Protein 9B9K (pdb70)

Structure (mmCIF, N/CA/C/O backbone):
data_9B9K
#
_entry.id   9B9K
#
_cell.length_a   1.00
_cell.length_b   1.00
_cell.length_c   1.00
_cell.angle_alpha   90.00
_cell.angle_beta   90.00
_cell.angle_gamma   90.00
#
_symmetry.space_group_name_H-M   'P 1'
#
loop_
_entity.id
_entity.type
_entity.pdbx_description
1 polymer 'Integrin alpha-5 light chain'
2 polymer 'Integrin beta-1'
3 polymer 'MINT1526A Fab Heavy Chain'
4 polymer 'MINT1526A Fab Light Chain'
5 branched beta-D-mannopyranose-(1-4)-2-acetamido-2-deoxy-beta-D-glucopyranose-(1-4)-2-acetamido-2-deoxy-beta-D-glucopyranose
6 branched alpha-D-mannopyranose-(1-3)-[alpha-D-mannopyranose-(1-6)]alpha-D-mannopyranose-(1-6)-[alpha-D-mannopyranose-(1-3)]beta-D-mannopyranose-(1-4)-2-acetamido-2-deoxy-beta-D-glucopyranose-(1-4)-2-acetamido-2-deoxy-beta-D-glucopyranose
7 branched alpha-D-mannopyranose-(1-3)-beta-D-mannopyranose-(1-4)-2-acetamido-2-deoxy-beta-D-glucopyranose-(1-4)-2-acetamido-2-deoxy-beta-D-glucopyranose
8 branched 2-acetamido-2-deoxy-beta-D-glucopyranose-(1-4)-2-acetamido-2-deoxy-beta-D-glucopyranose
9 non-polymer 'CALCIUM ION'
10 non-polymer 2-acetamido-2-deoxy-beta-D-glucopyranose
#
loop_
_atom_site.group_PDB
_atom_site.id
_atom_site.type_symbol
_atom_site.label_atom_id
_atom_site.label_alt_id
_atom_site.label_comp_id
_atom_site.label_asym_id
_atom_site.label_entity_id
_atom_site.label_seq_id
_atom_site.pdbx_PDB_ins_code
_atom_site.Cartn_x
_atom_site.Cartn_y
_atom_site.Cartn_z
_atom_site.occupancy
_atom_site.B_iso_or_equiv
_atom_site.auth_seq_id
_atom_site.auth_comp_id
_atom_site.auth_asym_id
_atom_site.auth_atom_id
_atom_site.pdbx_PDB_model_num
ATOM 1 N N . PHE A 1 42 ? 194.411 218.369 230.448 1.00 111.54 1 PHE A N 1
ATOM 2 C CA . PHE A 1 42 ? 195.149 219.615 230.151 1.00 110.93 1 PHE A CA 1
ATOM 3 C C . PHE A 1 42 ? 194.494 220.428 229.026 1.00 111.02 1 PHE A C 1
ATOM 4 O O . PHE A 1 42 ? 193.365 220.871 229.213 1.00 111.40 1 PHE A O 1
ATOM 21 N N . ASN A 1 43 ? 195.167 220.715 227.901 1.00 104.19 2 ASN A N 1
ATOM 22 C CA . ASN A 1 43 ? 194.843 221.932 227.143 1.00 102.99 2 ASN A CA 1
ATOM 23 C C . ASN A 1 43 ? 193.688 221.874 226.139 1.00 103.09 2 ASN A C 1
ATOM 24 O O . ASN A 1 43 ? 193.138 222.918 225.818 1.00 103.19 2 ASN A O 1
ATOM 35 N N . LEU A 1 44 ? 193.315 220.720 225.595 1.00 96.41 3 LEU A N 1
ATOM 36 C CA . LEU A 1 44 ? 192.186 220.640 224.669 1.00 95.43 3 LEU A CA 1
ATOM 37 C C . LEU A 1 44 ? 190.866 220.649 225.443 1.00 96.55 3 LEU A C 1
ATOM 38 O O . LEU A 1 44 ? 190.705 219.896 226.400 1.00 97.91 3 LEU A O 1
ATOM 54 N N . ASP A 1 45 ? 189.905 221.463 225.019 1.00 102.61 4 ASP A N 1
ATOM 55 C CA . ASP A 1 45 ? 188.582 221.555 225.633 1.00 104.06 4 ASP A CA 1
ATOM 56 C C . ASP A 1 45 ? 187.745 220.290 225.391 1.00 105.11 4 ASP A C 1
ATOM 57 O O . ASP A 1 45 ? 187.039 220.190 224.391 1.00 104.32 4 ASP A O 1
ATOM 66 N N . ALA A 1 46 ? 187.851 219.305 226.286 1.00 109.49 5 ALA A N 1
ATOM 67 C CA . ALA A 1 46 ? 187.254 217.978 226.129 1.00 109.25 5 ALA A CA 1
ATOM 68 C C . ALA A 1 46 ? 185.853 217.804 226.736 1.00 110.63 5 ALA A C 1
ATOM 69 O O . ALA A 1 46 ? 185.214 216.790 226.484 1.00 110.10 5 ALA A O 1
ATOM 76 N N . GLU A 1 47 ? 185.345 218.750 227.528 1.00 132.23 6 GLU A N 1
ATOM 77 C CA . GLU A 1 47 ? 184.017 218.631 228.157 1.00 133.87 6 GLU A CA 1
ATOM 78 C C . GLU A 1 47 ? 182.857 219.062 227.248 1.00 133.21 6 GLU A C 1
ATOM 79 O O . GLU A 1 47 ? 181.715 218.679 227.497 1.00 134.61 6 GLU A O 1
ATOM 91 N N . ALA A 1 48 ? 183.129 219.833 226.192 1.00 111.95 7 ALA A N 1
ATOM 92 C CA . ALA A 1 48 ? 182.126 220.283 225.224 1.00 110.88 7 ALA A CA 1
ATOM 93 C C . ALA A 1 48 ? 182.707 220.556 223.814 1.00 109.49 7 ALA A C 1
ATOM 94 O O . ALA A 1 48 ? 182.556 221.669 223.300 1.00 109.45 7 ALA A O 1
ATOM 101 N N . PRO A 1 49 ? 183.377 219.584 223.163 1.00 93.94 8 PRO A N 1
ATOM 102 C CA . PRO A 1 49 ? 183.855 219.733 221.791 1.00 92.54 8 PRO A CA 1
ATOM 103 C C . PRO A 1 49 ? 182.695 219.883 220.794 1.00 92.59 8 PRO A C 1
ATOM 104 O O . PRO A 1 49 ? 181.568 219.474 221.070 1.00 92.82 8 PRO A O 1
ATOM 115 N N . ALA A 1 50 ? 182.951 220.451 219.618 1.00 90.50 9 ALA A N 1
ATOM 116 C CA . ALA A 1 50 ? 181.942 220.594 218.573 1.00 89.49 9 ALA A CA 1
ATOM 117 C C . ALA A 1 50 ? 181.871 219.323 217.731 1.00 89.47 9 ALA A C 1
ATOM 118 O O . ALA A 1 50 ? 182.893 218.869 217.228 1.00 89.30 9 ALA A O 1
ATOM 125 N N . VAL A 1 51 ? 180.688 218.735 217.574 1.00 94.12 10 VAL A N 1
ATOM 126 C CA . VAL A 1 51 ? 180.493 217.464 216.862 1.00 94.33 10 VAL A CA 1
ATOM 127 C C . VAL A 1 51 ? 179.769 217.704 215.541 1.00 95.92 10 VAL A C 1
ATOM 128 O O . VAL A 1 51 ? 178.676 218.267 215.505 1.00 96.84 10 VAL A O 1
ATOM 141 N N . LEU A 1 52 ? 180.382 217.256 214.453 1.00 97.26 11 LEU A N 1
ATOM 142 C CA . LEU A 1 52 ? 179.858 217.268 213.092 1.00 98.55 11 LEU A CA 1
ATOM 143 C C . LEU A 1 52 ? 179.278 215.885 212.798 1.00 98.26 11 LEU A C 1
ATOM 144 O O . LEU A 1 52 ? 179.890 214.888 213.171 1.00 98.77 11 LEU A O 1
ATOM 160 N N . SER A 1 53 ? 178.145 215.787 212.116 1.00 99.81 12 SER A N 1
ATOM 161 C CA . SER A 1 53 ? 177.555 214.502 211.732 1.00 99.54 12 SER A CA 1
ATOM 162 C C . SER A 1 53 ? 177.100 214.496 210.277 1.00 99.54 12 SER A C 1
ATOM 163 O O . SER A 1 53 ? 176.524 215.463 209.773 1.00 99.82 12 SER A O 1
ATOM 171 N N . GLY A 1 54 ? 177.383 213.394 209.589 1.00 98.91 13 GLY A N 1
ATOM 172 C CA . GLY A 1 54 ? 177.035 213.179 208.188 1.00 98.26 13 GLY A CA 1
ATOM 173 C C . GLY A 1 54 ? 175.939 212.131 208.032 1.00 98.65 13 GLY A C 1
ATOM 174 O O . GLY A 1 54 ? 175.389 211.660 209.031 1.00 99.76 13 GLY A O 1
ATOM 178 N N . PRO A 1 55 ? 175.605 211.737 206.794 1.00 93.04 14 PRO A N 1
ATOM 179 C CA . PRO A 1 55 ? 174.543 210.772 206.544 1.00 93.17 14 PRO A CA 1
ATOM 180 C C . PRO A 1 55 ? 174.837 209.403 207.170 1.00 94.14 14 PRO A C 1
ATOM 181 O O . PRO A 1 55 ? 175.999 208.985 207.194 1.00 94.47 14 PRO A O 1
ATOM 192 N N . PRO A 1 56 ? 173.823 208.668 207.644 1.00 95.36 15 PRO A N 1
ATOM 193 C CA . PRO A 1 56 ? 174.013 207.371 208.282 1.00 94.97 15 PRO A CA 1
ATOM 194 C C . PRO A 1 56 ? 174.507 206.320 207.280 1.00 95.00 15 PRO A C 1
ATOM 195 O O . PRO A 1 56 ? 173.950 206.172 206.195 1.00 94.94 15 PRO A O 1
ATOM 206 N N . GLY A 1 57 ? 175.554 205.575 207.629 1.00 96.07 16 GLY A N 1
ATOM 207 C CA . GLY A 1 57 ? 176.147 204.542 206.772 1.00 96.08 16 GLY A CA 1
ATOM 208 C C . GLY A 1 57 ? 177.024 205.068 205.628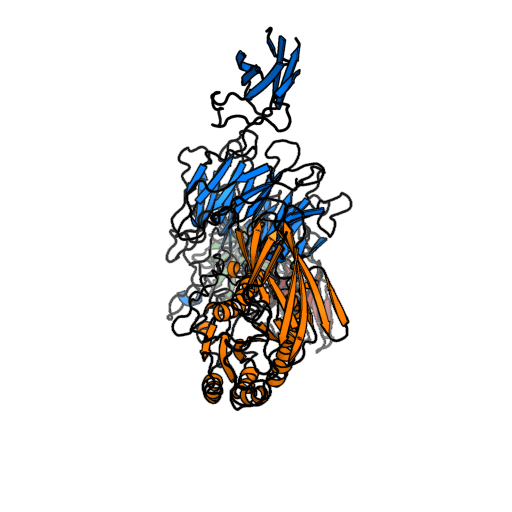 1.00 96.08 16 GLY A C 1
ATOM 209 O O . GLY A 1 57 ? 177.323 204.324 204.699 1.00 96.09 16 GLY A O 1
ATOM 213 N N . SER A 1 58 ? 177.429 206.339 205.664 1.00 92.30 17 SER A N 1
ATOM 214 C CA . SER A 1 58 ? 178.263 206.985 204.648 1.00 91.39 17 SER A CA 1
ATOM 215 C C . SER A 1 58 ? 179.766 206.882 204.898 1.00 91.25 17 SER A C 1
ATOM 216 O O . SER A 1 58 ? 180.541 207.188 203.997 1.00 91.74 17 SER A O 1
ATOM 224 N N . PHE A 1 59 ? 180.195 206.485 206.092 1.00 89.60 18 PHE A N 1
ATOM 225 C CA . PHE A 1 59 ? 181.566 206.591 206.577 1.00 89.64 18 PHE A CA 1
ATOM 226 C C . PHE A 1 59 ? 182.053 208.043 206.664 1.00 89.99 18 PHE A C 1
ATOM 227 O O . PHE A 1 59 ? 183.232 208.317 206.482 1.00 90.08 18 PHE A O 1
ATOM 244 N N . PHE A 1 60 ? 181.176 209.002 206.967 1.00 90.90 19 PHE A N 1
ATOM 245 C CA . PHE A 1 60 ? 181.577 210.384 207.237 1.00 89.76 19 PHE A CA 1
ATOM 246 C C . PHE A 1 60 ? 182.582 210.439 208.384 1.00 89.75 19 PHE A C 1
ATOM 247 O O . PHE A 1 60 ? 182.365 209.834 209.423 1.00 91.17 19 PHE A O 1
ATOM 264 N N . GLY A 1 61 ? 183.688 211.152 208.208 1.00 85.15 20 GLY A N 1
ATOM 265 C CA . GLY A 1 61 ? 184.785 211.200 209.170 1.00 85.54 20 GLY A CA 1
ATOM 266 C C . GLY A 1 61 ? 185.917 210.226 208.869 1.00 86.10 20 GLY A C 1
ATOM 267 O O . GLY A 1 61 ? 186.795 210.063 209.703 1.00 87.31 20 GLY A O 1
ATOM 271 N N . PHE A 1 62 ? 185.922 209.569 207.706 1.00 85.48 21 PHE A N 1
ATOM 272 C CA . PHE A 1 62 ? 186.996 208.650 207.320 1.00 85.58 21 PHE A CA 1
ATOM 273 C C . PHE A 1 62 ? 188.324 209.378 207.099 1.00 86.54 21 PHE A C 1
ATOM 274 O O . PHE A 1 62 ? 189.376 208.868 207.460 1.00 86.91 21 PHE A O 1
ATOM 291 N N . SER A 1 63 ? 188.272 210.591 206.544 1.00 92.68 22 SER A N 1
ATOM 292 C CA . SER A 1 63 ? 189.401 211.509 206.394 1.00 93.06 22 SER A CA 1
ATOM 293 C C . SER A 1 63 ? 188.949 212.933 206.698 1.00 93.61 22 SER A C 1
ATOM 294 O O . SER A 1 63 ? 187.829 213.291 206.359 1.00 94.66 22 SER A O 1
ATOM 302 N N . VAL A 1 64 ? 189.772 213.732 207.369 1.00 87.24 23 VAL A N 1
ATOM 303 C CA . VAL A 1 64 ? 189.428 215.063 207.895 1.00 86.57 23 VAL A CA 1
ATOM 304 C C . VAL A 1 64 ? 190.540 216.072 207.608 1.00 87.58 23 VAL A C 1
ATOM 305 O O . VAL A 1 64 ? 191.715 215.717 207.607 1.00 88.19 23 VAL A O 1
ATOM 318 N N . GLU A 1 65 ? 190.182 217.331 207.591 1.00 95.26 24 GLU A N 1
ATOM 319 C CA . GLU A 1 65 ? 191.161 218.389 207.340 1.00 95.68 24 GLU A CA 1
ATOM 320 C C . GLU A 1 65 ? 190.710 219.778 207.696 1.00 95.26 24 GLU A C 1
ATOM 321 O O . GLU A 1 65 ? 189.560 219.958 207.909 1.00 95.72 24 GLU A O 1
ATOM 333 N N . PHE A 1 66 ? 191.657 220.667 207.846 1.00 85.41 25 PHE A N 1
ATOM 334 C CA . PHE A 1 66 ? 191.412 222.102 207.980 1.00 84.17 25 PHE A CA 1
ATOM 335 C C . PHE A 1 66 ? 191.486 222.765 206.609 1.00 83.95 25 PHE A C 1
ATOM 336 O O . PHE A 1 66 ? 192.376 222.457 205.828 1.00 85.35 25 PHE A O 1
ATOM 353 N N . TYR A 1 67 ? 190.618 223.727 206.325 1.00 87.75 26 TYR A N 1
ATOM 354 C CA . TYR A 1 67 ? 190.644 224.494 205.086 1.00 89.13 26 TYR A CA 1
ATOM 355 C C . TYR A 1 67 ? 190.643 225.995 205.353 1.00 92.35 26 TYR A C 1
ATOM 356 O O . TYR A 1 67 ? 189.941 226.459 206.243 1.00 93.06 26 TYR A O 1
ATOM 374 N N . ARG A 1 68 ? 191.458 226.745 204.603 1.00 109.75 27 ARG A N 1
ATOM 375 C CA . ARG A 1 68 ? 191.718 228.183 204.782 1.00 111.20 27 ARG A CA 1
ATOM 376 C C . ARG A 1 68 ? 192.035 228.593 206.235 1.00 113.89 27 ARG A C 1
ATOM 377 O O . ARG A 1 68 ? 191.491 229.593 206.691 1.00 115.57 27 ARG A O 1
ATOM 398 N N . PRO A 1 69 ? 192.871 227.862 207.003 1.00 129.92 28 PRO A N 1
ATOM 399 C CA . PRO A 1 69 ? 193.191 228.245 208.378 1.00 130.68 28 PRO A CA 1
ATOM 400 C C . PRO A 1 69 ? 193.804 229.661 208.407 1.00 132.66 28 PRO A C 1
ATOM 401 O O . PRO A 1 69 ? 194.832 229.927 207.782 1.00 132.31 28 PRO A O 1
ATOM 412 N N . GLY A 1 70 ? 193.134 230.592 209.083 1.00 161.83 29 GLY A N 1
ATOM 413 C CA . GLY A 1 70 ? 193.402 232.026 208.983 1.00 163.84 29 GLY A CA 1
ATOM 414 C C . GLY A 1 70 ? 192.320 232.876 209.657 1.00 164.61 29 GLY A C 1
ATOM 415 O O . GLY A 1 70 ? 191.494 232.366 210.418 1.00 165.45 29 GLY A O 1
ATOM 419 N N . THR A 1 71 ? 192.326 234.180 209.384 1.00 162.32 30 THR A N 1
ATOM 420 C CA . THR A 1 71 ? 191.395 235.155 209.991 1.00 163.18 30 THR A CA 1
ATOM 421 C C . THR A 1 71 ? 189.970 235.080 209.416 1.00 163.61 30 THR A C 1
ATOM 422 O O . THR A 1 71 ? 189.008 235.450 210.092 1.00 163.17 30 THR A O 1
ATOM 433 N N . ASP A 1 72 ? 189.799 234.575 208.193 1.00 174.32 31 ASP A N 1
ATOM 434 C CA . ASP A 1 72 ? 188.506 234.436 207.510 1.00 174.71 31 ASP A CA 1
ATOM 435 C C . ASP A 1 72 ? 188.454 233.210 206.583 1.00 174.08 31 ASP A C 1
ATOM 436 O O . ASP A 1 72 ? 189.479 232.678 206.161 1.00 174.58 31 ASP A O 1
ATOM 445 N N . GLY A 1 73 ? 187.242 232.729 206.285 1.00 152.73 32 GLY A N 1
ATOM 446 C CA . GLY A 1 73 ? 186.985 231.569 205.414 1.00 151.32 32 GLY A CA 1
ATOM 447 C C . GLY A 1 73 ? 187.282 230.190 206.027 1.00 148.91 32 GLY A C 1
ATOM 448 O O . GLY A 1 73 ? 186.995 229.161 205.406 1.00 148.91 32 GLY A O 1
ATOM 452 N N . VAL A 1 74 ? 187.832 230.147 207.243 1.00 110.85 33 VAL A N 1
ATOM 453 C CA . VAL A 1 74 ? 188.292 228.920 207.903 1.00 107.61 33 VAL A CA 1
ATOM 454 C C . VAL A 1 74 ? 187.169 227.902 208.108 1.00 106.86 33 VAL A C 1
ATOM 455 O O . VAL A 1 74 ? 186.072 228.233 208.548 1.00 107.77 33 VAL A O 1
ATOM 468 N N . SER A 1 75 ? 187.428 226.652 207.737 1.00 102.56 34 SER A N 1
ATOM 469 C CA . SER A 1 75 ? 186.431 225.588 207.587 1.00 102.18 34 SER A CA 1
ATOM 470 C C . SER A 1 75 ? 187.040 224.224 207.882 1.00 100.65 34 SER A C 1
ATOM 471 O O . SER A 1 75 ? 188.252 224.066 207.851 1.00 101.25 34 SER A O 1
ATOM 479 N N . VAL A 1 76 ? 186.210 223.215 208.121 1.00 91.38 35 VAL A N 1
ATOM 480 C CA . VAL A 1 76 ? 186.625 221.809 208.216 1.00 90.42 35 VAL A CA 1
ATOM 481 C C . VAL A 1 76 ? 186.155 221.078 206.958 1.00 91.19 35 VAL A C 1
ATOM 482 O O . VAL A 1 76 ? 185.033 221.290 206.513 1.00 92.75 35 VAL A O 1
ATOM 495 N N . LEU A 1 77 ? 186.990 220.236 206.358 1.00 87.77 36 LEU A N 1
ATOM 496 C CA . LEU A 1 77 ? 186.603 219.333 205.271 1.00 86.55 36 LEU A CA 1
ATOM 497 C C . LEU A 1 77 ? 186.504 217.909 205.809 1.00 87.34 36 LEU A C 1
ATOM 498 O O . LEU A 1 77 ? 187.414 217.464 206.500 1.00 88.03 36 LEU A O 1
ATOM 514 N N . VAL A 1 78 ? 185.439 217.179 205.487 1.00 85.78 37 VAL A N 1
ATOM 515 C CA . VAL A 1 78 ? 185.245 215.796 205.940 1.00 84.54 37 VAL A CA 1
ATOM 516 C C . VAL A 1 78 ? 184.908 214.873 204.781 1.00 84.97 37 VAL A C 1
ATOM 517 O O . VAL A 1 78 ? 183.982 215.134 204.025 1.00 85.92 37 VAL A O 1
ATOM 530 N N . GLY A 1 79 ? 185.619 213.764 204.647 1.00 85.40 38 GLY A N 1
ATOM 531 C CA . GLY A 1 79 ? 185.370 212.750 203.636 1.00 84.81 38 GLY A CA 1
ATOM 532 C C . GLY A 1 79 ? 184.349 211.717 204.080 1.00 84.59 38 GLY A C 1
ATOM 533 O O . GLY A 1 79 ? 184.315 211.335 205.248 1.00 85.84 38 GLY A O 1
ATOM 537 N N . ALA A 1 80 ? 183.541 211.237 203.143 1.00 82.26 39 ALA A N 1
ATOM 538 C CA . ALA A 1 80 ? 182.518 210.234 203.357 1.00 82.49 39 ALA A CA 1
ATOM 539 C C . ALA A 1 80 ? 182.551 209.198 202.223 1.00 82.87 39 ALA A C 1
ATOM 540 O O . ALA A 1 80 ? 181.767 209.303 201.284 1.00 84.42 39 ALA A O 1
ATOM 547 N N . PRO A 1 81 ? 183.455 208.202 202.268 1.00 81.14 40 PRO A N 1
ATOM 548 C CA . PRO A 1 81 ? 183.747 207.300 201.165 1.00 81.85 40 PRO A CA 1
ATOM 549 C C . PRO A 1 81 ? 182.561 206.541 200.590 1.00 83.06 40 PRO A C 1
ATOM 550 O O . PRO A 1 81 ? 182.586 206.185 199.417 1.00 83.87 40 PRO A O 1
ATOM 561 N N . LYS A 1 82 ? 181.533 206.275 201.398 1.00 91.43 41 LYS A N 1
ATOM 562 C CA . LYS A 1 82 ? 180.384 205.459 201.016 1.00 92.38 41 LYS A CA 1
ATOM 563 C C . LYS A 1 82 ? 179.114 206.285 200.817 1.00 93.75 41 LYS A C 1
ATOM 564 O O . LYS A 1 82 ? 178.058 205.716 200.590 1.00 94.66 41 LYS A O 1
ATOM 583 N N . ALA A 1 83 ? 179.179 207.614 200.892 1.00 94.41 42 ALA A N 1
ATOM 584 C CA . ALA A 1 83 ? 178.024 208.478 200.675 1.00 94.03 42 ALA A CA 1
ATOM 585 C C . ALA A 1 83 ? 177.450 208.342 199.262 1.00 94.61 42 ALA A C 1
ATOM 586 O O . ALA A 1 83 ? 178.190 208.136 198.301 1.00 94.74 42 ALA A O 1
ATOM 593 N N . ASN A 1 84 ? 176.193 208.727 199.162 1.00 96.67 43 ASN A N 1
ATOM 594 C CA . ASN A 1 84 ? 175.463 208.735 197.897 1.00 97.41 43 ASN A CA 1
ATOM 595 C C . ASN A 1 84 ? 175.746 210.117 197.320 1.00 97.89 43 ASN A C 1
ATOM 596 O O . ASN A 1 84 ? 176.134 210.964 198.073 1.00 98.39 43 ASN A O 1
ATOM 606 N N . THR A 1 85 ? 175.540 210.347 196.038 1.00 105.43 44 THR A N 1
ATOM 607 C CA . THR A 1 85 ? 175.964 211.530 195.294 1.00 106.62 44 THR A CA 1
ATOM 608 C C . THR A 1 85 ? 174.972 211.788 194.157 1.00 107.98 44 THR A C 1
ATOM 609 O O . THR A 1 85 ? 174.335 210.855 193.665 1.00 108.10 44 THR A O 1
ATOM 620 N N . SER A 1 86 ? 174.813 213.038 193.721 1.00 112.57 45 SER A N 1
ATOM 621 C CA . SER A 1 86 ? 173.859 213.423 192.666 1.00 112.93 45 SER A CA 1
ATOM 622 C C . SER A 1 86 ? 174.428 213.232 191.246 1.00 112.89 45 SER A C 1
ATOM 623 O O . SER A 1 86 ? 174.363 214.118 190.395 1.00 113.45 45 SER A O 1
ATOM 631 N N . GLN A 1 87 ? 175.055 212.079 190.995 1.00 111.46 46 GLN A N 1
ATOM 632 C CA . GLN A 1 87 ? 175.720 211.738 189.733 1.00 111.36 46 GLN A CA 1
ATOM 633 C C . GLN A 1 87 ? 174.934 210.655 188.981 1.00 110.89 46 GLN A C 1
ATOM 634 O O . GLN A 1 87 ? 174.670 209.609 189.574 1.00 110.83 46 GLN A O 1
ATOM 648 N N . PRO A 1 88 ? 174.579 210.844 187.696 1.00 103.09 47 PRO A N 1
ATOM 649 C CA . PRO A 1 88 ? 173.755 209.896 186.949 1.00 102.57 47 PRO A CA 1
ATOM 650 C C . PRO A 1 88 ? 174.300 208.463 186.934 1.00 102.44 47 PRO A C 1
ATOM 651 O O . PRO A 1 88 ? 175.361 208.187 186.375 1.00 102.36 47 PRO A O 1
ATOM 662 N N . GLY A 1 89 ? 173.559 207.535 187.536 1.00 103.15 48 GLY A N 1
ATOM 663 C CA . GLY A 1 89 ? 173.873 206.104 187.529 1.00 103.35 48 GLY A CA 1
ATOM 664 C C . GLY A 1 89 ? 175.024 205.656 188.438 1.00 103.19 48 GLY A C 1
ATOM 665 O O . GLY A 1 89 ? 175.497 204.533 188.283 1.00 103.27 48 GLY A O 1
ATOM 669 N N . VAL A 1 90 ? 175.487 206.485 189.380 1.00 97.86 49 VAL A N 1
ATOM 670 C CA . VAL A 1 90 ? 176.598 206.165 190.296 1.00 97.08 49 VAL A CA 1
ATOM 671 C C . VAL A 1 90 ? 176.050 205.826 191.684 1.00 97.50 49 VAL A C 1
ATOM 672 O O . VAL A 1 90 ? 175.376 206.649 192.299 1.00 98.32 49 VAL A O 1
ATOM 685 N N . LEU A 1 91 ? 176.354 204.634 192.205 1.00 101.29 50 LEU A N 1
ATOM 686 C CA . LEU A 1 91 ? 175.901 204.161 193.520 1.00 101.89 50 LEU A CA 1
ATOM 687 C C . LEU A 1 91 ? 177.039 204.205 194.539 1.00 101.90 50 LEU A C 1
ATOM 688 O O . LEU A 1 91 ? 178.117 203.688 194.267 1.00 103.24 50 LEU A O 1
ATOM 704 N N . GLN A 1 92 ? 176.821 204.830 195.696 1.00 95.56 51 GLN A N 1
ATOM 705 C CA . GLN A 1 92 ? 177.828 205.021 196.750 1.00 95.81 51 GLN A CA 1
ATOM 706 C C . GLN A 1 92 ? 179.194 205.489 196.216 1.00 95.30 51 GLN A C 1
ATOM 707 O O . GLN A 1 92 ? 180.244 204.945 196.543 1.00 95.16 51 GLN A O 1
ATOM 721 N N . GLY A 1 93 ? 179.185 206.502 195.350 1.00 89.65 52 GLY A N 1
ATOM 722 C CA . GLY A 1 93 ? 180.399 207.052 194.750 1.00 89.25 52 GLY A CA 1
ATOM 723 C C . GLY A 1 93 ? 181.332 207.753 195.735 1.00 89.17 52 GLY A C 1
ATOM 724 O O . GLY A 1 93 ? 182.501 207.928 195.414 1.00 89.73 52 GLY A O 1
ATOM 728 N N . GLY A 1 94 ? 180.860 208.131 196.920 1.00 89.07 53 GLY A N 1
ATOM 729 C CA . GLY A 1 94 ? 181.614 208.904 197.906 1.00 88.49 53 GLY A CA 1
ATOM 730 C C . GLY A 1 94 ? 181.336 210.403 197.827 1.00 88.84 53 GLY A C 1
ATOM 731 O O . GLY A 1 94 ? 180.706 210.876 196.888 1.00 90.59 53 GLY A O 1
ATOM 735 N N . ALA A 1 95 ? 181.779 211.166 198.822 1.00 87.96 54 ALA A N 1
ATOM 736 C CA . ALA A 1 95 ? 181.598 212.615 198.895 1.00 89.26 54 ALA A CA 1
ATOM 737 C C . ALA A 1 95 ? 182.645 213.282 199.791 1.00 89.17 54 ALA A C 1
ATOM 738 O O . ALA A 1 95 ? 183.284 212.632 200.611 1.00 90.02 54 ALA A O 1
ATOM 745 N N . VAL A 1 96 ? 182.784 214.599 199.676 1.00 87.71 55 VAL A N 1
ATOM 746 C CA . VAL A 1 96 ? 183.548 215.453 200.595 1.00 87.69 55 VAL A CA 1
ATOM 747 C C . VAL A 1 96 ? 182.642 216.596 201.039 1.00 88.89 55 VAL A C 1
ATOM 748 O O . VAL A 1 96 ? 181.960 217.191 200.210 1.00 90.19 55 VAL A O 1
ATOM 761 N N . TYR A 1 97 ? 182.619 216.905 202.329 1.00 93.84 56 TYR A N 1
ATOM 762 C CA . TYR A 1 97 ? 181.748 217.902 202.942 1.00 94.94 56 TYR A CA 1
ATOM 763 C C . TYR A 1 97 ? 182.545 219.099 203.433 1.00 95.53 56 TYR A C 1
ATOM 764 O O . TYR A 1 97 ? 183.471 218.922 204.210 1.00 95.64 56 TYR A O 1
ATOM 782 N N . LEU A 1 98 ? 182.146 220.309 203.055 1.00 99.88 57 LEU A N 1
ATOM 783 C CA . LEU A 1 98 ? 182.643 221.547 203.643 1.00 99.88 57 LEU A CA 1
ATOM 784 C C . LEU A 1 98 ? 181.764 221.922 204.835 1.00 101.81 57 LEU A C 1
ATOM 785 O O . LEU A 1 98 ? 180.551 222.063 204.687 1.00 103.59 57 LEU A O 1
ATOM 801 N N . CYS A 1 99 ? 182.370 222.096 206.003 1.00 111.76 58 CYS A N 1
ATOM 802 C CA . CYS A 1 99 ? 181.705 222.418 207.259 1.00 112.78 58 CYS A CA 1
ATOM 803 C C . CYS A 1 99 ? 182.264 223.749 207.803 1.00 112.81 58 CYS A C 1
ATOM 804 O O . CYS A 1 99 ? 183.286 223.731 208.490 1.00 112.78 58 CYS A O 1
ATOM 811 N N . PRO A 1 100 ? 181.693 224.921 207.462 1.00 116.15 59 PRO A N 1
ATOM 812 C CA . PRO A 1 100 ? 182.262 226.219 207.824 1.00 115.59 59 PRO A CA 1
ATOM 813 C C . PRO A 1 100 ? 182.368 226.434 209.333 1.00 116.49 59 PRO A C 1
ATOM 814 O O . PRO A 1 100 ? 181.415 226.158 210.060 1.00 117.65 59 PRO A O 1
ATOM 825 N N . TRP A 1 101 ? 183.497 226.946 209.826 1.00 123.63 60 TRP A N 1
ATOM 826 C CA . TRP A 1 101 ? 183.654 227.241 211.251 1.00 125.39 60 TRP A CA 1
ATOM 827 C C . TRP A 1 101 ? 183.025 228.588 211.643 1.00 127.13 60 TRP A C 1
ATOM 828 O O . TRP A 1 101 ? 182.857 229.481 210.812 1.00 126.19 60 TRP A O 1
ATOM 849 N N . GLY A 1 102 ? 182.671 228.743 212.919 1.00 168.19 61 GLY A N 1
ATOM 850 C CA . GLY A 1 102 ? 182.056 229.953 213.479 1.00 170.49 61 GLY A CA 1
ATOM 851 C C . GLY A 1 102 ? 180.528 230.012 213.371 1.00 173.32 61 GLY A C 1
ATOM 852 O O . GLY A 1 102 ? 179.899 230.838 214.034 1.00 172.97 61 GLY A O 1
ATOM 856 N N . ALA A 1 103 ? 179.910 229.115 212.600 1.00 223.38 62 ALA A N 1
ATOM 857 C CA . ALA A 1 103 ? 178.467 228.896 212.605 1.00 225.64 62 ALA A CA 1
ATOM 858 C C . ALA A 1 103 ? 178.092 227.955 213.764 1.00 226.92 62 ALA A C 1
ATOM 859 O O . ALA A 1 103 ? 178.541 226.810 213.797 1.00 226.67 62 ALA A O 1
ATOM 866 N N . SER A 1 104 ? 177.276 228.408 214.719 1.00 257.29 63 SER A N 1
ATOM 867 C CA . SER A 1 104 ? 177.037 227.674 215.976 1.00 258.27 63 SER A CA 1
ATOM 868 C C . SER A 1 104 ? 176.374 226.294 215.820 1.00 258.64 63 SER A C 1
ATOM 869 O O . SER A 1 104 ? 176.758 225.385 216.558 1.00 258.24 63 SER A O 1
ATOM 877 N N . PRO A 1 105 ? 175.456 226.055 214.860 1.00 269.36 64 PRO A N 1
ATOM 878 C CA . PRO A 1 105 ? 174.962 224.705 214.558 1.00 269.07 64 PRO A CA 1
ATOM 879 C C . PRO A 1 105 ? 175.955 223.817 213.778 1.00 268.98 64 PRO A C 1
ATOM 880 O O . PRO A 1 105 ? 175.671 222.638 213.571 1.00 268.30 64 PRO A O 1
ATOM 891 N N . THR A 1 106 ? 177.081 224.366 213.303 1.00 260.65 65 THR A N 1
ATOM 892 C CA . THR A 1 106 ? 178.143 223.679 212.534 1.00 260.27 65 THR A CA 1
ATOM 893 C C . THR A 1 106 ? 177.606 222.773 211.416 1.00 258.66 65 THR A C 1
ATOM 894 O O . THR A 1 106 ? 177.847 221.568 211.406 1.00 258.61 65 THR A O 1
ATOM 905 N N . GLN A 1 107 ? 176.841 223.345 210.485 1.00 215.58 66 GLN A N 1
ATOM 906 C CA . GLN A 1 107 ? 176.265 222.629 209.338 1.00 213.62 66 GLN A CA 1
ATOM 907 C C . GLN A 1 107 ? 177.334 222.257 208.297 1.00 211.04 66 GLN A C 1
ATOM 908 O O . GLN A 1 107 ? 178.371 222.913 208.204 1.00 210.60 66 GLN A O 1
ATOM 922 N N . CYS A 1 108 ? 177.071 221.225 207.495 1.00 141.86 67 CYS A N 1
ATOM 923 C CA . CYS A 1 108 ? 177.975 220.703 206.467 1.00 137.75 67 CYS A CA 1
ATOM 924 C C . CYS A 1 108 ? 177.259 220.556 205.119 1.00 134.46 67 CYS A C 1
ATOM 925 O O . CYS A 1 108 ? 176.153 220.023 205.065 1.00 134.43 67 CYS A O 1
ATOM 932 N N . THR A 1 109 ? 177.899 220.952 204.018 1.00 113.67 68 THR A N 1
ATOM 933 C CA . THR A 1 109 ? 177.359 220.800 202.650 1.00 112.75 68 THR A CA 1
ATOM 934 C C . THR A 1 109 ? 178.356 220.079 201.742 1.00 111.60 68 THR A C 1
ATOM 935 O O . THR A 1 109 ? 179.548 220.371 201.816 1.00 111.36 68 THR A O 1
ATOM 946 N N . PRO A 1 110 ? 177.922 219.143 200.884 1.00 102.71 69 PRO A N 1
ATOM 947 C CA . PRO A 1 110 ? 178.816 218.401 200.005 1.00 101.83 69 PRO A CA 1
ATOM 948 C C . PRO A 1 110 ? 179.378 219.281 198.887 1.00 101.87 69 PRO A C 1
ATOM 949 O O . PRO A 1 110 ? 178.681 220.150 198.365 1.00 102.21 69 PRO A O 1
ATOM 960 N N . ILE A 1 111 ? 180.619 219.028 198.477 1.00 98.68 70 ILE A N 1
ATOM 961 C CA . ILE A 1 111 ? 181.279 219.706 197.355 1.00 98.20 70 ILE A CA 1
ATOM 962 C C . ILE A 1 111 ? 181.206 218.794 196.127 1.00 99.18 70 ILE A C 1
ATOM 963 O O . ILE A 1 111 ? 181.644 217.644 196.174 1.00 99.19 70 ILE A O 1
ATOM 979 N N . GLU A 1 112 ? 180.711 219.304 195.001 1.00 112.24 71 GLU A N 1
ATOM 980 C CA . GLU A 1 112 ? 180.814 218.620 193.709 1.00 113.11 71 GLU A CA 1
ATOM 981 C C . GLU A 1 112 ? 182.183 218.864 193.057 1.00 112.57 71 GLU A C 1
ATOM 982 O O . GLU A 1 112 ? 182.355 219.778 192.250 1.00 112.92 71 GLU A O 1
ATOM 994 N N . PHE A 1 113 ? 183.166 218.023 193.386 1.00 99.70 72 PHE A N 1
ATOM 995 C CA . PHE A 1 113 ? 184.388 217.896 192.594 1.00 98.56 72 PHE A CA 1
ATOM 996 C C . PHE A 1 113 ? 184.060 217.304 191.220 1.00 99.69 72 PHE A C 1
ATOM 997 O O . PHE A 1 113 ? 184.453 217.847 190.194 1.00 99.66 72 PHE A O 1
ATOM 1014 N N . ASP A 1 114 ? 183.274 216.227 191.196 1.00 112.92 73 ASP A N 1
ATOM 1015 C CA . ASP A 1 114 ? 182.701 215.648 189.983 1.00 113.21 73 ASP A CA 1
ATOM 1016 C C . ASP A 1 114 ? 181.170 215.639 190.058 1.00 114.04 73 ASP A C 1
ATOM 1017 O O . ASP A 1 114 ? 180.574 215.482 191.123 1.00 114.25 73 ASP A O 1
ATOM 1026 N N . SER A 1 115 ? 180.542 215.810 188.905 1.00 116.64 74 SER A N 1
ATOM 1027 C CA . SER A 1 115 ? 179.099 215.950 188.702 1.00 116.98 74 SER A CA 1
ATOM 1028 C C . SER A 1 115 ? 178.582 215.112 187.524 1.00 116.47 74 SER A C 1
ATOM 1029 O O . SER A 1 115 ? 177.371 215.002 187.336 1.00 117.10 74 SER A O 1
ATOM 1037 N N . LYS A 1 116 ? 179.479 214.494 186.747 1.00 110.20 75 LYS A N 1
ATOM 1038 C CA . LYS A 1 116 ? 179.164 213.574 185.647 1.00 109.65 75 LYS A CA 1
ATOM 1039 C C . LYS A 1 116 ? 178.982 212.134 186.138 1.00 109.59 75 LYS A C 1
ATOM 1040 O O . LYS A 1 116 ? 179.425 211.776 187.228 1.00 109.38 75 LYS A O 1
ATOM 1059 N N . GLY A 1 117 ? 178.362 211.293 185.317 1.00 108.00 76 GLY A N 1
ATOM 1060 C CA . GLY A 1 117 ? 178.342 209.837 185.494 1.00 107.23 76 GLY A CA 1
ATOM 1061 C C . GLY A 1 117 ? 179.651 209.168 185.058 1.00 107.66 76 GLY A C 1
ATOM 1062 O O . GLY A 1 117 ? 180.677 209.827 184.878 1.00 108.03 76 GLY A O 1
ATOM 1066 N N . SER A 1 118 ? 179.643 207.848 184.888 1.00 104.51 77 SER A N 1
ATOM 1067 C CA . SER A 1 118 ? 180.766 207.093 184.304 1.00 104.37 77 SER A CA 1
ATOM 1068 C C . SER A 1 118 ? 180.838 207.274 182.780 1.00 105.35 77 SER A C 1
ATOM 1069 O O . SER A 1 118 ? 179.822 207.125 182.103 1.00 105.77 77 SER A O 1
ATOM 1077 N N . ARG A 1 119 ? 182.018 207.558 182.213 1.00 110.25 78 ARG A N 1
ATOM 1078 C CA . ARG A 1 119 ? 182.215 207.739 180.757 1.00 111.20 78 ARG A CA 1
ATOM 1079 C C . ARG A 1 119 ? 182.001 206.444 179.960 1.00 113.17 78 ARG A C 1
ATOM 1080 O O . ARG A 1 119 ? 182.111 205.346 180.502 1.00 113.37 78 ARG A O 1
ATOM 1101 N N . LEU A 1 120 ? 181.716 206.565 178.663 1.00 139.38 79 LEU A N 1
ATOM 1102 C CA . LEU A 1 120 ? 181.346 205.463 177.757 1.00 141.60 79 LEU A CA 1
ATOM 1103 C C . LEU A 1 120 ? 182.416 205.177 176.690 1.00 144.00 79 LEU A C 1
ATOM 1104 O O . LEU A 1 120 ? 183.120 206.077 176.241 1.00 144.20 79 LEU A O 1
ATOM 1120 N N . LEU A 1 121 ? 182.524 203.920 176.263 1.00 183.55 80 LEU A N 1
ATOM 1121 C CA . LEU A 1 121 ? 183.502 203.482 175.269 1.00 186.59 80 LEU A CA 1
ATOM 1122 C C . LEU A 1 121 ? 183.116 204.011 173.884 1.00 189.91 80 LEU A C 1
ATOM 1123 O O . LEU A 1 121 ? 182.039 203.671 173.396 1.00 191.38 80 LEU A O 1
ATOM 1139 N N . GLU A 1 122 ? 183.980 204.778 173.216 1.00 224.07 81 GLU A N 1
ATOM 1140 C CA . GLU A 1 122 ? 183.670 205.413 171.922 1.00 225.46 81 GLU A CA 1
ATOM 1141 C C . GLU A 1 122 ? 183.223 204.394 170.863 1.00 227.06 81 GLU A C 1
ATOM 1142 O O . GLU A 1 122 ? 182.226 204.593 170.171 1.00 228.11 81 GLU A O 1
ATOM 1154 N N . SER A 1 123 ? 183.893 203.243 170.798 1.00 240.73 82 SER A N 1
ATOM 1155 C CA . SER A 1 123 ? 183.505 202.130 169.928 1.00 241.54 82 SER A CA 1
ATOM 1156 C C . SER A 1 123 ? 182.080 201.633 170.208 1.00 242.23 82 SER A C 1
ATOM 1157 O O . SER A 1 123 ? 181.318 201.384 169.280 1.00 243.52 82 SER A O 1
ATOM 1165 N N . SER A 1 124 ? 181.663 201.563 171.476 1.00 253.63 83 SER A N 1
ATOM 1166 C CA . SER A 1 124 ? 180.344 201.052 171.865 1.00 254.34 83 SER A CA 1
ATOM 1167 C C . SER A 1 124 ? 179.206 201.994 171.460 1.00 255.88 83 SER A C 1
ATOM 1168 O O . SER A 1 124 ? 178.249 201.573 170.817 1.00 257.44 83 SER A O 1
ATOM 1176 N N . LEU A 1 125 ? 179.342 203.298 171.733 1.00 263.08 84 LEU A N 1
ATOM 1177 C CA . LEU A 1 125 ? 178.374 204.317 171.312 1.00 263.80 84 LEU A CA 1
ATOM 1178 C C . LEU A 1 125 ? 178.368 204.534 169.784 1.00 265.06 84 LEU A C 1
ATOM 1179 O O . LEU A 1 125 ? 177.435 205.125 169.245 1.00 264.93 84 LEU A O 1
ATOM 1195 N N . SER A 1 126 ? 179.381 204.015 169.083 1.00 290.29 85 SER A N 1
ATOM 1196 C CA . SER A 1 126 ? 179.467 203.943 167.617 1.00 291.27 85 SER A CA 1
ATOM 1197 C C . SER A 1 126 ? 178.949 202.613 167.025 1.00 292.22 85 SER A C 1
ATOM 1198 O O . SER A 1 126 ? 179.036 202.419 165.812 1.00 292.27 85 SER A O 1
ATOM 1206 N N . SER A 1 127 ? 178.444 201.677 167.840 1.00 323.22 86 SER A N 1
ATOM 1207 C CA . SER A 1 127 ? 178.174 200.281 167.446 1.00 324.40 86 SER A CA 1
ATOM 1208 C C . SER A 1 127 ? 176.717 199.847 167.660 1.00 324.94 86 SER A C 1
ATOM 1209 O O . SER A 1 127 ? 176.051 200.254 168.612 1.00 324.41 86 SER A O 1
ATOM 1217 N N . SER A 1 128 ? 176.229 198.960 166.788 1.00 342.57 87 SER A N 1
ATOM 1218 C CA . SER A 1 128 ? 174.905 198.327 166.886 1.00 342.74 87 SER A CA 1
ATOM 1219 C C . SER A 1 128 ? 174.752 197.416 168.119 1.00 342.41 87 SER A C 1
ATOM 1220 O O . SER A 1 128 ? 173.640 197.179 168.594 1.00 342.18 87 SER A O 1
ATOM 1228 N N . GLU A 1 129 ? 175.865 196.951 168.700 1.00 329.79 88 GLU A N 1
ATOM 1229 C CA . GLU A 1 129 ? 175.885 196.194 169.963 1.00 329.52 88 GLU A CA 1
ATOM 1230 C C . GLU A 1 129 ? 175.421 197.028 171.176 1.00 328.78 88 GLU A C 1
ATOM 1231 O O . GLU A 1 129 ? 174.997 196.466 172.186 1.00 329.12 88 GLU A O 1
ATOM 1243 N N . GLY A 1 130 ? 175.453 198.361 171.080 1.00 284.68 89 GLY A N 1
ATOM 1244 C CA . GLY A 1 130 ? 175.048 199.289 172.139 1.00 282.84 89 GLY A CA 1
ATOM 1245 C C . GLY A 1 130 ? 176.188 199.738 173.058 1.00 280.77 89 GLY A C 1
ATOM 1246 O O . GLY A 1 130 ? 177.291 199.199 173.034 1.00 281.44 89 GLY A O 1
ATOM 1250 N N . GLU A 1 131 ? 175.913 200.763 173.860 1.00 210.64 90 GLU A N 1
ATOM 1251 C CA . GLU A 1 131 ? 176.868 201.448 174.743 1.00 208.46 90 GLU A CA 1
ATOM 1252 C C . GLU A 1 131 ? 177.379 200.569 175.899 1.00 206.66 90 GLU A C 1
ATOM 1253 O O . GLU A 1 131 ? 176.618 199.794 176.478 1.00 206.18 90 GLU A O 1
ATOM 1265 N N . GLU A 1 132 ? 178.623 200.778 176.341 1.00 169.96 91 GLU A N 1
ATOM 1266 C CA . GLU A 1 132 ? 179.136 200.247 177.611 1.00 167.39 91 GLU A CA 1
ATOM 1267 C C . GLU A 1 132 ? 180.088 201.238 178.314 1.00 165.71 91 GLU A C 1
ATOM 1268 O O . GLU A 1 132 ? 180.781 202.000 177.634 1.00 166.65 91 GLU A O 1
ATOM 1280 N N . PRO A 1 133 ? 180.166 201.249 179.660 1.00 129.36 92 PRO A N 1
ATOM 1281 C CA . PRO A 1 133 ? 181.076 202.122 180.388 1.00 127.89 92 PRO A CA 1
ATOM 1282 C C . PRO A 1 133 ? 182.548 201.795 180.147 1.00 125.57 92 PRO A C 1
ATOM 1283 O O . PRO A 1 133 ? 182.950 200.637 180.121 1.00 125.73 92 PRO A O 1
ATOM 1294 N N . VAL A 1 134 ? 183.371 202.834 180.061 1.00 107.98 93 VAL A N 1
ATOM 1295 C CA . VAL A 1 134 ? 184.821 202.754 180.266 1.00 105.86 93 VAL A CA 1
ATOM 1296 C C . VAL A 1 134 ? 185.163 202.819 181.751 1.00 106.00 93 VAL A C 1
ATOM 1297 O O . VAL A 1 134 ? 186.176 202.293 182.171 1.00 106.08 93 VAL A O 1
ATOM 1310 N N . GLU A 1 135 ? 184.318 203.421 182.579 1.00 108.08 94 GLU A N 1
ATOM 1311 C CA . GLU A 1 135 ? 184.620 203.708 183.979 1.00 106.96 94 GLU A CA 1
ATOM 1312 C C . GLU A 1 135 ? 183.672 203.009 184.937 1.00 106.84 94 GLU A C 1
ATOM 1313 O O . GLU A 1 135 ? 182.510 202.782 184.611 1.00 108.11 94 GLU A O 1
ATOM 1325 N N . TYR A 1 136 ? 184.150 202.741 186.150 1.00 94.28 95 TYR A N 1
ATOM 1326 C CA . TYR A 1 136 ? 183.358 202.198 187.242 1.00 94.00 95 TYR A CA 1
ATOM 1327 C C . TYR A 1 136 ? 183.471 203.123 188.463 1.00 93.28 95 TYR A C 1
ATOM 1328 O O . TYR A 1 136 ? 184.191 202.841 189.419 1.00 92.55 95 TYR A O 1
ATOM 1346 N N . LYS A 1 137 ? 182.767 204.265 188.413 1.00 94.37 96 LYS A N 1
ATOM 1347 C CA . LYS A 1 137 ? 182.669 205.234 189.517 1.00 94.03 96 LYS A CA 1
ATOM 1348 C C . LYS A 1 137 ? 181.782 204.765 190.675 1.00 94.60 96 LYS A C 1
ATOM 1349 O O . LYS A 1 137 ? 181.947 205.244 191.789 1.00 95.26 96 LYS A O 1
ATOM 1368 N N . SER A 1 138 ? 180.853 203.836 190.470 1.00 89.19 97 SER A N 1
ATOM 1369 C CA . SER A 1 138 ? 180.100 203.222 191.569 1.00 88.40 97 SER A CA 1
ATOM 1370 C C . SER A 1 138 ? 181.039 202.546 192.554 1.00 87.86 97 SER A C 1
ATOM 1371 O O . SER A 1 138 ? 181.907 201.783 192.152 1.00 87.92 97 SER A O 1
ATOM 1379 N N . LEU A 1 139 ? 180.869 202.811 193.844 1.00 86.82 98 LEU A N 1
ATOM 1380 C CA . LEU A 1 139 ? 181.663 202.230 194.933 1.00 86.46 98 LEU A CA 1
ATOM 1381 C C . LEU A 1 139 ? 183.170 202.547 194.855 1.00 85.88 98 LEU A C 1
ATOM 1382 O O . LEU A 1 139 ? 183.992 201.780 195.339 1.00 86.02 98 LEU A O 1
ATOM 1398 N N . GLN A 1 140 ? 183.551 203.687 194.270 1.00 86.29 99 GLN A N 1
ATOM 1399 C CA . GLN A 1 140 ? 184.946 204.114 194.095 1.00 86.13 99 GLN A CA 1
ATOM 1400 C C . GLN A 1 140 ? 185.655 204.628 195.356 1.00 86.33 99 GLN A C 1
ATOM 1401 O O . GLN A 1 140 ? 186.861 204.840 195.315 1.00 87.68 99 GLN A O 1
ATOM 1415 N N . TRP A 1 141 ? 184.953 204.883 196.461 1.00 84.23 100 TRP A N 1
ATOM 1416 C CA . TRP A 1 141 ? 185.507 205.475 197.688 1.00 83.93 100 TRP A CA 1
ATOM 1417 C C . TRP A 1 141 ? 186.063 206.900 197.543 1.00 85.45 100 TRP A C 1
ATOM 1418 O O . TRP A 1 141 ? 187.099 207.223 198.107 1.00 85.67 100 TRP A O 1
ATOM 1439 N N . PHE A 1 142 ? 185.388 207.798 196.821 1.00 89.16 101 PHE A N 1
ATOM 1440 C CA . PHE A 1 142 ? 185.812 209.203 196.739 1.00 88.38 101 PHE A CA 1
ATOM 1441 C C . PHE A 1 142 ? 185.711 209.883 198.107 1.00 88.22 101 PHE A C 1
ATOM 1442 O O . PHE A 1 142 ? 184.710 209.744 198.797 1.00 88.59 101 PHE A O 1
ATOM 1459 N N . GLY A 1 143 ? 186.732 210.624 198.518 1.00 85.68 102 GLY A N 1
ATOM 1460 C CA . GLY A 1 143 ? 186.788 211.229 199.845 1.00 85.42 102 GLY A CA 1
ATOM 1461 C C . GLY A 1 143 ? 187.422 210.334 200.907 1.00 85.40 102 GLY A C 1
ATOM 1462 O O . GLY A 1 143 ? 187.505 210.728 202.062 1.00 85.80 102 GLY A O 1
ATOM 1466 N N . ALA A 1 144 ? 187.924 209.150 200.554 1.00 82.16 103 ALA A N 1
ATOM 1467 C CA . ALA A 1 144 ? 188.730 208.329 201.458 1.00 81.34 103 ALA A CA 1
ATOM 1468 C C . ALA A 1 144 ? 190.089 208.951 201.787 1.00 82.11 103 ALA A C 1
ATOM 1469 O O . ALA A 1 144 ? 190.662 208.625 202.822 1.00 83.14 103 ALA A O 1
ATOM 1476 N N . THR A 1 145 ? 190.563 209.888 200.965 1.00 86.78 104 THR A N 1
ATOM 1477 C CA . THR A 1 145 ? 191.673 210.792 201.288 1.00 87.13 104 THR A CA 1
ATOM 1478 C C . THR A 1 145 ? 191.255 212.220 200.971 1.00 86.52 104 THR A C 1
ATOM 1479 O O . THR A 1 145 ? 190.808 212.479 199.858 1.00 88.02 104 THR A O 1
ATOM 1490 N N . VAL A 1 146 ? 191.417 213.147 201.912 1.00 82.01 105 VAL A N 1
ATOM 1491 C CA . VAL A 1 146 ? 191.230 214.589 201.707 1.00 81.81 105 VAL A CA 1
ATOM 1492 C C . VAL A 1 146 ? 192.457 215.320 202.230 1.00 84.10 105 VAL A C 1
ATOM 1493 O O . VAL A 1 146 ? 192.931 215.039 203.329 1.00 86.19 105 VAL A O 1
ATOM 1506 N N . ARG A 1 147 ? 192.987 216.261 201.455 1.00 89.97 106 ARG A N 1
ATOM 1507 C CA . ARG A 1 147 ? 194.129 217.109 201.805 1.00 90.49 106 ARG A CA 1
ATOM 1508 C C . ARG A 1 147 ? 193.859 218.515 201.322 1.00 90.66 106 ARG A C 1
ATOM 1509 O O . ARG A 1 147 ? 193.209 218.680 200.302 1.00 91.02 106 ARG A O 1
ATOM 1530 N N . ALA A 1 148 ? 194.388 219.525 201.989 1.00 86.06 107 ALA A N 1
ATOM 1531 C CA . ALA A 1 148 ? 194.313 220.895 201.513 1.00 85.57 107 ALA A CA 1
ATOM 1532 C C . ALA A 1 148 ? 195.600 221.661 201.785 1.00 86.42 107 ALA A C 1
ATOM 1533 O O . ALA A 1 148 ? 196.322 221.378 202.739 1.00 86.92 107 ALA A O 1
ATOM 1540 N N . HIS A 1 149 ? 195.889 222.645 200.945 1.00 89.71 108 HIS A N 1
ATOM 1541 C CA . HIS A 1 149 ? 197.051 223.516 201.080 1.00 89.53 108 HIS A CA 1
ATOM 1542 C C . HIS A 1 149 ? 196.734 224.867 200.472 1.00 89.94 108 HIS A C 1
ATOM 1543 O O . HIS A 1 149 ? 196.509 224.957 199.271 1.00 90.59 108 HIS A O 1
ATOM 1557 N N . GLY A 1 150 ? 196.662 225.920 201.281 1.00 92.85 109 GLY A N 1
ATOM 1558 C CA . GLY A 1 150 ? 196.140 227.204 200.832 1.00 93.60 109 GLY A CA 1
ATOM 1559 C C . GLY A 1 150 ? 194.693 227.078 200.369 1.00 93.59 109 GLY A C 1
ATOM 1560 O O . GLY A 1 150 ? 193.873 226.458 201.037 1.00 94.81 109 GLY A O 1
ATOM 1564 N N . SER A 1 151 ? 194.370 227.658 199.219 1.00 90.08 110 SER A N 1
ATOM 1565 C CA . SER A 1 151 ? 193.052 227.573 198.587 1.00 90.53 110 SER A CA 1
ATOM 1566 C C . SER A 1 151 ? 192.823 226.300 197.755 1.00 90.15 110 SER A C 1
ATOM 1567 O O . SER A 1 151 ? 191.697 226.098 197.289 1.00 90.83 110 SER A O 1
ATOM 1575 N N . SER A 1 152 ? 193.820 225.424 197.598 1.00 85.13 111 SER A N 1
ATOM 1576 C CA . SER A 1 152 ? 193.730 224.161 196.854 1.00 84.49 111 SER A CA 1
ATOM 1577 C C . SER A 1 152 ? 193.341 222.979 197.731 1.00 84.53 111 SER A C 1
ATOM 1578 O O . SER A 1 152 ? 193.797 222.883 198.864 1.00 85.48 111 SER A O 1
ATOM 1586 N N . ILE A 1 153 ? 192.547 222.044 197.204 1.00 82.82 112 ILE A N 1
ATOM 1587 C CA . ILE A 1 153 ? 192.105 220.810 197.882 1.00 82.11 112 ILE A CA 1
ATOM 1588 C C . ILE A 1 153 ? 192.343 219.616 196.968 1.00 82.09 112 ILE A C 1
ATOM 1589 O O . ILE A 1 153 ? 191.944 219.659 195.814 1.00 82.87 112 ILE A O 1
ATOM 1605 N N . LEU A 1 154 ? 192.915 218.533 197.474 1.00 78.46 113 LEU A N 1
ATOM 1606 C CA . LEU A 1 154 ? 193.084 217.259 196.778 1.00 78.19 113 LEU A CA 1
ATOM 1607 C C . LEU A 1 154 ? 192.209 216.198 197.446 1.00 79.16 113 LEU A C 1
ATOM 1608 O O . LEU A 1 154 ? 192.389 215.908 198.626 1.00 80.95 113 LEU A O 1
ATOM 1624 N N . ALA A 1 155 ? 191.287 215.600 196.702 1.00 82.98 114 ALA A N 1
ATOM 1625 C CA . ALA A 1 155 ? 190.410 214.546 197.191 1.00 83.38 114 ALA A CA 1
ATOM 1626 C C . ALA A 1 155 ? 190.496 213.322 196.281 1.00 84.96 114 ALA A C 1
ATOM 1627 O O . ALA A 1 155 ? 190.422 213.463 195.064 1.00 86.87 114 ALA A O 1
ATOM 1634 N N . CYS A 1 156 ? 190.666 212.130 196.847 1.00 90.60 115 CYS A N 1
ATOM 1635 C CA . CYS A 1 156 ? 191.014 210.925 196.094 1.00 91.32 115 CYS A CA 1
ATOM 1636 C C . CYS A 1 156 ? 190.031 209.774 196.304 1.00 91.70 115 CYS A C 1
ATOM 1637 O O . CYS A 1 156 ? 189.402 209.670 197.352 1.00 92.27 115 CYS A O 1
ATOM 1644 N N . ALA A 1 157 ? 189.917 208.919 195.286 1.00 83.45 116 ALA A N 1
ATOM 1645 C CA . ALA A 1 157 ? 189.033 207.765 195.188 1.00 80.96 116 ALA A CA 1
ATOM 1646 C C . ALA A 1 157 ? 189.822 206.477 194.934 1.00 81.82 116 ALA A C 1
ATOM 1647 O O . ALA A 1 157 ? 189.878 206.013 193.802 1.00 83.77 116 ALA A O 1
ATOM 1654 N N . PRO A 1 158 ? 190.482 205.883 195.938 1.00 81.43 117 PRO A N 1
ATOM 1655 C CA . PRO A 1 158 ? 191.426 204.788 195.737 1.00 81.95 117 PRO A CA 1
ATOM 1656 C C . PRO A 1 158 ? 190.828 203.454 195.286 1.00 82.59 117 PRO A C 1
ATOM 1657 O O . PRO A 1 158 ? 191.582 202.524 195.024 1.00 83.78 117 PRO A O 1
ATOM 1668 N N . LEU A 1 159 ? 189.505 203.314 195.212 1.00 83.55 118 LEU A N 1
ATOM 1669 C CA . LEU A 1 159 ? 188.822 202.119 194.713 1.00 83.49 118 LEU A CA 1
ATOM 1670 C C . LEU A 1 159 ? 188.155 202.364 193.350 1.00 83.73 118 LEU A C 1
ATOM 1671 O O . LEU A 1 159 ? 187.429 201.508 192.856 1.00 84.72 118 LEU A O 1
ATOM 1687 N N . TYR A 1 160 ? 188.399 203.507 192.706 1.00 89.37 119 TYR A N 1
ATOM 1688 C CA . TYR A 1 160 ? 188.067 203.725 191.298 1.00 90.04 119 TYR A CA 1
ATOM 1689 C C . TYR A 1 160 ? 188.708 202.636 190.437 1.00 90.72 119 TYR A C 1
ATOM 1690 O O . TYR A 1 160 ? 189.781 202.140 190.755 1.00 90.81 119 TYR A O 1
ATOM 1708 N N . SER A 1 161 ? 188.059 202.239 189.348 1.00 93.53 120 SER A N 1
ATOM 1709 C CA . SER A 1 161 ? 188.608 201.298 188.377 1.00 93.52 120 SER A CA 1
ATOM 1710 C C . SER A 1 161 ? 188.008 201.536 187.004 1.00 93.87 120 SER A C 1
ATOM 1711 O O . SER A 1 161 ? 186.978 202.192 186.869 1.00 94.67 120 SER A O 1
ATOM 1719 N N . TRP A 1 162 ? 188.652 201.030 185.962 1.00 94.70 121 TRP A N 1
ATOM 1720 C CA . TRP A 1 162 ? 188.211 201.269 184.594 1.00 95.47 121 TRP A CA 1
ATOM 1721 C C . TRP A 1 162 ? 188.408 200.044 183.699 1.00 96.00 121 TRP A C 1
ATOM 1722 O O . TRP A 1 162 ? 189.292 199.222 183.937 1.00 96.51 121 TRP A O 1
ATOM 1743 N N . ARG A 1 163 ? 187.571 199.922 182.669 1.00 99.80 122 ARG A N 1
ATOM 1744 C CA . ARG A 1 163 ? 187.861 199.110 181.493 1.00 99.48 122 ARG A CA 1
ATOM 1745 C C . ARG A 1 163 ? 188.879 199.879 180.672 1.00 99.90 122 ARG A C 1
ATOM 1746 O O . ARG A 1 163 ? 188.597 200.967 180.184 1.00 101.35 122 ARG A O 1
ATOM 1767 N N . THR A 1 164 ? 190.044 199.296 180.457 1.00 95.78 123 THR A N 1
ATOM 1768 C CA . THR A 1 164 ? 191.008 199.816 179.496 1.00 95.97 123 THR A CA 1
ATOM 1769 C C . THR A 1 164 ? 190.352 199.898 178.122 1.00 98.16 123 THR A C 1
ATOM 1770 O O . THR A 1 164 ? 189.645 198.980 177.732 1.00 100.22 123 THR A O 1
ATOM 1781 N N . GLU A 1 165 ? 190.565 200.953 177.341 1.00 108.41 124 GLU A N 1
ATOM 1782 C CA . GLU A 1 165 ? 189.857 201.126 176.056 1.00 109.88 124 GLU A CA 1
ATOM 1783 C C . GLU A 1 165 ? 190.218 200.088 174.974 1.00 110.94 124 GLU A C 1
ATOM 1784 O O . GLU A 1 165 ? 189.514 199.979 173.971 1.00 111.51 124 GLU A O 1
ATOM 1796 N N . LYS A 1 166 ? 191.276 199.293 175.174 1.00 115.46 125 LYS A N 1
ATOM 1797 C CA . LYS A 1 166 ? 191.681 198.210 174.269 1.00 115.94 125 LYS A CA 1
ATOM 1798 C C . LYS A 1 166 ? 190.920 196.900 174.489 1.00 116.05 125 LYS A C 1
ATOM 1799 O O . LYS A 1 166 ? 190.374 196.356 173.535 1.00 116.42 125 LYS A O 1
ATOM 1818 N N . GLU A 1 167 ? 190.875 196.371 175.710 1.00 118.14 126 GLU A N 1
ATOM 1819 C CA . GLU A 1 167 ? 190.330 195.035 176.005 1.00 118.08 126 GLU A CA 1
ATOM 1820 C C . GLU A 1 167 ? 189.630 194.984 177.374 1.00 117.21 126 GLU A C 1
ATOM 1821 O O . GLU A 1 167 ? 190.026 195.727 178.271 1.00 117.34 126 GLU A O 1
ATOM 1833 N N . PRO A 1 168 ? 188.627 194.109 177.586 1.00 103.23 127 PRO A N 1
ATOM 1834 C CA . PRO A 1 168 ? 187.898 194.038 178.844 1.00 102.14 127 PRO A CA 1
ATOM 1835 C C . PRO A 1 168 ? 188.807 193.723 180.033 1.00 101.88 127 PRO A C 1
ATOM 1836 O O . PRO A 1 168 ? 189.377 192.638 180.138 1.00 102.46 127 PRO A O 1
ATOM 1847 N N . LEU A 1 169 ? 188.902 194.677 180.954 1.00 94.86 128 LEU A N 1
ATOM 1848 C CA . LEU A 1 169 ? 189.713 194.672 182.170 1.00 94.12 128 LEU A CA 1
ATOM 1849 C C . LEU A 1 169 ? 188.922 195.390 183.271 1.00 94.40 128 LEU A C 1
ATOM 1850 O O . LEU A 1 169 ? 187.968 196.098 182.975 1.00 95.11 128 LEU A O 1
ATOM 1866 N N . SER A 1 170 ? 189.294 195.230 184.538 1.00 92.28 129 SER A N 1
ATOM 1867 C CA . SER A 1 170 ? 188.664 195.931 185.665 1.00 92.22 129 SER A CA 1
ATOM 1868 C C . SER A 1 170 ? 189.738 196.483 186.598 1.00 91.91 129 SER A C 1
ATOM 1869 O O . SER A 1 170 ? 189.848 196.062 187.741 1.00 91.93 129 SER A O 1
ATOM 1877 N N . ASP A 1 171 ? 190.588 197.363 186.081 1.00 92.00 130 ASP A N 1
ATOM 1878 C CA . ASP A 1 171 ? 191.851 197.789 186.684 1.00 91.32 130 ASP A CA 1
ATOM 1879 C C . ASP A 1 171 ? 191.651 198.882 187.745 1.00 91.89 130 ASP A C 1
ATOM 1880 O O . ASP A 1 171 ? 191.298 199.997 187.356 1.00 92.79 130 ASP A O 1
ATOM 1889 N N . PRO A 1 172 ? 191.860 198.644 189.059 1.00 88.88 131 PRO A N 1
ATOM 1890 C CA . PRO A 1 172 ? 191.786 199.668 190.091 1.00 88.45 131 PRO A CA 1
ATOM 1891 C C . PRO A 1 172 ? 193.012 200.581 190.126 1.00 88.47 131 PRO A C 1
ATOM 1892 O O . PRO A 1 172 ? 193.789 200.627 191.077 1.00 89.82 131 PRO A O 1
ATOM 1903 N N . VAL A 1 173 ? 193.184 201.349 189.057 1.00 82.70 132 VAL A N 1
ATOM 1904 C CA . VAL A 1 173 ? 194.016 202.551 189.021 1.00 81.67 132 VAL A CA 1
ATOM 1905 C C . VAL A 1 173 ? 193.460 203.563 190.031 1.00 82.98 132 VAL A C 1
ATOM 1906 O O . VAL A 1 173 ? 192.313 203.486 190.446 1.00 83.41 132 VAL A O 1
ATOM 1919 N N . GLY A 1 174 ? 194.235 204.542 190.468 1.00 88.56 133 GLY A N 1
ATOM 1920 C CA . GLY A 1 174 ? 193.654 205.590 191.316 1.00 87.95 133 GLY A CA 1
ATOM 1921 C C . GLY A 1 174 ? 192.948 206.664 190.504 1.00 88.10 133 GLY A C 1
ATOM 1922 O O . GLY A 1 174 ? 193.204 206.808 189.311 1.00 89.43 133 GLY A O 1
ATOM 1926 N N . THR A 1 175 ? 192.166 207.506 191.166 1.00 86.82 134 THR A N 1
ATOM 1927 C CA . THR A 1 175 ? 191.917 208.864 190.672 1.00 87.70 134 THR A CA 1
ATOM 1928 C C . THR A 1 175 ? 191.854 209.855 191.831 1.00 88.12 134 THR A C 1
ATOM 1929 O O . THR A 1 175 ? 191.460 209.491 192.936 1.00 89.58 134 THR A O 1
ATOM 1940 N N . CYS A 1 176 ? 192.256 211.101 191.607 1.00 94.00 135 CYS A N 1
ATOM 1941 C CA . CYS A 1 176 ? 192.039 212.236 192.491 1.00 93.46 135 CYS A CA 1
ATOM 1942 C C . CYS A 1 176 ? 191.452 213.388 191.688 1.00 95.05 135 CYS A C 1
ATOM 1943 O O . CYS A 1 176 ? 191.736 213.526 190.508 1.00 97.51 135 CYS A O 1
ATOM 1950 N N . TYR A 1 177 ? 190.689 214.260 192.330 1.00 90.43 136 TYR A N 1
ATOM 1951 C CA . TYR A 1 177 ? 190.318 215.555 191.779 1.00 89.94 136 TYR A CA 1
ATOM 1952 C C . TYR A 1 177 ? 191.009 216.640 192.590 1.00 90.03 136 TYR A C 1
ATOM 1953 O O . TYR A 1 177 ? 190.876 216.679 193.808 1.00 91.35 136 TYR A O 1
ATOM 1971 N N . LEU A 1 178 ? 191.751 217.517 191.920 1.00 87.35 137 LEU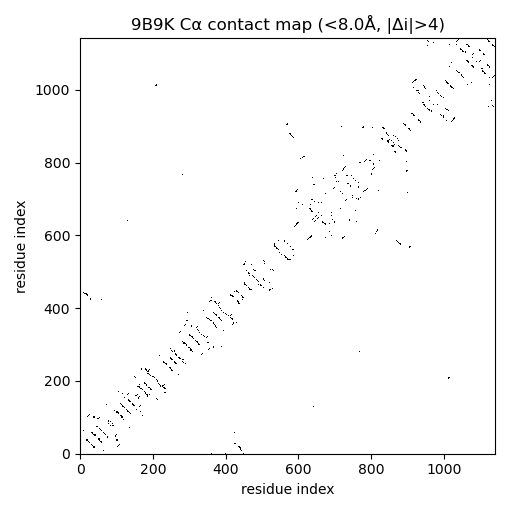 A N 1
ATOM 1972 C CA . LEU A 1 178 ? 192.435 218.654 192.523 1.00 86.98 137 LEU A CA 1
ATOM 1973 C C . LEU A 1 178 ? 191.621 219.912 192.240 1.00 88.77 137 LEU A C 1
ATOM 1974 O O . LEU A 1 178 ? 191.436 220.266 191.083 1.00 90.41 137 LEU A O 1
ATOM 1990 N N . SER A 1 179 ? 191.131 220.593 193.271 1.00 92.16 138 SER A N 1
ATOM 1991 C CA . SER A 1 179 ? 190.534 221.924 193.150 1.00 93.16 138 SER A CA 1
ATOM 1992 C C . SER A 1 179 ? 191.598 222.981 193.349 1.00 94.13 138 SER A C 1
ATOM 1993 O O . SER A 1 179 ? 192.380 222.870 194.285 1.00 94.66 138 SER A O 1
ATOM 2001 N N . THR A 1 180 ? 191.576 224.041 192.555 1.00 104.55 139 THR A N 1
ATOM 2002 C CA . THR A 1 180 ? 192.539 225.147 192.620 1.00 104.97 139 THR A CA 1
ATOM 2003 C C . THR A 1 180 ? 191.797 226.483 192.682 1.00 106.06 139 THR A C 1
ATOM 2004 O O . THR A 1 180 ? 190.699 226.612 192.139 1.00 106.72 139 THR A O 1
ATOM 2015 N N . ASP A 1 181 ? 192.362 227.477 193.367 1.00 112.06 140 ASP A N 1
ATOM 2016 C CA . ASP A 1 181 ? 191.766 228.804 193.563 1.00 113.13 140 ASP A CA 1
ATOM 2017 C C . ASP A 1 181 ? 190.317 228.740 194.079 1.00 113.45 140 ASP A C 1
ATOM 2018 O O . ASP A 1 181 ? 189.405 229.294 193.469 1.00 114.47 140 ASP A O 1
ATOM 2027 N N . ASN A 1 182 ? 190.046 228.080 195.199 1.00 108.88 141 ASN A N 1
ATOM 2028 C CA . ASN A 1 182 ? 188.685 228.025 195.784 1.00 109.07 141 ASN A CA 1
ATOM 2029 C C . ASN A 1 182 ? 187.625 227.589 194.798 1.00 109.45 141 ASN A C 1
ATOM 2030 O O . ASN A 1 182 ? 186.698 228.316 194.499 1.00 110.46 141 ASN A O 1
ATOM 2040 N N . PHE A 1 183 ? 187.762 226.389 194.303 1.00 103.69 142 PHE A N 1
ATOM 2041 C CA . PHE A 1 183 ? 186.793 225.798 193.375 1.00 103.86 142 PHE A CA 1
ATOM 2042 C C . PHE A 1 183 ? 186.639 226.537 192.033 1.00 104.99 142 PHE A C 1
ATOM 2043 O O . PHE A 1 183 ? 185.697 226.267 191.292 1.00 104.33 142 PHE A O 1
ATOM 2060 N N . THR A 1 184 ? 187.563 227.435 191.669 1.00 117.10 143 THR A N 1
ATOM 2061 C CA . THR A 1 184 ? 187.563 228.083 190.344 1.00 118.01 143 THR A CA 1
ATOM 2062 C C . THR A 1 184 ? 187.809 227.073 189.222 1.00 118.27 143 THR A C 1
ATOM 2063 O O . THR A 1 184 ? 187.144 227.130 188.191 1.00 118.81 143 THR A O 1
ATOM 2074 N N . ARG A 1 185 ? 188.584 226.040 189.541 1.00 113.44 144 ARG A N 1
ATOM 2075 C CA . ARG A 1 185 ? 188.890 225.001 188.587 1.00 113.05 144 ARG A CA 1
ATOM 2076 C C . ARG A 1 185 ? 189.083 223.698 189.301 1.00 111.99 144 ARG A C 1
ATOM 2077 O O . ARG A 1 185 ? 189.721 223.674 190.312 1.00 111.46 144 ARG A O 1
ATOM 2098 N N . ILE A 1 186 ? 188.563 222.620 188.774 1.00 102.32 145 ILE A N 1
ATOM 2099 C CA . ILE A 1 186 ? 188.727 221.261 189.305 1.00 101.24 145 ILE A CA 1
ATOM 2100 C C . ILE A 1 186 ? 189.306 220.359 188.206 1.00 101.18 145 ILE A C 1
ATOM 2101 O O . ILE A 1 186 ? 188.760 220.298 187.106 1.00 102.11 145 ILE A O 1
ATOM 2117 N N . LEU A 1 187 ? 190.412 219.669 188.491 1.00 97.42 146 LEU A N 1
ATOM 2118 C CA . LEU A 1 187 ? 191.212 218.880 187.545 1.00 97.00 146 LEU A CA 1
ATOM 2119 C C . LEU A 1 187 ? 191.270 217.404 187.960 1.00 97.65 146 LEU A C 1
ATOM 2120 O O . LEU A 1 187 ? 191.751 217.106 189.047 1.00 98.35 146 LEU A O 1
ATOM 2136 N N . GLU A 1 188 ? 190.867 216.451 187.118 1.00 101.57 147 GLU A N 1
ATOM 2137 C CA . GLU A 1 188 ? 191.140 215.033 187.393 1.00 101.48 147 GLU A CA 1
ATOM 2138 C C . GLU A 1 188 ? 192.634 214.727 187.233 1.00 102.63 147 GLU A C 1
ATOM 2139 O O . GLU A 1 188 ? 193.195 214.903 186.153 1.00 103.27 147 GLU A O 1
ATOM 2151 N N . TYR A 1 189 ? 193.269 214.218 188.282 1.00 115.88 148 TYR A N 1
ATOM 2152 C CA . TYR A 1 189 ? 194.637 213.721 188.279 1.00 116.12 148 TYR A CA 1
ATOM 2153 C C . TYR A 1 189 ? 194.617 212.215 188.557 1.00 115.08 148 TYR A C 1
ATOM 2154 O O . TYR A 1 189 ? 194.241 211.785 189.641 1.00 115.78 148 TYR A O 1
ATOM 2172 N N . ALA A 1 190 ? 195.014 211.397 187.585 1.00 84.99 149 ALA A N 1
ATOM 2173 C CA . ALA A 1 190 ? 194.962 209.939 187.663 1.00 82.05 149 ALA A CA 1
ATOM 2174 C C . ALA A 1 190 ? 196.277 209.333 187.158 1.00 81.39 149 ALA A C 1
ATOM 2175 O O . ALA A 1 190 ? 196.303 208.687 186.116 1.00 82.50 149 ALA A O 1
ATOM 2182 N N . PRO A 1 191 ? 197.400 209.538 187.863 1.00 80.42 150 PRO A N 1
ATOM 2183 C CA . PRO A 1 191 ? 198.736 209.311 187.322 1.00 79.50 150 PRO A CA 1
ATOM 2184 C C . PRO A 1 191 ? 199.092 207.852 187.007 1.00 80.86 150 PRO A C 1
ATOM 2185 O O . PRO A 1 191 ? 199.944 207.608 186.159 1.00 81.25 150 PRO A O 1
ATOM 2196 N N . CYS A 1 192 ? 198.451 206.873 187.655 1.00 91.97 151 CYS A N 1
ATOM 2197 C CA . CYS A 1 192 ? 198.620 205.454 187.341 1.00 92.67 151 CYS A CA 1
ATOM 2198 C C . CYS A 1 192 ? 197.708 204.963 186.188 1.00 92.49 151 CYS A C 1
ATOM 2199 O O . CYS A 1 192 ? 197.894 203.848 185.710 1.00 93.56 151 CYS A O 1
ATOM 2206 N N . ARG A 1 193 ? 196.728 205.744 185.707 1.00 82.64 152 ARG A N 1
ATOM 2207 C CA . ARG A 1 193 ? 195.889 205.409 184.534 1.00 81.01 152 ARG A CA 1
ATOM 2208 C C . ARG A 1 193 ? 196.708 205.612 183.258 1.00 81.82 152 ARG A C 1
ATOM 2209 O O . ARG A 1 193 ? 196.968 206.738 182.851 1.00 83.31 152 ARG A O 1
ATOM 2230 N N . SER A 1 194 ? 197.190 204.517 182.677 1.00 82.08 153 SER A N 1
ATOM 2231 C CA . SER A 1 194 ? 198.279 204.494 181.690 1.00 82.93 153 SER A CA 1
ATOM 2232 C C . SER A 1 194 ? 198.139 203.334 180.696 1.00 83.89 153 SER A C 1
ATOM 2233 O O . SER A 1 194 ? 197.284 202.468 180.853 1.00 84.33 153 SER A O 1
ATOM 2241 N N . ASP A 1 195 ? 198.978 203.306 179.659 1.00 92.45 154 ASP A N 1
ATOM 2242 C CA . ASP A 1 195 ? 199.049 202.197 178.698 1.00 92.74 154 ASP A CA 1
ATOM 2243 C C . ASP A 1 195 ? 199.696 200.924 179.274 1.00 94.18 154 ASP A C 1
ATOM 2244 O O . ASP A 1 195 ? 199.699 199.886 178.619 1.00 94.98 154 ASP A O 1
ATOM 2253 N N . PHE A 1 196 ? 200.212 200.970 180.506 1.00 95.19 155 PHE A N 1
ATOM 2254 C CA . PHE A 1 196 ? 200.777 199.840 181.250 1.00 95.37 155 PHE A CA 1
ATOM 2255 C C . PHE A 1 196 ? 199.694 199.157 182.096 1.00 96.33 155 PHE A C 1
ATOM 2256 O O . PHE A 1 196 ? 199.720 199.199 183.322 1.00 96.30 155 PHE A O 1
ATOM 2273 N N . SER A 1 197 ? 198.684 198.593 181.440 1.00 98.50 156 SER A N 1
ATOM 2274 C CA . SER A 1 197 ? 197.366 198.295 182.006 1.00 97.82 156 SER A CA 1
ATOM 2275 C C . SER A 1 197 ? 197.125 196.807 182.272 1.00 97.96 156 SER A C 1
ATOM 2276 O O . SER A 1 197 ? 196.504 196.125 181.458 1.00 98.65 156 SER A O 1
ATOM 2284 N N . TRP A 1 198 ? 197.630 196.312 183.404 1.00 96.67 157 TRP A N 1
ATOM 2285 C CA . TRP A 1 198 ? 197.148 195.149 184.174 1.00 96.86 157 TRP A CA 1
ATOM 2286 C C . TRP A 1 198 ? 197.911 195.116 185.511 1.00 96.51 157 TRP A C 1
ATOM 2287 O O . TRP A 1 198 ? 198.713 196.013 185.764 1.00 97.25 157 TRP A O 1
ATOM 2308 N N . ALA A 1 199 ? 197.719 194.121 186.380 1.00 94.40 158 ALA A N 1
ATOM 2309 C CA . ALA A 1 199 ? 198.410 194.001 187.672 1.00 94.24 158 ALA A CA 1
ATOM 2310 C C . ALA A 1 199 ? 199.938 193.988 187.574 1.00 95.90 158 ALA A C 1
ATOM 2311 O O . ALA A 1 199 ? 200.600 194.458 188.492 1.00 97.00 158 ALA A O 1
ATOM 2318 N N . ALA A 1 200 ? 200.496 193.486 186.469 1.00 95.36 159 ALA A N 1
ATOM 2319 C CA . ALA A 1 200 ? 201.931 193.458 186.194 1.00 95.47 159 ALA A CA 1
ATOM 2320 C C . ALA A 1 200 ? 202.538 194.834 185.892 1.00 95.51 159 ALA A C 1
ATOM 2321 O O . ALA A 1 200 ? 203.733 195.027 186.083 1.00 96.18 159 ALA A O 1
ATOM 2328 N N . GLY A 1 201 ? 201.727 195.782 185.424 1.00 98.43 160 GLY A N 1
ATOM 2329 C CA . GLY A 1 201 ? 202.067 197.190 185.230 1.00 98.75 160 GLY A CA 1
ATOM 2330 C C . GLY A 1 201 ? 201.451 198.048 186.328 1.00 98.95 160 GLY A C 1
ATOM 2331 O O . GLY A 1 201 ? 201.521 197.725 187.505 1.00 100.87 160 GLY A O 1
ATOM 2335 N N . GLN A 1 202 ? 200.812 199.148 185.967 1.00 94.67 161 GLN A N 1
ATOM 2336 C CA . GLN A 1 202 ? 200.181 200.076 186.909 1.00 95.00 161 GLN A CA 1
ATOM 2337 C C . GLN A 1 202 ? 198.677 199.842 187.094 1.00 94.78 161 GLN A C 1
ATOM 2338 O O . GLN A 1 202 ? 198.002 200.653 187.712 1.00 95.90 161 GLN A O 1
ATOM 2352 N N . GLY A 1 203 ? 198.106 198.760 186.576 1.00 90.75 162 GLY A N 1
ATOM 2353 C CA . GLY A 1 203 ? 196.653 198.596 186.496 1.00 90.66 162 GLY A CA 1
ATOM 2354 C C . GLY A 1 203 ? 195.960 198.466 187.840 1.00 89.92 162 GLY A C 1
ATOM 2355 O O . GLY A 1 203 ? 194.789 198.770 187.947 1.00 90.30 162 GLY A O 1
ATOM 2359 N N . TYR A 1 204 ? 196.664 198.053 188.886 1.00 89.16 163 TYR A N 1
ATOM 2360 C CA . TYR A 1 204 ? 196.105 197.881 190.229 1.00 88.91 163 TYR A CA 1
ATOM 2361 C C . TYR A 1 204 ? 196.630 198.939 191.202 1.00 90.37 163 TYR A C 1
ATOM 2362 O O . TYR A 1 204 ? 196.600 198.747 192.405 1.00 91.38 163 TYR A O 1
ATOM 2380 N N . CYS A 1 205 ? 197.148 200.062 190.702 1.00 96.09 164 CYS A N 1
ATOM 2381 C CA . CYS A 1 205 ? 197.956 200.994 191.485 1.00 96.19 164 CYS A CA 1
ATOM 2382 C C . CYS A 1 205 ? 197.275 201.551 192.739 1.00 95.98 164 CYS A C 1
ATOM 2383 O O . CYS A 1 205 ? 197.945 201.718 193.753 1.00 96.02 164 CYS A O 1
ATOM 2390 N N . GLN A 1 206 ? 195.977 201.854 192.678 1.00 91.68 165 GLN A N 1
ATOM 2391 C CA . GLN A 1 206 ? 195.217 202.534 193.735 1.00 90.85 165 GLN A CA 1
ATOM 2392 C C . GLN A 1 206 ? 195.880 203.825 194.219 1.00 91.64 165 GLN A C 1
ATOM 2393 O O . GLN A 1 206 ? 196.049 204.051 195.408 1.00 92.36 165 GLN A O 1
ATOM 2407 N N . GLY A 1 207 ? 196.293 204.686 193.291 1.00 95.98 166 GLY A N 1
ATOM 2408 C CA . GLY A 1 207 ? 196.885 205.991 193.597 1.00 96.17 166 GLY A CA 1
ATOM 2409 C C . GLY A 1 207 ? 195.939 206.902 194.375 1.00 96.27 166 GLY A C 1
ATOM 2410 O O . GLY A 1 207 ? 194.738 206.937 194.127 1.00 96.39 166 GLY A O 1
ATOM 2414 N N . GLY A 1 208 ? 196.461 207.621 195.358 1.00 90.30 167 GLY A N 1
ATOM 2415 C CA . GLY A 1 208 ? 195.626 208.398 196.273 1.00 90.76 167 GLY A CA 1
ATOM 2416 C C . GLY A 1 208 ? 195.014 207.571 197.400 1.00 91.11 167 GLY A C 1
ATOM 2417 O O . GLY A 1 208 ? 194.212 208.094 198.171 1.00 91.67 167 GLY A O 1
ATOM 2421 N N . PHE A 1 209 ? 195.431 206.311 197.557 1.00 86.45 168 PHE A N 1
ATOM 2422 C CA . PHE A 1 209 ? 195.246 205.550 198.792 1.00 85.29 168 PHE A CA 1
ATOM 2423 C C . PHE A 1 209 ? 195.912 206.262 199.976 1.00 85.69 168 PHE A C 1
ATOM 2424 O O . PHE A 1 209 ? 195.397 206.255 201.089 1.00 86.21 168 PHE A O 1
ATOM 2441 N N . SER A 1 210 ? 197.004 206.978 199.707 1.00 89.45 169 SER A N 1
ATOM 2442 C CA . SER A 1 210 ? 197.567 207.984 200.594 1.00 90.28 169 SER A CA 1
ATOM 2443 C C . SER A 1 210 ? 198.004 209.211 199.801 1.00 90.85 169 SER A C 1
ATOM 2444 O O . SER A 1 210 ? 198.271 209.099 198.606 1.00 91.83 169 SER A O 1
ATOM 2452 N N . ALA A 1 211 ? 198.062 210.382 200.432 1.00 89.76 170 ALA A N 1
ATOM 2453 C CA . ALA A 1 211 ? 198.453 211.627 199.790 1.00 89.10 170 ALA A CA 1
ATOM 2454 C C . ALA A 1 211 ? 198.959 212.697 200.769 1.00 90.52 170 ALA A C 1
ATOM 2455 O O . ALA A 1 211 ? 198.615 212.692 201.948 1.00 91.35 170 ALA A O 1
ATOM 2462 N N . GLU A 1 212 ? 199.699 213.672 200.252 1.00 97.21 171 GLU A N 1
ATOM 2463 C CA . GLU A 1 212 ? 200.172 214.877 200.941 1.00 97.51 171 GLU A CA 1
ATOM 2464 C C . GLU A 1 212 ? 200.287 216.078 199.990 1.00 97.02 171 GLU A C 1
ATOM 2465 O O . GLU A 1 212 ? 200.345 215.915 198.773 1.00 97.96 171 GLU A O 1
ATOM 2477 N N . PHE A 1 213 ? 200.404 217.280 200.556 1.00 87.74 172 PHE A N 1
ATOM 2478 C CA . PHE A 1 213 ? 200.959 218.466 199.899 1.00 87.92 172 PHE A CA 1
ATOM 2479 C C . PHE A 1 213 ? 202.255 218.879 200.616 1.00 89.26 172 PHE A C 1
ATOM 2480 O O . PHE A 1 213 ? 202.248 219.013 201.838 1.00 89.81 172 PHE A O 1
ATOM 2497 N N . THR A 1 214 ? 203.361 219.127 199.912 1.00 99.47 173 THR A N 1
ATOM 2498 C CA . THR A 1 214 ? 204.551 219.745 200.544 1.00 100.44 173 THR A CA 1
ATOM 2499 C C . THR A 1 214 ? 204.325 221.223 200.880 1.00 101.00 173 THR A C 1
ATOM 2500 O O . THR A 1 214 ? 203.360 221.816 200.413 1.00 100.84 173 THR A O 1
ATOM 2511 N N . LYS A 1 215 ? 205.231 221.873 201.626 1.00 107.84 174 LYS A N 1
ATOM 2512 C CA . LYS A 1 215 ? 205.148 223.307 201.972 1.00 108.21 174 LYS A CA 1
ATOM 2513 C C . LYS A 1 215 ? 205.022 224.274 200.785 1.00 108.31 174 LYS A C 1
ATOM 2514 O O . LYS A 1 215 ? 204.490 225.367 200.953 1.00 109.00 174 LYS A O 1
ATOM 2533 N N . THR A 1 216 ? 205.482 223.895 199.591 1.00 98.91 175 THR A N 1
ATOM 2534 C CA . THR A 1 216 ? 205.329 224.677 198.349 1.00 97.53 175 THR A CA 1
ATOM 2535 C C . THR A 1 216 ? 204.036 224.368 197.597 1.00 97.80 175 THR A C 1
ATOM 2536 O O . THR A 1 216 ? 203.670 225.097 196.680 1.00 98.43 175 THR A O 1
ATOM 2547 N N . GLY A 1 217 ? 203.326 223.303 197.971 1.00 97.54 176 GLY A N 1
ATOM 2548 C CA . GLY A 1 217 ? 202.081 222.863 197.348 1.00 97.05 176 GLY A CA 1
ATOM 2549 C C . GLY A 1 217 ? 202.216 221.721 196.340 1.00 96.24 176 GLY A C 1
ATOM 2550 O O . GLY A 1 217 ? 201.250 221.456 195.632 1.00 96.59 176 GLY A O 1
ATOM 2554 N N . ARG A 1 218 ? 203.353 221.017 196.246 1.00 89.89 177 ARG A N 1
ATOM 2555 C CA . ARG A 1 218 ? 203.499 219.821 195.393 1.00 89.03 177 ARG A CA 1
ATOM 2556 C C . ARG A 1 218 ? 202.589 218.701 195.885 1.00 89.35 177 ARG A C 1
ATOM 2557 O O . ARG A 1 218 ? 202.681 218.334 197.047 1.00 89.91 177 ARG A O 1
ATOM 2578 N N . VAL A 1 219 ? 201.777 218.119 195.009 1.00 85.65 178 VAL A N 1
ATOM 2579 C CA . VAL A 1 219 ? 200.979 216.913 195.276 1.00 84.28 178 VAL A CA 1
ATOM 2580 C C . VAL A 1 219 ? 201.891 215.690 195.351 1.00 84.83 178 VAL A C 1
ATOM 2581 O O . VAL A 1 219 ? 202.664 215.449 194.428 1.00 86.22 178 VAL A O 1
ATOM 2594 N N . VAL A 1 220 ? 201.778 214.888 196.406 1.00 85.93 179 VAL A N 1
ATOM 2595 C CA . VAL A 1 220 ? 202.481 213.605 196.572 1.00 85.16 179 VAL A CA 1
ATOM 2596 C C . VAL A 1 220 ? 201.449 212.511 196.786 1.00 86.07 179 VAL A C 1
ATOM 2597 O O . VAL A 1 220 ? 200.645 212.646 197.697 1.00 87.95 179 VAL A O 1
ATOM 2610 N N . LEU A 1 221 ? 201.460 211.423 196.016 1.00 80.45 180 LEU A N 1
ATOM 2611 C CA . LEU A 1 221 ? 200.535 210.298 196.174 1.00 80.22 180 LEU A CA 1
ATOM 2612 C C . LEU A 1 221 ? 201.273 208.999 196.484 1.00 81.24 180 LEU A C 1
ATOM 2613 O O . LEU A 1 221 ? 202.369 208.771 195.993 1.00 82.58 180 LEU A O 1
ATOM 2629 N N . GLY A 1 222 ? 200.639 208.112 197.236 1.00 88.15 181 GLY A N 1
ATOM 2630 C CA . GLY A 1 222 ? 200.993 206.700 197.298 1.00 87.87 181 GLY A CA 1
ATOM 2631 C C . GLY A 1 222 ? 200.001 205.841 196.522 1.00 89.10 181 GLY A C 1
ATOM 2632 O O . GLY A 1 222 ? 198.798 206.095 196.551 1.00 89.94 181 GLY A O 1
ATOM 2636 N N . GLY A 1 223 ? 200.487 204.819 195.833 1.00 95.46 182 GLY A N 1
ATOM 2637 C CA . GLY A 1 223 ? 199.673 203.771 195.228 1.00 95.99 182 GLY A CA 1
ATOM 2638 C C . GLY A 1 223 ? 200.257 202.404 195.562 1.00 96.03 182 GLY A C 1
ATOM 2639 O O . GLY A 1 223 ? 201.285 202.054 194.991 1.00 97.01 182 GLY A O 1
ATOM 2643 N N . PRO A 1 224 ? 199.680 201.619 196.486 1.00 91.39 183 PRO A N 1
ATOM 2644 C CA . PRO A 1 224 ? 200.311 200.398 196.977 1.00 91.87 183 PRO A CA 1
ATOM 2645 C C . PRO A 1 224 ? 200.321 199.219 195.996 1.00 93.68 183 PRO A C 1
ATOM 2646 O O . PRO A 1 224 ? 200.992 198.233 196.271 1.00 96.05 183 PRO A O 1
ATOM 2657 N N . GLY A 1 225 ? 199.621 199.277 194.861 1.00 97.59 184 GLY A N 1
ATOM 2658 C CA . GLY A 1 225 ? 199.391 198.111 194.008 1.00 98.82 184 GLY A CA 1
ATOM 2659 C C . GLY A 1 225 ? 200.186 197.997 192.705 1.00 99.26 184 GLY A C 1
ATOM 2660 O O . GLY A 1 225 ? 200.037 197.007 192.000 1.00 100.00 184 GLY A O 1
ATOM 2664 N N . SER A 1 226 ? 201.027 198.965 192.343 1.00 104.04 185 SER A N 1
ATOM 2665 C CA . SER A 1 226 ? 201.797 198.914 191.091 1.00 104.20 185 SER A CA 1
ATOM 2666 C C . SER A 1 226 ? 202.763 197.748 191.051 1.00 105.88 185 SER A C 1
ATOM 2667 O O . SER A 1 226 ? 203.351 197.410 192.075 1.00 107.44 185 SER A O 1
ATOM 2675 N N . TYR A 1 227 ? 202.982 197.204 189.858 1.00 109.03 186 TYR A N 1
ATOM 2676 C CA . TYR A 1 227 ? 203.984 196.193 189.560 1.00 109.01 186 TYR A CA 1
ATOM 2677 C C . TYR A 1 227 ? 203.842 194.978 190.480 1.00 109.86 186 TYR A C 1
ATOM 2678 O O . TYR A 1 227 ? 204.715 194.718 191.288 1.00 110.62 186 TYR A O 1
ATOM 2696 N N . PHE A 1 228 ? 202.708 194.277 190.449 1.00 114.35 187 PHE A N 1
ATOM 2697 C CA . PHE A 1 228 ? 202.384 193.199 191.389 1.00 115.40 187 PHE A CA 1
ATOM 2698 C C . PHE A 1 228 ? 202.580 193.623 192.854 1.00 115.57 187 PHE A C 1
ATOM 2699 O O . PHE A 1 228 ? 203.322 193.023 193.626 1.00 115.68 187 PHE A O 1
ATOM 2716 N N . TRP A 1 229 ? 201.898 194.690 193.259 1.00 122.77 188 TRP A N 1
ATOM 2717 C CA . TRP A 1 229 ? 201.883 195.165 194.641 1.00 122.32 188 TRP A CA 1
ATOM 2718 C C . TRP A 1 229 ? 203.252 195.501 195.247 1.00 120.35 188 TRP A C 1
ATOM 2719 O O . TRP A 1 229 ? 203.383 195.561 196.465 1.00 120.63 188 TRP A O 1
ATOM 2740 N N . GLN A 1 230 ? 204.265 195.813 194.437 1.00 104.43 189 GLN A N 1
ATOM 2741 C CA . GLN A 1 230 ? 205.459 196.506 194.916 1.00 103.62 189 GLN A CA 1
ATOM 2742 C C . GLN A 1 230 ? 205.090 197.874 195.485 1.00 103.30 189 GLN A C 1
ATOM 2743 O O . GLN A 1 230 ? 205.554 198.239 196.561 1.00 103.69 189 GLN A O 1
ATOM 2757 N N . GLY A 1 231 ? 204.193 198.589 194.811 1.00 98.24 190 GLY A N 1
ATOM 2758 C CA . GLY A 1 231 ? 203.745 199.927 195.189 1.00 97.16 190 GLY A CA 1
ATOM 2759 C C . GLY A 1 231 ? 204.616 201.047 194.622 1.00 96.67 190 GLY A C 1
ATOM 2760 O O . GLY A 1 231 ? 205.664 200.796 194.037 1.00 97.88 190 GLY A O 1
ATOM 2764 N N . GLN A 1 232 ? 204.163 202.294 194.735 1.00 92.86 191 GLN A N 1
ATOM 2765 C CA . GLN A 1 232 ? 204.789 203.440 194.074 1.00 92.01 191 GLN A CA 1
ATOM 2766 C C . GLN A 1 232 ? 204.540 204.757 194.819 1.00 91.51 191 GLN A C 1
ATOM 2767 O O . GLN A 1 232 ? 203.453 204.957 195.352 1.00 93.17 191 GLN A O 1
ATOM 2781 N N . ILE A 1 233 ? 205.507 205.680 194.788 1.00 79.69 192 ILE A N 1
ATOM 2782 C CA . ILE A 1 233 ? 205.343 207.098 195.151 1.00 78.17 192 ILE A CA 1
ATOM 2783 C C . ILE A 1 233 ? 205.405 207.930 193.873 1.00 79.00 192 ILE A C 1
ATOM 2784 O O . ILE A 1 233 ? 206.113 207.569 192.936 1.00 81.32 192 ILE A O 1
ATOM 2800 N N . LEU A 1 234 ? 204.620 208.998 193.806 1.00 80.74 193 LEU A N 1
ATOM 2801 C CA . LEU A 1 234 ? 204.138 209.537 192.543 1.00 81.34 193 LEU A CA 1
ATOM 2802 C C . LEU A 1 234 ? 203.725 211.008 192.717 1.00 82.27 193 LEU A C 1
ATOM 2803 O O . LEU A 1 234 ? 202.708 211.275 193.347 1.00 83.90 193 LEU A O 1
ATOM 2819 N N . SER A 1 235 ? 204.518 211.964 192.226 1.00 85.98 194 SER A N 1
ATOM 2820 C CA . SER A 1 235 ? 204.461 213.370 192.671 1.00 86.67 194 SER A CA 1
ATOM 2821 C C . SER A 1 235 ? 204.517 214.395 191.538 1.00 87.24 194 SER A C 1
ATOM 2822 O O . SER A 1 235 ? 205.388 214.308 190.676 1.00 88.72 194 SER A O 1
ATOM 2830 N N . ALA A 1 236 ? 203.686 215.438 191.575 1.00 84.16 195 ALA A N 1
ATOM 2831 C CA . ALA A 1 236 ? 203.649 216.510 190.575 1.00 84.70 195 ALA A CA 1
ATOM 2832 C C . ALA A 1 236 ? 203.238 217.858 191.182 1.00 84.56 195 ALA A C 1
ATOM 2833 O O . ALA A 1 236 ? 202.548 217.910 192.193 1.00 85.18 195 ALA A O 1
ATOM 2840 N N . THR A 1 237 ? 203.669 218.975 190.611 1.00 89.96 196 THR A N 1
ATOM 2841 C CA . THR A 1 237 ? 203.266 220.305 191.084 1.00 90.81 196 THR A CA 1
ATOM 2842 C C . THR A 1 237 ? 201.900 220.681 190.521 1.00 91.30 196 THR A C 1
ATOM 2843 O O . THR A 1 237 ? 201.509 220.209 189.459 1.00 92.45 196 THR A O 1
ATOM 2854 N N . GLN A 1 238 ? 201.139 221.541 191.191 1.00 89.15 197 GLN A N 1
ATOM 2855 C CA . GLN A 1 238 ? 199.806 221.921 190.715 1.00 88.81 197 GLN A CA 1
ATOM 2856 C C . GLN A 1 238 ? 199.868 222.640 189.363 1.00 90.76 197 GLN A C 1
ATOM 2857 O O . GLN A 1 238 ? 198.949 222.519 188.562 1.00 91.52 197 GLN A O 1
ATOM 2871 N N . GLU A 1 239 ? 200.977 223.318 189.064 1.00 104.77 198 GLU A N 1
ATOM 2872 C CA . GLU A 1 239 ? 201.276 223.898 187.753 1.00 105.72 198 GLU A CA 1
ATOM 2873 C C . GLU A 1 239 ? 201.474 222.831 186.668 1.00 105.69 198 GLU A C 1
ATOM 2874 O O . GLU A 1 239 ? 200.915 222.971 185.588 1.00 106.99 198 GLU A O 1
ATOM 2886 N N . GLN A 1 240 ? 202.180 221.730 186.938 1.00 95.30 199 GLN A N 1
ATOM 2887 C CA . GLN A 1 240 ? 202.274 220.607 186.003 1.00 94.73 199 GLN A CA 1
ATOM 2888 C C . GLN A 1 240 ? 200.931 219.912 185.806 1.00 95.05 199 GLN A C 1
ATOM 2889 O O . GLN A 1 240 ? 200.574 219.582 184.680 1.00 96.58 199 GLN A O 1
ATOM 2903 N N . ILE A 1 241 ? 200.165 219.697 186.871 1.00 89.95 200 ILE A N 1
ATOM 2904 C CA . ILE A 1 241 ? 198.853 219.055 186.780 1.00 89.01 200 ILE A CA 1
ATOM 2905 C C . ILE A 1 241 ? 197.914 219.920 185.933 1.00 90.64 200 ILE A C 1
ATOM 2906 O O . ILE A 1 241 ? 197.253 219.389 185.048 1.00 91.49 200 ILE A O 1
ATOM 2922 N N . ALA A 1 242 ? 197.924 221.242 186.102 1.00 98.74 201 ALA A N 1
ATOM 2923 C CA . ALA A 1 242 ? 197.187 222.173 185.254 1.00 99.60 201 ALA A CA 1
ATOM 2924 C C . ALA A 1 242 ? 197.680 222.218 183.795 1.00 101.15 201 ALA A C 1
ATOM 2925 O O . ALA A 1 242 ? 196.869 222.114 182.882 1.00 101.50 201 ALA A O 1
ATOM 2932 N N . GLU A 1 243 ? 198.988 222.315 183.535 1.00 113.33 202 GLU A N 1
ATOM 2933 C CA . GLU A 1 243 ? 199.556 222.269 182.174 1.00 114.48 202 GLU A CA 1
ATOM 2934 C C . GLU A 1 243 ? 199.253 220.955 181.438 1.00 114.35 202 GLU A C 1
ATOM 2935 O O . GLU A 1 243 ? 199.161 220.940 180.213 1.00 115.72 202 GLU A O 1
ATOM 2947 N N . SER A 1 244 ? 199.070 219.846 182.155 1.00 104.83 203 SER A N 1
ATOM 2948 C CA . SER A 1 244 ? 198.737 218.550 181.569 1.00 104.79 203 SER A CA 1
ATOM 2949 C C . SER A 1 244 ? 197.312 218.421 181.027 1.00 104.15 203 SER A C 1
ATOM 2950 O O . SER A 1 244 ? 197.021 217.425 180.374 1.00 103.99 203 SER A O 1
ATOM 2958 N N . TYR A 1 245 ? 196.402 219.345 181.325 1.00 99.60 204 TYR A N 1
ATOM 2959 C CA . TYR A 1 245 ? 194.966 219.133 181.158 1.00 98.99 204 TYR A CA 1
ATOM 2960 C C . TYR A 1 245 ? 194.557 218.920 179.695 1.00 98.94 204 TYR A C 1
ATOM 2961 O O . TYR A 1 245 ? 194.612 219.839 178.885 1.00 99.24 204 TYR A O 1
ATOM 2979 N N . TYR A 1 246 ? 194.111 217.707 179.367 1.00 92.83 205 TYR A N 1
ATOM 2980 C CA . TYR A 1 246 ? 193.659 217.276 178.041 1.00 91.74 205 TYR A CA 1
ATOM 2981 C C . TYR A 1 246 ? 192.465 216.341 178.250 1.00 92.45 205 TYR A C 1
ATOM 2982 O O . TYR A 1 246 ? 192.629 215.126 178.224 1.00 92.88 205 TYR A O 1
ATOM 3000 N N . PRO A 1 247 ? 191.266 216.861 178.559 1.00 98.01 206 PRO A N 1
ATOM 3001 C CA . PRO A 1 247 ? 190.173 216.065 179.117 1.00 98.27 206 PRO A CA 1
ATOM 3002 C C . PRO A 1 247 ? 189.623 214.986 178.177 1.00 98.06 206 PRO A C 1
ATOM 3003 O O . PRO A 1 247 ? 189.055 214.002 178.639 1.00 98.46 206 PRO A O 1
ATOM 3014 N N . GLU A 1 248 ? 189.804 215.117 176.866 1.00 100.76 207 GLU A N 1
ATOM 3015 C CA . GLU A 1 248 ? 189.428 214.102 175.884 1.00 101.21 207 GLU A CA 1
ATOM 3016 C C . GLU A 1 248 ? 190.270 212.821 175.937 1.00 101.60 207 GLU A C 1
ATOM 3017 O O . GLU A 1 248 ? 189.861 211.808 175.372 1.00 102.12 207 GLU A O 1
ATOM 3029 N N . TYR A 1 249 ? 191.417 212.828 176.616 1.00 90.66 208 TYR A N 1
ATOM 3030 C CA . TYR A 1 249 ? 192.289 211.668 176.763 1.00 88.78 208 TYR A CA 1
ATOM 3031 C C . TYR A 1 249 ? 192.289 211.152 178.201 1.00 89.25 208 TYR A C 1
ATOM 3032 O O . TYR A 1 249 ? 192.660 211.864 179.131 1.00 90.02 208 TYR A O 1
ATOM 3050 N N . LEU A 1 250 ? 191.918 209.881 178.381 1.00 88.43 209 LEU A N 1
ATOM 3051 C CA . LEU A 1 250 ? 191.969 209.200 179.677 1.00 87.45 209 LEU A CA 1
ATOM 3052 C C . LEU A 1 250 ? 193.371 208.706 180.041 1.00 87.11 209 LEU A C 1
ATOM 3053 O O . LEU A 1 250 ? 193.690 208.626 181.222 1.00 87.72 209 LEU A O 1
ATOM 3069 N N . ILE A 1 251 ? 194.223 208.433 179.058 1.00 81.42 210 ILE A N 1
ATOM 3070 C CA . ILE A 1 251 ? 195.659 208.206 179.243 1.00 80.61 210 ILE A CA 1
ATOM 3071 C C . ILE A 1 251 ? 196.388 209.455 178.760 1.00 82.58 210 ILE A C 1
ATOM 3072 O O . ILE A 1 251 ? 196.268 209.845 177.605 1.00 83.90 210 ILE A O 1
ATOM 3088 N N . ASN A 1 252 ? 197.117 210.106 179.657 1.00 88.91 211 ASN A N 1
ATOM 3089 C CA . ASN A 1 252 ? 197.573 211.481 179.511 1.00 89.27 211 ASN A CA 1
ATOM 3090 C C . ASN A 1 252 ? 198.928 211.674 180.219 1.00 90.29 211 ASN A C 1
ATOM 3091 O O . ASN A 1 252 ? 199.228 210.951 181.164 1.00 91.17 211 ASN A O 1
ATOM 3102 N N . LEU A 1 253 ? 199.756 212.625 179.784 1.00 86.80 212 LEU A N 1
ATOM 3103 C CA . LEU A 1 253 ? 201.101 212.860 180.317 1.00 85.48 212 LEU A CA 1
ATOM 3104 C C . LEU A 1 253 ? 201.166 214.123 181.188 1.00 86.01 212 LEU A C 1
ATOM 3105 O O . LEU A 1 253 ? 200.913 215.221 180.706 1.00 87.48 212 LEU A O 1
ATOM 3121 N N . VAL A 1 254 ? 201.606 213.995 182.442 1.00 85.17 213 VAL A N 1
ATOM 3122 C CA . VAL A 1 254 ? 202.040 215.120 183.287 1.00 85.02 213 VAL A CA 1
ATOM 3123 C C . VAL A 1 254 ? 203.551 215.276 183.133 1.00 86.06 213 VAL A C 1
ATOM 3124 O O . VAL A 1 254 ? 204.325 214.682 183.873 1.00 87.05 213 VAL A O 1
ATOM 3137 N N . GLN A 1 255 ? 203.992 216.014 182.118 1.00 89.71 214 GLN A N 1
ATOM 3138 C CA . GLN A 1 255 ? 205.405 216.087 181.744 1.00 89.82 214 GLN A CA 1
ATOM 3139 C C . GLN A 1 255 ? 206.235 216.723 182.869 1.00 91.20 214 GLN A C 1
ATOM 3140 O O . GLN A 1 255 ? 205.940 217.829 183.310 1.00 91.54 214 GLN A O 1
ATOM 3154 N N . GLY A 1 256 ? 207.258 216.022 183.358 1.00 94.35 215 GLY A N 1
ATOM 3155 C CA . GLY A 1 256 ? 208.063 216.423 184.516 1.00 94.21 215 GLY A CA 1
ATOM 3156 C C . GLY A 1 256 ? 207.675 215.773 185.853 1.00 94.32 215 GLY A C 1
ATOM 3157 O O . GLY A 1 256 ? 208.375 215.977 186.840 1.00 95.15 215 GLY A O 1
ATOM 3161 N N . GLN A 1 257 ? 206.607 214.970 185.915 1.00 89.72 216 GLN A N 1
ATOM 3162 C CA . GLN A 1 257 ? 206.210 214.195 187.096 1.00 88.92 216 GLN A CA 1
ATOM 3163 C C . GLN A 1 257 ? 207.325 213.263 187.584 1.00 89.56 216 GLN A C 1
ATOM 3164 O O . GLN A 1 257 ? 207.987 212.606 186.782 1.00 90.67 216 GLN A O 1
ATOM 3178 N N . LEU A 1 258 ? 207.504 213.162 188.901 1.00 85.89 217 LEU A N 1
ATOM 3179 C CA . LEU A 1 258 ? 208.425 212.225 189.547 1.00 85.82 217 LEU A CA 1
ATOM 3180 C C . LEU A 1 258 ? 207.673 210.949 189.915 1.00 86.35 217 LEU A C 1
ATOM 3181 O O . LEU A 1 258 ? 206.564 211.027 190.433 1.00 86.60 217 LEU A O 1
ATOM 3197 N N . GLN A 1 259 ? 208.284 209.783 189.727 1.00 91.85 218 GLN A N 1
ATOM 3198 C CA . GLN A 1 259 ? 207.774 208.521 190.263 1.00 91.54 218 GLN A CA 1
ATOM 3199 C C . GLN A 1 259 ? 208.881 207.484 190.478 1.00 92.06 218 GLN A C 1
ATOM 3200 O O . GLN A 1 259 ? 209.870 207.465 189.751 1.00 93.47 218 GLN A O 1
ATOM 3214 N N . THR A 1 260 ? 208.725 206.608 191.471 1.00 84.40 219 THR A N 1
ATOM 3215 C CA . THR A 1 260 ? 209.693 205.539 191.779 1.00 84.68 219 THR A CA 1
ATOM 3216 C C . THR A 1 260 ? 209.618 204.403 190.750 1.00 86.16 219 THR A C 1
ATOM 3217 O O . THR A 1 260 ? 208.520 203.972 190.414 1.00 86.25 219 THR A O 1
ATOM 3228 N N . ARG A 1 261 ? 210.756 203.876 190.277 1.00 95.02 220 ARG A N 1
ATOM 3229 C CA . ARG A 1 261 ? 210.831 202.801 189.266 1.00 95.28 220 ARG A CA 1
ATOM 3230 C C . ARG A 1 261 ? 210.276 201.448 189.739 1.00 95.85 220 ARG A C 1
ATOM 3231 O O . ARG A 1 261 ? 210.252 201.175 190.936 1.00 95.75 220 ARG A O 1
ATOM 3252 N N . GLN A 1 262 ? 209.957 200.555 188.797 1.00 101.20 221 GLN A N 1
ATOM 3253 C CA . GLN A 1 262 ? 209.759 199.125 189.047 1.00 101.20 221 GLN A CA 1
ATOM 3254 C C . GLN A 1 262 ? 211.050 198.428 189.496 1.00 101.81 221 GLN A C 1
ATOM 3255 O O . GLN A 1 262 ? 212.110 198.654 188.916 1.00 103.71 221 GLN A O 1
ATOM 3269 N N . ALA A 1 263 ? 210.961 197.531 190.474 1.00 98.69 222 ALA A N 1
ATOM 3270 C CA . ALA A 1 263 ? 212.057 196.685 190.943 1.00 99.10 222 ALA A CA 1
ATOM 3271 C C . ALA A 1 263 ? 211.874 195.209 190.527 1.00 100.25 222 ALA A C 1
ATOM 3272 O O . ALA A 1 263 ? 210.877 194.842 189.905 1.00 100.53 222 ALA A O 1
ATOM 3279 N N . SER A 1 264 ? 212.843 194.349 190.844 1.00 109.97 223 SER A N 1
ATOM 3280 C CA . SER A 1 264 ? 212.773 192.902 190.573 1.00 110.41 223 SER A CA 1
ATOM 3281 C C . SER A 1 264 ? 211.617 192.210 191.315 1.00 110.57 223 SER A C 1
ATOM 3282 O O . SER A 1 264 ? 211.178 192.685 192.357 1.00 111.55 223 SER A O 1
ATOM 3290 N N . SER A 1 265 ? 211.129 191.065 190.834 1.00 105.96 224 SER A N 1
ATOM 3291 C CA . SER A 1 265 ? 209.949 190.376 191.385 1.00 106.16 224 SER A CA 1
ATOM 3292 C C . SER A 1 265 ? 210.080 189.949 192.853 1.00 105.87 224 SER A C 1
ATOM 3293 O O . SER A 1 265 ? 209.082 189.707 193.525 1.00 105.65 224 SER A O 1
ATOM 3301 N N . ILE A 1 266 ? 211.297 189.915 193.401 1.00 102.07 225 ILE A N 1
ATOM 3302 C CA . ILE A 1 266 ? 211.563 189.688 194.829 1.00 101.69 225 ILE A CA 1
ATOM 3303 C C . ILE A 1 266 ? 210.988 190.791 195.729 1.00 101.45 225 ILE A C 1
ATOM 3304 O O . ILE A 1 266 ? 210.840 190.578 196.928 1.00 101.60 225 ILE A O 1
ATOM 3320 N N . TYR A 1 267 ? 210.658 191.960 195.172 1.00 102.00 226 TYR A N 1
ATOM 3321 C CA . TYR A 1 267 ? 210.028 193.078 195.873 1.00 102.02 226 TYR A CA 1
ATOM 3322 C C . TYR A 1 267 ? 208.498 193.092 195.773 1.00 102.85 226 TYR A C 1
ATOM 3323 O O . TYR A 1 267 ? 207.871 193.961 196.374 1.00 103.39 226 TYR A O 1
ATOM 3341 N N . ASP A 1 268 ? 207.870 192.178 195.037 1.00 112.09 227 ASP A N 1
ATOM 3342 C CA . ASP A 1 268 ? 206.416 192.118 194.893 1.00 112.67 227 ASP A CA 1
ATOM 3343 C C . ASP A 1 268 ? 205.707 191.990 196.241 1.00 113.01 227 ASP A C 1
ATOM 3344 O O . ASP A 1 268 ? 206.271 191.503 197.216 1.00 113.48 227 ASP A O 1
ATOM 3353 N N . ASP A 1 269 ? 204.451 192.417 196.301 1.00 110.63 228 ASP A N 1
ATOM 3354 C CA . ASP A 1 269 ? 203.611 192.387 197.501 1.00 110.08 228 ASP A CA 1
ATOM 3355 C C . ASP A 1 269 ? 204.155 193.182 198.707 1.00 109.30 228 ASP A C 1
ATOM 3356 O O . ASP A 1 269 ? 203.855 192.856 199.849 1.00 109.42 228 ASP A O 1
ATOM 3365 N N . SER A 1 270 ? 204.951 194.229 198.482 1.00 102.53 229 SER A N 1
ATOM 3366 C CA . SER A 1 270 ? 205.516 195.104 199.517 1.00 101.24 229 SER A CA 1
ATOM 3367 C C . SER A 1 270 ? 204.594 196.222 200.010 1.00 101.64 229 SER A C 1
ATOM 3368 O O . SER A 1 270 ? 204.725 196.637 201.157 1.00 102.19 229 SER A O 1
ATOM 3376 N N . TYR A 1 271 ? 203.676 196.726 199.187 1.00 96.77 230 TYR A N 1
ATOM 3377 C CA . TYR A 1 271 ? 202.805 197.877 199.473 1.00 94.98 230 TYR A CA 1
ATOM 3378 C C . TYR A 1 271 ? 203.533 199.203 199.763 1.00 95.04 230 TYR A C 1
ATOM 3379 O O . TYR A 1 271 ? 203.158 199.916 200.686 1.00 95.61 230 TYR A O 1
ATOM 3397 N N . LEU A 1 272 ? 204.554 199.603 199.000 1.00 95.64 231 LEU A N 1
ATOM 3398 C CA . LEU A 1 272 ? 205.112 200.957 199.137 1.00 95.41 231 LEU A CA 1
ATOM 3399 C C . LEU A 1 272 ? 204.039 202.014 198.880 1.00 96.01 231 LEU A C 1
ATOM 3400 O O . LEU A 1 272 ? 203.304 201.931 197.908 1.00 97.54 231 LEU A O 1
ATOM 3416 N N . GLY A 1 273 ? 203.945 203.026 199.736 1.00 90.23 232 GLY A N 1
ATOM 3417 C CA . GLY A 1 273 ? 202.948 204.084 199.590 1.00 90.02 232 GLY A CA 1
ATOM 3418 C C . GLY A 1 273 ? 201.599 203.745 200.206 1.00 90.06 232 GLY A C 1
ATOM 3419 O O . GLY A 1 273 ? 200.623 204.426 199.926 1.00 91.42 232 GLY A O 1
ATOM 3423 N N . TYR A 1 274 ? 201.535 202.742 201.086 1.00 87.20 233 TYR A N 1
ATOM 3424 C CA . TYR A 1 274 ? 200.388 202.505 201.964 1.00 86.94 233 TYR A CA 1
ATOM 3425 C C . TYR A 1 274 ? 200.092 203.728 202.847 1.00 87.92 233 TYR A C 1
ATOM 3426 O O . TYR A 1 274 ? 198.942 204.025 203.143 1.00 88.73 233 TYR A O 1
ATOM 3444 N N . SER A 1 275 ? 201.131 204.481 203.214 1.00 87.51 234 SER A N 1
ATOM 3445 C CA . SER A 1 275 ? 201.067 205.776 203.894 1.00 86.60 234 SER A CA 1
ATOM 3446 C C . SER A 1 275 ? 202.183 206.696 203.396 1.00 87.09 234 SER A C 1
ATOM 3447 O O . SER A 1 275 ? 203.255 206.216 203.034 1.00 88.54 234 SER A O 1
ATOM 3455 N N . VAL A 1 276 ? 201.962 208.013 203.374 1.00 86.04 235 VAL A N 1
ATOM 3456 C CA . VAL A 1 276 ? 202.984 209.032 203.072 1.00 86.53 235 VAL A CA 1
ATOM 3457 C C . VAL A 1 276 ? 202.911 210.206 204.050 1.00 87.68 235 VAL A C 1
ATOM 3458 O O . VAL A 1 276 ? 201.839 210.568 204.527 1.00 88.37 235 VAL A O 1
ATOM 3471 N N . ALA A 1 277 ? 204.055 210.823 204.323 1.00 94.47 236 ALA A N 1
ATOM 3472 C CA . ALA A 1 277 ? 204.212 212.085 205.046 1.00 94.53 236 ALA A CA 1
ATOM 3473 C C . ALA A 1 277 ? 205.346 212.895 204.407 1.00 95.68 236 ALA A C 1
ATOM 3474 O O . ALA A 1 277 ? 206.056 212.390 203.543 1.00 96.83 236 ALA A O 1
ATOM 3481 N N . VAL A 1 278 ? 205.539 214.150 204.803 1.00 94.14 237 VAL A N 1
ATOM 3482 C CA . VAL A 1 278 ? 206.595 215.020 204.261 1.00 94.40 237 VAL A CA 1
ATOM 3483 C C . VAL A 1 278 ? 207.326 215.765 205.373 1.00 95.01 237 VAL A C 1
ATOM 3484 O O . VAL A 1 278 ? 206.723 216.185 206.354 1.00 94.72 237 VAL A O 1
ATOM 3497 N N . GLY A 1 279 ? 208.631 215.947 205.225 1.00 109.01 238 GLY A N 1
ATOM 3498 C CA . GLY A 1 279 ? 209.450 216.762 206.116 1.00 110.37 238 GLY A CA 1
ATOM 3499 C C . GLY A 1 279 ? 210.798 217.057 205.475 1.00 111.52 238 GLY A C 1
ATOM 3500 O O . GLY A 1 279 ? 211.146 216.441 204.477 1.00 111.83 238 GLY A O 1
ATOM 3504 N N . GLU A 1 280 ? 211.575 218.000 205.992 1.00 115.27 239 GLU A N 1
ATOM 3505 C CA . GLU A 1 280 ? 212.925 218.221 205.474 1.00 115.33 239 GLU A CA 1
ATOM 3506 C C . GLU A 1 280 ? 213.928 217.344 206.220 1.00 115.33 239 GLU A C 1
ATOM 3507 O O . GLU A 1 280 ? 214.188 217.562 207.399 1.00 115.55 239 GLU A O 1
ATOM 3519 N N . PHE A 1 281 ? 214.519 216.388 205.504 1.00 113.05 240 PHE A N 1
ATOM 3520 C CA . PHE A 1 281 ? 215.429 215.379 206.047 1.00 112.84 240 PHE A CA 1
ATOM 3521 C C . PHE A 1 281 ? 216.781 215.338 205.323 1.00 113.35 240 PHE A C 1
ATOM 3522 O O . PHE A 1 281 ? 217.755 214.823 205.860 1.00 113.33 240 PHE A O 1
ATOM 3539 N N . SER A 1 282 ? 216.883 215.869 204.108 1.00 117.11 241 SER A N 1
ATOM 3540 C CA . SER A 1 282 ? 218.110 215.858 203.312 1.00 117.29 241 SER A CA 1
ATOM 3541 C C . SER A 1 282 ? 219.095 216.960 203.711 1.00 118.53 241 SER A C 1
ATOM 3542 O O . SER A 1 282 ? 220.289 216.843 203.464 1.00 118.26 241 SER A O 1
ATOM 3550 N N . GLY A 1 283 ? 218.594 218.051 204.286 1.00 129.39 242 GLY A N 1
ATOM 3551 C CA . GLY A 1 283 ? 219.359 219.272 204.529 1.00 130.13 242 GLY A CA 1
ATOM 3552 C C . GLY A 1 283 ? 219.317 220.266 203.364 1.00 130.62 242 GLY A C 1
ATOM 3553 O O . GLY A 1 283 ? 220.123 221.189 203.337 1.00 131.12 242 GLY A O 1
ATOM 3557 N N . ASP A 1 284 ? 218.408 220.102 202.398 1.00 127.80 243 ASP A N 1
ATOM 3558 C CA . ASP A 1 284 ? 218.161 221.097 201.343 1.00 127.53 243 ASP A CA 1
ATOM 3559 C C . ASP A 1 284 ? 216.893 221.914 201.643 1.00 127.83 243 ASP A C 1
ATOM 3560 O O . ASP A 1 284 ? 216.334 221.839 202.734 1.00 127.99 243 ASP A O 1
ATOM 3569 N N . ASP A 1 285 ? 216.459 222.751 200.709 1.00 132.21 244 ASP A N 1
ATOM 3570 C CA . ASP A 1 285 ? 215.278 223.608 200.849 1.00 132.56 244 ASP A CA 1
ATOM 3571 C C . ASP A 1 285 ? 213.945 222.895 200.553 1.00 132.42 244 ASP A C 1
ATOM 3572 O O . ASP A 1 285 ? 212.889 223.465 200.810 1.00 132.64 244 ASP A O 1
ATOM 3581 N N . THR A 1 286 ? 213.954 221.680 199.999 1.00 118.01 245 THR A N 1
ATOM 3582 C CA . THR A 1 286 ? 212.780 221.003 199.429 1.00 116.30 245 THR A CA 1
ATOM 3583 C C . THR A 1 286 ? 212.394 219.768 200.222 1.00 115.97 245 THR A C 1
ATOM 3584 O O . THR A 1 286 ? 213.143 218.802 200.239 1.00 116.16 245 THR A O 1
ATOM 3595 N N . GLU A 1 287 ? 211.191 219.721 200.786 1.00 118.17 246 GLU A N 1
ATOM 3596 C CA . GLU A 1 287 ? 210.761 218.586 201.604 1.00 118.02 246 GLU A CA 1
ATOM 3597 C C . GLU A 1 287 ? 210.861 217.231 200.900 1.00 117.94 246 GLU A C 1
ATOM 3598 O O . GLU A 1 287 ? 210.631 217.094 199.703 1.00 118.00 246 GLU A O 1
ATOM 3610 N N . ASP A 1 288 ? 211.190 216.233 201.706 1.00 112.43 247 ASP A N 1
ATOM 3611 C CA . ASP A 1 288 ? 211.495 214.856 201.369 1.00 111.68 247 ASP A CA 1
ATOM 3612 C C . ASP A 1 288 ? 210.336 213.944 201.794 1.00 110.73 247 ASP A C 1
ATOM 3613 O O . ASP A 1 288 ? 209.743 214.127 202.855 1.00 110.97 247 ASP A O 1
ATOM 3622 N N . PHE A 1 289 ? 209.964 212.997 200.945 1.00 98.28 248 PHE A N 1
ATOM 3623 C CA . PHE A 1 289 ? 208.780 212.163 201.116 1.00 96.50 248 PHE A CA 1
ATOM 3624 C C . PHE A 1 289 ? 209.082 210.980 202.037 1.00 96.79 248 PHE A C 1
ATOM 3625 O O . PHE A 1 289 ? 209.866 210.106 201.685 1.00 97.98 248 PHE A O 1
ATOM 3642 N N . VAL A 1 290 ? 208.459 210.909 203.207 1.00 95.36 249 VAL A N 1
ATOM 3643 C CA . VAL A 1 290 ? 208.437 209.688 204.021 1.00 95.02 249 VAL A CA 1
ATOM 3644 C C . VAL A 1 290 ? 207.364 208.765 203.456 1.00 95.65 249 VAL A C 1
ATOM 3645 O O . VAL A 1 290 ? 206.263 209.235 203.182 1.00 96.06 249 VAL A O 1
ATOM 3658 N N . ALA A 1 291 ? 207.617 207.468 203.327 1.00 98.79 250 ALA A N 1
ATOM 3659 C CA . ALA A 1 291 ? 206.606 206.514 202.884 1.00 98.11 250 ALA A CA 1
ATOM 3660 C C . ALA A 1 291 ? 206.666 205.197 203.651 1.00 98.24 250 ALA A C 1
ATOM 3661 O O . ALA A 1 291 ? 207.741 204.735 204.021 1.00 99.20 250 ALA A O 1
ATOM 3668 N N . GLY A 1 292 ? 205.511 204.585 203.879 1.00 101.66 251 GLY A N 1
ATOM 3669 C CA . GLY A 1 292 ? 205.379 203.311 204.567 1.00 101.77 251 GLY A CA 1
ATOM 3670 C C . GLY A 1 292 ? 205.355 202.134 203.613 1.00 101.91 251 GLY A C 1
ATOM 3671 O O . GLY A 1 292 ? 204.624 202.148 202.627 1.00 102.53 251 GLY A O 1
ATOM 3675 N N . VAL A 1 293 ? 206.119 201.097 203.939 1.00 96.90 252 VAL A N 1
ATOM 3676 C CA . VAL A 1 293 ? 206.117 199.795 203.277 1.00 96.66 252 VAL A CA 1
ATOM 3677 C C . VAL A 1 293 ? 205.772 198.708 204.299 1.00 96.49 252 VAL A C 1
ATOM 3678 O O . VAL A 1 293 ? 206.656 198.031 204.816 1.00 97.70 252 VAL A O 1
ATOM 3691 N N . PRO A 1 294 ? 204.498 198.501 204.640 1.00 91.01 253 PRO A N 1
ATOM 3692 C CA . PRO A 1 294 ? 204.146 197.664 205.775 1.00 91.47 253 PRO A CA 1
ATOM 3693 C C . PRO A 1 294 ? 204.337 196.156 205.590 1.00 92.16 253 PRO A C 1
ATOM 3694 O O . PRO A 1 294 ? 204.388 195.426 206.577 1.00 93.58 253 PRO A O 1
ATOM 3705 N N . LYS A 1 295 ? 204.462 195.679 204.349 1.00 94.84 254 LYS A N 1
ATOM 3706 C CA . LYS A 1 295 ? 204.697 194.267 204.019 1.00 95.34 254 LYS A CA 1
ATOM 3707 C C . LYS A 1 295 ? 206.082 193.980 203.444 1.00 97.19 254 LYS A C 1
ATOM 3708 O O . LYS A 1 295 ? 206.417 192.824 203.212 1.00 97.93 254 LYS A O 1
ATOM 3727 N N . GLY A 1 296 ? 206.884 195.011 203.204 1.00 107.18 255 GLY A N 1
ATOM 3728 C CA . GLY A 1 296 ? 208.224 194.871 202.649 1.00 108.11 255 GLY A CA 1
ATOM 3729 C C . GLY A 1 296 ? 209.139 194.111 203.583 1.00 109.86 255 GLY A C 1
ATOM 3730 O O . GLY A 1 296 ? 208.788 193.887 204.736 1.00 110.04 255 GLY A O 1
ATOM 3734 N N . ASN A 1 297 ? 210.331 193.746 203.173 1.00 128.33 256 ASN A N 1
ATOM 3735 C CA . ASN A 1 297 ? 211.285 193.074 204.073 1.00 129.77 256 ASN A CA 1
ATOM 3736 C C . ASN A 1 297 ? 210.751 191.785 204.678 1.00 129.77 256 ASN A C 1
ATOM 3737 O O . ASN A 1 297 ? 210.719 191.637 205.875 1.00 129.90 256 ASN A O 1
ATOM 3747 N N . LEU A 1 298 ? 210.381 190.829 203.842 1.00 124.34 257 LEU A N 1
ATOM 3748 C CA . LEU A 1 298 ? 209.922 189.521 204.335 1.00 123.43 257 LEU A CA 1
ATOM 3749 C C . LEU A 1 298 ? 208.745 189.625 205.330 1.00 123.40 257 LEU A C 1
ATOM 3750 O O . LEU A 1 298 ? 208.633 188.857 206.276 1.00 123.96 257 LEU A O 1
ATOM 3766 N N . THR A 1 299 ? 207.859 190.607 205.136 1.00 117.70 258 THR A N 1
ATOM 3767 C CA . THR A 1 299 ? 206.730 190.996 206.014 1.00 116.76 258 THR A CA 1
ATOM 3768 C C . THR A 1 299 ? 207.093 191.565 207.384 1.00 116.79 258 THR A C 1
ATOM 3769 O O . THR A 1 299 ? 206.202 191.760 208.199 1.00 117.02 258 THR A O 1
ATOM 3780 N N . TYR A 1 300 ? 208.353 191.917 207.658 1.00 117.55 259 TYR A N 1
ATOM 3781 C CA . TYR A 1 300 ? 208.685 192.740 208.831 1.00 117.27 259 TYR A CA 1
ATOM 3782 C C . TYR A 1 300 ? 208.247 194.196 208.667 1.00 116.54 259 TYR A C 1
ATOM 3783 O O . TYR A 1 300 ? 207.900 194.849 209.646 1.00 116.26 259 TYR A O 1
ATOM 3801 N N . GLY A 1 301 ? 208.218 194.698 207.437 1.00 107.17 260 GLY A N 1
ATOM 3802 C CA . GLY A 1 301 ? 207.851 196.071 207.119 1.00 105.58 260 GLY A CA 1
ATOM 3803 C C . GLY A 1 301 ? 209.027 197.026 207.244 1.00 104.95 260 GLY A C 1
ATOM 3804 O O . GLY A 1 301 ? 209.981 196.776 207.975 1.00 106.37 260 GLY A O 1
ATOM 3808 N N . TYR A 1 302 ? 208.987 198.128 206.507 1.00 98.80 261 TYR A N 1
ATOM 3809 C CA . TYR A 1 302 ? 209.988 199.183 206.591 1.00 99.45 261 TYR A CA 1
ATOM 3810 C C . TYR A 1 302 ? 209.395 200.543 206.210 1.00 99.00 261 TYR A C 1
ATOM 3811 O O . TYR A 1 302 ? 208.302 200.632 205.662 1.00 98.63 261 TYR A O 1
ATOM 3829 N N . VAL A 1 303 ? 210.095 201.620 206.536 1.00 99.89 262 VAL A N 1
ATOM 3830 C CA . VAL A 1 303 ? 209.770 203.000 206.164 1.00 99.78 262 VAL A CA 1
ATOM 3831 C C . VAL A 1 303 ? 210.960 203.570 205.418 1.00 100.74 262 VAL A C 1
ATOM 3832 O O . VAL A 1 303 ? 212.105 203.314 205.783 1.00 101.63 262 VAL A O 1
ATOM 3845 N N . THR A 1 304 ? 210.702 204.332 204.366 1.00 104.78 263 THR A N 1
ATOM 3846 C CA . THR A 1 304 ? 211.722 204.888 203.479 1.00 105.40 263 THR A CA 1
ATOM 3847 C C . THR A 1 304 ? 211.566 206.395 203.386 1.00 105.35 263 THR A C 1
ATOM 3848 O O . THR A 1 304 ? 210.447 206.892 203.315 1.00 105.24 263 THR A O 1
ATOM 3859 N N . ILE A 1 305 ? 212.664 207.139 203.400 1.00 105.87 264 ILE A N 1
ATOM 3860 C CA . ILE A 1 305 ? 212.648 208.579 203.150 1.00 105.42 264 ILE A CA 1
ATOM 3861 C C . ILE A 1 305 ? 213.245 208.787 201.775 1.00 106.66 264 ILE A C 1
ATOM 3862 O O . ILE A 1 305 ? 214.404 208.461 201.534 1.00 107.81 264 ILE A O 1
ATOM 3878 N N . LEU A 1 306 ? 212.451 209.336 200.872 1.00 109.84 265 LEU A N 1
ATOM 3879 C CA . LEU A 1 306 ? 212.809 209.635 199.501 1.00 110.69 265 LEU A CA 1
ATOM 3880 C C . LEU A 1 306 ? 213.116 211.119 199.416 1.00 111.54 265 LEU A C 1
ATOM 3881 O O . LEU A 1 306 ? 212.386 211.958 199.922 1.00 111.88 265 LEU A O 1
ATOM 3897 N N . ASN A 1 307 ? 214.121 211.487 198.688 1.00 119.65 266 ASN A N 1
ATOM 3898 C CA . ASN A 1 307 ? 214.462 212.857 198.610 1.00 119.77 2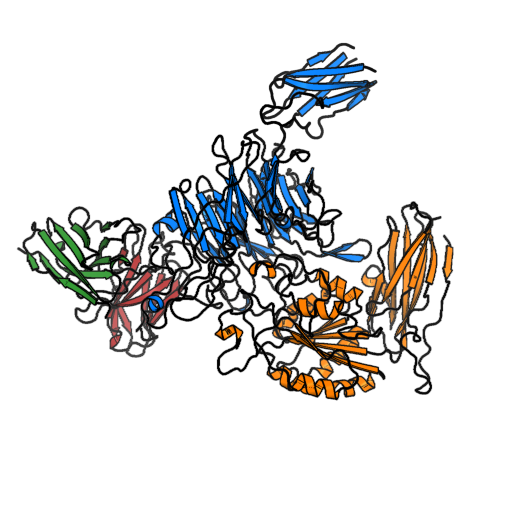66 ASN A CA 1
ATOM 3899 C C . ASN A 1 307 ? 213.559 213.628 197.711 1.00 120.15 266 ASN A C 1
ATOM 3900 O O . ASN A 1 307 ? 213.073 213.101 196.741 1.00 120.61 266 ASN A O 1
ATOM 3910 N N . GLY A 1 308 ? 213.282 214.859 198.048 1.00 115.58 267 GLY A N 1
ATOM 3911 C CA . GLY A 1 308 ? 212.620 215.763 197.102 1.00 114.83 267 GLY A CA 1
ATOM 3912 C C . GLY A 1 308 ? 213.564 216.123 195.943 1.00 115.60 267 GLY A C 1
ATOM 3913 O O . GLY A 1 308 ? 214.740 215.774 195.977 1.00 115.37 267 GLY A O 1
ATOM 3917 N N . SER A 1 309 ? 213.110 216.858 194.927 1.00 122.82 268 SER A N 1
ATOM 3918 C CA . SER A 1 309 ? 213.894 217.218 193.723 1.00 122.88 268 SER A CA 1
ATOM 3919 C C . SER A 1 309 ? 214.266 216.032 192.807 1.00 123.16 268 SER A C 1
ATOM 3920 O O . SER A 1 309 ? 213.861 216.009 191.648 1.00 123.27 268 SER A O 1
ATOM 3928 N N . ASP A 1 310 ? 214.974 215.020 193.306 1.00 128.30 269 ASP A N 1
ATOM 3929 C CA . ASP A 1 310 ? 214.930 213.659 192.754 1.00 128.62 269 ASP A CA 1
ATOM 3930 C C . ASP A 1 310 ? 213.752 212.887 193.378 1.00 128.26 269 ASP A C 1
ATOM 3931 O O . ASP A 1 310 ? 212.881 213.479 194.001 1.00 129.30 269 ASP A O 1
ATOM 3940 N N . ILE A 1 311 ? 213.731 211.558 193.276 1.00 111.69 270 ILE A N 1
ATOM 3941 C CA . ILE A 1 311 ? 212.896 210.682 194.119 1.00 110.46 270 ILE A CA 1
ATOM 3942 C C . ILE A 1 311 ? 213.691 209.468 194.658 1.00 111.46 270 ILE A C 1
ATOM 3943 O O . ILE A 1 311 ? 213.151 208.407 194.949 1.00 110.80 270 ILE A O 1
ATOM 3959 N N . ARG A 1 312 ? 215.016 209.631 194.786 1.00 127.00 271 ARG A N 1
ATOM 3960 C CA . ARG A 1 312 ? 215.977 208.606 195.241 1.00 127.27 271 ARG A CA 1
ATOM 3961 C C . ARG A 1 312 ? 215.962 208.433 196.758 1.00 126.86 271 ARG A C 1
ATOM 3962 O O . ARG A 1 312 ? 215.690 209.380 197.485 1.00 126.61 271 ARG A O 1
ATOM 3983 N N . SER A 1 313 ? 216.242 207.237 197.263 1.00 121.06 272 SER A N 1
ATOM 3984 C CA . SER A 1 313 ? 216.140 206.910 198.692 1.00 120.80 272 SER A CA 1
ATOM 3985 C C . SER A 1 313 ? 217.326 207.439 199.512 1.00 120.56 272 SER A C 1
ATOM 3986 O O . SER A 1 313 ? 218.471 207.274 199.112 1.00 120.67 272 SER A O 1
ATOM 3994 N N . LEU A 1 314 ? 217.058 208.063 200.662 1.00 112.36 273 LEU A N 1
ATOM 3995 C CA . LEU A 1 314 ? 218.047 208.654 201.574 1.00 111.83 273 LEU A CA 1
ATOM 3996 C C . LEU A 1 314 ? 218.287 207.816 202.838 1.00 112.38 273 LEU A C 1
ATOM 3997 O O . LEU A 1 314 ? 219.430 207.575 203.209 1.00 112.51 273 LEU A O 1
ATOM 4013 N N . TYR A 1 315 ? 217.242 207.311 203.485 1.00 118.99 274 TYR A N 1
ATOM 4014 C CA . TYR A 1 315 ? 217.378 206.482 204.712 1.00 119.33 274 TYR A CA 1
ATOM 4015 C C . TYR A 1 315 ? 216.348 205.376 204.713 1.00 118.92 274 TYR A C 1
ATOM 4016 O O . TYR A 1 315 ? 215.384 205.496 203.981 1.00 118.78 274 TYR A O 1
ATOM 4034 N N . ASN A 1 316 ? 216.555 204.301 205.471 1.00 109.90 275 ASN A N 1
ATOM 4035 C CA . ASN A 1 316 ? 215.551 203.216 205.631 1.00 109.25 275 ASN A CA 1
ATOM 4036 C C . ASN A 1 316 ? 215.487 202.800 207.097 1.00 109.39 275 ASN A C 1
ATOM 4037 O O . ASN A 1 316 ? 216.568 202.698 207.693 1.00 109.86 275 ASN A O 1
ATOM 4047 N N . PHE A 1 317 ? 214.300 202.576 207.661 1.00 110.56 276 PHE A N 1
ATOM 4048 C CA . PHE A 1 317 ? 214.113 202.067 209.046 1.00 110.57 276 PHE A CA 1
ATOM 4049 C C . PHE A 1 317 ? 213.316 200.784 208.901 1.00 110.71 276 PHE A C 1
ATOM 4050 O O . PHE A 1 317 ? 212.704 200.704 207.898 1.00 109.88 276 PHE A O 1
ATOM 4067 N N . SER A 1 318 ? 213.440 199.776 209.751 1.00 113.35 277 SER A N 1
ATOM 4068 C CA . SER A 1 318 ? 212.780 198.471 209.587 1.00 113.29 277 SER A CA 1
ATOM 4069 C C . SER A 1 318 ? 212.081 197.972 210.851 1.00 113.68 277 SER A C 1
ATOM 4070 O O . SER A 1 318 ? 212.480 198.282 211.973 1.00 113.70 277 SER A O 1
ATOM 4078 N N . GLY A 1 319 ? 210.996 197.220 210.661 1.00 124.08 278 GLY A N 1
ATOM 4079 C CA . GLY A 1 319 ? 210.092 196.816 211.731 1.00 124.79 278 GLY A CA 1
ATOM 4080 C C . GLY A 1 319 ? 210.690 195.802 212.696 1.00 126.64 278 GLY A C 1
ATOM 4081 O O . GLY A 1 319 ? 211.523 194.972 212.338 1.00 127.11 278 GLY A O 1
ATOM 4085 N N . GLU A 1 320 ? 210.238 195.861 213.943 1.00 125.95 279 GLU A N 1
ATOM 4086 C CA . GLU A 1 320 ? 210.739 195.056 215.062 1.00 126.11 279 GLU A CA 1
ATOM 4087 C C . GLU A 1 320 ? 210.288 193.588 215.020 1.00 125.84 279 GLU A C 1
ATOM 4088 O O . GLU A 1 320 ? 210.976 192.719 215.546 1.00 126.54 279 GLU A O 1
ATOM 4100 N N . GLN A 1 321 ? 209.128 193.306 214.424 1.00 118.17 280 GLN A N 1
ATOM 4101 C CA . GLN A 1 321 ? 208.428 192.027 214.528 1.00 117.43 280 GLN A CA 1
ATOM 4102 C C . GLN A 1 321 ? 207.668 191.712 213.242 1.00 117.25 280 GLN A C 1
ATOM 4103 O O . GLN A 1 321 ? 207.046 192.596 212.657 1.00 117.87 280 GLN A O 1
ATOM 4117 N N . MET A 1 322 ? 207.648 190.448 212.829 1.00 116.48 281 MET A N 1
ATOM 4118 C CA . MET A 1 322 ? 207.008 190.042 211.582 1.00 116.41 281 MET A CA 1
ATOM 4119 C C . MET A 1 322 ? 205.492 190.241 211.630 1.00 116.03 281 MET A C 1
ATOM 4120 O O . MET A 1 322 ? 204.849 189.881 212.608 1.00 116.46 281 MET A O 1
ATOM 4134 N N . ALA A 1 323 ? 204.919 190.804 210.570 1.00 107.72 282 ALA A N 1
ATOM 4135 C CA . ALA A 1 323 ? 203.501 191.109 210.404 1.00 106.51 282 ALA A CA 1
ATOM 4136 C C . ALA A 1 323 ? 202.900 192.061 211.450 1.00 106.06 282 ALA A C 1
ATOM 4137 O O . ALA A 1 323 ? 201.697 192.316 211.421 1.00 106.10 282 ALA A O 1
ATOM 4144 N N . SER A 1 324 ? 203.713 192.667 212.320 1.00 101.51 283 SER A N 1
ATOM 4145 C CA . SER A 1 324 ? 203.370 193.963 212.908 1.00 100.43 283 SER A CA 1
ATOM 4146 C C . SER A 1 324 ? 203.387 194.983 211.772 1.00 99.77 283 SER A C 1
ATOM 4147 O O . SER A 1 324 ? 204.299 194.973 210.946 1.00 100.06 283 SER A O 1
ATOM 4155 N N . TYR A 1 325 ? 202.361 195.819 211.646 1.00 94.78 284 TYR A N 1
ATOM 4156 C CA . TYR A 1 325 ? 202.120 196.571 210.413 1.00 93.79 284 TYR A CA 1
ATOM 4157 C C . TYR A 1 325 ? 202.943 197.867 210.343 1.00 93.77 284 TYR A C 1
ATOM 4158 O O . TYR A 1 325 ? 202.392 198.954 210.218 1.00 94.56 284 TYR A O 1
ATOM 4176 N N . PHE A 1 326 ? 204.261 197.794 210.516 1.00 91.26 285 PHE A N 1
ATOM 4177 C CA . PHE A 1 326 ? 205.164 198.944 210.618 1.00 90.70 285 PHE A CA 1
ATOM 4178 C C . PHE A 1 326 ? 205.128 199.809 209.354 1.00 91.43 285 PHE A C 1
ATOM 4179 O O . PHE A 1 326 ? 205.526 199.359 208.291 1.00 92.37 285 PHE A O 1
ATOM 4196 N N . GLY A 1 327 ? 204.638 201.044 209.453 1.00 88.52 286 GLY A N 1
ATOM 4197 C CA . GLY A 1 327 ? 204.339 201.888 208.295 1.00 88.16 286 GLY A CA 1
ATOM 4198 C C . GLY A 1 327 ? 202.854 201.961 207.932 1.00 88.83 286 GLY A C 1
ATOM 4199 O O . GLY A 1 327 ? 202.517 202.527 206.898 1.00 90.37 286 GLY A O 1
ATOM 4203 N N . TYR A 1 328 ? 201.946 201.460 208.778 1.00 88.10 287 TYR A N 1
ATOM 4204 C CA . TYR A 1 328 ? 200.506 201.753 208.688 1.00 87.81 287 TYR A CA 1
ATOM 4205 C C . TYR A 1 328 ? 200.242 203.264 208.727 1.00 88.90 287 TYR A C 1
ATOM 4206 O O . TYR A 1 328 ? 199.432 203.784 207.964 1.00 89.77 287 TYR A O 1
ATOM 4224 N N . ALA A 1 329 ? 200.973 203.968 209.592 1.00 85.37 288 ALA A N 1
ATOM 4225 C CA . ALA A 1 329 ? 200.997 205.413 209.715 1.00 84.47 288 ALA A CA 1
ATOM 4226 C C . ALA A 1 329 ? 202.441 205.898 209.809 1.00 84.38 288 ALA A C 1
ATOM 4227 O O . ALA A 1 329 ? 203.282 205.233 210.404 1.00 85.80 288 ALA A O 1
ATOM 4234 N N . VAL A 1 330 ? 202.722 207.073 209.262 1.00 84.25 289 VAL A N 1
ATOM 4235 C CA . VAL A 1 330 ? 203.995 207.797 209.396 1.00 85.18 289 VAL A CA 1
ATOM 4236 C C . VAL A 1 330 ? 203.707 209.282 209.629 1.00 86.79 289 VAL A C 1
ATOM 4237 O O . VAL A 1 330 ? 202.702 209.801 209.147 1.00 87.18 289 VAL A O 1
ATOM 4250 N N . ALA A 1 331 ? 204.575 209.972 210.362 1.00 92.93 290 ALA A N 1
ATOM 4251 C CA . ALA A 1 331 ? 204.506 211.412 210.594 1.00 92.73 290 ALA A CA 1
ATOM 4252 C C . ALA A 1 331 ? 205.912 211.998 210.749 1.00 93.58 290 ALA A C 1
ATOM 4253 O O . ALA A 1 331 ? 206.850 211.281 211.081 1.00 94.92 290 ALA A O 1
ATOM 4260 N N . ALA A 1 332 ? 206.064 213.300 210.533 1.00 99.49 291 ALA A N 1
ATOM 4261 C CA . ALA A 1 332 ? 207.326 214.010 210.700 1.00 100.43 291 ALA A CA 1
ATOM 4262 C C . ALA A 1 332 ? 207.082 215.395 211.295 1.00 101.76 291 ALA A C 1
ATOM 4263 O O . ALA A 1 332 ? 206.376 216.206 210.700 1.00 101.84 291 ALA A O 1
ATOM 4270 N N . THR A 1 333 ? 207.650 215.683 212.466 1.00 109.00 292 THR A N 1
ATOM 4271 C CA . THR A 1 333 ? 207.592 217.014 213.092 1.00 109.06 292 THR A CA 1
ATOM 4272 C C . THR A 1 333 ? 208.731 217.175 214.094 1.00 110.57 292 THR A C 1
ATOM 4273 O O . THR A 1 333 ? 209.268 216.187 214.572 1.00 111.42 292 THR A O 1
ATOM 4284 N N . ASP A 1 334 ? 209.143 218.390 214.428 1.00 123.41 293 ASP A N 1
ATOM 4285 C CA . ASP A 1 334 ? 210.233 218.599 215.382 1.00 124.20 293 ASP A CA 1
ATOM 4286 C C . ASP A 1 334 ? 209.736 218.512 216.836 1.00 124.15 293 ASP A C 1
ATOM 4287 O O . ASP A 1 334 ? 209.305 219.515 217.403 1.00 123.97 293 ASP A O 1
ATOM 4296 N N . VAL A 1 335 ? 209.762 217.333 217.454 1.00 122.68 294 VAL A N 1
ATOM 4297 C CA . VAL A 1 335 ? 209.178 217.111 218.793 1.00 122.99 294 VAL A CA 1
ATOM 4298 C C . VAL A 1 335 ? 210.073 217.554 219.951 1.00 123.78 294 VAL A C 1
ATOM 4299 O O . VAL A 1 335 ? 209.578 217.747 221.057 1.00 123.84 294 VAL A O 1
ATOM 4312 N N . ASN A 1 336 ? 211.377 217.728 219.733 1.00 128.96 295 ASN A N 1
ATOM 4313 C CA . ASN A 1 336 ? 212.314 218.184 220.768 1.00 128.58 295 ASN A CA 1
ATOM 4314 C C . ASN A 1 336 ? 212.760 219.645 220.607 1.00 128.19 295 ASN A C 1
ATOM 4315 O O . ASN A 1 336 ? 213.448 220.170 221.473 1.00 128.78 295 ASN A O 1
ATOM 4326 N N . GLY A 1 337 ? 212.368 220.326 219.534 1.00 123.91 296 GLY A N 1
ATOM 4327 C CA . GLY A 1 337 ? 212.693 221.734 219.331 1.00 124.39 296 GLY A CA 1
ATOM 4328 C C . GLY A 1 337 ? 214.136 221.969 218.882 1.00 125.22 296 GLY A C 1
ATOM 4329 O O . GLY A 1 337 ? 214.623 223.090 218.999 1.00 125.43 296 GLY A O 1
ATOM 4333 N N . ASP A 1 338 ? 214.850 220.947 218.392 1.00 130.71 297 ASP A N 1
ATOM 4334 C CA . ASP A 1 338 ? 216.233 221.109 217.916 1.00 130.88 297 ASP A CA 1
ATOM 4335 C C . ASP A 1 338 ? 216.324 221.854 216.570 1.00 131.13 297 ASP A C 1
ATOM 4336 O O . ASP A 1 338 ? 217.421 222.191 216.132 1.00 131.53 297 ASP A O 1
ATOM 4345 N N . GLY A 1 339 ? 215.190 222.132 215.921 1.00 125.05 298 GLY A N 1
ATOM 4346 C CA . GLY A 1 339 ? 215.062 222.772 214.614 1.00 124.45 298 GLY A CA 1
ATOM 4347 C C . GLY A 1 339 ? 214.897 221.785 213.454 1.00 124.29 298 GLY A C 1
ATOM 4348 O O . GLY A 1 339 ? 214.676 222.210 212.322 1.00 124.47 298 GLY A O 1
ATOM 4352 N N . LEU A 1 340 ? 214.986 220.478 213.708 1.00 122.68 299 LEU A N 1
ATOM 4353 C CA . LEU A 1 340 ? 215.000 219.409 212.717 1.00 122.38 299 LEU A CA 1
ATOM 4354 C C . LEU A 1 340 ? 213.807 218.474 212.911 1.00 122.33 299 LEU A C 1
ATOM 4355 O O . LEU A 1 340 ? 213.465 218.104 214.033 1.00 122.42 299 LEU A O 1
ATOM 4371 N N . ASP A 1 341 ? 213.174 218.074 211.810 1.00 119.62 300 ASP A N 1
ATOM 4372 C CA . ASP A 1 341 ? 212.027 217.169 211.835 1.00 118.87 300 ASP A CA 1
ATOM 4373 C C . ASP A 1 341 ? 212.432 215.793 212.352 1.00 118.39 300 ASP A C 1
ATOM 4374 O O . ASP A 1 341 ? 213.345 215.163 211.840 1.00 119.11 300 ASP A O 1
ATOM 4383 N N . ASP A 1 342 ? 211.719 215.292 213.345 1.00 112.80 301 ASP A N 1
ATOM 4384 C CA . ASP A 1 342 ? 211.897 213.966 213.905 1.00 111.98 301 ASP A CA 1
ATOM 4385 C C . ASP A 1 342 ? 210.836 213.031 213.311 1.00 110.73 301 ASP A C 1
ATOM 4386 O O . ASP A 1 342 ? 209.683 213.423 213.134 1.00 111.50 301 ASP A O 1
ATOM 4395 N N . LEU A 1 343 ? 211.216 211.808 212.956 1.00 98.88 302 LEU A N 1
ATOM 4396 C CA . LEU A 1 343 ? 210.312 210.830 212.351 1.00 98.00 302 LEU A CA 1
ATOM 4397 C C . LEU A 1 343 ? 209.503 210.102 213.432 1.00 97.72 302 LEU A C 1
ATOM 4398 O O . LEU A 1 343 ? 210.046 209.744 214.475 1.00 98.86 302 LEU A O 1
ATOM 4414 N N . LEU A 1 344 ? 208.236 209.798 213.146 1.00 91.48 303 LEU A N 1
ATOM 4415 C CA . LEU A 1 344 ? 207.394 208.895 213.925 1.00 90.51 303 LEU A CA 1
ATOM 4416 C C . LEU A 1 344 ? 206.742 207.847 213.013 1.00 90.15 303 LEU A C 1
ATOM 4417 O O . LEU A 1 344 ? 206.260 208.184 211.934 1.00 90.46 303 LEU A O 1
ATOM 4433 N N . VAL A 1 345 ? 206.678 206.592 213.451 1.00 87.46 304 VAL A N 1
ATOM 4434 C CA . VAL A 1 345 ? 206.111 205.472 212.681 1.00 86.37 304 VAL A CA 1
ATOM 4435 C C . VAL A 1 345 ? 205.174 204.638 213.541 1.00 87.32 304 VAL A C 1
ATOM 4436 O O . VAL A 1 345 ? 205.519 204.298 214.664 1.00 89.49 304 VAL A O 1
ATOM 4449 N N . GLY A 1 346 ? 204.010 204.263 213.024 1.00 88.60 305 GLY A N 1
ATOM 4450 C CA . GLY A 1 346 ? 203.035 203.418 213.707 1.00 89.28 305 GLY A CA 1
ATOM 4451 C C . GLY A 1 346 ? 203.050 201.970 213.237 1.00 89.46 305 GLY A C 1
ATOM 4452 O O . GLY A 1 346 ? 203.104 201.698 212.039 1.00 89.95 305 GLY A O 1
ATOM 4456 N N . ALA A 1 347 ? 202.953 201.042 214.185 1.00 89.53 306 ALA A N 1
ATOM 4457 C CA . ALA A 1 347 ? 202.811 199.609 213.975 1.00 88.78 306 ALA A CA 1
ATOM 4458 C C . ALA A 1 347 ? 201.617 199.061 214.784 1.00 89.55 306 ALA A C 1
ATOM 4459 O O . ALA A 1 347 ? 201.817 198.457 215.836 1.00 91.33 306 ALA A O 1
ATOM 4466 N N . PRO A 1 348 ? 200.362 199.260 214.346 1.00 86.92 307 PRO A N 1
ATOM 4467 C CA . PRO A 1 348 ? 199.183 199.036 215.176 1.00 87.84 307 PRO A CA 1
ATOM 4468 C C . PRO A 1 348 ? 198.967 197.600 215.640 1.00 88.44 307 PRO A C 1
ATOM 4469 O O . PRO A 1 348 ? 198.403 197.381 216.704 1.00 89.35 307 PRO A O 1
ATOM 4480 N N . LEU A 1 349 ? 199.412 196.618 214.862 1.00 90.82 308 LEU A N 1
ATOM 4481 C CA . LEU A 1 349 ? 199.229 195.201 215.173 1.00 91.17 308 LEU A CA 1
ATOM 4482 C C . LEU A 1 349 ? 200.325 194.623 216.070 1.00 92.47 308 LEU A C 1
ATOM 4483 O O . LEU A 1 349 ? 200.355 193.412 216.261 1.00 93.41 308 LEU A O 1
ATOM 4499 N N . LEU A 1 350 ? 201.279 195.424 216.550 1.00 102.55 309 LEU A N 1
ATOM 4500 C CA . LEU A 1 350 ? 202.420 194.873 217.272 1.00 103.68 309 LEU A CA 1
ATOM 4501 C C . LEU A 1 350 ? 201.973 194.003 218.482 1.00 105.19 309 LEU A C 1
ATOM 4502 O O . LEU A 1 350 ? 201.074 194.393 219.214 1.00 105.88 309 LEU A O 1
ATOM 4518 N N . MET A 1 351 ? 202.577 192.834 218.718 1.00 117.23 310 MET A N 1
ATOM 4519 C CA . MET A 1 351 ? 202.397 192.041 219.948 1.00 118.32 310 MET A CA 1
ATOM 4520 C C . MET A 1 351 ? 203.471 192.289 220.999 1.00 120.01 310 MET A C 1
ATOM 4521 O O . MET A 1 351 ? 204.657 192.313 220.671 1.00 119.93 310 MET A O 1
ATOM 4535 N N . ASP A 1 352 ? 203.083 192.277 222.270 1.00 146.27 311 ASP A N 1
ATOM 4536 C CA . ASP A 1 352 ? 203.987 191.907 223.362 1.00 148.04 311 ASP A CA 1
ATOM 4537 C C . ASP A 1 352 ? 203.339 190.835 224.251 1.00 148.86 311 ASP A C 1
ATOM 4538 O O . ASP A 1 352 ? 202.226 190.389 223.978 1.00 148.40 311 ASP A O 1
ATOM 4547 N N . ARG A 1 353 ? 204.030 190.386 225.299 1.00 158.97 312 ARG A N 1
ATOM 4548 C CA . ARG A 1 353 ? 203.410 189.601 226.369 1.00 159.61 312 ARG A CA 1
ATOM 4549 C C . ARG A 1 353 ? 203.489 190.292 227.717 1.00 160.18 312 ARG A C 1
ATOM 4550 O O . ARG A 1 353 ? 204.458 190.965 228.058 1.00 160.07 312 ARG A O 1
ATOM 4571 N N . THR A 1 354 ? 202.419 190.085 228.470 1.00 166.37 313 THR A N 1
ATOM 4572 C CA . THR A 1 354 ? 202.185 190.572 229.830 1.00 167.01 313 THR A CA 1
ATOM 4573 C C . THR A 1 354 ? 203.245 190.063 230.821 1.00 167.77 313 THR A C 1
ATOM 4574 O O . THR A 1 354 ? 203.883 189.043 230.556 1.00 167.91 313 THR A O 1
ATOM 4585 N N . PRO A 1 355 ? 203.419 190.696 231.996 1.00 171.90 314 PRO A N 1
ATOM 4586 C CA . PRO A 1 355 ? 204.325 190.198 233.039 1.00 171.90 314 PRO A CA 1
ATOM 4587 C C . PRO A 1 355 ? 203.946 188.804 233.562 1.00 172.14 314 PRO A C 1
ATOM 4588 O O . PRO A 1 355 ? 204.800 188.031 233.987 1.00 171.92 314 PRO A O 1
ATOM 4599 N N . ASP A 1 356 ? 202.657 188.472 233.494 1.00 176.67 315 ASP A N 1
ATOM 4600 C CA . ASP A 1 356 ? 202.090 187.136 233.679 1.00 176.78 315 ASP A CA 1
ATOM 4601 C C . ASP A 1 356 ? 202.675 186.125 232.667 1.00 176.86 315 ASP A C 1
ATOM 4602 O O . ASP A 1 356 ? 203.248 185.108 233.055 1.00 176.97 315 ASP A O 1
ATOM 4611 N N . GLY A 1 357 ? 202.605 186.437 231.370 1.00 178.93 316 GLY A N 1
ATOM 4612 C CA . GLY A 1 357 ? 203.185 185.634 230.288 1.00 179.01 316 GLY A CA 1
ATOM 4613 C C . GLY A 1 357 ? 202.270 185.427 229.081 1.00 178.38 316 GLY A C 1
ATOM 4614 O O . GLY A 1 357 ? 202.711 184.894 228.064 1.00 178.94 316 GLY A O 1
ATOM 4618 N N . ARG A 1 358 ? 201.013 185.873 229.152 1.00 159.28 317 ARG A N 1
ATOM 4619 C CA . ARG A 1 358 ? 200.048 185.840 228.043 1.00 158.11 317 ARG A CA 1
ATOM 4620 C C . ARG A 1 358 ? 200.429 186.867 226.965 1.00 157.58 317 ARG A C 1
ATOM 4621 O O . ARG A 1 358 ? 200.729 188.002 227.355 1.00 157.81 317 ARG A O 1
ATOM 4642 N N . PRO A 1 359 ? 200.415 186.537 225.662 1.00 145.05 318 PRO A N 1
ATOM 4643 C CA . PRO A 1 359 ? 200.594 187.504 224.577 1.00 144.15 318 PRO A CA 1
ATOM 4644 C C . PRO A 1 359 ? 199.351 188.379 224.367 1.00 143.49 318 PRO A C 1
ATOM 4645 O O . PRO A 1 359 ? 198.246 187.991 224.737 1.00 143.64 318 PRO A O 1
ATOM 4656 N N . GLN A 1 360 ? 199.517 189.552 223.758 1.00 132.83 319 GLN A N 1
ATOM 4657 C CA . GLN A 1 360 ? 198.443 190.501 223.461 1.00 131.46 319 GLN A CA 1
ATOM 4658 C C . GLN A 1 360 ? 198.783 191.383 222.250 1.00 130.40 319 GLN A C 1
ATOM 4659 O O . GLN A 1 360 ? 199.918 191.820 222.103 1.00 130.95 319 GLN A O 1
ATOM 4673 N N . GLU A 1 361 ? 197.808 191.698 221.395 1.00 118.00 320 GLU A N 1
ATOM 4674 C CA . GLU A 1 361 ? 197.965 192.723 220.358 1.00 116.98 320 GLU A CA 1
ATOM 4675 C C . GLU A 1 361 ? 197.879 194.108 220.992 1.00 117.25 320 GLU A C 1
ATOM 4676 O O . GLU A 1 361 ? 196.797 194.524 221.388 1.00 118.12 320 GLU A O 1
ATOM 4688 N N . VAL A 1 362 ? 198.986 194.834 221.077 1.00 108.92 321 VAL A N 1
ATOM 4689 C CA . VAL A 1 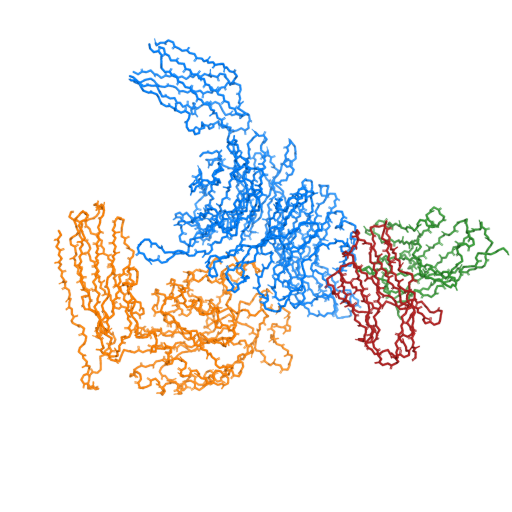362 ? 199.079 196.187 221.638 1.00 107.68 321 VAL A CA 1
ATOM 4690 C C . VAL A 1 362 ? 200.054 197.001 220.796 1.00 107.25 321 VAL A C 1
ATOM 4691 O O . VAL A 1 362 ? 201.267 196.891 220.933 1.00 107.25 321 VAL A O 1
ATOM 4704 N N . GLY A 1 363 ? 199.530 197.799 219.871 1.00 103.91 322 GLY A N 1
ATOM 4705 C CA . GLY A 1 363 ? 200.357 198.503 218.892 1.00 102.75 322 GLY A CA 1
ATOM 4706 C C . GLY A 1 363 ? 201.443 199.399 219.485 1.00 103.65 322 GLY A C 1
ATOM 4707 O O . GLY A 1 363 ? 201.413 199.769 220.657 1.00 104.73 322 GLY A O 1
ATOM 4711 N N . ARG A 1 364 ? 202.414 199.776 218.661 1.00 102.92 323 ARG A N 1
ATOM 4712 C CA . ARG A 1 364 ? 203.590 200.547 219.078 1.00 102.59 323 ARG A CA 1
ATOM 4713 C C . ARG A 1 364 ? 203.879 201.693 218.127 1.00 102.02 323 ARG A C 1
ATOM 4714 O O . ARG A 1 364 ? 203.708 201.550 216.922 1.00 103.25 323 ARG A O 1
ATOM 4735 N N . VAL A 1 365 ? 204.333 202.821 218.660 1.00 93.50 324 VAL A N 1
ATOM 4736 C CA . VAL A 1 365 ? 204.824 203.970 217.894 1.00 92.99 324 VAL A CA 1
ATOM 4737 C C . VAL A 1 365 ? 206.307 204.165 218.164 1.00 94.28 324 VAL A C 1
ATOM 4738 O O . VAL A 1 365 ? 206.729 204.214 219.314 1.00 95.67 324 VAL A O 1
ATOM 4751 N N . TYR A 1 366 ? 207.097 204.262 217.103 1.00 100.63 325 TYR A N 1
ATOM 4752 C CA . TYR A 1 366 ? 208.547 204.408 217.135 1.00 101.52 325 TYR A CA 1
ATOM 4753 C C . TYR A 1 366 ? 208.943 205.834 216.781 1.00 102.27 325 TYR A C 1
ATOM 4754 O O . TYR A 1 366 ? 208.481 206.356 215.771 1.00 102.32 325 TYR A O 1
ATOM 4772 N N . VAL A 1 367 ? 209.793 206.459 217.592 1.00 104.00 326 VAL A N 1
ATOM 4773 C CA . VAL A 1 367 ? 210.235 207.844 217.409 1.00 103.62 326 VAL A CA 1
ATOM 4774 C C . VAL A 1 367 ? 211.725 207.864 217.113 1.00 104.56 326 VAL A C 1
ATOM 4775 O O . VAL A 1 367 ? 212.494 207.215 217.816 1.00 105.82 326 VAL A O 1
ATOM 4788 N N . TYR A 1 368 ? 212.146 208.620 216.104 1.00 108.99 327 TYR A N 1
ATOM 4789 C CA . TYR A 1 368 ? 213.540 208.742 215.686 1.00 109.44 327 TYR A CA 1
ATOM 4790 C C . TYR A 1 368 ? 213.902 210.224 215.575 1.00 110.50 327 TYR A C 1
ATOM 4791 O O . TYR A 1 368 ? 213.552 210.885 214.598 1.00 111.53 327 TYR A O 1
ATOM 4809 N N . LEU A 1 369 ? 214.584 210.780 216.577 1.00 111.89 328 LEU A N 1
ATOM 4810 C CA . LEU A 1 369 ? 215.032 212.170 216.504 1.00 112.19 328 LEU A CA 1
ATOM 4811 C C . LEU A 1 369 ? 216.039 212.357 215.364 1.00 113.16 328 LEU A C 1
ATOM 4812 O O . LEU A 1 369 ? 216.897 211.503 215.161 1.00 114.31 328 LEU A O 1
ATOM 4828 N N . GLN A 1 370 ? 215.974 213.475 214.642 1.00 123.93 329 GLN A N 1
ATOM 4829 C CA . GLN A 1 370 ? 217.021 213.838 213.689 1.00 126.00 329 GLN A CA 1
ATOM 4830 C C . GLN A 1 370 ? 218.098 214.654 214.404 1.00 127.33 329 GLN A C 1
ATOM 4831 O O . GLN A 1 370 ? 217.807 215.666 215.029 1.00 126.58 329 GLN A O 1
ATOM 4845 N N . HIS A 1 371 ? 219.354 214.242 214.280 1.00 147.28 330 HIS A N 1
ATOM 4846 C CA . HIS A 1 371 ? 220.532 214.992 214.715 1.00 148.23 330 HIS A CA 1
ATOM 4847 C C . HIS A 1 371 ? 221.148 215.746 213.522 1.00 149.17 330 HIS A C 1
ATOM 4848 O O . HIS A 1 371 ? 220.895 215.375 212.377 1.00 149.12 330 HIS A O 1
ATOM 4862 N N . PRO A 1 372 ? 221.993 216.771 213.721 1.00 158.92 331 PRO A N 1
ATOM 4863 C CA . PRO A 1 372 ? 222.644 217.471 212.607 1.00 159.45 331 PRO A CA 1
ATOM 4864 C C . PRO A 1 372 ? 223.547 216.569 211.743 1.00 159.84 331 PRO A C 1
ATOM 4865 O O . PRO A 1 372 ? 223.786 216.869 210.574 1.00 159.72 331 PRO A O 1
ATOM 4876 N N . ALA A 1 373 ? 224.018 215.444 212.287 1.00 167.25 332 ALA A N 1
ATOM 4877 C CA . ALA A 1 373 ? 224.768 214.418 211.566 1.00 167.68 332 ALA A CA 1
ATOM 4878 C C . ALA A 1 373 ? 223.905 213.448 210.725 1.00 168.11 332 ALA A C 1
ATOM 4879 O O . ALA A 1 373 ? 224.447 212.752 209.866 1.00 168.27 332 ALA A O 1
ATOM 4886 N N . GLY A 1 374 ? 222.589 213.359 210.961 1.00 170.81 333 GLY A N 1
ATOM 4887 C CA . GLY A 1 374 ? 221.689 212.390 210.321 1.00 170.41 333 GLY A CA 1
ATOM 4888 C C . GLY A 1 374 ? 220.587 211.862 211.244 1.00 169.77 333 GLY A C 1
ATOM 4889 O O . GLY A 1 374 ? 220.400 212.346 212.357 1.00 169.27 333 GLY A O 1
ATOM 4893 N N . ILE A 1 375 ? 219.845 210.851 210.794 1.00 156.32 334 ILE A N 1
ATOM 4894 C CA . ILE A 1 375 ? 218.802 210.158 211.571 1.00 156.44 334 ILE A CA 1
ATOM 4895 C C . ILE A 1 375 ? 219.339 208.788 212.000 1.00 156.49 334 ILE A C 1
ATOM 4896 O O . ILE A 1 375 ? 219.902 208.060 211.183 1.00 156.05 334 ILE A O 1
ATOM 4912 N N . GLU A 1 376 ? 219.197 208.418 213.271 1.00 161.69 335 GLU A N 1
ATOM 4913 C CA . GLU A 1 376 ? 219.680 207.119 213.759 1.00 161.30 335 GLU A CA 1
ATOM 4914 C C . GLU A 1 376 ? 218.822 205.961 213.214 1.00 160.50 335 GLU A C 1
ATOM 4915 O O . GLU A 1 376 ? 217.599 206.088 213.158 1.00 160.41 335 GLU A O 1
ATOM 4927 N N . PRO A 1 377 ? 219.405 204.807 212.843 1.00 144.27 336 PRO A N 1
ATOM 4928 C CA . PRO A 1 377 ? 218.669 203.690 212.240 1.00 143.38 336 PRO A CA 1
ATOM 4929 C C . PRO A 1 377 ? 217.784 202.914 213.230 1.00 142.71 336 PRO A C 1
ATOM 4930 O O . PRO A 1 377 ? 217.124 201.952 212.846 1.00 142.58 336 PRO A O 1
ATOM 4941 N N . THR A 1 378 ? 217.788 203.299 214.507 1.00 132.76 337 THR A N 1
ATOM 4942 C CA . THR A 1 378 ? 217.132 202.617 215.627 1.00 131.38 337 THR A CA 1
ATOM 4943 C C . THR A 1 378 ? 216.351 203.631 216.484 1.00 130.35 337 THR A C 1
ATOM 4944 O O . THR A 1 378 ? 216.776 204.787 216.564 1.00 130.83 337 THR A O 1
ATOM 4955 N N . PRO A 1 379 ? 215.204 203.282 217.095 1.00 114.64 338 PRO A N 1
ATOM 4956 C CA . PRO A 1 379 ? 214.351 204.253 217.772 1.00 113.45 338 PRO A CA 1
ATOM 4957 C C . PRO A 1 379 ? 215.054 204.922 218.953 1.00 113.51 338 PRO A C 1
ATOM 4958 O O . PRO A 1 379 ? 215.701 204.258 219.761 1.00 113.60 338 PRO A O 1
ATOM 4969 N N . THR A 1 380 ? 214.880 206.231 219.106 1.00 116.34 339 THR A N 1
ATOM 4970 C CA . THR A 1 380 ? 215.311 206.965 220.306 1.00 116.84 339 THR A CA 1
ATOM 4971 C C . THR A 1 380 ? 214.299 206.822 221.450 1.00 117.32 339 THR A C 1
ATOM 4972 O O . THR A 1 380 ? 214.671 206.930 222.616 1.00 117.53 339 THR A O 1
ATOM 4983 N N . LEU A 1 381 ? 213.031 206.544 221.131 1.00 117.77 340 LEU A N 1
ATOM 4984 C CA . LEU A 1 381 ? 211.932 206.263 222.059 1.00 117.54 340 LEU A CA 1
ATOM 4985 C C . LEU A 1 381 ? 210.919 205.322 221.387 1.00 116.52 340 LEU A C 1
ATOM 4986 O O . LEU A 1 381 ? 210.738 205.377 220.172 1.00 116.54 340 LEU A O 1
ATOM 5002 N N . THR A 1 382 ? 210.205 204.505 222.161 1.00 105.07 341 THR A N 1
ATOM 5003 C CA . THR A 1 382 ? 209.022 203.764 221.694 1.00 104.33 341 THR A CA 1
ATOM 5004 C C . THR A 1 382 ? 207.872 203.871 222.688 1.00 104.28 341 THR A C 1
ATOM 5005 O O . THR A 1 382 ? 208.068 203.689 223.885 1.00 104.55 341 THR A O 1
ATOM 5016 N N . LEU A 1 383 ? 206.661 204.109 222.197 1.00 104.70 342 LEU A N 1
ATOM 5017 C CA . LEU A 1 383 ? 205.425 204.205 222.980 1.00 104.55 342 LEU A CA 1
ATOM 5018 C C . LEU A 1 383 ? 204.559 202.975 222.684 1.00 105.33 342 LEU A C 1
ATOM 5019 O O . LEU A 1 383 ? 204.379 202.665 221.514 1.00 105.46 342 LEU A O 1
ATOM 5035 N N . THR A 1 384 ? 204.025 202.259 223.674 1.00 106.52 343 THR A N 1
ATOM 5036 C CA . THR A 1 384 ? 203.188 201.059 223.444 1.00 106.38 343 THR A CA 1
ATOM 5037 C C . THR A 1 384 ? 201.797 201.245 224.032 1.00 106.37 343 THR A C 1
ATOM 5038 O O . THR A 1 384 ? 201.646 201.863 225.083 1.00 107.08 343 THR A O 1
ATOM 5049 N N . GLY A 1 385 ? 200.774 200.719 223.367 1.00 107.79 344 GLY A N 1
ATOM 5050 C CA . GLY A 1 385 ? 199.402 200.732 223.873 1.00 108.26 344 GLY A CA 1
ATOM 5051 C C . GLY A 1 385 ? 199.180 199.780 225.049 1.00 109.29 344 GLY A C 1
ATOM 5052 O O . GLY A 1 385 ? 200.014 198.925 225.331 1.00 110.10 344 GLY A O 1
ATOM 5056 N N . HIS A 1 386 ? 198.033 199.901 225.719 1.00 114.73 345 HIS A N 1
ATOM 5057 C CA . HIS A 1 386 ? 197.668 199.075 226.884 1.00 115.47 345 HIS A CA 1
ATOM 5058 C C . HIS A 1 386 ? 196.388 198.245 226.716 1.00 115.76 345 HIS A C 1
ATOM 5059 O O . HIS A 1 386 ? 196.101 197.403 227.563 1.00 115.97 345 HIS A O 1
ATOM 5073 N N . ASP A 1 387 ? 195.626 198.432 225.638 1.00 118.09 346 ASP A N 1
ATOM 5074 C CA . ASP A 1 387 ? 194.381 197.707 225.374 1.00 118.32 346 ASP A CA 1
ATOM 5075 C C . ASP A 1 387 ? 194.594 196.635 224.303 1.00 118.28 346 ASP A C 1
ATOM 5076 O O . ASP A 1 387 ? 195.014 196.945 223.190 1.00 118.42 346 ASP A O 1
ATOM 5085 N N . GLU A 1 388 ? 194.267 195.378 224.602 1.00 120.44 347 GLU A N 1
ATOM 5086 C CA . GLU A 1 388 ? 194.371 194.279 223.644 1.00 120.39 347 GLU A CA 1
ATOM 5087 C C . GLU A 1 388 ? 193.452 194.508 222.440 1.00 119.97 347 GLU A C 1
ATOM 5088 O O . GLU A 1 388 ? 192.293 194.880 222.604 1.00 120.57 347 GLU A O 1
ATOM 5100 N N . PHE A 1 389 ? 193.970 194.304 221.229 1.00 111.86 348 PHE A N 1
ATOM 5101 C CA . PHE A 1 389 ? 193.338 194.665 219.956 1.00 110.86 348 PHE A CA 1
ATOM 5102 C C . PHE A 1 389 ? 193.025 196.158 219.804 1.00 110.34 348 PHE A C 1
ATOM 5103 O O . PHE A 1 389 ? 192.280 196.528 218.905 1.00 110.05 348 PHE A O 1
ATOM 5120 N N . GLY A 1 390 ? 193.590 197.038 220.636 1.00 102.74 349 GLY A N 1
ATOM 5121 C CA . GLY A 1 390 ? 193.281 198.470 220.623 1.00 101.60 349 GLY A CA 1
ATOM 5122 C C . GLY A 1 390 ? 193.789 199.217 219.395 1.00 100.64 349 GLY A C 1
ATOM 5123 O O . GLY A 1 390 ? 193.174 200.191 218.971 1.00 99.97 349 GLY A O 1
ATOM 5127 N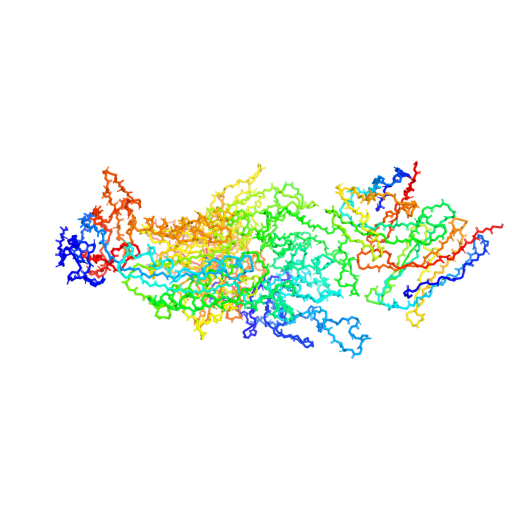 N . ARG A 1 391 ? 194.884 198.739 218.801 1.00 95.83 350 ARG A N 1
ATOM 5128 C CA . ARG A 1 391 ? 195.573 199.299 217.623 1.00 94.31 350 ARG A CA 1
ATOM 5129 C C . ARG A 1 391 ? 196.112 200.709 217.813 1.00 93.91 350 ARG A C 1
ATOM 5130 O O . ARG A 1 391 ? 195.939 201.588 216.984 1.00 94.09 350 ARG A O 1
ATOM 5151 N N . PHE A 1 392 ? 196.827 200.913 218.911 1.00 92.89 351 PHE A N 1
ATOM 5152 C CA . PHE A 1 392 ? 197.620 202.114 219.146 1.00 92.20 351 PHE A CA 1
ATOM 5153 C C . PHE A 1 392 ? 198.616 202.344 218.001 1.00 92.72 351 PHE A C 1
ATOM 5154 O O . PHE A 1 392 ? 199.420 201.476 217.689 1.00 93.69 351 PHE A O 1
ATOM 5171 N N . GLY A 1 393 ? 198.576 203.508 217.360 1.00 89.49 352 GLY A N 1
ATOM 5172 C CA . GLY A 1 393 ? 199.463 203.840 216.247 1.00 89.28 352 GLY A CA 1
ATOM 5173 C C . GLY A 1 393 ? 198.838 203.684 214.862 1.00 88.67 352 GLY A C 1
ATOM 5174 O O . GLY A 1 393 ? 199.516 203.934 213.875 1.00 89.15 352 GLY A O 1
ATOM 5178 N N . SER A 1 394 ? 197.550 203.342 214.751 1.00 91.40 353 SER A N 1
ATOM 5179 C CA . SER A 1 394 ? 196.791 203.468 213.496 1.00 91.94 353 SER A CA 1
ATOM 5180 C C . SER A 1 394 ? 196.721 204.908 212.981 1.00 92.39 353 SER A C 1
ATOM 5181 O O . SER A 1 394 ? 196.554 205.117 211.783 1.00 93.40 353 SER A O 1
ATOM 5189 N N . SER A 1 395 ? 196.852 205.899 213.865 1.00 90.75 354 SER A N 1
ATOM 5190 C CA . SER A 1 395 ? 196.799 207.324 213.541 1.00 90.63 354 SER A CA 1
ATOM 5191 C C . SER A 1 395 ? 197.891 208.079 214.264 1.00 90.43 354 SER A C 1
ATOM 5192 O O . SER A 1 395 ? 198.094 207.865 215.455 1.00 91.14 354 SER A O 1
ATOM 5200 N N . LEU A 1 396 ? 198.538 209.003 213.571 1.00 87.25 355 LEU A N 1
ATOM 5201 C CA . LEU A 1 396 ? 199.528 209.938 214.092 1.00 87.02 355 LEU A CA 1
ATOM 5202 C C . LEU A 1 396 ? 199.203 211.324 213.540 1.00 87.76 355 LEU A C 1
ATOM 5203 O O . LEU A 1 396 ? 198.908 211.452 212.354 1.00 88.66 355 LEU A O 1
ATOM 5219 N N . THR A 1 397 ? 199.306 212.369 214.350 1.00 89.41 356 THR A N 1
ATOM 5220 C CA . THR A 1 397 ? 199.347 213.743 213.843 1.00 90.10 356 THR A CA 1
ATOM 5221 C C . THR A 1 397 ? 200.259 214.614 214.697 1.00 90.08 356 THR A C 1
ATOM 5222 O O . THR A 1 397 ? 200.234 214.497 215.921 1.00 90.44 356 THR A O 1
ATOM 5233 N N . PRO A 1 398 ? 201.009 215.555 214.109 1.00 89.19 357 PRO A N 1
ATOM 5234 C CA . PRO A 1 398 ? 201.526 216.700 214.836 1.00 88.91 357 PRO A CA 1
ATOM 5235 C C . PRO A 1 398 ? 200.373 217.508 215.426 1.00 89.27 357 PRO A C 1
ATOM 5236 O O . PRO A 1 398 ? 199.307 217.579 214.819 1.00 89.90 357 PRO A O 1
ATOM 5247 N N . LEU A 1 399 ? 200.573 218.140 216.578 1.00 94.30 358 LEU A N 1
ATOM 5248 C CA . LEU A 1 399 ? 199.625 219.112 217.142 1.00 94.83 358 LEU A CA 1
ATOM 5249 C C . LEU A 1 399 ? 200.118 220.558 217.033 1.00 95.24 358 LEU A C 1
ATOM 5250 O O . LEU A 1 399 ? 199.480 221.463 217.563 1.00 96.02 358 LEU A O 1
ATOM 5266 N N . GLY A 1 400 ? 201.258 220.803 216.387 1.00 105.08 359 GLY A N 1
ATOM 5267 C CA . GLY A 1 400 ? 202.007 222.025 216.646 1.00 106.36 359 GLY A CA 1
ATOM 5268 C C . GLY A 1 400 ? 202.375 222.082 218.122 1.00 108.16 359 GLY A C 1
ATOM 5269 O O . GLY A 1 400 ? 202.410 221.063 218.807 1.00 108.95 359 GLY A O 1
ATOM 5273 N N . ASP A 1 401 ? 202.654 223.260 218.653 1.00 121.14 360 ASP A N 1
ATOM 5274 C CA . ASP A 1 401 ? 202.872 223.419 220.085 1.00 121.78 360 ASP A CA 1
ATOM 5275 C C . ASP A 1 401 ? 201.549 223.722 220.800 1.00 121.21 360 ASP A C 1
ATOM 5276 O O . ASP A 1 401 ? 201.118 224.868 220.896 1.00 121.74 360 ASP A O 1
ATOM 5285 N N . LEU A 1 402 ? 200.858 222.681 221.254 1.00 106.23 361 LEU A N 1
ATOM 5286 C CA . LEU A 1 402 ? 199.476 222.752 221.721 1.00 105.99 361 LEU A CA 1
ATOM 5287 C C . LEU A 1 402 ? 199.333 223.638 222.956 1.00 107.21 361 LEU A C 1
ATOM 5288 O O . LEU A 1 402 ? 198.342 224.342 223.114 1.00 106.87 361 LEU A O 1
ATOM 5304 N N . ASP A 1 403 ? 200.292 223.556 223.866 1.00 116.17 362 ASP A N 1
ATOM 5305 C CA . ASP A 1 403 ? 200.307 224.240 225.155 1.00 116.32 362 ASP A CA 1
ATOM 5306 C C . ASP A 1 403 ? 201.307 225.398 225.166 1.00 116.71 362 ASP A C 1
ATOM 5307 O O . ASP A 1 403 ? 201.612 225.955 226.217 1.00 117.00 362 ASP A O 1
ATOM 5316 N N . GLN A 1 404 ? 201.807 225.780 223.990 1.00 114.38 363 GLN A N 1
ATOM 5317 C CA . GLN A 1 404 ? 202.782 226.845 223.782 1.00 114.67 363 GLN A CA 1
ATOM 5318 C C . GLN A 1 404 ? 204.017 226.713 224.706 1.00 115.28 363 GLN A C 1
ATOM 5319 O O . GLN A 1 404 ? 204.549 227.715 225.188 1.00 115.53 363 GLN A O 1
ATOM 5333 N N . ASP A 1 405 ? 204.455 225.480 225.000 1.00 120.27 364 ASP A N 1
ATOM 5334 C CA . ASP A 1 405 ? 205.529 225.174 225.960 1.00 120.39 364 ASP A CA 1
ATOM 5335 C C . ASP A 1 405 ? 206.932 225.368 225.359 1.00 120.51 364 ASP A C 1
ATOM 5336 O O . ASP A 1 405 ? 207.920 225.358 226.089 1.00 121.09 364 ASP A O 1
ATOM 5345 N N . GLY A 1 406 ? 207.015 225.549 224.042 1.00 114.58 365 GLY A N 1
ATOM 5346 C CA . GLY A 1 406 ? 208.222 225.657 223.226 1.00 114.18 365 GLY A CA 1
ATOM 5347 C C . GLY A 1 406 ? 208.454 224.456 222.297 1.00 114.04 365 GLY A C 1
ATOM 5348 O O . GLY A 1 406 ? 209.362 224.501 221.471 1.00 114.22 365 GLY A O 1
ATOM 5352 N N . TYR A 1 407 ? 207.658 223.388 222.404 1.00 114.80 366 TYR A N 1
ATOM 5353 C CA . TYR A 1 407 ? 207.899 222.087 221.783 1.00 114.99 366 TYR A CA 1
ATOM 5354 C C . TYR A 1 407 ? 206.634 221.505 221.156 1.00 115.28 366 TYR A C 1
ATOM 5355 O O . TYR A 1 407 ? 205.556 221.526 221.748 1.00 115.51 366 TYR A O 1
ATOM 5373 N N . ASN A 1 408 ? 206.752 220.940 219.958 1.00 113.54 367 ASN A N 1
ATOM 5374 C CA . ASN A 1 408 ? 205.600 220.379 219.272 1.00 112.95 367 ASN A CA 1
ATOM 5375 C C . ASN A 1 408 ? 205.118 219.114 219.980 1.00 112.68 367 ASN A C 1
ATOM 5376 O O . ASN A 1 408 ? 205.894 218.200 220.225 1.00 113.59 367 ASN A O 1
ATOM 5387 N N . ASP A 1 409 ? 203.836 219.048 220.289 1.00 109.29 368 ASP A N 1
ATOM 5388 C CA . ASP A 1 409 ? 203.194 217.863 220.848 1.00 108.62 368 ASP A CA 1
ATOM 5389 C C . ASP A 1 409 ? 202.668 216.960 219.717 1.00 108.40 368 ASP A C 1
ATOM 5390 O O . ASP A 1 409 ? 202.600 217.372 218.558 1.00 109.19 368 ASP A O 1
ATOM 5399 N N . VAL A 1 410 ? 202.287 215.722 220.024 1.00 98.03 369 VAL A N 1
ATOM 5400 C CA . VAL A 1 410 ? 201.782 214.745 219.039 1.00 96.77 369 VAL A CA 1
ATOM 5401 C C . VAL A 1 410 ? 200.522 214.074 219.569 1.00 97.15 369 VAL A C 1
ATOM 5402 O O . VAL A 1 410 ? 200.476 213.724 220.740 1.00 98.46 369 VAL A O 1
ATOM 5415 N N . ALA A 1 411 ? 199.512 213.852 218.731 1.00 94.11 370 ALA A N 1
ATOM 5416 C CA . ALA A 1 411 ? 198.366 213.011 219.063 1.00 93.45 370 ALA A CA 1
ATOM 5417 C C . ALA A 1 411 ? 198.462 211.657 218.362 1.00 93.23 370 ALA A C 1
ATOM 5418 O O . ALA A 1 411 ? 198.797 211.583 217.182 1.00 94.39 370 ALA A O 1
ATOM 5425 N N . ILE A 1 412 ? 198.162 210.582 219.085 1.00 91.11 371 ILE A N 1
ATOM 5426 C CA . ILE A 1 412 ? 198.247 209.198 218.619 1.00 91.16 371 ILE A CA 1
ATOM 5427 C C . ILE A 1 412 ? 196.896 208.523 218.852 1.00 91.28 371 ILE A C 1
ATOM 5428 O O . ILE A 1 412 ? 196.324 208.645 219.926 1.00 92.05 371 ILE A O 1
ATOM 5444 N N . GLY A 1 413 ? 196.365 207.819 217.860 1.00 87.77 372 GLY A N 1
ATOM 5445 C CA . GLY A 1 413 ? 195.049 207.185 217.932 1.00 87.22 372 GLY A CA 1
ATOM 5446 C C . GLY A 1 413 ? 195.107 205.687 218.187 1.00 87.26 372 GLY A C 1
ATOM 5447 O O . GLY A 1 413 ? 196.006 205.006 217.703 1.00 87.99 372 GLY A O 1
ATOM 5451 N N . ALA A 1 414 ? 194.104 205.176 218.892 1.00 84.19 373 ALA A N 1
ATOM 5452 C CA . ALA A 1 414 ? 193.841 203.760 219.113 1.00 84.02 373 ALA A CA 1
ATOM 5453 C C . ALA A 1 414 ? 192.366 203.477 218.793 1.00 83.66 373 ALA A C 1
ATOM 5454 O O . ALA A 1 414 ? 191.529 203.616 219.683 1.00 84.07 373 ALA A O 1
ATOM 5461 N N . PRO A 1 415 ? 191.997 203.129 217.547 1.00 84.67 374 PRO A N 1
ATOM 5462 C CA . PRO A 1 415 ? 190.608 203.114 217.095 1.00 85.34 374 PRO A CA 1
ATOM 5463 C C . PRO A 1 415 ? 189.679 202.141 217.818 1.00 86.62 374 PRO A C 1
ATOM 5464 O O . PRO A 1 415 ? 188.466 202.291 217.728 1.00 87.35 374 PRO A O 1
ATOM 5475 N N . PHE A 1 416 ? 190.226 201.158 218.534 1.00 88.22 375 PHE A N 1
ATOM 5476 C CA . PHE A 1 416 ? 189.480 200.161 219.301 1.00 88.37 375 PHE A CA 1
ATOM 5477 C C . PHE A 1 416 ? 189.852 200.165 220.789 1.00 89.33 375 PHE A C 1
ATOM 5478 O O . PHE A 1 416 ? 189.512 199.231 221.502 1.00 90.69 375 PHE A O 1
ATOM 5495 N N . GLY A 1 417 ? 190.572 201.177 221.275 1.00 96.03 376 GLY A N 1
ATOM 5496 C CA . GLY A 1 417 ? 190.923 201.319 222.688 1.00 97.14 376 GLY A CA 1
ATOM 5497 C C . GLY A 1 417 ? 189.757 201.743 223.581 1.00 98.24 376 GLY A C 1
ATOM 5498 O O . GLY A 1 417 ? 188.650 202.008 223.111 1.00 98.37 376 GLY A O 1
ATOM 5502 N N . GLY A 1 418 ? 190.020 201.859 224.877 1.00 115.09 377 GLY A N 1
ATOM 5503 C CA . GLY A 1 418 ? 189.055 202.247 225.907 1.00 116.24 377 GLY A CA 1
ATOM 5504 C C . GLY A 1 418 ? 188.258 201.079 226.491 1.00 117.26 377 GLY A C 1
ATOM 5505 O O . GLY A 1 418 ? 188.227 199.977 225.946 1.00 117.29 377 GLY A O 1
ATOM 5509 N N . GLU A 1 419 ? 187.579 201.326 227.611 1.00 124.55 378 GLU A N 1
ATOM 5510 C CA . GLU A 1 419 ? 186.900 200.298 228.425 1.00 124.97 378 GLU A CA 1
ATOM 5511 C C . GLU A 1 419 ? 185.708 199.618 227.731 1.00 124.00 378 GLU A C 1
ATOM 5512 O O . GLU A 1 419 ? 185.269 198.552 228.162 1.00 124.96 378 GLU A O 1
ATOM 5524 N N . THR A 1 420 ? 185.194 200.202 226.646 1.00 107.38 379 THR A N 1
ATOM 5525 C CA . THR A 1 420 ? 184.111 199.635 225.823 1.00 107.32 379 THR A CA 1
ATOM 5526 C C . THR A 1 420 ? 184.420 199.640 224.316 1.00 106.69 379 THR A C 1
ATOM 5527 O O . THR A 1 420 ? 183.510 199.572 223.493 1.00 106.31 379 THR A O 1
ATOM 5538 N N . GLN A 1 421 ? 185.706 199.720 223.949 1.00 105.06 380 GLN A N 1
ATOM 5539 C CA . GLN A 1 421 ? 186.241 199.570 222.585 1.00 104.24 380 GLN A CA 1
ATOM 5540 C C . GLN A 1 421 ? 185.574 200.452 221.517 1.00 104.00 380 GLN A C 1
ATOM 5541 O O . GLN A 1 421 ? 185.345 200.026 220.387 1.00 104.60 380 GLN A O 1
ATOM 5555 N N . GLN A 1 422 ? 185.269 201.704 221.862 1.00 98.83 381 GLN A N 1
ATOM 5556 C CA . GLN A 1 422 ? 184.872 202.729 220.890 1.00 98.29 381 GLN A CA 1
ATOM 5557 C C . GLN A 1 422 ? 186.065 203.429 220.233 1.00 97.53 381 GLN A C 1
ATOM 5558 O O . GLN A 1 422 ? 185.943 203.870 219.098 1.00 97.97 381 GLN A O 1
ATOM 5572 N N . GLY A 1 423 ? 187.193 203.552 220.927 1.00 91.16 382 GLY A N 1
ATOM 5573 C CA . GLY A 1 423 ? 188.389 204.235 220.451 1.00 90.06 382 GLY A CA 1
ATOM 5574 C C . GLY A 1 423 ? 188.846 205.361 221.370 1.00 89.77 382 GLY A C 1
ATOM 5575 O O . GLY A 1 423 ? 188.087 205.850 222.198 1.00 91.19 382 GLY A O 1
ATOM 5579 N N . VAL A 1 424 ? 190.111 205.756 221.237 1.00 85.66 383 VAL A N 1
ATOM 5580 C CA . VAL A 1 424 ? 190.810 206.717 222.105 1.00 85.87 383 VAL A CA 1
ATOM 5581 C C . VAL A 1 424 ? 191.792 207.555 221.277 1.00 87.47 383 VAL A C 1
ATOM 5582 O O . VAL A 1 424 ? 192.294 207.086 220.254 1.00 88.80 383 VAL A O 1
ATOM 5595 N N . VAL A 1 425 ? 192.115 208.768 221.730 1.00 88.04 384 VAL A N 1
ATOM 5596 C CA . VAL A 1 425 ? 193.243 209.577 221.235 1.00 87.32 384 VAL A CA 1
ATOM 5597 C C . VAL A 1 425 ? 194.099 210.035 222.414 1.00 87.31 384 VAL A C 1
ATOM 5598 O O . VAL A 1 425 ? 193.572 210.518 223.407 1.00 88.30 384 VAL A O 1
ATOM 5611 N N . PHE A 1 426 ? 195.413 209.889 222.327 1.00 91.12 385 PHE A N 1
ATOM 5612 C CA . PHE A 1 426 ? 196.374 210.220 223.377 1.00 92.92 385 PHE A CA 1
ATOM 5613 C C . PHE A 1 426 ? 197.249 211.396 222.951 1.00 93.49 385 PHE A C 1
ATOM 5614 O O . PHE A 1 426 ? 197.892 211.316 221.910 1.00 93.82 385 PHE A O 1
ATOM 5631 N N . VAL A 1 427 ? 197.333 212.462 223.743 1.00 90.78 386 VAL A N 1
ATOM 5632 C CA . VAL A 1 427 ? 198.242 213.586 223.488 1.00 89.68 386 VAL A CA 1
ATOM 5633 C C . VAL A 1 427 ? 199.548 213.365 224.239 1.00 91.38 386 VAL A C 1
ATOM 5634 O O . VAL A 1 427 ? 199.547 213.277 225.461 1.00 92.57 386 VAL A O 1
ATOM 5647 N N . PHE A 1 428 ? 200.668 213.315 223.529 1.00 98.73 387 PHE A N 1
ATOM 5648 C CA . PHE A 1 428 ? 202.014 213.178 224.085 1.00 99.26 387 PHE A CA 1
ATOM 5649 C C . PHE A 1 428 ? 202.775 214.508 223.969 1.00 99.93 387 PHE A C 1
ATOM 5650 O O . PHE A 1 428 ? 202.817 215.090 222.883 1.00 100.98 387 PHE A O 1
ATOM 5667 N N . PRO A 1 429 ? 203.361 215.029 225.057 1.00 99.01 388 PRO A N 1
ATOM 5668 C CA . PRO A 1 429 ? 203.957 216.357 225.075 1.00 98.98 388 PRO A CA 1
ATOM 5669 C C . PRO A 1 429 ? 205.343 216.380 224.429 1.00 100.88 388 PRO A C 1
ATOM 5670 O O . PRO A 1 429 ? 206.110 215.437 224.600 1.00 101.49 388 PRO A O 1
ATOM 5681 N N . GLY A 1 430 ? 205.711 217.465 223.752 1.00 118.89 389 GLY A N 1
ATOM 5682 C CA . GLY A 1 430 ? 207.090 217.699 223.322 1.00 119.74 389 GLY A CA 1
ATOM 5683 C C . GLY A 1 430 ? 208.003 218.084 224.491 1.00 120.55 389 GLY A C 1
ATOM 5684 O O . GLY A 1 430 ? 207.534 218.459 225.567 1.00 120.82 389 GLY A O 1
ATOM 5688 N N . GLY A 1 431 ? 209.318 218.023 224.293 1.00 120.99 390 GLY A N 1
ATOM 5689 C CA . GLY A 1 431 ? 210.306 218.436 225.297 1.00 120.91 390 GLY A CA 1
ATOM 5690 C C . GLY A 1 431 ? 211.749 218.139 224.875 1.00 121.09 390 GLY A C 1
ATOM 5691 O O . GLY A 1 431 ? 211.948 217.420 223.901 1.00 121.94 390 GLY A O 1
ATOM 5695 N N . PRO A 1 432 ? 212.779 218.650 225.572 1.00 114.26 391 PRO A N 1
ATOM 5696 C CA . PRO A 1 432 ? 214.174 218.568 225.119 1.00 113.79 391 PRO A CA 1
ATOM 5697 C C . PRO A 1 432 ? 214.726 217.156 224.849 1.00 114.04 391 PRO A C 1
ATOM 5698 O O . PRO A 1 432 ? 215.618 216.993 224.022 1.00 113.93 391 PRO A O 1
ATOM 5709 N N . GLY A 1 433 ? 214.191 216.126 225.509 1.00 116.20 392 GLY A N 1
ATOM 5710 C CA . GLY A 1 433 ? 214.531 214.714 225.287 1.00 116.46 392 GLY A CA 1
ATOM 5711 C C . GLY A 1 433 ? 213.720 214.007 224.190 1.00 117.32 392 GLY A C 1
ATOM 5712 O O . GLY A 1 433 ? 213.890 212.805 223.992 1.00 117.10 392 GLY A O 1
ATOM 5716 N N . GLY A 1 434 ? 212.822 214.711 223.495 1.00 123.91 393 GLY A N 1
ATOM 5717 C CA . GLY A 1 434 ? 211.783 214.141 222.631 1.00 123.86 393 GLY A CA 1
ATOM 5718 C C . GLY A 1 434 ? 210.421 214.113 223.324 1.00 124.03 393 GLY A C 1
ATOM 5719 O O . GLY A 1 434 ? 210.210 214.816 224.311 1.00 123.65 393 GLY A O 1
ATOM 5723 N N . LEU A 1 435 ? 209.481 213.310 222.818 1.00 123.39 394 LEU A N 1
ATOM 5724 C CA . LEU A 1 435 ? 208.169 213.176 223.457 1.00 122.74 394 LEU A CA 1
ATOM 5725 C C . LEU A 1 435 ? 208.285 212.666 224.900 1.00 123.32 394 LEU A C 1
ATOM 5726 O O . LEU A 1 435 ? 209.158 211.858 225.215 1.00 123.45 394 LEU A O 1
ATOM 5742 N N . GLY A 1 436 ? 207.373 213.086 225.773 1.00 128.18 395 GLY A N 1
ATOM 5743 C CA . GLY A 1 436 ? 207.168 212.414 227.055 1.00 128.00 395 GLY A CA 1
ATOM 5744 C C . GLY A 1 436 ? 206.644 210.993 226.849 1.00 127.69 395 GLY A C 1
ATOM 5745 O O . GLY A 1 436 ? 205.878 210.749 225.925 1.00 128.07 395 GLY A O 1
ATOM 5749 N N . SER A 1 437 ? 207.037 210.040 227.692 1.00 116.34 396 SER A N 1
ATOM 5750 C CA . SER A 1 437 ? 206.628 208.631 227.563 1.00 116.08 396 SER A CA 1
ATOM 5751 C C . SER A 1 437 ? 205.199 208.332 228.050 1.00 115.65 396 SER A C 1
ATOM 5752 O O . SER A 1 437 ? 204.702 207.222 227.855 1.00 115.41 396 SER A O 1
ATOM 5760 N N . LYS A 1 438 ? 204.523 209.307 228.673 1.00 112.68 397 LYS A N 1
ATOM 5761 C CA . LYS A 1 438 ? 203.152 209.215 229.202 1.00 111.87 397 LYS A CA 1
ATOM 5762 C C . LYS A 1 438 ? 202.326 210.429 228.757 1.00 111.18 397 LYS A C 1
ATOM 5763 O O . LYS A 1 438 ? 202.860 211.537 228.736 1.00 110.94 397 LYS A O 1
ATOM 5782 N N . PRO A 1 439 ? 201.049 210.260 228.379 1.00 103.73 398 PRO A N 1
ATOM 5783 C CA . PRO A 1 439 ? 200.270 211.313 227.747 1.00 103.37 398 PRO A CA 1
ATOM 5784 C C . PRO A 1 439 ? 199.882 212.423 228.724 1.00 103.88 398 PRO A C 1
ATOM 5785 O O . PRO A 1 439 ? 199.591 212.160 229.888 1.00 104.25 398 PRO A O 1
ATOM 5796 N N . SER A 1 440 ? 199.820 213.669 228.248 1.00 104.57 399 SER A N 1
ATOM 5797 C CA . SER A 1 440 ? 199.298 214.812 229.011 1.00 105.05 399 SER A CA 1
ATOM 5798 C C . SER A 1 440 ? 197.768 214.927 228.947 1.00 105.05 399 SER A C 1
ATOM 5799 O O . SER A 1 440 ? 197.167 215.574 229.801 1.00 105.72 399 SER A O 1
ATOM 5807 N N . GLN A 1 441 ? 197.110 214.280 227.983 1.00 99.82 400 GLN A N 1
ATOM 5808 C CA . GLN A 1 441 ? 195.652 214.210 227.887 1.00 99.13 400 GLN A CA 1
ATOM 5809 C C . GLN A 1 441 ? 195.193 212.938 227.175 1.00 98.76 400 GLN A C 1
ATOM 5810 O O . GLN A 1 441 ? 195.866 212.465 226.266 1.00 98.90 400 GLN A O 1
ATOM 5824 N N . VAL A 1 442 ? 194.027 212.410 227.543 1.00 93.32 401 VAL A N 1
ATOM 5825 C CA . VAL A 1 442 ? 193.365 211.289 226.869 1.00 92.66 401 VAL A CA 1
ATOM 5826 C C . VAL A 1 442 ? 191.951 211.706 226.465 1.00 92.82 401 VAL A C 1
ATOM 5827 O O . VAL A 1 442 ? 191.150 212.096 227.312 1.00 93.52 401 VAL A O 1
ATOM 5840 N N . LEU A 1 443 ? 191.647 211.642 225.174 1.00 89.01 402 LEU A N 1
ATOM 5841 C CA . LEU A 1 443 ? 190.376 212.051 224.578 1.00 89.42 402 LEU A CA 1
ATOM 5842 C C . LEU A 1 443 ? 189.558 210.803 224.230 1.00 90.31 402 LEU A C 1
ATOM 5843 O O . LEU A 1 443 ? 190.096 209.842 223.684 1.00 89.98 402 LEU A O 1
ATOM 5859 N N . GLN A 1 444 ? 188.268 210.796 224.548 1.00 90.40 403 GLN A N 1
ATOM 5860 C CA . GLN A 1 444 ? 187.377 209.648 224.388 1.00 89.39 403 GLN A CA 1
ATOM 5861 C C . GLN A 1 444 ? 185.966 210.112 224.020 1.00 89.96 403 GLN A C 1
ATOM 5862 O O . GLN A 1 444 ? 185.610 211.245 224.348 1.00 90.74 403 GLN A O 1
ATOM 5876 N N . PRO A 1 445 ? 185.136 209.269 223.379 1.00 86.42 404 PRO A N 1
ATOM 5877 C CA . PRO A 1 445 ? 183.778 209.636 223.014 1.00 85.91 404 PRO A CA 1
ATOM 5878 C C . PRO A 1 445 ? 182.917 210.002 224.226 1.00 86.78 404 PRO A C 1
ATOM 5879 O O . PRO A 1 445 ? 182.933 209.306 225.241 1.00 86.71 404 PRO A O 1
ATOM 5890 N N . LEU A 1 446 ? 182.122 211.067 224.116 1.00 92.34 405 LEU A N 1
ATOM 5891 C CA . LEU A 1 446 ? 181.110 211.412 225.121 1.00 92.53 405 LEU A CA 1
ATOM 5892 C C . LEU A 1 446 ? 179.801 210.626 224.926 1.00 92.69 405 LEU A C 1
ATOM 5893 O O . LEU A 1 446 ? 179.032 210.486 225.873 1.00 92.53 405 LEU A O 1
ATOM 5909 N N . TRP A 1 447 ? 179.541 210.098 223.726 1.00 96.05 406 TRP A N 1
ATOM 5910 C CA . TRP A 1 447 ? 178.368 209.279 223.398 1.00 96.44 406 TRP A CA 1
ATOM 5911 C C . TRP A 1 447 ? 178.568 207.798 223.767 1.00 97.48 406 TRP A C 1
ATOM 5912 O O . TRP A 1 447 ? 179.691 207.293 223.827 1.00 96.76 406 TRP A O 1
ATOM 5933 N N . ALA A 1 448 ? 177.469 207.082 224.008 1.00 109.06 407 ALA A N 1
ATOM 5934 C CA . ALA A 1 448 ? 177.466 205.679 224.426 1.00 109.35 407 ALA A CA 1
ATOM 5935 C C . ALA A 1 448 ? 177.812 204.693 223.294 1.00 109.20 407 ALA A C 1
ATOM 5936 O O . ALA A 1 448 ? 177.611 204.984 222.115 1.00 109.91 407 ALA A O 1
ATOM 5943 N N . ALA A 1 449 ? 178.286 203.500 223.658 1.00 107.62 408 ALA A N 1
ATOM 5944 C CA . ALA A 1 449 ? 178.580 202.412 222.726 1.00 108.41 408 ALA A CA 1
ATOM 5945 C C . ALA A 1 449 ? 177.320 201.863 222.027 1.00 109.09 408 ALA A C 1
ATOM 5946 O O . ALA A 1 449 ? 176.192 202.161 222.419 1.00 108.98 408 ALA A O 1
ATOM 5953 N N . SER A 1 450 ? 177.506 201.054 220.981 1.00 120.14 409 SER A N 1
ATOM 5954 C CA . SER A 1 450 ? 176.430 200.589 220.092 1.00 121.16 409 SER A CA 1
ATOM 5955 C C . SER A 1 450 ? 176.709 199.192 219.499 1.00 122.26 409 SER A C 1
ATOM 5956 O O . SER A 1 450 ? 177.605 198.478 219.949 1.00 122.20 409 SER A O 1
ATOM 5964 N N . HIS A 1 451 ? 175.934 198.772 218.499 1.00 133.83 410 HIS A N 1
ATOM 5965 C CA . HIS A 1 451 ? 175.983 197.449 217.853 1.00 134.42 410 HIS A CA 1
ATOM 5966 C C . HIS A 1 451 ? 177.198 197.206 216.938 1.00 134.23 410 HIS A C 1
ATOM 5967 O O . HIS A 1 451 ? 177.493 196.061 216.596 1.00 134.71 410 HIS A O 1
ATOM 5981 N N . THR A 1 452 ? 177.915 198.258 216.545 1.00 125.11 411 THR A N 1
ATOM 5982 C CA . THR A 1 452 ? 179.086 198.229 215.650 1.00 124.21 411 THR A CA 1
ATOM 5983 C C . THR A 1 452 ? 180.136 199.245 216.117 1.00 123.03 411 THR A C 1
ATOM 5984 O O . THR A 1 452 ? 179.773 200.198 216.808 1.00 123.23 411 THR A O 1
ATOM 5995 N N . PRO A 1 453 ? 181.433 199.073 215.790 1.00 107.96 412 PRO A N 1
ATOM 5996 C CA . PRO A 1 453 ? 182.498 199.938 216.301 1.00 107.06 412 PRO A CA 1
ATOM 5997 C C . PRO A 1 453 ? 182.341 201.398 215.872 1.00 106.82 412 PRO A C 1
ATOM 5998 O O . PRO A 1 453 ? 181.785 201.665 214.813 1.00 106.74 412 PRO A O 1
ATOM 6009 N N . ASP A 1 454 ? 182.881 202.348 216.639 1.00 105.72 413 ASP A N 1
ATOM 6010 C CA . ASP A 1 454 ? 182.873 203.770 216.267 1.00 104.55 413 ASP A CA 1
ATOM 6011 C C . ASP A 1 454 ? 184.096 204.158 215.426 1.00 103.52 413 ASP A C 1
ATOM 6012 O O . ASP A 1 454 ? 184.044 205.097 214.636 1.00 103.83 413 ASP A O 1
ATOM 6021 N N . PHE A 1 455 ? 185.208 203.438 215.591 1.00 94.46 414 PHE A N 1
ATOM 6022 C CA . PHE A 1 455 ? 186.516 203.780 215.042 1.00 93.53 414 PHE A CA 1
ATOM 6023 C C . PHE A 1 455 ? 186.947 205.205 215.414 1.00 93.43 414 PHE A C 1
ATOM 6024 O O . PHE A 1 455 ? 187.550 205.896 214.597 1.00 93.64 414 PHE A O 1
ATOM 6041 N N . PHE A 1 456 ? 186.636 205.684 216.621 1.00 92.05 415 PHE A N 1
ATOM 6042 C CA . PHE A 1 456 ? 187.029 207.016 217.072 1.00 90.89 415 PHE A CA 1
ATOM 6043 C C . PHE A 1 456 ? 188.549 207.118 217.166 1.00 90.39 415 PHE A C 1
ATOM 6044 O O . PHE A 1 456 ? 189.183 206.291 217.805 1.00 91.49 415 PHE A O 1
ATOM 6061 N N . GLY A 1 457 ? 189.160 208.109 216.526 1.00 88.82 416 GLY A N 1
ATOM 6062 C CA . GLY A 1 457 ? 190.619 208.228 216.483 1.00 89.33 416 GLY A CA 1
ATOM 6063 C C . GLY A 1 457 ? 191.270 207.490 215.320 1.00 89.39 416 GLY A C 1
ATOM 6064 O O . GLY A 1 457 ? 192.491 207.416 215.261 1.00 89.51 416 GLY A O 1
ATOM 6068 N N . SER A 1 458 ? 190.490 206.951 214.383 1.00 92.03 417 SER A N 1
ATOM 6069 C CA . SER A 1 458 ? 190.960 206.370 213.114 1.00 91.96 417 SER A CA 1
ATOM 6070 C C . SER A 1 458 ? 191.462 207.401 212.100 1.00 92.40 417 SER A C 1
ATOM 6071 O O . SER A 1 458 ? 192.229 207.052 211.207 1.00 92.35 417 SER A O 1
ATOM 6079 N N . ALA A 1 459 ? 191.061 208.663 212.244 1.00 94.69 418 ALA A N 1
ATOM 6080 C CA . ALA A 1 459 ? 191.563 209.794 211.487 1.00 93.56 418 ALA A CA 1
ATOM 6081 C C . ALA A 1 459 ? 191.793 210.964 212.430 1.00 93.72 418 ALA A C 1
ATOM 6082 O O . ALA A 1 459 ? 190.967 211.217 213.298 1.00 94.95 418 ALA A O 1
ATOM 6089 N N . LEU A 1 460 ? 192.903 211.673 212.275 1.00 86.80 419 LEU A N 1
ATOM 6090 C CA . LEU A 1 460 ? 193.283 212.830 213.077 1.00 85.74 419 LEU A CA 1
ATOM 6091 C C . LEU A 1 460 ? 193.825 213.916 212.153 1.00 87.22 419 LEU A C 1
ATOM 6092 O O . LEU A 1 460 ? 194.563 213.602 211.220 1.00 89.19 419 LEU A O 1
ATOM 6108 N N . ARG A 1 461 ? 193.549 215.185 212.455 1.00 90.98 420 ARG A N 1
ATOM 6109 C CA . ARG A 1 461 ? 194.276 216.331 211.891 1.00 91.31 420 ARG A CA 1
ATOM 6110 C C . ARG A 1 461 ? 194.471 217.400 212.956 1.00 91.62 420 ARG A C 1
ATOM 6111 O O . ARG A 1 461 ? 193.510 217.768 213.609 1.00 92.66 420 ARG A O 1
ATOM 6132 N N . GLY A 1 462 ? 195.673 217.924 213.135 1.00 88.55 421 GLY A N 1
ATOM 6133 C CA . GLY A 1 462 ? 195.971 218.933 214.156 1.00 88.80 421 GLY A CA 1
ATOM 6134 C C . GLY A 1 462 ? 197.063 219.911 213.741 1.00 89.00 421 GLY A C 1
ATOM 6135 O O . GLY A 1 462 ? 197.668 219.774 212.682 1.00 89.71 421 GLY A O 1
ATOM 6139 N N . GLY A 1 463 ? 197.312 220.919 214.572 1.00 92.34 422 GLY A N 1
ATOM 6140 C CA . GLY A 1 463 ? 198.397 221.884 214.370 1.00 93.53 422 GLY A CA 1
ATOM 6141 C C . GLY A 1 463 ? 198.049 223.126 213.559 1.00 94.34 422 GLY A C 1
ATOM 6142 O O . GLY A 1 463 ? 198.919 223.967 213.362 1.00 94.63 422 GLY A O 1
ATOM 6146 N N . ARG A 1 464 ? 196.795 223.276 213.120 1.00 98.97 423 ARG A N 1
ATOM 6147 C CA . ARG A 1 464 ? 196.205 224.551 212.676 1.00 98.55 423 ARG A CA 1
ATOM 6148 C C . ARG A 1 464 ? 195.283 225.115 213.762 1.00 99.77 423 ARG A C 1
ATOM 6149 O O . ARG A 1 464 ? 195.051 224.471 214.777 1.00 100.45 423 ARG A O 1
ATOM 6170 N N . ASP A 1 465 ? 194.761 226.317 213.577 1.00 108.16 424 ASP A N 1
ATOM 6171 C CA . ASP A 1 465 ? 193.964 227.038 214.575 1.00 109.20 424 ASP A CA 1
ATOM 6172 C C . ASP A 1 465 ? 192.635 227.479 213.944 1.00 109.54 424 ASP A C 1
ATOM 6173 O O . ASP A 1 465 ? 192.633 228.266 213.004 1.00 111.48 424 ASP A O 1
ATOM 6182 N N . LEU A 1 466 ? 191.507 226.927 214.394 1.00 103.59 425 LEU A N 1
ATOM 6183 C CA . LEU A 1 466 ? 190.184 227.155 213.812 1.00 104.41 425 LEU A CA 1
ATOM 6184 C C . LEU A 1 466 ? 189.533 228.423 214.349 1.00 105.18 425 LEU A C 1
ATOM 6185 O O . LEU A 1 466 ? 189.042 229.238 213.579 1.00 106.27 425 LEU A O 1
ATOM 6201 N N . ASP A 1 467 ? 189.500 228.597 215.667 1.00 110.55 426 ASP A N 1
ATOM 6202 C CA . ASP A 1 467 ? 188.827 229.747 216.268 1.00 111.79 426 ASP A CA 1
ATOM 6203 C C . ASP A 1 467 ? 189.698 231.012 216.275 1.00 113.04 426 ASP A C 1
ATOM 6204 O O . ASP A 1 467 ? 189.186 232.111 216.471 1.00 113.29 426 ASP A O 1
ATOM 6213 N N . GLY A 1 468 ? 190.998 230.893 216.012 1.00 118.87 427 GLY A N 1
ATOM 6214 C CA . GLY A 1 468 ? 191.906 232.033 215.931 1.00 118.78 427 GLY A CA 1
ATOM 6215 C C . GLY A 1 468 ? 192.346 232.550 217.297 1.00 119.02 427 GLY A C 1
ATOM 6216 O O . GLY A 1 468 ? 192.813 233.682 217.397 1.00 120.17 427 GLY A O 1
ATOM 6220 N N . ASN A 1 469 ? 192.198 231.755 218.359 1.00 109.19 428 ASN A N 1
ATOM 6221 C CA . ASN A 1 469 ? 192.587 232.134 219.717 1.00 108.52 428 ASN A CA 1
ATOM 6222 C C . ASN A 1 469 ? 194.098 232.070 219.997 1.00 107.99 428 ASN A C 1
ATOM 6223 O O . ASN A 1 469 ? 194.513 232.322 221.123 1.00 108.54 428 ASN A O 1
ATOM 6234 N N . GLY A 1 470 ? 194.932 231.709 219.021 1.00 106.98 429 GLY A N 1
ATOM 6235 C CA . GLY A 1 470 ? 196.381 231.616 219.188 1.00 107.44 429 GLY A CA 1
ATOM 6236 C C . GLY A 1 470 ? 196.876 230.283 219.748 1.00 107.11 429 GLY A C 1
ATOM 6237 O O . GLY A 1 470 ? 198.063 230.154 220.031 1.00 107.53 429 GLY A O 1
ATOM 6241 N N . TYR A 1 471 ? 196.011 229.279 219.894 1.00 98.97 430 TYR A N 1
ATOM 6242 C CA . TYR A 1 471 ? 196.374 227.920 220.298 1.00 97.44 430 TYR A CA 1
ATOM 6243 C C . TYR A 1 471 ? 195.866 226.913 219.262 1.00 96.22 430 TYR A C 1
ATOM 6244 O O . TYR A 1 471 ? 194.728 227.059 218.797 1.00 96.75 430 TYR A O 1
ATOM 6262 N N . PRO A 1 472 ? 196.660 225.890 218.898 1.00 89.08 431 PRO A N 1
ATOM 6263 C CA . PRO A 1 472 ? 196.245 224.865 217.961 1.00 89.32 431 PRO A CA 1
ATOM 6264 C C . PRO A 1 472 ? 195.003 224.101 218.408 1.00 89.73 431 PRO A C 1
ATOM 6265 O O . PRO A 1 472 ? 194.766 223.911 219.598 1.00 90.85 431 PRO A O 1
ATOM 6276 N N . ASP A 1 473 ? 194.268 223.585 217.433 1.00 89.06 432 ASP A N 1
ATOM 6277 C CA . ASP A 1 473 ? 193.046 222.806 217.595 1.00 87.94 432 ASP A CA 1
ATOM 6278 C C . ASP A 1 473 ? 193.210 221.445 216.886 1.00 88.18 432 ASP A C 1
ATOM 6279 O O . ASP A 1 473 ? 194.163 221.244 216.135 1.00 89.73 432 ASP A O 1
ATOM 6288 N N . LEU A 1 474 ? 192.330 220.481 217.147 1.00 82.48 433 LEU A N 1
ATOM 6289 C CA . LEU A 1 474 ? 192.414 219.094 216.670 1.00 81.94 433 LEU A CA 1
ATOM 6290 C C . LEU A 1 474 ? 191.057 218.634 216.143 1.00 82.22 433 LEU A C 1
ATOM 6291 O O . LEU A 1 474 ? 190.050 218.847 216.800 1.00 83.30 433 LEU A O 1
ATOM 6307 N N . ILE A 1 475 ? 191.024 217.954 215.000 1.00 82.13 434 ILE A N 1
ATOM 6308 C CA . ILE A 1 475 ? 189.840 217.275 214.459 1.00 81.52 434 ILE A CA 1
ATOM 6309 C C . ILE A 1 475 ? 190.041 215.766 214.594 1.00 82.61 434 ILE A C 1
ATOM 6310 O O . ILE A 1 475 ? 191.062 215.245 214.150 1.00 84.42 434 ILE A O 1
ATOM 6326 N N . VAL A 1 476 ? 189.080 215.050 215.168 1.00 81.59 435 VAL A N 1
ATOM 6327 C CA . VAL A 1 476 ? 189.077 213.587 215.274 1.00 81.98 435 VAL A CA 1
ATOM 6328 C C . VAL A 1 476 ? 187.952 212.993 214.435 1.00 83.03 435 VAL A C 1
ATOM 6329 O O . VAL A 1 476 ? 186.798 213.361 214.602 1.00 83.24 435 VAL A O 1
ATOM 6342 N N . GLY A 1 477 ? 188.257 212.058 213.545 1.00 94.42 436 GLY A N 1
ATOM 6343 C CA . GLY A 1 477 ? 187.270 211.287 212.797 1.00 95.06 436 GLY A CA 1
ATOM 6344 C C . GLY A 1 477 ? 186.786 210.057 213.557 1.00 95.77 436 GLY A C 1
ATOM 6345 O O . GLY A 1 477 ? 187.503 209.492 214.381 1.00 96.68 436 GLY A O 1
ATOM 6349 N N . SER A 1 478 ? 185.554 209.635 213.287 1.00 89.13 437 SER A N 1
ATOM 6350 C CA . SER A 1 478 ? 184.881 208.557 214.009 1.00 88.74 437 SER A CA 1
ATOM 6351 C C . SER A 1 478 ? 183.864 207.835 213.124 1.00 89.80 437 SER A C 1
ATOM 6352 O O . SER A 1 478 ? 182.681 207.760 213.438 1.00 91.18 437 SER A O 1
ATOM 6360 N N . PHE A 1 479 ? 184.289 207.360 211.955 1.00 90.25 438 PHE A N 1
ATOM 6361 C CA . PHE A 1 479 ? 183.388 207.006 210.861 1.00 89.77 438 PHE A CA 1
ATOM 6362 C C . PHE A 1 479 ? 182.396 205.874 211.123 1.00 90.32 438 PHE A C 1
ATOM 6363 O O . PHE A 1 479 ? 181.384 205.803 210.438 1.00 90.80 438 PHE A O 1
ATOM 6380 N N . GLY A 1 480 ? 182.595 205.021 212.125 1.00 93.15 439 GLY A N 1
ATOM 6381 C CA . GLY A 1 480 ? 181.644 203.960 212.456 1.00 93.09 439 GLY A CA 1
ATOM 6382 C C . GLY A 1 480 ? 180.303 204.467 212.981 1.00 93.70 439 GLY A C 1
ATOM 6383 O O . GLY A 1 480 ? 179.301 203.764 212.913 1.00 93.42 439 GLY A O 1
ATOM 6387 N N . VAL A 1 481 ? 180.268 205.712 213.452 1.00 95.71 440 VAL A N 1
ATOM 6388 C CA . VAL A 1 481 ? 179.060 206.448 213.844 1.00 95.08 440 VAL A CA 1
ATOM 6389 C C . VAL A 1 481 ? 178.724 207.597 212.883 1.00 96.12 440 VAL A C 1
ATOM 6390 O O . VAL A 1 481 ? 177.763 208.318 213.116 1.00 96.15 440 VAL A O 1
ATOM 6403 N N . ASP A 1 482 ? 179.480 207.779 211.793 1.00 103.26 441 ASP A N 1
ATOM 6404 C CA . ASP A 1 482 ? 179.338 208.888 210.845 1.00 102.89 441 ASP A CA 1
ATOM 6405 C C . ASP A 1 482 ? 179.461 210.276 211.509 1.00 102.86 441 ASP A C 1
ATOM 6406 O O . ASP A 1 482 ? 178.640 211.164 211.277 1.00 103.35 441 ASP A O 1
ATOM 6415 N N . LYS A 1 483 ? 180.503 210.484 212.328 1.00 93.93 442 LYS A N 1
ATOM 6416 C CA . LYS A 1 483 ? 180.795 211.742 213.045 1.00 93.33 442 LYS A CA 1
ATOM 6417 C C . LYS A 1 483 ? 182.254 212.169 212.911 1.00 92.98 442 LYS A C 1
ATOM 6418 O O . LYS A 1 483 ? 183.139 211.343 212.712 1.00 93.11 442 LYS A O 1
ATOM 6437 N N . ALA A 1 484 ? 182.508 213.458 213.107 1.00 88.07 443 ALA A N 1
ATOM 6438 C CA . ALA A 1 484 ? 183.821 214.047 213.357 1.00 86.26 443 ALA A CA 1
ATOM 6439 C C . ALA A 1 484 ? 183.714 215.041 214.523 1.00 86.89 443 ALA A C 1
ATOM 6440 O O . ALA A 1 484 ? 182.661 215.629 214.728 1.00 88.10 443 ALA A O 1
ATOM 6447 N N . VAL A 1 485 ? 184.775 215.220 215.305 1.00 83.48 444 VAL A N 1
ATOM 6448 C CA . VAL A 1 485 ? 184.769 215.975 216.570 1.00 82.77 444 VAL A CA 1
ATOM 6449 C C . VAL A 1 485 ? 185.897 216.990 216.587 1.00 83.29 444 VAL A C 1
ATOM 6450 O O . VAL A 1 485 ? 187.024 216.641 216.264 1.00 84.60 444 VAL A O 1
ATOM 6463 N N . VAL A 1 486 ? 185.633 218.231 216.980 1.00 80.49 445 VAL A N 1
ATOM 6464 C CA . VAL A 1 486 ? 186.615 219.320 216.980 1.00 79.92 445 VAL A CA 1
ATOM 6465 C C . VAL A 1 486 ? 186.943 219.767 218.406 1.00 80.69 445 VAL A C 1
ATOM 6466 O O . VAL A 1 486 ? 186.089 220.281 219.125 1.00 81.75 445 VAL A O 1
ATOM 6479 N N . TYR A 1 487 ? 188.199 219.605 218.804 1.00 88.32 446 TYR A N 1
ATOM 6480 C CA . TYR A 1 487 ? 188.733 219.922 220.126 1.00 89.53 446 TYR A CA 1
ATOM 6481 C C . TYR A 1 487 ? 189.618 221.160 220.044 1.00 90.62 446 TYR A C 1
ATOM 6482 O O . TYR A 1 487 ? 190.478 221.242 219.177 1.00 91.51 446 TYR A O 1
ATOM 6500 N N . ARG A 1 488 ? 189.438 222.132 220.937 1.00 91.24 447 ARG A N 1
ATOM 6501 C CA . ARG A 1 488 ? 190.059 223.460 220.836 1.00 90.80 447 ARG A CA 1
ATOM 6502 C C . ARG A 1 488 ? 191.033 223.723 221.964 1.00 91.77 447 ARG A C 1
ATOM 6503 O O . ARG A 1 488 ? 190.707 223.447 223.109 1.00 93.09 447 ARG A O 1
ATOM 6524 N N . GLY A 1 489 ? 192.210 224.254 221.668 1.00 89.31 448 GLY A N 1
ATOM 6525 C CA . GLY A 1 489 ? 193.202 224.572 222.683 1.00 89.14 448 GLY A CA 1
ATOM 6526 C C . GLY A 1 489 ? 192.747 225.749 223.536 1.00 89.61 448 GLY A C 1
ATOM 6527 O O . GLY A 1 489 ? 192.408 226.797 222.996 1.00 90.36 448 GLY A O 1
ATOM 6531 N N . ARG A 1 490 ? 192.717 225.592 224.859 1.00 86.21 449 ARG A N 1
ATOM 6532 C CA . ARG A 1 490 ? 192.352 226.636 225.834 1.00 85.05 449 ARG A CA 1
ATOM 6533 C C . ARG A 1 490 ? 193.510 227.600 226.076 1.00 85.68 449 ARG A C 1
ATOM 6534 O O . ARG A 1 490 ? 194.655 227.188 225.929 1.00 87.46 449 ARG A O 1
ATOM 6555 N N . PRO A 1 491 ? 193.271 228.867 226.447 1.00 85.70 450 PRO A N 1
ATOM 6556 C CA . PRO A 1 491 ? 194.352 229.778 226.792 1.00 86.01 450 PRO A CA 1
ATOM 6557 C C . PRO A 1 491 ? 195.083 229.297 228.037 1.00 87.59 450 PRO A C 1
ATOM 6558 O O . PRO A 1 491 ? 194.435 228.808 228.950 1.00 88.33 450 PRO A O 1
ATOM 6569 N N . ILE A 1 492 ? 196.398 229.455 228.139 1.00 91.96 451 ILE A N 1
ATOM 6570 C CA . ILE A 1 492 ? 197.142 229.037 229.332 1.00 92.31 451 ILE A CA 1
ATOM 6571 C C . ILE A 1 492 ? 197.582 230.251 230.141 1.00 94.30 451 ILE A C 1
ATOM 6572 O O . ILE A 1 492 ? 198.175 231.187 229.612 1.00 95.95 451 ILE A O 1
ATOM 6588 N N . VAL A 1 493 ? 197.320 230.207 231.445 1.00 101.49 452 VAL A N 1
ATOM 6589 C CA . VAL A 1 493 ? 197.779 231.183 232.436 1.00 102.35 452 VAL A CA 1
ATOM 6590 C C . VAL A 1 493 ? 198.942 230.597 233.223 1.00 104.53 452 VAL A C 1
ATOM 6591 O O . VAL A 1 493 ? 198.872 229.478 233.722 1.00 104.90 452 VAL A O 1
ATOM 6604 N N . SER A 1 494 ? 200.003 231.377 233.368 1.00 125.06 453 SER A N 1
ATOM 6605 C CA . SER A 1 494 ? 201.109 231.122 234.286 1.00 126.78 453 SER A CA 1
ATOM 6606 C C . SER A 1 494 ? 200.934 232.019 235.511 1.00 127.59 453 SER A C 1
ATOM 6607 O O . SER A 1 494 ? 200.543 233.178 235.380 1.00 127.74 453 SER A O 1
ATOM 6615 N N . ALA A 1 495 ? 201.164 231.490 236.709 1.00 136.00 454 ALA A N 1
ATOM 6616 C CA . ALA A 1 495 ? 200.884 232.191 237.958 1.00 136.88 454 ALA A CA 1
ATOM 6617 C C . ALA A 1 495 ? 201.943 231.927 239.028 1.00 138.25 454 ALA A C 1
ATOM 6618 O O . ALA A 1 495 ? 202.674 230.939 238.978 1.00 138.22 454 ALA A O 1
ATOM 6625 N N . SER A 1 496 ? 202.004 232.825 240.005 1.00 152.19 455 SER A N 1
ATOM 6626 C CA . SER A 1 496 ? 202.842 232.737 241.198 1.00 152.55 455 SER A CA 1
ATOM 6627 C C . SER A 1 496 ? 202.186 233.488 242.357 1.00 153.14 455 SER A C 1
ATOM 6628 O O . SER A 1 496 ? 201.483 234.477 242.145 1.00 153.42 455 SER A O 1
ATOM 6636 N N . ALA A 1 497 ? 202.443 233.054 243.587 1.00 167.62 456 ALA A N 1
ATOM 6637 C CA . ALA A 1 497 ? 202.013 233.741 244.798 1.00 169.15 456 ALA A CA 1
ATOM 6638 C C . ALA A 1 497 ? 202.955 233.423 245.970 1.00 170.38 456 ALA A C 1
ATOM 6639 O O . ALA A 1 497 ? 203.691 232.433 245.931 1.00 169.62 456 ALA A O 1
ATOM 6646 N N . SER A 1 498 ? 202.938 234.250 247.017 1.00 202.74 457 SER A N 1
ATOM 6647 C CA . SER A 1 498 ? 203.709 234.005 248.238 1.00 203.77 457 SER A CA 1
ATOM 6648 C C . SER A 1 498 ? 203.050 234.579 249.497 1.00 204.49 457 SER A C 1
ATOM 6649 O O . SER A 1 498 ? 202.405 235.628 249.450 1.00 204.90 457 SER A O 1
ATOM 6653 N N . LEU A 1 499 ? 203.243 233.899 250.633 1.00 209.81 458 LEU A N 1
ATOM 6654 C CA . LEU A 1 499 ? 202.967 234.414 251.979 1.00 210.53 458 LEU A CA 1
ATOM 6655 C C . LEU A 1 499 ? 204.133 235.276 252.481 1.00 211.23 458 LEU A C 1
ATOM 6656 O O . LEU A 1 499 ? 205.302 234.921 252.328 1.00 210.64 458 LEU A O 1
ATOM 6672 N N . THR A 1 500 ? 203.806 236.391 253.126 1.00 231.08 459 THR A N 1
ATOM 6673 C CA . THR A 1 500 ? 204.734 237.419 253.621 1.00 231.70 459 THR A CA 1
ATOM 6674 C C . THR A 1 500 ? 204.208 238.008 254.933 1.00 232.69 459 THR A C 1
ATOM 6675 O O . THR A 1 500 ? 203.949 239.207 255.045 1.00 232.50 459 THR A O 1
ATOM 6686 N N . ILE A 1 501 ? 204.008 237.145 255.933 1.00 261.91 460 ILE A N 1
ATOM 6687 C CA . ILE A 1 501 ? 203.545 237.524 257.277 1.00 262.68 460 ILE A CA 1
ATOM 6688 C C . ILE A 1 501 ? 204.599 238.387 257.997 1.00 263.36 460 ILE A C 1
ATOM 6689 O O . ILE A 1 501 ? 205.802 238.220 257.787 1.00 263.47 460 ILE A O 1
ATOM 6705 N N . SER A 1 526 ? 200.775 239.365 255.424 1.00 237.45 485 SER A N 1
ATOM 6706 C CA . SER A 1 526 ? 200.319 239.709 254.079 1.00 236.14 485 SER A CA 1
ATOM 6707 C C . SER A 1 526 ? 200.558 238.566 253.082 1.00 234.75 485 SER A C 1
ATOM 6708 O O . SER A 1 526 ? 201.305 237.633 253.375 1.00 235.06 485 SER A O 1
ATOM 6716 N N . PHE A 1 527 ? 199.960 238.638 251.894 1.00 201.86 486 PHE A N 1
ATOM 6717 C CA . PHE A 1 527 ? 200.262 237.742 250.772 1.00 200.67 486 PHE A CA 1
ATOM 6718 C C . PHE A 1 527 ? 200.144 238.473 249.432 1.00 200.45 486 PHE A C 1
ATOM 6719 O O . PHE A 1 527 ? 199.328 239.386 249.300 1.00 200.95 486 PHE A O 1
ATOM 6736 N N . CYS A 1 528 ? 200.910 238.049 248.427 1.00 202.53 487 CYS A N 1
ATOM 6737 C CA . CYS A 1 528 ? 200.899 238.663 247.098 1.00 202.54 487 CYS A CA 1
ATOM 6738 C C . CYS A 1 528 ? 200.721 237.631 245.971 1.00 201.43 487 CYS A C 1
ATOM 6739 O O . CYS A 1 528 ? 201.094 236.470 246.127 1.00 201.09 487 CYS A O 1
ATOM 6746 N N . LEU A 1 529 ? 200.158 238.068 244.840 1.00 180.75 488 LEU A N 1
ATOM 6747 C CA . LEU A 1 529 ? 199.773 237.289 243.656 1.00 178.98 488 LEU A CA 1
ATOM 6748 C C . LEU A 1 529 ? 200.293 237.965 242.374 1.00 178.46 488 LEU A C 1
ATOM 6749 O O . LEU A 1 529 ? 200.210 239.181 242.220 1.00 179.92 488 LEU A O 1
ATOM 6765 N N . ASN A 1 530 ? 200.790 237.181 241.423 1.00 162.24 489 ASN A N 1
ATOM 6766 C CA . ASN A 1 530 ? 201.298 237.651 240.135 1.00 161.62 489 ASN A CA 1
ATOM 6767 C C . ASN A 1 530 ? 201.045 236.587 239.054 1.00 160.32 489 ASN A C 1
ATOM 6768 O O . ASN A 1 530 ? 201.529 235.461 239.177 1.00 160.22 489 ASN A O 1
ATOM 6779 N N . ALA A 1 531 ? 200.297 236.930 238.004 1.00 146.49 490 ALA A N 1
ATOM 6780 C CA . ALA A 1 531 ? 199.907 236.010 236.937 1.00 145.34 490 ALA A CA 1
ATOM 6781 C C . ALA A 1 531 ? 199.892 236.676 235.554 1.00 145.03 490 ALA A C 1
ATOM 6782 O O . ALA A 1 531 ? 199.568 237.854 235.429 1.00 146.51 490 ALA A O 1
ATOM 6789 N N . SER A 1 532 ? 200.215 235.908 234.512 1.00 133.45 491 SER A N 1
ATOM 6790 C CA . SER A 1 532 ? 200.234 236.349 233.111 1.00 133.40 491 SER A CA 1
ATOM 6791 C C . SER A 1 532 ? 200.129 235.163 232.145 1.00 132.53 491 SER A C 1
ATOM 6792 O O . SER A 1 532 ? 200.426 234.026 232.513 1.00 132.03 491 SER A O 1
ATOM 6800 N N . GLY A 1 533 ? 199.733 235.380 230.891 1.00 131.44 492 GLY A N 1
ATOM 6801 C CA . GLY A 1 533 ? 199.626 234.276 229.931 1.00 130.47 492 GLY A CA 1
ATOM 6802 C C . GLY A 1 533 ? 199.437 234.672 228.468 1.00 131.39 492 GLY A C 1
ATOM 6803 O O . GLY A 1 533 ? 198.835 235.700 228.149 1.00 132.46 492 GLY A O 1
ATOM 6807 N N . LYS A 1 534 ? 199.960 233.827 227.573 1.00 122.64 493 LYS A N 1
ATOM 6808 C CA . LYS A 1 534 ? 200.002 234.051 226.120 1.00 122.39 493 LYS A CA 1
ATOM 6809 C C . LYS A 1 534 ? 198.589 234.080 225.542 1.00 122.19 493 LYS A C 1
ATOM 6810 O O . LYS A 1 534 ? 197.843 233.118 225.711 1.00 122.20 493 LYS A O 1
ATOM 6829 N N . HIS A 1 535 ? 198.225 235.152 224.848 1.00 50.00 494 HIS A N 1
ATOM 6830 C CA . HIS A 1 535 ? 196.904 235.352 224.222 1.00 50.00 494 HIS A CA 1
ATOM 6831 C C . HIS A 1 535 ? 195.701 235.365 225.195 1.00 50.00 494 HIS A C 1
ATOM 6832 O O . HIS A 1 535 ? 194.549 235.304 224.765 1.00 50.00 494 HIS A O 1
ATOM 6846 N N . VAL A 1 536 ? 195.949 235.458 226.505 1.00 135.77 495 VAL A N 1
ATOM 6847 C CA . VAL A 1 536 ? 194.924 235.594 227.559 1.00 136.44 495 VAL A CA 1
ATOM 6848 C C . VAL A 1 536 ? 194.375 237.033 227.596 1.00 138.34 495 VAL A C 1
ATOM 6849 O O . VAL A 1 536 ? 195.049 237.972 227.170 1.00 138.51 495 VAL A O 1
ATOM 6862 N N . ALA A 1 537 ? 193.158 237.225 228.108 1.00 167.19 496 ALA A N 1
ATOM 6863 C CA . ALA A 1 537 ? 192.546 238.538 228.334 1.00 168.78 496 ALA A CA 1
ATOM 6864 C C . ALA A 1 537 ? 193.346 239.447 229.300 1.00 169.58 496 ALA A C 1
ATOM 6865 O O . ALA A 1 537 ? 194.311 239.027 229.938 1.00 169.40 496 ALA A O 1
ATOM 6872 N N . ASP A 1 538 ? 192.946 240.714 229.408 1.00 182.50 497 ASP A N 1
ATOM 6873 C CA . ASP A 1 538 ? 193.651 241.741 230.192 1.00 182.66 497 ASP A CA 1
ATOM 6874 C C . ASP A 1 538 ? 193.549 241.528 231.715 1.00 182.76 497 ASP A C 1
ATOM 6875 O O . ASP A 1 538 ? 194.536 241.677 232.431 1.00 182.69 497 ASP A O 1
ATOM 6884 N N . SER A 1 539 ? 192.374 241.139 232.217 1.00 178.90 498 SER A N 1
ATOM 6885 C CA . SER A 1 539 ? 192.138 240.784 233.626 1.00 178.58 498 SER A CA 1
ATOM 6886 C C . SER A 1 539 ? 191.832 239.293 233.765 1.00 177.92 498 SER A C 1
ATOM 6887 O O . SER A 1 539 ? 190.911 238.784 233.126 1.00 178.19 498 SER A O 1
ATOM 6895 N N . ILE A 1 540 ? 192.569 238.595 234.626 1.00 50.00 499 ILE A N 1
ATOM 6896 C CA . ILE A 1 540 ? 192.437 237.154 234.851 1.00 50.00 499 ILE A CA 1
ATOM 6897 C C . ILE A 1 540 ? 191.723 236.925 236.189 1.00 50.00 499 ILE A C 1
ATOM 6898 O O . ILE A 1 540 ? 192.131 237.481 237.209 1.00 50.00 499 ILE A O 1
ATOM 6914 N N . GLY A 1 541 ? 190.668 236.110 236.217 1.00 147.94 500 GLY A N 1
ATOM 6915 C CA . GLY A 1 541 ? 189.911 235.826 237.441 1.00 147.29 500 GLY A CA 1
ATOM 6916 C C . GLY A 1 541 ? 190.526 234.700 238.272 1.00 146.23 500 GLY A C 1
ATOM 6917 O O . GLY A 1 541 ? 190.527 233.549 237.845 1.00 146.75 500 GLY A O 1
ATOM 6921 N N . PHE A 1 542 ? 190.981 234.996 239.486 1.00 130.90 501 PHE A N 1
ATOM 6922 C CA . PHE A 1 542 ? 191.548 234.035 240.436 1.00 130.27 501 PHE A CA 1
ATOM 6923 C C . PHE A 1 542 ? 190.679 233.925 241.685 1.00 131.59 501 PHE A C 1
ATOM 6924 O O . PHE A 1 542 ? 190.019 234.877 242.086 1.00 132.98 501 PHE A O 1
ATOM 6941 N N . THR A 1 543 ? 190.702 232.775 242.346 1.00 138.52 502 THR A N 1
ATOM 6942 C CA . THR A 1 543 ? 190.089 232.568 243.657 1.00 139.43 502 THR A CA 1
ATOM 6943 C C . THR A 1 543 ? 191.091 231.928 244.615 1.00 139.52 502 THR A C 1
ATOM 6944 O O . THR A 1 543 ? 191.937 231.132 244.211 1.00 139.98 502 THR A O 1
ATOM 6955 N N . VAL A 1 544 ? 191.071 232.361 245.870 1.00 151.38 503 VAL A N 1
ATOM 6956 C CA . VAL A 1 544 ? 192.163 232.200 246.836 1.00 152.33 503 VAL A CA 1
ATOM 6957 C C . VAL A 1 544 ? 191.612 231.752 248.181 1.00 154.62 503 VAL A C 1
ATOM 6958 O O . VAL A 1 544 ? 190.578 232.246 248.620 1.00 155.38 503 VAL A O 1
ATOM 6971 N N . GLU A 1 545 ? 192.307 230.847 248.861 1.00 185.58 504 GLU A N 1
ATOM 6972 C CA . GLU A 1 545 ? 191.981 230.361 250.195 1.00 187.70 504 GLU A CA 1
ATOM 6973 C C . GLU A 1 545 ? 193.209 230.385 251.108 1.00 188.84 504 GLU A C 1
ATOM 6974 O O . GLU A 1 545 ? 194.297 229.951 250.729 1.00 188.50 504 GLU A O 1
ATOM 6986 N N . LEU A 1 546 ? 193.018 230.878 252.329 1.00 220.44 505 LEU A N 1
ATOM 6987 C CA . LEU A 1 546 ? 193.990 230.900 253.422 1.00 222.22 505 LEU A CA 1
ATOM 6988 C C . LEU A 1 546 ? 193.520 229.960 254.539 1.00 223.92 505 LEU A C 1
ATOM 6989 O O . LEU A 1 546 ? 192.346 229.982 254.921 1.00 224.01 505 LEU A O 1
ATOM 7005 N N . GLN A 1 547 ? 194.417 229.116 255.048 1.00 250.32 506 GLN A N 1
ATOM 7006 C CA . GLN A 1 547 ? 194.070 227.962 255.881 1.00 251.81 506 GLN A CA 1
ATOM 7007 C C . GLN A 1 547 ? 195.076 227.756 257.017 1.00 253.10 506 GLN A C 1
ATOM 7008 O O . GLN A 1 547 ? 196.289 227.812 256.801 1.00 252.46 506 GLN A O 1
ATOM 7022 N N . THR A 1 569 ? 189.917 230.420 258.762 1.00 267.41 528 THR A N 1
ATOM 7023 C CA . THR A 1 569 ? 190.090 230.466 257.309 1.00 265.85 528 THR A CA 1
ATOM 7024 C C . THR A 1 569 ? 189.531 231.748 256.677 1.00 265.00 528 THR A C 1
ATOM 7025 O O . THR A 1 569 ? 188.615 232.373 257.214 1.00 266.18 528 THR A O 1
ATOM 7036 N N . LEU A 1 570 ? 190.083 232.147 255.529 1.00 227.37 529 LEU A N 1
ATOM 7037 C CA . LEU A 1 570 ? 189.604 233.253 254.695 1.00 225.84 529 LEU A CA 1
ATOM 7038 C C . LEU A 1 570 ? 189.606 232.820 253.224 1.00 223.79 529 LEU A C 1
ATOM 7039 O O . LEU A 1 570 ? 190.559 232.194 252.765 1.00 223.65 529 LEU A O 1
ATOM 7055 N N . THR A 1 571 ? 188.568 233.177 252.469 1.00 186.11 530 THR A N 1
ATOM 7056 C CA . THR A 1 571 ? 188.463 232.908 251.025 1.00 184.33 530 THR A CA 1
ATOM 7057 C C . THR A 1 571 ? 188.105 234.174 250.257 1.00 183.06 530 THR A C 1
ATOM 7058 O O . THR A 1 571 ? 187.239 234.936 250.685 1.00 183.29 530 THR A O 1
ATOM 7069 N N . GLN A 1 572 ? 188.754 234.407 249.118 1.00 162.89 531 GLN A N 1
ATOM 7070 C CA . GLN A 1 572 ? 188.628 235.632 248.322 1.00 161.73 531 GLN A CA 1
ATOM 7071 C C . GLN A 1 572 ? 188.590 235.320 246.823 1.00 161.00 531 GLN A C 1
ATOM 7072 O O . GLN A 1 572 ? 189.102 234.298 246.378 1.00 160.75 531 GLN A O 1
ATOM 7086 N N . THR A 1 573 ? 188.045 236.231 246.026 1.00 154.88 532 THR A N 1
ATOM 7087 C CA . THR A 1 573 ? 188.084 236.180 244.561 1.00 154.47 532 THR A CA 1
ATOM 7088 C C . THR A 1 573 ? 188.587 237.518 244.026 1.00 154.64 532 THR A C 1
ATOM 7089 O O . THR A 1 573 ? 188.142 238.578 244.461 1.00 154.63 532 THR A O 1
ATOM 7100 N N . LEU A 1 574 ? 189.573 237.459 243.137 1.00 155.35 533 LEU A N 1
ATOM 7101 C CA . LEU A 1 574 ? 190.437 238.560 242.733 1.00 155.56 533 LEU A CA 1
ATOM 7102 C C . LEU A 1 574 ? 190.491 238.642 241.207 1.00 155.29 533 LEU A C 1
ATOM 7103 O O . LEU A 1 574 ? 190.512 237.611 240.537 1.00 155.31 533 LEU A O 1
ATOM 7119 N N . LEU A 1 575 ? 190.597 239.847 240.651 1.00 152.87 534 LEU A N 1
ATOM 7120 C CA . LEU A 1 575 ? 191.016 240.035 239.262 1.00 152.45 534 LEU A CA 1
ATOM 7121 C C . LEU A 1 575 ? 192.457 240.545 239.279 1.00 152.73 534 LEU A C 1
ATOM 7122 O O . LEU A 1 575 ? 192.724 241.624 239.806 1.00 153.08 534 LEU A O 1
ATOM 7138 N N . ILE A 1 576 ? 193.376 239.784 238.689 1.00 155.92 535 ILE A N 1
ATOM 7139 C CA . ILE A 1 576 ? 194.798 240.135 238.545 1.00 156.52 535 ILE A CA 1
ATOM 7140 C C . ILE A 1 576 ? 195.075 240.484 237.081 1.00 157.90 535 ILE A C 1
ATOM 7141 O O . ILE A 1 576 ? 194.689 239.746 236.177 1.00 158.03 535 ILE A O 1
ATOM 7157 N N . GLN A 1 577 ? 195.683 241.643 236.823 1.00 175.86 536 GLN A N 1
ATOM 7158 C CA . GLN A 1 577 ? 195.964 242.108 235.462 1.00 176.75 536 GLN A CA 1
ATOM 7159 C C . GLN A 1 577 ? 197.152 241.362 234.835 1.00 176.71 536 GLN A C 1
ATOM 7160 O O . GLN A 1 577 ? 198.222 241.259 235.429 1.00 176.32 536 GLN A O 1
ATOM 7174 N N . ASN A 1 578 ? 196.983 240.902 233.597 1.00 169.59 537 ASN A N 1
ATOM 7175 C CA . ASN A 1 578 ? 197.936 240.087 232.841 1.00 169.08 537 ASN A CA 1
ATOM 7176 C C . ASN A 1 578 ? 199.294 240.795 232.639 1.00 169.11 537 ASN A C 1
ATOM 7177 O O . ASN A 1 578 ? 200.344 240.159 232.636 1.00 168.15 537 ASN A O 1
ATOM 7188 N N . GLY A 1 579 ? 199.293 242.126 232.517 1.00 191.66 538 GLY A N 1
ATOM 7189 C CA . GLY A 1 579 ? 200.500 242.949 232.392 1.00 192.60 538 GLY A CA 1
ATOM 7190 C C . GLY A 1 579 ? 201.119 243.444 233.709 1.00 193.42 538 GLY A C 1
ATOM 7191 O O . GLY A 1 579 ? 202.130 244.148 233.662 1.00 193.62 538 GLY A O 1
ATOM 7195 N N . ALA A 1 580 ? 200.539 243.143 234.876 1.00 204.82 539 ALA A N 1
ATOM 7196 C CA . ALA A 1 580 ? 201.022 243.661 236.160 1.00 205.75 539 ALA A CA 1
ATOM 7197 C C . ALA A 1 580 ? 202.384 243.084 236.583 1.00 206.01 539 ALA A C 1
ATOM 7198 O O . ALA A 1 580 ? 202.763 241.979 236.192 1.00 205.47 539 ALA A O 1
ATOM 7205 N N . ARG A 1 581 ? 203.102 243.810 237.442 1.00 210.04 540 ARG A N 1
ATOM 7206 C CA . ARG A 1 581 ? 204.272 243.291 238.153 1.00 210.01 540 ARG A CA 1
ATOM 7207 C C . ARG A 1 581 ? 203.872 242.397 239.335 1.00 210.25 540 ARG A C 1
ATOM 7208 O O . ARG A 1 581 ? 204.389 241.290 239.481 1.00 210.13 540 ARG A O 1
ATOM 7212 N N . GLU A 1 582 ? 202.941 242.855 240.179 1.00 217.42 541 GLU A N 1
ATOM 7213 C CA . GLU A 1 582 ? 202.366 242.104 241.304 1.00 217.38 541 GLU A CA 1
ATOM 7214 C C . GLU A 1 582 ? 201.078 242.778 241.825 1.00 218.08 541 GLU A C 1
ATOM 7215 O O . GLU A 1 582 ? 200.881 243.977 241.635 1.00 218.43 541 GLU A O 1
ATOM 7227 N N . ASP A 1 583 ? 200.233 242.044 242.546 1.00 220.14 542 ASP A N 1
ATOM 7228 C CA . ASP A 1 583 ? 199.134 242.569 243.365 1.00 220.59 542 ASP A CA 1
ATOM 7229 C C . ASP A 1 583 ? 199.204 241.953 244.775 1.00 220.63 542 ASP A C 1
ATOM 7230 O O . ASP A 1 583 ? 199.616 240.803 244.915 1.00 220.26 542 ASP A O 1
ATOM 7239 N N . CYS A 1 584 ? 198.858 242.681 245.839 1.00 224.30 543 CYS A N 1
ATOM 7240 C CA . CYS A 1 584 ? 199.124 242.226 247.212 1.00 224.25 543 CYS A CA 1
ATOM 7241 C C . CYS A 1 584 ? 198.065 242.656 248.245 1.00 224.71 543 CYS A C 1
ATOM 7242 O O . CYS A 1 584 ? 197.401 243.679 248.074 1.00 224.83 543 CYS A O 1
ATOM 7249 N N . ARG A 1 585 ? 197.888 241.874 249.319 1.00 227.32 544 ARG A N 1
ATOM 7250 C CA . ARG A 1 585 ? 196.881 242.075 250.384 1.00 228.34 544 ARG A CA 1
ATOM 7251 C C . ARG A 1 585 ? 197.487 241.922 251.782 1.00 229.94 544 ARG A C 1
ATOM 7252 O O . ARG A 1 585 ? 198.274 241.011 252.026 1.00 229.31 544 ARG A O 1
ATOM 7273 N N . GLU A 1 586 ? 197.074 242.772 252.718 1.00 289.69 545 GLU A N 1
ATOM 7274 C CA . GLU A 1 586 ? 197.302 242.579 254.159 1.00 290.95 545 GLU A CA 1
ATOM 7275 C C . GLU A 1 586 ? 196.308 241.557 254.749 1.00 291.76 545 GLU A C 1
ATOM 7276 O O . GLU A 1 586 ? 195.212 241.367 254.215 1.00 291.66 545 GLU A O 1
ATOM 7288 N N . MET A 1 587 ? 196.664 240.896 255.855 1.00 304.91 546 MET A N 1
ATOM 7289 C CA . MET A 1 587 ? 195.839 239.836 256.457 1.00 305.58 546 MET A CA 1
ATOM 7290 C C . MET A 1 587 ? 194.517 240.373 257.018 1.00 305.84 546 MET A C 1
ATOM 7291 O O . MET A 1 587 ? 194.503 241.290 257.848 1.00 305.42 546 MET A O 1
ATOM 7305 N N . ILE A 1 606 ? 200.523 228.286 258.657 1.00 255.26 565 ILE A N 1
ATOM 7306 C CA . ILE A 1 606 ? 199.425 228.514 257.711 1.00 254.18 565 ILE A CA 1
ATOM 7307 C C . ILE A 1 606 ? 199.809 228.169 256.265 1.00 253.32 565 ILE A C 1
ATOM 7308 O O . ILE A 1 606 ? 200.988 228.112 255.912 1.00 253.47 565 ILE A O 1
ATOM 7324 N N . ALA A 1 607 ? 198.800 227.979 255.416 1.00 229.04 566 ALA A N 1
ATOM 7325 C CA . ALA A 1 607 ? 198.943 227.750 253.982 1.00 227.36 566 ALA A CA 1
ATOM 7326 C C . ALA A 1 607 ? 198.083 228.698 253.137 1.00 226.08 566 ALA A C 1
ATOM 7327 O O . ALA A 1 607 ? 196.970 229.067 253.517 1.00 226.83 566 ALA A O 1
ATOM 7334 N N . LEU A 1 608 ? 198.611 229.045 251.965 1.00 185.63 567 LEU A N 1
ATOM 7335 C CA . LEU A 1 608 ? 197.976 229.807 250.896 1.00 184.61 567 LEU A CA 1
ATOM 7336 C C . LEU A 1 608 ? 197.732 228.873 249.716 1.00 183.23 567 LEU A C 1
ATOM 7337 O O . LEU A 1 608 ? 198.663 228.226 249.244 1.00 183.67 567 LEU A O 1
ATOM 7353 N N . ASN A 1 609 ? 196.455 228.760 249.295 1.00 171.80 568 ASN A N 1
ATOM 7354 C CA . ASN A 1 609 ? 196.108 227.921 248.113 1.00 170.97 568 ASN A CA 1
ATOM 7355 C C . ASN A 1 609 ? 195.121 228.595 247.148 1.00 170.10 568 ASN A C 1
ATOM 7356 O O . ASN A 1 609 ? 194.065 229.017 247.565 1.00 170.42 568 ASN A O 1
ATOM 7366 N N . PHE A 1 610 ? 195.428 228.582 245.854 1.00 154.19 569 PHE A N 1
ATOM 7367 C CA . PHE A 1 610 ? 194.690 229.341 244.840 1.00 153.26 569 PHE A CA 1
ATOM 7368 C C . PHE A 1 610 ? 194.336 228.505 243.609 1.00 152.14 569 PHE A C 1
ATOM 7369 O O . PHE A 1 610 ? 194.911 227.451 243.348 1.00 152.45 569 PHE A O 1
ATOM 7386 N N . SER A 1 611 ? 193.374 228.987 242.833 1.00 140.56 570 SER A N 1
ATOM 7387 C CA . SER A 1 611 ? 192.978 228.417 241.548 1.00 139.44 570 SER A CA 1
ATOM 7388 C C . SER A 1 611 ? 192.391 229.508 240.656 1.00 139.08 570 SER A C 1
ATOM 7389 O O . SER A 1 611 ? 191.995 230.565 241.143 1.00 140.35 570 SER A O 1
ATOM 7397 N N . LEU A 1 612 ? 192.324 229.293 239.344 1.00 124.87 571 LEU A N 1
ATOM 7398 C CA . LEU A 1 612 ? 191.504 230.148 238.484 1.00 124.84 571 LEU A CA 1
ATOM 7399 C C . LEU A 1 612 ? 190.037 229.993 238.894 1.00 125.74 571 LEU A C 1
ATOM 7400 O O . LEU A 1 612 ? 189.580 228.880 239.137 1.00 125.91 571 LEU A O 1
ATOM 7416 N N . ASP A 1 613 ? 189.288 231.086 238.979 1.00 144.77 572 ASP A N 1
ATOM 7417 C CA . ASP A 1 613 ? 187.910 231.053 239.471 1.00 145.92 572 ASP A CA 1
ATOM 7418 C C . ASP A 1 613 ? 187.018 230.211 238.534 1.00 146.41 572 ASP A C 1
ATOM 7419 O O . ASP A 1 613 ? 186.819 230.605 237.383 1.00 146.52 572 ASP A O 1
ATOM 7428 N N . PRO A 1 614 ? 186.410 229.102 239.008 1.00 148.10 573 PRO A N 1
ATOM 7429 C CA . PRO A 1 614 ? 185.622 228.222 238.134 1.00 148.30 573 PRO A CA 1
ATOM 7430 C C . PRO A 1 614 ? 184.411 228.906 237.480 1.00 148.35 573 PRO A C 1
ATOM 7431 O O . PRO A 1 614 ? 184.010 228.448 236.425 1.00 147.86 573 PRO A O 1
ATOM 7442 N N . GLN A 1 615 ? 183.866 229.963 238.090 1.00 154.51 574 GLN A N 1
ATOM 7443 C CA . GLN A 1 615 ? 182.648 230.650 237.570 1.00 154.98 574 GLN A CA 1
ATOM 7444 C C . GLN A 1 615 ? 183.025 231.995 236.938 1.00 154.77 574 GLN A C 1
ATOM 7445 O O . GLN A 1 615 ? 182.094 232.767 236.634 1.00 155.40 574 GLN A O 1
ATOM 7459 N N . ALA A 1 616 ? 184.315 232.275 236.732 1.00 152.22 575 ALA A N 1
ATOM 7460 C CA . ALA A 1 616 ? 184.780 233.514 236.062 1.00 152.31 575 ALA A CA 1
ATOM 7461 C C . ALA A 1 616 ? 184.155 233.580 234.663 1.00 151.98 575 ALA A C 1
ATOM 7462 O O . ALA A 1 616 ? 183.758 232.556 234.186 1.00 151.11 575 ALA A O 1
ATOM 7469 N N . PRO A 1 617 ? 184.059 234.741 233.988 1.00 148.72 576 PRO A N 1
ATOM 7470 C CA . PRO A 1 617 ? 183.430 234.890 232.680 1.00 148.48 576 PRO A CA 1
ATOM 7471 C C . PRO A 1 617 ? 184.162 234.088 231.592 1.00 148.25 576 PRO A C 1
ATOM 7472 O O . PRO A 1 617 ? 185.388 233.988 231.579 1.00 148.45 576 PRO A O 1
ATOM 7483 N N . VAL A 1 618 ? 183.392 233.530 230.661 1.00 144.72 577 VAL A N 1
ATOM 7484 C CA . VAL A 1 618 ? 183.888 232.855 229.454 1.00 144.44 577 VAL A CA 1
ATOM 7485 C C . VAL A 1 618 ? 184.460 233.885 228.472 1.00 144.60 577 VAL A C 1
ATOM 7486 O O . VAL A 1 618 ? 183.860 234.937 228.252 1.00 144.93 577 VAL A O 1
ATOM 7499 N N . ASP A 1 619 ? 185.618 233.605 227.879 1.00 139.72 578 ASP A N 1
ATOM 7500 C CA . ASP A 1 619 ? 186.326 234.509 226.960 1.00 140.07 578 ASP A CA 1
ATOM 7501 C C . ASP A 1 619 ? 185.574 234.772 225.641 1.00 140.18 578 ASP A C 1
ATOM 7502 O O . ASP A 1 619 ? 184.598 234.101 225.310 1.00 139.88 578 ASP A O 1
ATOM 7511 N N . SER A 1 620 ? 186.068 235.721 224.836 1.00 145.92 579 SER A N 1
ATOM 7512 C CA . SER A 1 620 ? 185.483 236.114 223.539 1.00 146.21 579 SER A CA 1
ATOM 7513 C C . SER A 1 620 ? 185.234 234.936 222.584 1.00 145.87 579 SER A C 1
ATOM 7514 O O . SER A 1 620 ? 184.251 234.927 221.842 1.00 146.23 579 SER A O 1
ATOM 7522 N N . HIS A 1 621 ? 186.086 233.906 222.633 1.00 137.36 580 HIS A N 1
ATOM 7523 C CA . HIS A 1 621 ? 185.989 232.699 221.802 1.00 136.75 580 HIS A CA 1
ATOM 7524 C C . HIS A 1 621 ? 185.052 231.615 222.359 1.00 136.36 580 HIS A C 1
ATOM 7525 O O . HIS A 1 621 ? 184.752 230.662 221.646 1.00 136.30 580 HIS A O 1
ATOM 7539 N N . GLY A 1 622 ? 184.593 231.709 223.610 1.00 124.90 581 GLY A N 1
ATOM 7540 C CA . GLY A 1 622 ? 183.766 230.682 224.258 1.00 123.65 581 GLY A CA 1
ATOM 7541 C C . GLY A 1 622 ? 184.513 229.728 225.201 1.00 122.20 581 GLY A C 1
ATOM 7542 O O . GLY A 1 622 ? 183.929 228.757 225.672 1.00 122.62 581 GLY A O 1
ATOM 7546 N N . LEU A 1 623 ? 185.797 229.970 225.464 1.00 107.44 582 LEU A N 1
ATOM 7547 C CA . LEU A 1 623 ? 186.680 229.121 226.279 1.00 106.09 582 LEU A CA 1
ATOM 7548 C C . LEU A 1 623 ? 186.955 229.741 227.663 1.00 105.91 582 LEU A C 1
ATOM 7549 O O . LEU A 1 623 ? 186.667 230.913 227.891 1.00 106.06 582 LEU A O 1
ATOM 7565 N N . ARG A 1 624 ? 187.561 228.988 228.583 1.00 107.47 583 ARG A N 1
ATOM 7566 C CA . ARG A 1 624 ? 188.130 229.492 229.850 1.00 106.60 583 ARG A CA 1
ATOM 7567 C C . ARG A 1 624 ? 189.614 229.137 229.934 1.00 105.74 583 ARG A C 1
ATOM 7568 O O . ARG A 1 624 ? 189.988 228.117 229.361 1.00 106.18 583 ARG A O 1
ATOM 7589 N N . PRO A 1 625 ? 190.474 229.911 230.619 1.00 91.01 584 PRO A N 1
ATOM 7590 C CA . PRO A 1 625 ? 191.884 229.571 230.711 1.00 89.11 584 PRO A CA 1
ATOM 7591 C C . PRO A 1 625 ? 192.156 228.291 231.498 1.00 88.46 584 PRO A C 1
ATOM 7592 O O . PRO A 1 625 ? 191.450 227.970 232.448 1.00 89.69 584 PRO A O 1
ATOM 7603 N N . ALA A 1 626 ? 193.226 227.595 231.144 1.00 87.19 585 ALA A N 1
ATOM 7604 C CA . ALA A 1 626 ? 193.818 226.509 231.906 1.00 88.67 585 ALA A CA 1
ATOM 7605 C C . ALA A 1 626 ? 195.016 227.035 232.696 1.00 91.76 585 ALA A C 1
ATOM 7606 O O . ALA A 1 626 ? 195.828 227.785 232.159 1.00 92.27 585 ALA A O 1
ATOM 7613 N N . LEU A 1 627 ? 195.168 226.667 233.966 1.00 110.61 586 LEU A N 1
ATOM 7614 C CA . LEU A 1 627 ? 196.395 226.979 234.693 1.00 111.59 586 LEU A CA 1
ATOM 7615 C C . LEU A 1 627 ? 197.505 226.032 234.225 1.00 114.11 586 LEU A C 1
ATOM 7616 O O . LEU A 1 627 ? 197.294 224.821 234.157 1.00 114.19 586 LEU A O 1
ATOM 7632 N N . HIS A 1 628 ? 198.677 226.569 233.897 1.00 142.08 587 HIS A N 1
ATOM 7633 C CA . HIS A 1 628 ? 199.834 225.796 233.442 1.00 143.63 587 HIS A CA 1
ATOM 7634 C C . HIS A 1 628 ? 200.293 224.734 234.456 1.00 146.18 587 HIS A C 1
ATOM 7635 O O . HIS A 1 628 ? 199.992 224.817 235.648 1.00 146.83 587 HIS A O 1
ATOM 7649 N N . TYR A 1 629 ? 201.076 223.756 234.000 1.00 50.00 588 TYR A N 1
ATOM 7650 C CA . TYR A 1 629 ? 201.790 222.831 234.885 1.00 50.00 588 TYR A CA 1
ATOM 7651 C C . TYR A 1 629 ? 202.770 223.556 235.830 1.00 50.00 588 TYR A C 1
ATOM 7652 O O . TYR A 1 629 ? 203.064 224.747 235.672 1.00 50.00 588 TYR A O 1
ATOM 7670 N N . GLN A 1 630 ? 203.266 222.840 236.844 1.00 180.96 589 GLN A N 1
ATOM 7671 C CA . GLN A 1 630 ? 204.054 223.408 237.946 1.00 182.03 589 GLN A CA 1
ATOM 7672 C C . GLN A 1 630 ? 203.301 224.596 238.573 1.00 182.64 589 GLN A C 1
ATOM 7673 O O . GLN A 1 630 ? 202.187 224.415 239.060 1.00 183.01 589 GLN A O 1
ATOM 7687 N N . SER A 1 631 ? 203.853 225.813 238.536 1.00 186.19 590 SER A N 1
ATOM 7688 C CA . SER A 1 631 ? 203.182 227.070 238.931 1.00 186.58 590 SER A CA 1
ATOM 7689 C C . SER A 1 631 ? 202.725 227.172 240.403 1.00 186.95 590 SER A C 1
ATOM 7690 O O . SER A 1 631 ? 202.126 228.174 240.785 1.00 186.49 590 SER A O 1
ATOM 7698 N N . LYS A 1 632 ? 203.033 226.169 241.241 1.00 194.84 591 LYS A N 1
ATOM 7699 C CA . LYS A 1 632 ? 202.895 226.136 242.709 1.00 194.99 591 LYS A CA 1
ATOM 7700 C C . LYS A 1 632 ? 201.577 226.734 243.238 1.00 194.70 591 LYS A C 1
ATOM 7701 O O . LYS A 1 632 ? 201.561 227.775 243.889 1.00 194.36 591 LYS A O 1
ATOM 7720 N N . SER A 1 633 ? 200.462 226.042 242.989 1.00 188.40 592 SER A N 1
ATOM 7721 C CA . SER A 1 633 ? 199.113 226.456 243.425 1.00 187.91 592 SER A CA 1
ATOM 7722 C C . SER A 1 633 ? 198.901 226.481 244.947 1.00 188.43 592 SER A C 1
ATOM 7723 O O . SER A 1 633 ? 197.914 227.050 245.410 1.00 187.72 592 SER A O 1
ATOM 7731 N N . ARG A 1 634 ? 199.802 225.879 245.734 1.00 204.71 593 ARG A N 1
ATOM 7732 C CA . ARG A 1 634 ? 199.774 225.893 247.203 1.00 205.31 593 ARG A CA 1
ATOM 7733 C C . ARG A 1 634 ? 201.158 226.154 247.806 1.00 205.59 593 ARG A C 1
ATOM 7734 O O . ARG A 1 634 ? 202.144 225.563 247.376 1.00 205.79 593 ARG A O 1
ATOM 7755 N N . ILE A 1 635 ? 201.206 226.997 248.835 1.00 205.78 594 ILE A N 1
ATOM 7756 C CA . ILE A 1 635 ? 202.388 227.387 249.616 1.00 206.23 594 ILE A CA 1
ATOM 7757 C C . ILE A 1 635 ? 202.060 227.182 251.101 1.00 206.92 594 ILE A C 1
ATOM 7758 O O . ILE A 1 635 ? 200.973 227.552 251.530 1.00 206.92 594 ILE A O 1
ATOM 7774 N N . GLU A 1 636 ? 202.969 226.632 251.906 1.00 226.91 595 GLU A N 1
ATOM 7775 C CA . GLU A 1 636 ? 202.751 226.444 253.351 1.00 227.75 595 GLU A CA 1
ATOM 7776 C C . GLU A 1 636 ? 203.972 226.838 254.198 1.00 228.36 595 GLU A C 1
ATOM 7777 O O . GLU A 1 636 ? 205.096 226.427 253.910 1.00 227.77 595 GLU A O 1
ATOM 7789 N N . ASP A 1 637 ? 203.734 227.575 255.285 1.00 254.42 596 ASP A N 1
ATOM 7790 C CA . ASP A 1 637 ? 204.710 227.923 256.323 1.00 255.28 596 ASP A CA 1
ATOM 7791 C C . ASP A 1 637 ? 204.406 227.179 257.630 1.00 256.21 596 ASP A C 1
ATOM 7792 O O . ASP A 1 637 ? 203.359 227.383 258.255 1.00 256.35 596 ASP A O 1
ATOM 7801 N N . GLY B 2 85 ? 202.108 180.697 255.261 1.00 151.06 65 GLY B N 1
ATOM 7802 C CA . GLY B 2 85 ? 201.482 179.931 254.181 1.00 153.74 65 GLY B CA 1
ATOM 7803 C C . GLY B 2 85 ? 201.378 178.417 254.422 1.00 156.49 65 GLY B C 1
ATOM 7804 O O . GLY B 2 85 ? 202.180 177.829 255.142 1.00 157.26 65 GLY B O 1
ATOM 7808 N N . SER B 2 86 ? 200.390 177.784 253.784 1.00 169.09 66 SER B N 1
ATOM 7809 C CA . SER B 2 86 ? 200.152 176.328 253.770 1.00 170.71 66 SER B CA 1
ATOM 7810 C C . SER B 2 86 ? 199.572 175.883 252.417 1.00 169.88 66 SER B C 1
ATOM 7811 O O . SER B 2 86 ? 199.171 176.728 251.618 1.00 168.05 66 SER B O 1
ATOM 7819 N N . LYS B 2 87 ? 199.546 174.580 252.120 1.00 154.46 67 LYS B N 1
ATOM 7820 C CA . LYS B 2 87 ? 198.907 174.026 250.909 1.00 149.62 67 LYS B CA 1
ATOM 7821 C C . LYS B 2 87 ? 198.227 172.681 251.159 1.00 151.50 67 LYS B C 1
ATOM 7822 O O . LYS B 2 87 ? 198.608 171.948 252.071 1.00 153.03 67 LYS B O 1
ATOM 7841 N N . ASP B 2 88 ? 197.239 172.343 250.335 1.00 160.20 68 ASP B N 1
ATOM 7842 C CA . ASP B 2 88 ? 196.479 171.092 250.431 1.00 162.90 68 ASP B CA 1
ATOM 7843 C C . ASP B 2 88 ? 196.088 170.569 249.038 1.00 161.86 68 ASP B C 1
ATOM 7844 O O . ASP B 2 88 ? 195.365 171.228 248.286 1.00 158.91 68 ASP B O 1
ATOM 7853 N N . ILE B 2 89 ? 196.598 169.391 248.672 1.00 156.71 69 ILE B N 1
ATOM 7854 C CA . ILE B 2 89 ? 196.331 168.740 247.388 1.00 155.20 69 ILE B CA 1
ATOM 7855 C C . ILE B 2 89 ? 195.001 167.984 247.482 1.00 153.77 69 ILE B C 1
ATOM 7856 O O . ILE B 2 89 ? 194.897 166.998 248.213 1.00 154.06 69 ILE B O 1
ATOM 7872 N N . LYS B 2 90 ? 193.965 168.432 246.767 1.00 152.80 70 LYS B N 1
ATOM 7873 C CA . LYS B 2 90 ? 192.595 167.936 246.977 1.00 154.81 70 LYS B CA 1
ATOM 7874 C C . LYS B 2 90 ? 192.263 166.651 246.214 1.00 155.95 70 LYS B C 1
ATOM 7875 O O . LYS B 2 90 ? 191.642 165.761 246.793 1.00 156.22 70 LYS B O 1
ATOM 7894 N N . LYS B 2 91 ? 192.653 166.546 244.935 1.00 149.18 71 LYS B N 1
ATOM 7895 C CA . LYS B 2 91 ? 192.231 165.441 244.040 1.00 148.80 71 LYS B CA 1
ATOM 7896 C C . LYS B 2 91 ? 193.306 164.372 243.802 1.00 148.40 71 LYS B C 1
ATOM 7897 O O . LYS B 2 91 ? 193.076 163.201 244.096 1.00 146.85 71 LYS B O 1
ATOM 7916 N N . ASN B 2 92 ? 194.480 164.773 243.313 1.00 150.28 72 ASN B N 1
ATOM 7917 C CA . ASN B 2 92 ? 195.693 163.946 243.162 1.00 149.83 72 ASN B CA 1
ATOM 7918 C C . ASN B 2 92 ? 195.502 162.536 242.546 1.00 149.99 72 ASN B C 1
ATOM 7919 O O . ASN B 2 92 ? 196.164 161.582 242.958 1.00 148.58 72 ASN B O 1
ATOM 7930 N N . LYS B 2 93 ? 194.586 162.366 241.585 1.00 153.97 73 LYS B N 1
ATOM 7931 C CA . LYS B 2 93 ? 194.369 161.082 240.899 1.00 152.83 73 LYS B CA 1
ATOM 7932 C C . LYS B 2 93 ? 195.559 160.766 239.992 1.00 152.15 73 LYS B C 1
ATOM 7933 O O . LYS B 2 93 ? 195.994 161.623 239.229 1.00 152.38 73 LYS B O 1
ATOM 7952 N N . ASN B 2 94 ? 196.107 159.556 240.076 1.00 156.16 74 ASN B N 1
ATOM 7953 C CA . ASN B 2 94 ? 197.395 159.246 239.459 1.00 158.04 74 ASN B CA 1
ATOM 7954 C C . ASN B 2 94 ? 197.383 159.308 237.926 1.00 157.92 74 ASN B C 1
ATOM 7955 O O . ASN B 2 94 ? 196.407 158.925 237.281 1.00 158.96 74 ASN B O 1
ATOM 7966 N N . VAL B 2 95 ? 198.510 159.725 237.344 1.00 163.87 75 VAL B N 1
ATOM 7967 C CA . VAL B 2 95 ? 198.790 159.562 235.909 1.00 164.40 75 VAL B CA 1
ATOM 7968 C C . VAL B 2 95 ? 198.770 158.084 235.515 1.00 166.04 75 VAL B C 1
ATOM 7969 O O . VAL B 2 95 ? 199.034 157.206 236.336 1.00 166.75 75 VAL B O 1
ATOM 7982 N N . THR B 2 96 ? 198.415 157.787 234.265 1.00 176.45 76 THR B N 1
ATOM 7983 C CA . THR B 2 96 ? 198.172 156.409 233.811 1.00 176.65 76 THR B CA 1
ATOM 7984 C C . THR B 2 96 ? 199.413 155.517 233.928 1.00 177.41 76 THR B C 1
ATOM 7985 O O . THR B 2 96 ? 200.520 155.921 233.576 1.00 177.32 76 THR B O 1
ATOM 7996 N N . ASN B 2 97 ? 199.226 154.265 234.352 1.00 192.93 77 ASN B N 1
ATOM 7997 C CA . ASN B 2 97 ? 200.207 153.207 234.107 1.00 192.96 77 ASN B CA 1
ATOM 7998 C C . ASN B 2 97 ? 200.314 152.925 232.598 1.00 194.84 77 ASN B C 1
ATOM 7999 O O . ASN B 2 97 ? 199.363 153.173 231.848 1.00 193.95 77 ASN B O 1
ATOM 8010 N N . ARG B 2 98 ? 201.456 152.397 232.150 1.00 211.89 78 ARG B N 1
ATOM 8011 C CA . ARG B 2 98 ? 201.660 151.982 230.752 1.00 211.85 78 ARG B CA 1
ATOM 8012 C C . ARG B 2 98 ? 200.712 150.823 230.426 1.00 211.80 78 ARG B C 1
ATOM 8013 O O . ARG B 2 98 ? 200.708 149.809 231.126 1.00 211.81 78 ARG B O 1
ATOM 8034 N N . SER B 2 99 ? 199.866 151.001 229.412 1.00 222.47 79 SER B N 1
ATOM 8035 C CA . SER B 2 99 ? 198.674 150.164 229.192 1.00 223.41 79 SER B CA 1
ATOM 8036 C C . SER B 2 99 ? 199.022 148.700 228.889 1.00 223.97 79 SER B C 1
ATOM 8037 O O . SER B 2 99 ? 199.827 148.411 228.001 1.00 223.11 79 SER B O 1
ATOM 8045 N N . LYS B 2 100 ? 198.389 147.770 229.616 1.00 228.30 80 LYS B N 1
ATOM 8046 C CA . LYS B 2 100 ? 198.717 146.330 229.603 1.00 226.96 80 LYS B CA 1
ATOM 8047 C C . LYS B 2 100 ? 198.387 145.587 228.299 1.00 227.13 80 LYS B C 1
ATOM 8048 O O . LYS B 2 100 ? 199.048 144.596 227.989 1.00 225.83 80 LYS B O 1
ATOM 8067 N N . GLY B 2 101 ? 197.390 146.038 227.538 1.00 244.24 81 GLY B N 1
ATOM 8068 C CA . GLY B 2 101 ? 196.951 145.388 226.302 1.00 244.31 81 GLY B CA 1
ATOM 8069 C C . GLY B 2 101 ? 195.649 145.948 225.725 1.00 245.66 81 GLY B C 1
ATOM 8070 O O . GLY B 2 101 ? 195.109 146.943 226.208 1.00 245.92 81 GLY B O 1
ATOM 8074 N N . THR B 2 102 ? 195.130 145.286 224.687 1.00 256.33 82 THR B N 1
ATOM 8075 C CA . THR B 2 102 ? 193.895 145.668 223.966 1.00 256.62 82 THR B CA 1
ATOM 8076 C C . THR B 2 102 ? 192.599 145.332 224.730 1.00 257.67 82 THR B C 1
ATOM 8077 O O . THR B 2 102 ? 191.529 145.837 224.390 1.00 256.60 82 THR B O 1
ATOM 8088 N N . ALA B 2 103 ? 192.671 144.522 225.793 1.00 263.59 83 ALA B N 1
ATOM 8089 C CA . ALA B 2 103 ? 191.506 143.994 226.516 1.00 262.37 83 ALA B CA 1
ATOM 8090 C C . ALA B 2 103 ? 190.555 145.058 227.115 1.00 262.14 83 ALA B C 1
ATOM 8091 O O . ALA B 2 103 ? 189.368 144.780 227.306 1.00 261.62 83 ALA B O 1
ATOM 8098 N N . GLU B 2 104 ? 191.046 146.269 227.394 1.00 246.51 84 GLU B N 1
ATOM 8099 C CA . GLU B 2 104 ? 190.236 147.395 227.858 1.00 245.11 84 GLU B CA 1
ATOM 8100 C C . GLU B 2 104 ? 190.919 148.744 227.569 1.00 245.80 84 GLU B C 1
ATOM 8101 O O . GLU B 2 104 ? 191.428 149.401 228.481 1.00 245.48 84 GLU B O 1
ATOM 8105 N N . LYS B 2 105 ? 190.960 149.165 226.297 1.00 223.21 85 LYS B N 1
ATOM 8106 C CA . LYS B 2 105 ? 191.500 150.477 225.885 1.00 221.26 85 LYS B CA 1
ATOM 8107 C C . LYS B 2 105 ? 190.677 151.628 226.488 1.00 221.25 85 LYS B C 1
ATOM 8108 O O . LYS B 2 105 ? 189.446 151.615 226.431 1.00 221.03 85 LYS B O 1
ATOM 8127 N N . LEU B 2 106 ? 191.351 152.613 227.079 1.00 210.26 86 LEU B N 1
ATOM 8128 C CA . LEU B 2 106 ? 190.726 153.713 227.821 1.00 209.18 86 LEU B CA 1
ATOM 8129 C C . LEU B 2 106 ? 190.133 154.781 226.886 1.00 208.63 86 LEU B C 1
ATOM 8130 O O . LEU B 2 106 ? 190.632 155.017 225.785 1.00 207.40 86 LEU B O 1
ATOM 8146 N N . LYS B 2 107 ? 189.096 155.479 227.362 1.00 192.84 87 LYS B N 1
ATOM 8147 C CA . LYS B 2 107 ? 188.555 156.700 226.739 1.00 191.02 87 LYS B CA 1
ATOM 8148 C C . LYS B 2 107 ? 189.490 157.903 226.988 1.00 190.36 87 LYS B C 1
ATOM 8149 O O . LYS B 2 107 ? 190.179 157.923 228.011 1.00 191.54 87 LYS B O 1
ATOM 8168 N N . PRO B 2 108 ? 189.510 158.941 226.132 1.00 177.22 88 PRO B N 1
ATOM 8169 C CA . PRO B 2 108 ? 190.379 160.106 226.316 1.00 175.82 88 PRO B CA 1
ATOM 8170 C C . PRO B 2 108 ? 190.086 160.940 227.579 1.00 175.84 88 PRO B C 1
ATOM 8171 O O . PRO B 2 108 ? 190.928 161.745 227.972 1.00 174.89 88 PRO B O 1
ATOM 8182 N N . GLU B 2 109 ? 188.934 160.764 228.231 1.00 181.11 89 GLU B N 1
ATOM 8183 C CA . GLU B 2 109 ? 188.635 161.334 229.554 1.00 181.97 89 GLU B CA 1
ATOM 8184 C C . GLU B 2 109 ? 189.198 160.501 230.720 1.00 182.52 89 GLU B C 1
ATOM 8185 O O . GLU B 2 109 ? 189.450 161.041 231.796 1.00 183.32 89 GLU B O 1
ATOM 8197 N N . ASP B 2 110 ? 189.386 159.192 230.535 1.00 188.60 90 ASP B N 1
ATOM 8198 C CA . ASP B 2 110 ? 189.903 158.283 231.563 1.00 190.17 90 ASP B CA 1
ATOM 8199 C C . ASP B 2 110 ? 191.437 158.279 231.613 1.00 191.97 90 ASP B C 1
ATOM 8200 O O . ASP B 2 110 ? 192.025 158.146 232.687 1.00 193.60 90 ASP B O 1
ATOM 8209 N N . ILE B 2 111 ? 192.100 158.470 230.471 1.00 171.62 91 ILE B N 1
ATOM 8210 C CA . ILE B 2 111 ? 193.557 158.648 230.392 1.00 169.91 91 ILE B CA 1
ATOM 8211 C C . ILE B 2 111 ? 193.950 159.929 231.144 1.00 170.05 91 ILE B C 1
ATOM 8212 O O . ILE B 2 111 ? 193.409 161.000 230.880 1.00 171.69 91 ILE B O 1
ATOM 8228 N N . THR B 2 112 ? 194.893 159.820 232.084 1.00 170.69 92 THR B N 1
ATOM 8229 C CA . THR B 2 112 ? 195.389 160.940 232.902 1.00 169.42 92 THR B CA 1
ATOM 8230 C C . THR B 2 112 ? 196.881 161.142 232.674 1.00 169.79 92 THR B C 1
ATOM 8231 O O . THR B 2 112 ? 197.656 160.202 232.844 1.00 169.51 92 THR B O 1
ATOM 8242 N N . GLN B 2 113 ? 197.298 162.352 232.316 1.00 145.49 93 GLN B N 1
ATOM 8243 C CA . GLN B 2 113 ? 198.682 162.703 232.004 1.00 143.92 93 GLN B CA 1
ATOM 8244 C C . GLN B 2 113 ? 199.286 163.735 232.954 1.00 145.01 93 GLN B C 1
ATOM 8245 O O . GLN B 2 113 ? 200.501 163.758 233.081 1.00 146.00 93 GLN B O 1
ATOM 8259 N N . ILE B 2 114 ? 198.491 164.566 233.634 1.00 139.35 94 ILE B N 1
ATOM 8260 C CA . ILE B 2 114 ? 198.970 165.565 234.608 1.00 137.89 94 ILE B CA 1
ATOM 8261 C C . ILE B 2 114 ? 198.521 165.209 236.034 1.00 141.18 94 ILE B C 1
ATOM 8262 O O . ILE B 2 114 ? 197.363 164.861 236.251 1.00 144.74 94 ILE B O 1
ATOM 8278 N N . GLN B 2 115 ? 199.446 165.219 236.999 1.00 143.25 95 GLN B N 1
ATOM 8279 C CA . GLN B 2 115 ? 199.252 164.531 238.287 1.00 141.08 95 GLN B CA 1
ATOM 8280 C C . GLN B 2 115 ? 198.268 165.206 239.273 1.00 143.65 95 GLN B C 1
ATOM 8281 O O . GLN B 2 115 ? 197.226 164.614 239.535 1.00 149.92 95 GLN B O 1
ATOM 8295 N N . PRO B 2 116 ? 198.524 166.385 239.875 1.00 137.09 96 PRO B N 1
ATOM 8296 C CA . PRO B 2 116 ? 197.539 167.029 240.744 1.00 136.66 96 PRO B CA 1
ATOM 8297 C C . PRO B 2 116 ? 196.469 167.730 239.898 1.00 138.15 96 PRO B C 1
ATOM 8298 O O . PRO B 2 116 ? 196.787 168.683 239.206 1.00 141.56 96 PRO B O 1
ATOM 8309 N N . GLN B 2 117 ? 195.199 167.321 239.934 1.00 143.30 97 GLN B N 1
ATOM 8310 C CA . GLN B 2 117 ? 194.135 168.019 239.182 1.00 145.13 97 GLN B CA 1
ATOM 8311 C C . GLN B 2 117 ? 193.624 169.294 239.879 1.00 149.99 97 GLN B C 1
ATOM 8312 O O . GLN B 2 117 ? 193.091 170.186 239.224 1.00 153.92 97 GLN B O 1
ATOM 8326 N N . GLN B 2 118 ? 193.767 169.400 241.202 1.00 150.57 98 GLN B N 1
ATOM 8327 C CA . GLN B 2 118 ? 193.359 170.569 241.986 1.00 149.19 98 GLN B CA 1
ATOM 8328 C C . GLN B 2 118 ? 194.122 170.632 243.312 1.00 150.87 98 GLN B C 1
ATOM 8329 O O . GLN B 2 118 ? 194.248 169.619 244.004 1.00 153.79 98 GLN B O 1
ATOM 8343 N N . LEU B 2 119 ? 194.568 171.822 243.701 1.00 142.88 99 LEU B N 1
ATOM 8344 C CA . LEU B 2 119 ? 195.136 172.104 245.017 1.00 141.58 99 LEU B CA 1
ATOM 8345 C C . LEU B 2 119 ? 194.814 173.531 245.472 1.00 143.63 99 LEU B C 1
ATOM 8346 O O . LEU B 2 119 ? 194.548 174.414 244.656 1.00 145.33 99 LEU B O 1
ATOM 8362 N N . VAL B 2 120 ? 194.847 173.758 246.784 1.00 145.92 100 VAL B N 1
ATOM 8363 C CA . VAL B 2 120 ? 194.631 175.075 247.398 1.00 144.80 100 VAL B CA 1
ATOM 8364 C C . VAL B 2 120 ? 195.885 175.553 248.128 1.00 147.06 100 VAL B C 1
ATOM 8365 O O . VAL B 2 120 ? 196.480 174.805 248.899 1.00 149.23 100 VAL B O 1
ATOM 8378 N N . LEU B 2 121 ? 196.307 176.786 247.851 1.00 152.99 101 LEU B N 1
ATOM 8379 C CA . LEU B 2 121 ? 197.486 177.452 248.403 1.00 152.28 101 LEU B CA 1
ATOM 8380 C C . LEU B 2 121 ? 197.047 178.632 249.277 1.00 154.15 101 LEU B C 1
ATOM 8381 O O . LEU B 2 121 ? 196.425 179.573 248.792 1.00 154.50 101 LEU B O 1
ATOM 8397 N N . ARG B 2 122 ? 197.438 178.637 250.546 1.00 163.72 102 ARG B N 1
ATOM 8398 C CA . ARG B 2 122 ? 197.390 179.814 251.406 1.00 162.22 102 ARG B CA 1
ATOM 8399 C C . ARG B 2 122 ? 198.623 180.699 251.175 1.00 165.89 102 ARG B C 1
ATOM 8400 O O . ARG B 2 122 ? 199.734 180.337 251.568 1.00 166.58 102 ARG B O 1
ATOM 8404 N N . LEU B 2 123 ? 198.445 181.849 250.518 1.00 171.45 103 LEU B N 1
ATOM 8405 C CA . LEU B 2 123 ? 199.485 182.869 250.338 1.00 170.43 103 LEU B CA 1
ATOM 8406 C C . LEU B 2 123 ? 199.504 183.842 251.523 1.00 172.73 103 LEU B C 1
ATOM 8407 O O . LEU B 2 123 ? 198.449 184.145 252.094 1.00 171.90 103 LEU B O 1
ATOM 8423 N N . ARG B 2 124 ? 200.678 184.378 251.861 1.00 168.88 104 ARG B N 1
ATOM 8424 C CA . ARG B 2 124 ? 200.894 185.290 252.998 1.00 165.90 104 ARG B CA 1
ATOM 8425 C C . ARG B 2 124 ? 201.853 186.415 252.615 1.00 165.91 104 ARG B C 1
ATOM 8426 O O . ARG B 2 124 ? 203.059 186.192 252.542 1.00 167.07 104 ARG B O 1
ATOM 8447 N N . SER B 2 125 ? 201.322 187.614 252.385 1.00 170.70 105 SER B N 1
ATOM 8448 C CA . SER B 2 125 ? 202.099 188.798 252.004 1.00 170.28 105 SER B CA 1
ATOM 8449 C C . SER B 2 125 ? 203.120 188.492 250.892 1.00 172.05 105 SER B C 1
ATOM 8450 O O . SER B 2 125 ? 202.764 187.879 249.887 1.00 174.78 105 SER B O 1
ATOM 8454 N N . GLY B 2 126 ? 204.387 188.870 251.074 1.00 168.44 106 GLY B N 1
ATOM 8455 C CA . GLY B 2 126 ? 205.485 188.595 250.146 1.00 168.63 106 GLY B CA 1
ATOM 8456 C C . GLY B 2 126 ? 206.061 187.170 250.168 1.00 171.96 106 GLY B C 1
ATOM 8457 O O . GLY B 2 126 ? 207.060 186.929 249.494 1.00 171.35 106 GLY B O 1
ATOM 8461 N N . GLU B 2 127 ? 205.515 186.218 250.931 1.00 174.36 107 GLU B N 1
ATOM 8462 C CA . GLU B 2 127 ? 206.040 184.844 250.981 1.00 172.48 107 GLU B CA 1
ATOM 8463 C C . GLU B 2 127 ? 205.759 184.070 249.670 1.00 172.90 107 GLU B C 1
ATOM 8464 O O . GLU B 2 127 ? 204.598 183.952 249.269 1.00 172.25 107 GLU B O 1
ATOM 8476 N N . PRO B 2 128 ? 206.777 183.501 249.000 1.00 172.66 108 PRO B N 1
ATOM 8477 C CA . PRO B 2 128 ? 206.580 182.639 247.839 1.00 171.02 108 PRO B CA 1
ATOM 8478 C C . PRO B 2 128 ? 206.105 181.238 248.248 1.00 171.85 108 PRO B C 1
ATOM 8479 O O . PRO B 2 128 ? 206.610 180.651 249.205 1.00 170.45 108 PRO B O 1
ATOM 8490 N N . GLN B 2 129 ? 205.157 180.680 247.499 1.00 168.89 109 GLN B N 1
ATOM 8491 C CA . GLN B 2 129 ? 204.607 179.337 247.701 1.00 168.47 109 GLN B CA 1
ATOM 8492 C C . GLN B 2 129 ? 204.887 178.445 246.500 1.00 168.74 109 GLN B C 1
ATOM 8493 O O . GLN B 2 129 ? 204.452 178.753 245.394 1.00 167.95 109 GLN B O 1
ATOM 8507 N N . THR B 2 130 ? 205.576 177.326 246.706 1.00 163.32 110 THR B N 1
ATOM 8508 C CA . THR B 2 130 ? 205.972 176.413 245.627 1.00 163.22 110 THR B CA 1
ATOM 8509 C C . THR B 2 130 ? 205.199 175.100 245.689 1.00 163.24 110 THR B C 1
ATOM 8510 O O . THR B 2 130 ? 205.065 174.491 246.753 1.00 162.27 110 THR B O 1
ATOM 8521 N N . PHE B 2 131 ? 204.748 174.620 244.534 1.00 159.97 111 PHE B N 1
ATOM 8522 C CA . PHE B 2 131 ? 204.172 173.287 244.359 1.00 158.21 111 PHE B CA 1
ATOM 8523 C C . PHE B 2 131 ? 204.772 172.604 243.128 1.00 161.59 111 PHE B C 1
ATOM 8524 O O . PHE B 2 131 ? 205.416 173.248 242.300 1.00 161.71 111 PHE B O 1
ATOM 8541 N N . THR B 2 132 ? 204.612 171.285 243.012 1.00 157.78 112 THR B N 1
ATOM 8542 C CA . THR B 2 132 ? 205.132 170.511 241.879 1.00 157.98 112 THR B CA 1
ATOM 8543 C C . THR B 2 132 ? 204.038 169.709 241.198 1.00 155.10 112 THR B C 1
ATOM 8544 O O . THR B 2 132 ? 203.165 169.145 241.855 1.00 152.04 112 THR B O 1
ATOM 8555 N N . LEU B 2 133 ? 204.108 169.642 239.871 1.00 138.46 113 LEU B N 1
ATOM 8556 C CA . LEU B 2 133 ? 203.275 168.776 239.051 1.00 134.15 113 LEU B CA 1
ATOM 8557 C C . LEU B 2 133 ? 204.162 167.864 238.201 1.00 137.56 113 LEU B C 1
ATOM 8558 O O . LEU B 2 133 ? 205.238 168.250 237.743 1.00 145.50 113 LEU B O 1
ATOM 8574 N N . LYS B 2 134 ? 203.694 166.634 238.011 1.00 128.81 114 LYS B N 1
ATOM 8575 C CA . LYS B 2 134 ? 204.297 165.631 237.137 1.00 131.22 114 LYS B CA 1
ATOM 8576 C C . LYS B 2 134 ? 203.455 165.521 235.877 1.00 132.02 114 LYS B C 1
ATOM 8577 O O . LYS B 2 134 ? 202.228 165.591 235.959 1.00 134.13 114 LYS B O 1
ATOM 8596 N N . PHE B 2 135 ? 204.103 165.303 234.743 1.00 135.08 115 PHE B N 1
ATOM 8597 C CA . PHE B 2 135 ? 203.465 165.020 233.460 1.00 129.65 115 PHE B CA 1
ATOM 8598 C C . PHE B 2 135 ? 203.955 163.671 232.921 1.00 130.38 115 PHE B C 1
ATOM 8599 O O . PHE B 2 135 ? 205.113 163.315 233.127 1.00 135.13 115 PHE B O 1
ATOM 8616 N N . LYS B 2 136 ? 203.104 162.914 232.227 1.00 132.70 116 LYS B N 1
ATOM 8617 C CA . LYS B 2 136 ? 203.455 161.618 231.629 1.00 135.01 116 LYS B CA 1
ATOM 8618 C C . LYS B 2 136 ? 202.736 161.423 230.298 1.00 140.09 116 LYS B C 1
ATOM 8619 O O . LYS B 2 136 ? 201.518 161.281 230.286 1.00 141.49 116 LYS B O 1
ATOM 8638 N N . ARG B 2 137 ? 203.466 161.414 229.179 1.00 139.90 117 ARG B N 1
ATOM 8639 C CA . ARG B 2 137 ? 202.881 161.292 227.831 1.00 135.68 117 ARG B CA 1
ATOM 8640 C C . ARG B 2 137 ? 202.204 159.927 227.664 1.00 137.52 117 ARG B C 1
ATOM 8641 O O . ARG B 2 137 ? 202.880 158.905 227.716 1.00 140.33 117 ARG B O 1
ATOM 8662 N N . ALA B 2 138 ? 200.890 159.894 227.468 1.00 140.73 118 ALA B N 1
ATOM 8663 C CA . ALA B 2 138 ? 200.123 158.651 227.363 1.00 142.12 118 ALA B CA 1
ATOM 8664 C C . ALA B 2 138 ? 200.477 157.807 226.121 1.00 144.80 118 ALA B C 1
ATOM 8665 O O . ALA B 2 138 ? 201.044 158.296 225.147 1.00 144.14 118 ALA B O 1
ATOM 8672 N N . GLU B 2 139 ? 200.124 156.522 226.154 1.00 168.17 119 GLU B N 1
ATOM 8673 C CA . GLU B 2 139 ? 200.523 155.536 225.142 1.00 169.33 119 GLU B CA 1
ATOM 8674 C C . GLU B 2 139 ? 199.832 155.739 223.784 1.00 167.19 119 GLU B C 1
ATOM 8675 O O . GLU B 2 139 ? 200.467 155.635 222.737 1.00 167.28 119 GLU B O 1
ATOM 8687 N N . ASP B 2 140 ? 198.523 155.996 223.796 1.00 153.75 120 ASP B N 1
ATOM 8688 C CA . ASP B 2 140 ? 197.647 155.921 222.617 1.00 154.81 120 ASP B CA 1
ATOM 8689 C C . ASP B 2 140 ? 196.459 156.888 222.758 1.00 153.44 120 ASP B C 1
ATOM 8690 O O . ASP B 2 140 ? 195.293 156.494 222.807 1.00 154.80 120 ASP B O 1
ATOM 8699 N N . TYR B 2 141 ? 196.763 158.176 222.919 1.00 127.11 121 TYR B N 1
ATOM 8700 C CA . TYR B 2 141 ? 195.753 159.232 222.931 1.00 124.89 121 TYR B CA 1
ATOM 8701 C C . TYR B 2 141 ? 195.274 159.484 221.489 1.00 128.34 121 TYR B C 1
ATOM 8702 O O . TYR B 2 141 ? 196.128 159.605 220.614 1.00 136.73 121 TYR B O 1
ATOM 8720 N N . PRO B 2 142 ? 193.963 159.558 221.195 1.00 110.02 122 PRO B N 1
ATOM 8721 C CA . PRO B 2 142 ? 193.457 159.708 219.831 1.00 107.29 122 PRO B CA 1
ATOM 8722 C C . PRO B 2 142 ? 193.924 160.972 219.098 1.00 108.84 122 PRO B C 1
ATOM 8723 O O . PRO B 2 142 ? 194.312 161.956 219.722 1.00 114.80 122 PRO B O 1
ATOM 8734 N N . ILE B 2 143 ? 193.791 160.979 217.770 1.00 104.30 123 ILE B N 1
ATOM 8735 C CA . ILE B 2 143 ? 194.122 162.111 216.899 1.00 105.07 123 ILE B CA 1
ATOM 8736 C C . ILE B 2 143 ? 192.911 162.474 216.038 1.00 105.05 123 ILE B C 1
ATOM 8737 O O . ILE B 2 143 ? 192.260 161.598 215.478 1.00 108.44 123 ILE B O 1
ATOM 8753 N N . ASP B 2 144 ? 192.653 163.767 215.881 1.00 110.70 124 ASP B N 1
ATOM 8754 C CA . ASP B 2 144 ? 191.845 164.342 214.809 1.00 108.71 124 ASP B CA 1
ATOM 8755 C C . ASP B 2 144 ? 192.766 165.152 213.889 1.00 106.36 124 ASP B C 1
ATOM 8756 O O . ASP B 2 144 ? 193.476 166.030 214.367 1.00 112.29 124 ASP B O 1
ATOM 8765 N N . LEU B 2 145 ? 192.752 164.896 212.583 1.00 84.22 125 LEU B N 1
ATOM 8766 C CA . LEU B 2 145 ? 193.491 165.656 211.578 1.00 83.09 125 LEU B CA 1
ATOM 8767 C C . LEU B 2 145 ? 192.541 166.392 210.640 1.00 90.45 125 LEU B C 1
ATOM 8768 O O . LEU B 2 145 ? 191.788 165.764 209.906 1.00 94.75 125 LEU B O 1
ATOM 8784 N N . TYR B 2 146 ? 192.657 167.707 210.542 1.00 88.03 126 TYR B N 1
ATOM 8785 C CA . TYR B 2 146 ? 192.012 168.472 209.487 1.00 76.67 126 TYR B CA 1
ATOM 8786 C C . TYR B 2 146 ? 193.053 168.885 208.448 1.00 86.68 126 TYR B C 1
ATOM 8787 O O . TYR B 2 146 ? 194.046 169.522 208.785 1.00 96.06 126 TYR B O 1
ATOM 8805 N N . TYR B 2 147 ? 192.857 168.529 207.182 1.00 95.44 127 TYR B N 1
ATOM 8806 C CA . TYR B 2 147 ? 193.716 168.952 206.091 1.00 86.39 127 TYR B CA 1
ATOM 8807 C C . TYR B 2 147 ? 193.085 170.159 205.385 1.00 93.07 127 TYR B C 1
ATOM 8808 O O . TYR B 2 147 ? 192.014 170.066 204.801 1.00 101.48 127 TYR B O 1
ATOM 8826 N N . LEU B 2 148 ? 193.744 171.310 205.446 1.00 81.11 128 LEU B N 1
ATOM 8827 C CA . LEU B 2 148 ? 193.298 172.574 204.885 1.00 73.45 128 LEU B CA 1
ATOM 8828 C C . LEU B 2 148 ? 194.209 172.930 203.711 1.00 83.38 128 LEU B C 1
ATOM 8829 O O . LEU B 2 148 ? 195.409 173.117 203.888 1.00 97.50 128 LEU B O 1
ATOM 8845 N N . MET B 2 149 ? 193.658 173.007 202.502 1.00 88.60 129 MET B N 1
ATOM 8846 C CA . MET B 2 149 ? 194.431 173.094 201.267 1.00 86.01 129 MET B CA 1
ATOM 8847 C C . MET B 2 149 ? 194.122 174.317 200.412 1.00 92.80 129 MET B C 1
ATOM 8848 O O . MET B 2 149 ? 192.977 174.612 200.085 1.00 102.89 129 MET B O 1
ATOM 8862 N N . ASP B 2 150 ? 195.173 174.992 199.977 1.00 100.47 130 ASP B N 1
ATOM 8863 C CA . ASP B 2 150 ? 195.152 176.029 198.956 1.00 99.62 130 ASP B CA 1
ATOM 8864 C C . ASP B 2 150 ? 194.767 175.432 197.608 1.00 104.92 130 ASP B C 1
ATOM 8865 O O . ASP B 2 150 ? 195.511 174.607 197.094 1.00 118.36 130 ASP B O 1
ATOM 8874 N N . LEU B 2 151 ? 193.637 175.828 197.020 1.00 86.71 131 LEU B N 1
ATOM 8875 C CA . LEU B 2 151 ? 193.205 175.343 195.698 1.00 83.06 131 LEU B CA 1
ATOM 8876 C C . LEU B 2 151 ? 193.349 176.385 194.588 1.00 91.43 131 LEU B C 1
ATOM 8877 O O . LEU B 2 151 ? 192.606 176.372 193.615 1.00 108.89 131 LEU B O 1
ATOM 8893 N N . SER B 2 152 ? 194.326 177.273 194.696 1.00 103.59 132 SER B N 1
ATOM 8894 C CA . SER B 2 152 ? 194.831 178.062 193.574 1.00 105.14 132 SER B CA 1
ATOM 8895 C C . SER B 2 152 ? 195.483 177.158 192.517 1.00 112.61 132 SER B C 1
ATOM 8896 O O . SER B 2 152 ? 195.914 176.056 192.832 1.00 119.80 132 SER B O 1
ATOM 8904 N N . TYR B 2 153 ? 195.610 177.599 191.261 1.00 115.59 133 TYR B N 1
ATOM 8905 C CA . TYR B 2 153 ? 195.979 176.723 190.140 1.00 115.55 133 TYR B CA 1
ATOM 8906 C C . TYR B 2 153 ? 197.338 176.022 190.277 1.00 120.07 133 TYR B C 1
ATOM 8907 O O . TYR B 2 153 ? 197.480 174.865 189.895 1.00 124.87 133 TYR B O 1
ATOM 8925 N N . SER B 2 154 ? 198.341 176.660 190.876 1.00 119.32 134 SER B N 1
ATOM 8926 C CA . SER B 2 154 ? 199.664 176.049 191.058 1.00 122.10 134 SER B CA 1
ATOM 8927 C C . SER B 2 154 ? 199.652 174.808 191.956 1.00 121.29 134 SER B C 1
ATOM 8928 O O . SER B 2 154 ? 200.606 174.033 191.938 1.00 123.17 134 SER B O 1
ATOM 8936 N N . MET B 2 155 ? 198.565 174.559 192.690 1.00 112.25 135 MET B N 1
ATOM 8937 C CA . MET B 2 155 ? 198.328 173.365 193.503 1.00 111.70 135 MET B CA 1
ATOM 8938 C C . MET B 2 155 ? 197.577 172.252 192.742 1.00 115.68 135 MET B C 1
ATOM 8939 O O . MET B 2 155 ? 197.108 171.303 193.358 1.00 122.01 135 MET B O 1
ATOM 8953 N N . LYS B 2 156 ? 197.435 172.322 191.408 1.00 112.75 136 LYS B N 1
ATOM 8954 C CA . LYS B 2 156 ? 196.703 171.325 190.609 1.00 114.33 136 LYS B CA 1
ATOM 8955 C C . LYS B 2 156 ? 197.321 169.932 190.672 1.00 115.67 136 LYS B C 1
ATOM 8956 O O . LYS B 2 156 ? 196.610 168.957 190.875 1.00 114.35 136 LYS B O 1
ATOM 8975 N N . ASP B 2 157 ? 198.637 169.822 190.532 1.00 121.70 137 ASP B N 1
ATOM 8976 C CA . ASP B 2 157 ? 199.367 168.557 190.649 1.00 119.76 137 ASP B CA 1
ATOM 8977 C C . ASP B 2 157 ? 199.476 168.085 192.102 1.00 126.47 137 ASP B C 1
ATOM 8978 O O . ASP B 2 157 ? 199.417 166.891 192.357 1.00 131.34 137 ASP B O 1
ATOM 8987 N N . ASP B 2 158 ? 199.537 168.992 193.073 1.00 124.34 138 ASP B N 1
ATOM 8988 C CA . ASP B 2 158 ? 199.369 168.655 194.482 1.00 120.62 138 ASP B CA 1
ATOM 8989 C C . ASP B 2 158 ? 198.031 167.982 194.757 1.00 124.67 138 ASP B C 1
ATOM 8990 O O . ASP B 2 158 ? 197.996 166.927 195.379 1.00 129.89 138 ASP B O 1
ATOM 8999 N N . LEU B 2 159 ? 196.926 168.532 194.254 1.00 112.14 139 LEU B N 1
ATOM 9000 C CA . LEU B 2 159 ? 195.597 167.950 194.428 1.00 109.61 139 LEU B CA 1
ATOM 9001 C C . LEU B 2 159 ? 195.500 166.547 193.809 1.00 107.24 139 LEU B C 1
ATOM 9002 O O . LEU B 2 159 ? 194.889 165.660 194.395 1.00 116.05 139 LEU B O 1
ATOM 9018 N N . GLU B 2 160 ? 196.147 166.299 192.672 1.00 116.79 140 GLU B N 1
ATOM 9019 C CA . GLU B 2 160 ? 196.214 164.965 192.068 1.00 119.52 140 GLU B CA 1
ATOM 9020 C C . GLU B 2 160 ? 196.957 163.940 192.937 1.00 124.98 140 GLU B C 1
ATOM 9021 O O . GLU B 2 160 ? 196.583 162.769 192.935 1.00 130.69 140 GLU B O 1
ATOM 9033 N N . ASN B 2 161 ? 197.969 164.337 193.711 1.00 122.64 141 ASN B N 1
ATOM 9034 C CA . ASN B 2 161 ? 198.648 163.456 194.671 1.00 121.04 141 ASN B CA 1
ATOM 9035 C C . ASN B 2 161 ? 197.916 163.343 196.016 1.00 124.62 141 ASN B C 1
ATOM 9036 O O . ASN B 2 161 ? 198.002 162.315 196.682 1.00 123.40 141 ASN B O 1
ATOM 9047 N N . VAL B 2 162 ? 197.186 164.379 196.425 1.00 113.82 142 VAL B N 1
ATOM 9048 C CA . VAL B 2 162 ? 196.443 164.436 197.695 1.00 108.92 142 VAL B CA 1
ATOM 9049 C C . VAL B 2 162 ? 195.172 163.581 197.692 1.00 114.13 142 VAL B C 1
ATOM 9050 O O . VAL B 2 162 ? 194.727 163.179 198.764 1.00 113.62 142 VAL B O 1
ATOM 9063 N N . LYS B 2 163 ? 194.640 163.180 196.526 1.00 115.05 143 LYS B N 1
ATOM 9064 C CA . LYS B 2 163 ? 193.462 162.294 196.405 1.00 110.92 143 LYS B CA 1
ATOM 9065 C C . LYS B 2 163 ? 193.516 161.024 197.264 1.00 108.69 143 LYS B C 1
ATOM 9066 O O . LYS B 2 163 ? 192.463 160.504 197.602 1.00 112.48 143 LYS B O 1
ATOM 9085 N N . SER B 2 164 ? 194.702 160.503 197.595 1.00 106.41 144 SER B N 1
ATOM 9086 C CA . SER B 2 164 ? 194.884 159.201 198.263 1.00 109.71 144 SER B CA 1
ATOM 9087 C C . SER B 2 164 ? 195.235 159.254 199.757 1.00 113.53 144 SER B C 1
ATOM 9088 O O . SER B 2 164 ? 195.363 158.197 200.376 1.00 111.64 144 SER B O 1
ATOM 9096 N N . LEU B 2 165 ? 195.365 160.432 200.387 1.00 110.30 145 LEU B N 1
ATOM 9097 C CA . LEU B 2 165 ? 195.659 160.506 201.828 1.00 102.54 145 LEU B CA 1
ATOM 9098 C C . LEU B 2 165 ? 194.609 159.782 202.677 1.00 100.19 145 LEU B C 1
ATOM 9099 O O . LEU B 2 165 ? 194.941 159.161 203.678 1.00 108.40 145 LEU B O 1
ATOM 9115 N N . GLY B 2 166 ? 193.352 159.784 202.251 1.00 107.43 146 GLY B N 1
ATOM 9116 C CA . GLY B 2 166 ? 192.264 159.117 202.952 1.00 105.59 146 GLY B CA 1
ATOM 9117 C C . GLY B 2 166 ? 192.372 157.597 203.018 1.00 108.28 146 GLY B C 1
ATOM 9118 O O . GLY B 2 166 ? 191.533 156.967 203.641 1.00 118.13 146 GLY B O 1
ATOM 9122 N N . THR B 2 167 ? 193.400 156.973 202.450 1.00 115.68 147 THR B N 1
ATOM 9123 C CA . THR B 2 167 ? 193.741 155.583 202.774 1.00 120.02 147 THR B CA 1
ATOM 9124 C C . THR B 2 167 ? 195.213 155.418 203.144 1.00 119.22 147 THR B C 1
ATOM 9125 O O . THR B 2 167 ? 195.526 154.778 204.144 1.00 120.30 147 THR B O 1
ATOM 9136 N N . ASP B 2 168 ? 196.128 156.092 202.451 1.00 121.15 148 ASP B N 1
ATOM 9137 C CA . ASP B 2 168 ? 197.555 155.998 202.750 1.00 120.15 148 ASP B CA 1
ATOM 9138 C C . ASP B 2 168 ? 197.910 156.586 204.119 1.00 119.73 148 ASP B C 1
ATOM 9139 O O . ASP B 2 168 ? 198.605 155.941 204.896 1.00 126.76 148 ASP B O 1
ATOM 9148 N N . LEU B 2 169 ? 197.407 157.775 204.466 1.00 107.72 149 LEU B N 1
ATOM 9149 C CA . LEU B 2 169 ? 197.667 158.385 205.771 1.00 104.41 149 LEU B CA 1
ATOM 9150 C C . LEU B 2 169 ? 196.913 157.660 206.882 1.00 108.91 149 LEU B C 1
ATOM 9151 O O . LEU B 2 169 ? 197.467 157.498 207.960 1.00 118.14 149 LEU B O 1
ATOM 9167 N N . MET B 2 170 ? 195.706 157.144 206.620 1.00 128.94 150 MET B N 1
ATOM 9168 C CA . MET B 2 170 ? 194.990 156.289 207.578 1.00 132.10 150 MET B CA 1
ATOM 9169 C C . MET B 2 170 ? 195.810 155.041 207.929 1.00 134.08 150 MET B C 1
ATOM 9170 O O . MET B 2 170 ? 195.874 154.665 209.093 1.00 135.90 150 MET B O 1
ATOM 9184 N N . ASN B 2 171 ? 196.476 154.418 206.950 1.00 128.65 151 ASN B N 1
ATOM 9185 C CA . ASN B 2 171 ? 197.375 153.289 207.171 1.00 127.03 151 ASN B CA 1
ATOM 9186 C C . ASN B 2 171 ? 198.640 153.704 207.931 1.00 128.36 151 ASN B C 1
ATOM 9187 O O . ASN B 2 171 ? 198.934 153.122 208.968 1.00 131.23 151 ASN B O 1
ATOM 9198 N N . GLU B 2 172 ? 199.387 154.715 207.489 1.00 128.83 152 GLU B N 1
ATOM 9199 C CA . GLU B 2 172 ? 200.617 155.107 208.189 1.00 128.99 152 GLU B CA 1
ATOM 9200 C C . GLU B 2 172 ? 200.366 155.682 209.594 1.00 126.07 152 GLU B C 1
ATOM 9201 O O . GLU B 2 172 ? 201.244 155.592 210.445 1.00 127.74 152 GLU B O 1
ATOM 9213 N N . MET B 2 173 ? 199.172 156.209 209.884 1.00 131.94 153 MET B N 1
ATOM 9214 C CA . MET B 2 173 ? 198.763 156.605 211.238 1.00 131.14 153 MET B CA 1
ATOM 9215 C C . MET B 2 173 ? 198.288 155.432 212.105 1.00 133.41 153 MET B C 1
ATOM 9216 O O . MET B 2 173 ? 198.275 155.559 213.326 1.00 140.21 153 MET B O 1
ATOM 9230 N N . ARG B 2 174 ? 197.955 154.263 211.543 1.00 136.92 154 ARG B N 1
ATOM 9231 C CA . ARG B 2 174 ? 197.472 153.098 212.318 1.00 139.07 154 ARG B CA 1
ATOM 9232 C C . ARG B 2 174 ? 198.521 152.492 213.261 1.00 142.23 154 ARG B C 1
ATOM 9233 O O . ARG B 2 174 ? 198.156 151.851 214.242 1.00 146.20 154 ARG B O 1
ATOM 9254 N N . ARG B 2 175 ? 199.818 152.727 213.030 1.00 140.30 155 ARG B N 1
ATOM 9255 C CA . ARG B 2 175 ? 200.873 152.428 214.020 1.00 140.41 155 ARG B CA 1
ATOM 9256 C C . ARG B 2 175 ? 201.021 153.483 215.118 1.00 137.45 155 ARG B C 1
ATOM 9257 O O . ARG B 2 175 ? 201.674 153.222 216.120 1.00 138.36 155 ARG B O 1
ATOM 9278 N N . ILE B 2 176 ? 200.469 154.675 214.911 1.00 121.49 156 ILE B N 1
ATOM 9279 C CA . ILE B 2 176 ? 200.644 155.840 215.784 1.00 121.70 156 ILE B CA 1
ATOM 9280 C C . ILE B 2 176 ? 199.528 155.897 216.834 1.00 125.76 156 ILE B C 1
ATOM 9281 O O . ILE B 2 176 ? 199.817 156.097 218.011 1.00 130.74 156 ILE B O 1
ATOM 9297 N N . THR B 2 177 ? 198.273 155.636 216.449 1.00 128.00 157 THR B N 1
ATOM 9298 C CA . THR B 2 177 ? 197.125 155.529 217.369 1.00 124.09 157 THR B CA 1
ATOM 9299 C C . THR B 2 177 ? 196.113 154.477 216.928 1.00 122.95 157 THR B C 1
ATOM 9300 O O . THR B 2 177 ? 196.004 154.156 215.746 1.00 127.97 157 THR B O 1
ATOM 9311 N N . SER B 2 178 ? 195.329 153.955 217.873 1.00 131.14 158 SER B N 1
ATOM 9312 C CA . SER B 2 178 ? 194.135 153.154 217.572 1.00 135.36 158 SER B CA 1
ATOM 9313 C C . SER B 2 178 ? 193.052 153.986 216.886 1.00 139.71 158 SER B C 1
ATOM 9314 O O . SER B 2 178 ? 192.497 153.575 215.871 1.00 134.93 158 SER B O 1
ATOM 9322 N N . ASP B 2 179 ? 192.770 155.174 217.426 1.00 138.82 159 ASP B N 1
ATOM 9323 C CA . ASP B 2 179 ? 191.772 156.105 216.901 1.00 128.89 159 ASP B CA 1
ATOM 9324 C C . ASP B 2 179 ? 192.445 157.264 216.160 1.00 134.45 159 ASP B C 1
ATOM 9325 O O . ASP B 2 179 ? 193.246 158.012 216.728 1.00 137.65 159 ASP B O 1
ATOM 9334 N N . PHE B 2 180 ? 192.079 157.433 214.893 1.00 110.04 160 PHE B N 1
ATOM 9335 C CA . PHE B 2 180 ? 192.468 158.534 214.019 1.00 107.31 160 PHE B CA 1
ATOM 9336 C C . PHE B 2 180 ? 191.266 158.905 213.148 1.00 109.86 160 PHE B C 1
ATOM 9337 O O . PHE B 2 180 ? 190.581 158.013 212.651 1.00 116.66 160 PHE B O 1
ATOM 9354 N N . ARG B 2 181 ? 191.004 160.199 212.946 1.00 99.19 161 ARG B N 1
ATOM 9355 C CA . ARG B 2 181 ? 189.996 160.710 212.008 1.00 95.70 161 ARG B CA 1
ATOM 9356 C C . ARG B 2 181 ? 190.564 161.817 211.153 1.00 102.13 161 ARG B C 1
ATOM 9357 O O . ARG B 2 181 ? 191.344 162.617 211.650 1.00 104.37 161 ARG B O 1
ATOM 9378 N N . ILE B 2 182 ? 190.108 161.905 209.909 1.00 100.17 162 ILE B N 1
ATOM 9379 C CA . ILE B 2 182 ? 190.591 162.833 208.887 1.00 91.01 162 ILE B CA 1
ATOM 9380 C C . ILE B 2 182 ? 189.459 163.705 208.324 1.00 93.82 162 ILE B C 1
ATOM 9381 O O . ILE B 2 182 ? 188.330 163.247 208.174 1.00 104.29 162 ILE B O 1
ATOM 9397 N N . GLY B 2 183 ? 189.734 164.964 208.010 1.00 83.31 163 GLY B N 1
ATOM 9398 C CA . GLY B 2 183 ? 188.808 165.892 207.370 1.00 85.12 163 GLY B CA 1
ATOM 9399 C C . GLY B 2 183 ? 189.521 166.745 206.332 1.00 88.45 163 GLY B C 1
ATOM 9400 O O . GLY B 2 183 ? 190.743 166.832 206.350 1.00 99.50 163 GLY B O 1
ATOM 9404 N N . PHE B 2 184 ? 188.780 167.353 205.414 1.00 85.64 164 PHE B N 1
ATOM 9405 C CA . PHE B 2 184 ? 189.327 168.167 204.330 1.00 82.98 164 PHE B CA 1
ATOM 9406 C C . PHE B 2 184 ? 188.539 169.461 204.169 1.00 94.13 164 PHE B C 1
ATOM 9407 O O . PHE B 2 184 ? 187.311 169.439 204.142 1.00 105.77 164 PHE B O 1
ATOM 9424 N N . GLY B 2 185 ? 189.234 170.571 203.972 1.00 94.09 165 GLY B N 1
ATOM 9425 C CA . GLY B 2 185 ? 188.651 171.833 203.540 1.00 91.03 165 GLY B CA 1
ATOM 9426 C C . GLY B 2 185 ? 189.617 172.630 202.685 1.00 91.21 165 GLY B C 1
ATOM 9427 O O . GLY B 2 185 ? 190.821 172.418 202.725 1.00 105.67 165 GLY B O 1
ATOM 9431 N N . SER B 2 186 ? 189.114 173.548 201.880 1.00 69.56 166 SER B N 1
ATOM 9432 C CA . SER B 2 186 ? 189.904 174.214 200.849 1.00 75.58 166 SER B CA 1
ATOM 9433 C C . SER B 2 186 ? 189.673 175.709 200.788 1.00 80.09 166 SER B C 1
ATOM 9434 O O . SER B 2 186 ? 188.584 176.183 201.090 1.00 91.74 166 SER B O 1
ATOM 9442 N N . PHE B 2 187 ? 190.689 176.475 200.399 1.00 78.12 167 PHE B N 1
ATOM 9443 C CA . PHE B 2 187 ? 190.643 177.939 200.394 1.00 86.29 167 PHE B CA 1
ATOM 9444 C C . PHE B 2 187 ? 191.271 178.553 199.144 1.00 89.75 167 PHE B C 1
ATOM 9445 O O . PHE B 2 187 ? 192.103 177.927 198.492 1.00 93.98 167 PHE B O 1
ATOM 9462 N N . VAL B 2 188 ? 190.909 179.799 198.830 1.00 91.17 168 VAL B N 1
ATOM 9463 C CA . VAL B 2 188 ? 191.603 180.610 197.817 1.00 86.63 168 VAL B CA 1
ATOM 9464 C C . VAL B 2 188 ? 191.841 182.033 198.334 1.00 92.07 168 VAL B C 1
ATOM 9465 O O . VAL B 2 188 ? 192.955 182.376 198.711 1.00 93.23 168 VAL B O 1
ATOM 9478 N N . GLU B 2 189 ? 190.821 182.891 198.360 1.00 95.38 169 GLU B N 1
ATOM 9479 C CA . GLU B 2 189 ? 190.988 184.322 198.625 1.00 93.26 169 GLU B CA 1
ATOM 9480 C C . GLU B 2 189 ? 189.661 185.008 198.960 1.00 95.95 169 GLU B C 1
ATOM 9481 O O . GLU B 2 189 ? 188.603 184.480 198.633 1.00 106.60 169 GLU B O 1
ATOM 9493 N N . LYS B 2 190 ? 189.692 186.217 199.538 1.00 90.40 170 LYS B N 1
ATOM 9494 C CA . LYS B 2 190 ? 188.512 187.093 199.573 1.00 92.90 170 LYS B CA 1
ATOM 9495 C C . LYS B 2 190 ? 188.008 187.371 198.161 1.00 97.72 170 LYS B C 1
ATOM 9496 O O . LYS B 2 190 ? 188.769 187.782 197.295 1.00 109.39 170 LYS B O 1
ATOM 9515 N N . THR B 2 191 ? 186.718 187.215 197.924 1.00 99.53 171 THR B N 1
ATOM 9516 C CA . THR B 2 191 ? 186.082 187.378 196.609 1.00 108.50 171 THR B CA 1
ATOM 9517 C C . THR B 2 191 ? 185.710 188.839 196.300 1.00 108.95 171 THR B C 1
ATOM 9518 O O . THR B 2 191 ? 184.574 189.142 195.949 1.00 115.37 171 THR B O 1
ATOM 9529 N N . VAL B 2 192 ? 186.670 189.765 196.433 1.00 94.58 172 VAL B N 1
ATOM 9530 C CA . VAL B 2 192 ? 186.470 191.212 196.223 1.00 94.96 172 VAL B CA 1
ATOM 9531 C C . VAL B 2 192 ? 187.621 191.882 195.457 1.00 104.22 172 VAL B C 1
ATOM 9532 O O . VAL B 2 192 ? 188.713 191.341 195.322 1.00 104.62 172 VAL B O 1
ATOM 9545 N N . MET B 2 193 ? 187.342 193.069 194.926 1.00 115.73 173 MET B N 1
ATOM 9546 C CA . MET B 2 193 ? 187.949 193.675 193.736 1.00 112.35 173 MET B CA 1
ATOM 9547 C C . MET B 2 193 ? 189.488 193.763 193.624 1.00 113.81 173 MET B C 1
ATOM 9548 O O . MET B 2 193 ? 189.967 193.580 192.504 1.00 123.75 173 MET B O 1
ATOM 9562 N N . PRO B 2 194 ? 190.307 193.989 194.669 1.00 86.75 174 PRO B N 1
ATOM 9563 C CA . PRO B 2 194 ? 191.761 193.995 194.488 1.00 90.44 174 PRO B CA 1
ATOM 9564 C C . PRO B 2 194 ? 192.350 192.591 194.311 1.00 101.05 174 PRO B C 1
ATOM 9565 O O . PRO B 2 194 ? 193.333 192.417 193.602 1.00 106.64 174 PRO B O 1
ATOM 9576 N N . TYR B 2 195 ? 191.784 191.590 194.992 1.00 99.62 175 TYR B N 1
ATOM 9577 C CA . TYR B 2 195 ? 192.372 190.259 195.151 1.00 93.13 175 TYR B CA 1
ATOM 9578 C C . TYR B 2 195 ? 191.951 189.283 194.051 1.00 98.07 175 TYR B C 1
ATOM 9579 O O . TYR B 2 195 ? 192.597 188.256 193.863 1.00 106.97 175 TYR B O 1
ATOM 9597 N N . ILE B 2 196 ? 190.873 189.582 193.323 1.00 94.19 176 ILE B N 1
ATOM 9598 C CA . ILE B 2 196 ? 190.377 188.806 192.187 1.00 96.43 176 ILE B CA 1
ATOM 9599 C C . ILE B 2 196 ? 190.120 189.724 190.991 1.00 100.79 176 ILE B C 1
ATOM 9600 O O . ILE B 2 196 ? 189.547 190.800 191.136 1.00 109.66 176 ILE B O 1
ATOM 9616 N N . SER B 2 197 ? 190.487 189.296 189.780 1.00 110.94 177 SER B N 1
ATOM 9617 C CA . SER B 2 197 ? 190.048 190.010 188.580 1.00 110.24 177 SER B CA 1
ATOM 9618 C C . SER B 2 197 ? 188.538 189.860 188.442 1.00 112.14 177 SER B C 1
ATOM 9619 O O . SER B 2 197 ? 188.013 188.756 188.504 1.00 118.32 177 SER B O 1
ATOM 9627 N N . THR B 2 198 ? 187.828 190.979 188.344 1.00 111.16 178 THR B N 1
ATOM 9628 C CA . THR B 2 198 ? 186.380 191.053 188.589 1.00 110.28 178 THR B CA 1
ATOM 9629 C C . THR B 2 198 ? 185.567 191.203 187.294 1.00 115.43 178 THR B C 1
ATOM 9630 O O . THR B 2 198 ? 184.357 191.398 187.327 1.00 117.24 178 THR B O 1
ATOM 9641 N N . THR B 2 199 ? 186.197 191.070 186.125 1.00 121.92 179 THR B N 1
ATOM 9642 C CA . THR B 2 199 ? 185.479 191.021 184.844 1.00 121.97 179 THR B CA 1
ATOM 9643 C C . THR B 2 199 ? 184.568 189.789 184.776 1.00 120.95 179 THR B C 1
ATOM 9644 O O . THR B 2 199 ? 184.881 188.773 185.395 1.00 125.64 179 THR B O 1
ATOM 9655 N N . PRO B 2 200 ? 183.464 189.796 184.006 1.00 118.61 180 PRO B N 1
ATOM 9656 C CA . PRO B 2 200 ? 182.544 188.657 183.947 1.00 117.74 180 PRO B CA 1
ATOM 9657 C C . PRO B 2 200 ? 183.217 187.354 183.508 1.00 120.98 180 PRO B C 1
ATOM 9658 O O . PRO B 2 200 ? 182.950 186.289 184.061 1.00 120.51 180 PRO B O 1
ATOM 9669 N N . ALA B 2 201 ? 184.158 187.441 182.572 1.00 122.04 181 ALA B N 1
ATOM 9670 C CA . ALA B 2 201 ? 184.992 186.333 182.134 1.00 123.17 181 ALA B CA 1
ATOM 9671 C C . ALA B 2 201 ? 185.837 185.749 183.275 1.00 127.19 181 ALA B C 1
ATOM 9672 O O . ALA B 2 201 ? 185.774 184.548 183.523 1.00 125.18 181 ALA B O 1
ATOM 9679 N N . LYS B 2 202 ? 186.587 186.577 184.016 1.00 125.67 182 LYS B N 1
ATOM 9680 C CA . LYS B 2 202 ? 187.457 186.124 185.113 1.00 117.84 182 LYS B CA 1
ATOM 9681 C C . LYS B 2 202 ? 186.710 185.768 186.396 1.00 119.62 182 LYS B C 1
ATOM 9682 O O . LYS B 2 202 ? 187.246 185.035 187.219 1.00 125.94 182 LYS B O 1
ATOM 9701 N N . LEU B 2 203 ? 185.452 186.170 186.547 1.00 118.11 183 LEU B N 1
ATOM 9702 C CA . LEU B 2 203 ? 184.557 185.600 187.555 1.00 118.74 183 LEU B CA 1
ATOM 9703 C C . LEU B 2 203 ? 184.101 184.182 187.190 1.00 119.38 183 LEU B C 1
ATOM 9704 O O . LEU B 2 203 ? 184.056 183.333 188.070 1.00 119.90 183 LEU B O 1
ATOM 9720 N N . ARG B 2 204 ? 183.810 183.881 185.919 1.00 127.43 184 ARG B N 1
ATOM 9721 C CA . ARG B 2 204 ? 183.441 182.522 185.480 1.00 127.78 184 ARG B CA 1
ATOM 9722 C C . ARG B 2 204 ? 184.617 181.549 185.465 1.00 128.12 184 ARG B C 1
ATOM 9723 O O . ARG B 2 204 ? 184.472 180.430 185.940 1.00 131.21 184 ARG B O 1
ATOM 9744 N N . ASN B 2 205 ? 185.776 181.964 184.961 1.00 124.28 185 ASN B N 1
ATOM 9745 C CA . ASN B 2 205 ? 187.019 181.189 184.936 1.00 127.38 185 ASN B CA 1
ATOM 9746 C C . ASN B 2 205 ? 188.197 182.102 185.325 1.00 127.54 185 ASN B C 1
ATOM 9747 O O . ASN B 2 205 ? 188.604 182.922 184.507 1.00 129.63 185 ASN B O 1
ATOM 9758 N N . PRO B 2 206 ? 188.785 181.977 186.527 1.00 119.51 186 PRO B N 1
ATOM 9759 C CA . PRO B 2 206 ? 189.872 182.840 186.997 1.00 118.31 186 PRO B CA 1
ATOM 9760 C C . PRO B 2 206 ? 191.221 182.734 186.272 1.00 126.03 186 PRO B C 1
ATOM 9761 O O . PRO B 2 206 ? 192.156 183.435 186.651 1.00 125.90 186 PRO B O 1
ATOM 9772 N N . CYS B 2 207 ? 191.364 181.841 185.293 1.00 150.73 187 CYS B N 1
ATOM 9773 C CA . CYS B 2 207 ? 192.630 181.426 184.684 1.00 147.84 187 CYS B CA 1
ATOM 9774 C C . CYS B 2 207 ? 192.664 181.707 183.164 1.00 149.51 187 CYS B C 1
ATOM 9775 O O . CYS B 2 207 ? 191.744 182.312 182.611 1.00 149.87 187 CYS B O 1
ATOM 9782 N N . THR B 2 208 ? 193.725 181.299 182.462 1.00 166.07 188 THR B N 1
ATOM 9783 C CA . THR B 2 208 ? 193.781 181.338 180.986 1.00 165.80 188 THR B CA 1
ATOM 9784 C C . THR B 2 208 ? 192.813 180.325 180.373 1.00 166.51 188 THR B C 1
ATOM 9785 O O . THR B 2 208 ? 192.513 179.306 180.982 1.00 168.87 188 THR B O 1
ATOM 9796 N N . SER B 2 209 ? 192.289 180.579 179.171 1.00 169.54 189 SER B N 1
ATOM 9797 C CA . SER B 2 209 ? 191.124 179.845 178.638 1.00 170.76 189 SER B CA 1
ATOM 9798 C C . SER B 2 209 ? 191.320 178.329 178.462 1.00 172.55 189 SER B C 1
ATOM 9799 O O . SER B 2 209 ? 190.348 177.576 178.490 1.00 171.27 189 SER B O 1
ATOM 9807 N N . GLU B 2 210 ? 192.554 177.846 178.310 1.00 179.20 190 GLU B N 1
ATOM 9808 C CA . GLU B 2 210 ? 192.892 176.413 178.277 1.00 177.22 190 GLU B CA 1
ATOM 9809 C C . GLU B 2 210 ? 192.943 175.734 179.663 1.00 177.35 190 GLU B C 1
ATOM 9810 O O . GLU B 2 210 ? 193.039 174.509 179.740 1.00 177.90 190 GLU B O 1
ATOM 9822 N N . GLN B 2 211 ? 192.881 176.499 180.757 1.00 154.38 191 GLN B N 1
ATOM 9823 C CA . GLN B 2 211 ? 192.866 176.019 182.140 1.00 152.70 191 GLN B CA 1
ATOM 9824 C C . GLN B 2 211 ? 191.433 176.139 182.675 1.00 152.35 191 GLN B C 1
ATOM 9825 O O . GLN B 2 211 ? 190.871 177.230 182.700 1.00 153.80 191 GLN B O 1
ATOM 9839 N N . ASN B 2 212 ? 190.857 174.993 183.048 1.00 157.50 192 ASN B N 1
ATOM 9840 C CA . ASN B 2 212 ? 189.470 174.932 183.501 1.00 158.17 192 ASN B CA 1
ATOM 9841 C C . ASN B 2 212 ? 189.259 175.149 184.990 1.00 159.98 192 ASN B C 1
ATOM 9842 O O . ASN B 2 212 ? 188.830 174.252 185.704 1.00 164.10 192 ASN B O 1
ATOM 9852 N N . CYS B 2 213 ? 189.579 176.322 185.464 1.00 130.51 193 CYS B N 1
ATOM 9853 C CA . CYS B 2 213 ? 189.389 176.727 186.852 1.00 125.24 193 CYS B CA 1
ATOM 9854 C C . CYS B 2 213 ? 187.915 177.007 187.195 1.00 128.18 193 CYS B C 1
ATOM 9855 O O . CYS B 2 213 ? 187.208 177.659 186.434 1.00 132.48 193 CYS B O 1
ATOM 9862 N N . THR B 2 214 ? 187.455 176.572 188.369 1.00 119.30 194 THR B N 1
ATOM 9863 C CA . THR B 2 214 ? 186.183 177.030 188.957 1.00 118.96 194 THR B CA 1
ATOM 9864 C C . THR B 2 214 ? 186.302 178.468 189.487 1.00 121.00 194 THR B C 1
ATOM 9865 O O . THR B 2 214 ? 187.412 178.947 189.730 1.00 126.57 194 THR B O 1
ATOM 9876 N N . SER B 2 215 ? 185.195 179.184 189.677 1.00 119.89 195 SER B N 1
ATOM 9877 C CA . SER B 2 215 ? 185.199 180.549 190.225 1.00 117.97 195 SER B CA 1
ATOM 9878 C C . SER B 2 215 ? 185.745 180.605 191.666 1.00 122.14 195 SER B C 1
ATOM 9879 O O . SER B 2 215 ? 185.696 179.600 192.376 1.00 127.93 195 SER B O 1
ATOM 9887 N N . PRO B 2 216 ? 186.307 181.738 192.131 1.00 102.39 196 PRO B N 1
ATOM 9888 C CA . PRO B 2 216 ? 187.014 181.795 193.408 1.00 102.37 196 PRO B CA 1
ATOM 9889 C C . PRO B 2 216 ? 186.076 181.715 194.620 1.00 106.28 196 PRO B C 1
ATOM 9890 O O . PRO B 2 216 ? 184.892 182.040 194.539 1.00 108.16 196 PRO B O 1
ATOM 9901 N N . PHE B 2 217 ? 186.623 181.333 195.769 1.00 86.52 197 PHE B N 1
ATOM 9902 C CA . PHE B 2 217 ? 185.921 181.195 197.041 1.00 82.58 197 PHE B CA 1
ATOM 9903 C C . PHE B 2 217 ? 186.885 181.468 198.191 1.00 88.61 197 PHE B C 1
ATOM 9904 O O . PHE B 2 217 ? 188.094 181.338 198.030 1.00 88.68 197 PHE B O 1
ATOM 9921 N N . SER B 2 218 ? 186.380 181.844 199.362 1.00 89.68 198 SER B N 1
ATOM 9922 C CA . SER B 2 218 ? 187.247 182.089 200.512 1.00 86.57 198 SER B CA 1
ATOM 9923 C C . SER B 2 218 ? 187.597 180.812 201.261 1.00 84.49 198 SER B C 1
ATOM 9924 O O . SER B 2 218 ? 188.775 180.517 201.408 1.00 91.90 198 SER B O 1
ATOM 9932 N N . TYR B 2 219 ? 186.608 180.016 201.668 1.00 80.25 199 TYR B N 1
ATOM 9933 C CA . TYR B 2 219 ? 186.814 178.726 202.331 1.00 80.21 199 TYR B CA 1
ATOM 9934 C C . TYR B 2 219 ? 185.623 177.783 202.121 1.00 83.87 199 TYR B C 1
ATOM 9935 O O . TYR B 2 219 ? 184.486 178.246 202.155 1.00 95.02 199 TYR B O 1
ATOM 9953 N N . LYS B 2 220 ? 185.879 176.480 201.948 1.00 82.71 200 LYS B N 1
ATOM 9954 C CA . LYS B 2 220 ? 184.919 175.363 201.947 1.00 86.19 200 LYS B CA 1
ATOM 9955 C C . LYS B 2 220 ? 185.270 174.323 203.001 1.00 92.00 200 LYS B C 1
ATOM 9956 O O . LYS B 2 220 ? 186.352 173.751 202.948 1.00 106.41 200 LYS B O 1
ATOM 9975 N N . ASN B 2 221 ? 184.336 173.958 203.869 1.00 94.73 201 ASN B N 1
ATOM 9976 C CA . ASN B 2 221 ? 184.455 172.769 204.711 1.00 88.64 201 ASN B CA 1
ATOM 9977 C C . ASN B 2 221 ? 183.951 171.538 203.945 1.00 92.54 201 ASN B C 1
ATOM 9978 O O . ASN B 2 221 ? 182.787 171.173 204.058 1.00 101.58 201 ASN B O 1
ATOM 9989 N N . VAL B 2 222 ? 184.787 170.924 203.107 1.00 86.41 202 VAL B N 1
ATOM 9990 C CA . VAL B 2 222 ? 184.376 169.825 202.212 1.00 87.58 202 VAL B CA 1
ATOM 9991 C C . VAL B 2 222 ? 183.953 168.578 202.987 1.00 91.71 202 VAL B C 1
ATOM 9992 O O . VAL B 2 222 ? 182.933 167.978 202.666 1.00 94.12 202 VAL B O 1
ATOM 10005 N N . LEU B 2 223 ? 184.717 168.195 204.011 1.00 90.82 203 LEU B N 1
ATOM 10006 C CA . LEU B 2 223 ? 184.520 166.972 204.783 1.00 82.65 203 LEU B CA 1
ATOM 10007 C C . LEU B 2 223 ? 184.888 167.202 206.251 1.00 87.44 203 LEU B C 1
ATOM 10008 O O . LEU B 2 223 ? 186.061 167.303 206.601 1.00 91.32 203 LEU B O 1
ATOM 10024 N N . SER B 2 224 ? 183.875 167.257 207.111 1.00 106.61 204 SER B N 1
ATOM 10025 C CA . SER B 2 224 ? 184.021 167.254 208.565 1.00 107.74 204 SER B CA 1
ATOM 10026 C C . SER B 2 224 ? 184.596 165.923 209.038 1.00 110.31 204 SER B C 1
ATOM 10027 O O . SER B 2 224 ? 184.321 164.891 208.434 1.00 119.57 204 SER B O 1
ATOM 10035 N N . LEU B 2 225 ? 185.393 165.936 210.104 1.00 92.59 205 LEU B N 1
ATOM 10036 C CA . LEU B 2 225 ? 186.269 164.829 210.509 1.00 90.77 205 LEU B CA 1
ATOM 10037 C C . LEU B 2 225 ? 185.554 163.471 210.511 1.00 94.09 205 LEU B C 1
ATOM 10038 O O . LEU B 2 225 ? 184.475 163.346 211.083 1.00 98.62 205 LEU B O 1
ATOM 10054 N N . THR B 2 226 ? 186.156 162.442 209.910 1.00 97.27 206 THR B N 1
ATOM 10055 C CA . THR B 2 226 ? 185.571 161.097 209.803 1.00 99.99 206 THR B CA 1
ATOM 10056 C C . THR B 2 226 ? 186.608 159.986 209.934 1.00 104.80 206 THR B C 1
ATOM 10057 O O . THR B 2 226 ? 187.779 160.185 209.634 1.00 112.66 206 THR B O 1
ATOM 10068 N N . ASN B 2 227 ? 186.204 158.798 210.379 1.00 120.60 207 ASN B N 1
ATOM 10069 C CA . ASN B 2 227 ? 187.029 157.585 210.335 1.00 119.81 207 ASN B CA 1
ATOM 10070 C C . ASN B 2 227 ? 186.892 156.818 209.006 1.00 123.27 207 ASN B C 1
ATOM 10071 O O . ASN B 2 227 ? 187.673 155.909 208.742 1.00 124.22 207 ASN B O 1
ATOM 10082 N N . LYS B 2 228 ? 185.903 157.151 208.168 1.00 122.14 208 LYS B N 1
ATOM 10083 C CA . LYS B 2 228 ? 185.646 156.503 206.876 1.00 120.50 208 LYS B CA 1
ATOM 10084 C C . LYS B 2 228 ? 186.587 157.068 205.821 1.00 123.09 208 LYS B C 1
ATOM 10085 O O . LYS B 2 228 ? 186.241 157.979 205.074 1.00 120.79 208 LYS B O 1
ATOM 10104 N N . GLY B 2 229 ? 187.808 156.551 205.783 1.00 128.44 209 GLY B N 1
ATOM 10105 C CA . GLY B 2 229 ? 188.883 157.063 204.940 1.00 124.23 209 GLY B CA 1
ATOM 10106 C C . GLY B 2 229 ? 188.558 157.112 203.448 1.00 124.41 209 GLY B C 1
ATOM 10107 O O . GLY B 2 229 ? 188.870 158.093 202.785 1.00 131.75 209 GLY B O 1
ATOM 10111 N N . GLU B 2 230 ? 187.835 156.136 202.906 1.00 127.71 210 GLU B N 1
ATOM 10112 C CA . GLU B 2 230 ? 187.427 156.134 201.497 1.00 128.42 210 GLU B CA 1
ATOM 10113 C C . GLU B 2 230 ? 186.478 157.290 201.110 1.00 130.91 210 GLU B C 1
ATOM 10114 O O . GLU B 2 230 ? 186.411 157.655 199.938 1.00 132.41 210 GLU B O 1
ATOM 10126 N N . VAL B 2 231 ? 185.791 157.923 202.069 1.00 114.71 211 VAL B N 1
ATOM 10127 C CA . VAL B 2 231 ? 184.986 159.131 201.827 1.00 112.44 211 VAL B CA 1
ATOM 10128 C C . VAL B 2 231 ? 185.879 160.352 201.620 1.00 116.69 211 VAL B C 1
ATOM 10129 O O . VAL B 2 231 ? 185.549 161.209 200.809 1.00 120.62 211 VAL B O 1
ATOM 10142 N N . PHE B 2 232 ? 187.051 160.420 202.258 1.00 106.30 212 PHE B N 1
ATOM 10143 C CA . PHE B 2 232 ? 188.047 161.444 201.941 1.00 97.08 212 PHE B CA 1
ATOM 10144 C C . PHE B 2 232 ? 188.512 161.275 200.497 1.00 99.98 212 PHE B C 1
ATOM 10145 O O . PHE B 2 232 ? 188.397 162.213 199.722 1.00 104.14 212 PHE B O 1
ATOM 10162 N N . ASN B 2 233 ? 188.940 160.081 200.081 1.00 111.29 213 ASN B N 1
ATOM 10163 C CA . ASN B 2 233 ? 189.358 159.852 198.697 1.00 106.05 213 ASN B CA 1
ATOM 10164 C C . ASN B 2 233 ? 188.260 160.211 197.684 1.00 108.22 213 ASN B C 1
ATOM 10165 O O . ASN B 2 233 ? 188.535 160.839 196.667 1.00 114.98 213 ASN B O 1
ATOM 10176 N N . GLU B 2 234 ? 187.012 159.823 197.949 1.00 112.12 214 GLU B N 1
ATOM 10177 C CA . GLU B 2 234 ? 185.871 160.120 197.088 1.00 114.01 214 GLU B CA 1
ATOM 10178 C C . GLU B 2 234 ? 185.650 161.627 196.927 1.00 117.66 214 GLU B C 1
ATOM 10179 O O . GLU B 2 234 ? 185.632 162.117 195.804 1.00 118.66 214 GLU B O 1
ATOM 10191 N N . LEU B 2 235 ? 185.488 162.374 198.021 1.00 110.31 215 LEU B N 1
ATOM 10192 C CA . LEU B 2 235 ? 185.183 163.802 197.961 1.00 105.91 215 LEU B CA 1
ATOM 10193 C C . LEU B 2 235 ? 186.388 164.620 197.502 1.00 108.71 215 LEU B C 1
ATOM 10194 O O . LEU B 2 235 ? 186.230 165.493 196.655 1.00 112.37 215 LEU B O 1
ATOM 10210 N N . VAL B 2 236 ? 187.594 164.350 198.000 1.00 102.46 216 VAL B N 1
ATOM 10211 C CA . VAL B 2 236 ? 188.809 165.068 197.585 1.00 103.22 216 VAL B CA 1
ATOM 10212 C C . VAL B 2 236 ? 189.160 164.794 196.122 1.00 103.97 216 VAL B C 1
ATOM 10213 O O . VAL B 2 236 ? 189.625 165.681 195.418 1.00 104.32 216 VAL B O 1
ATOM 10226 N N . GLY B 2 237 ? 188.861 163.605 195.603 1.00 108.04 217 GLY B N 1
ATOM 10227 C CA . GLY B 2 237 ? 189.111 163.264 194.208 1.00 110.19 217 GLY B CA 1
ATOM 10228 C C . GLY B 2 237 ? 188.196 163.963 193.203 1.00 116.88 217 GLY B C 1
ATOM 10229 O O . GLY B 2 237 ? 188.510 163.963 192.017 1.00 120.77 217 GLY B O 1
ATOM 10233 N N . LYS B 2 238 ? 187.093 164.576 193.645 1.00 114.78 218 LYS B N 1
ATOM 10234 C CA . LYS B 2 238 ? 186.131 165.290 192.786 1.00 115.08 218 LYS B CA 1
ATOM 10235 C C . LYS B 2 238 ? 186.079 166.803 192.992 1.00 118.23 218 LYS B C 1
ATOM 10236 O O . LYS B 2 238 ? 185.201 167.455 192.435 1.00 120.46 218 LYS B O 1
ATOM 10255 N N . GLN B 2 239 ? 187.011 167.376 193.755 1.00 111.36 219 GLN B N 1
ATOM 10256 C CA . GLN B 2 239 ? 187.202 168.826 193.805 1.00 110.60 219 GLN B CA 1
ATOM 10257 C C . GLN B 2 239 ? 187.825 169.325 192.501 1.00 116.76 219 GLN B C 1
ATOM 10258 O O . GLN B 2 239 ? 188.573 168.591 191.855 1.00 122.64 219 GLN B O 1
ATOM 10272 N N . ARG B 2 240 ? 187.553 170.577 192.121 1.00 123.33 220 ARG B N 1
ATOM 10273 C CA . ARG B 2 240 ? 188.161 171.236 190.959 1.00 122.32 220 ARG B CA 1
ATOM 10274 C C . ARG B 2 240 ? 188.955 172.465 191.388 1.00 126.90 220 ARG B C 1
ATOM 10275 O O . ARG B 2 240 ? 188.531 173.207 192.269 1.00 136.10 220 ARG B O 1
ATOM 10296 N N . ILE B 2 241 ? 190.120 172.664 190.777 1.00 105.49 221 ILE B N 1
ATOM 10297 C CA . ILE B 2 241 ? 191.044 173.759 191.093 1.00 105.13 221 ILE B CA 1
ATOM 10298 C C . ILE B 2 241 ? 190.436 175.117 190.707 1.00 110.26 221 ILE B C 1
ATOM 10299 O O . ILE B 2 241 ? 189.568 175.191 189.841 1.00 120.50 221 ILE B O 1
ATOM 10315 N N . SER B 2 242 ? 190.874 176.199 191.335 1.00 98.71 222 SER B N 1
ATOM 10316 C CA . SER B 2 242 ? 190.416 177.564 191.083 1.00 97.87 222 SER B CA 1
ATOM 10317 C C . SER B 2 242 ? 191.602 178.485 190.791 1.00 99.23 222 SER B C 1
ATOM 10318 O O . SER B 2 242 ? 192.697 178.018 190.505 1.00 107.87 222 SER B O 1
ATOM 10326 N N . GLY B 2 243 ? 191.424 179.796 190.830 1.00 97.13 223 GLY B N 1
ATOM 10327 C CA . GLY B 2 243 ? 192.495 180.745 190.564 1.00 96.67 223 GLY B CA 1
ATOM 10328 C C . GLY B 2 243 ? 192.250 182.095 191.198 1.00 101.16 223 GLY B C 1
ATOM 10329 O O . GLY B 2 243 ? 191.200 182.360 191.771 1.00 109.07 223 GLY B O 1
ATOM 10333 N N . ASN B 2 244 ? 193.266 182.940 191.162 1.00 104.77 224 ASN B N 1
ATOM 10334 C CA . ASN B 2 244 ? 193.334 184.161 191.947 1.00 102.54 224 ASN B CA 1
ATOM 10335 C C . ASN B 2 244 ? 194.283 185.185 191.316 1.00 111.23 224 ASN B C 1
ATOM 10336 O O . ASN B 2 244 ? 195.128 184.808 190.507 1.00 116.79 224 ASN B O 1
ATOM 10347 N N . LEU B 2 245 ? 194.192 186.459 191.702 1.00 102.63 225 LEU B N 1
ATOM 10348 C CA . LEU B 2 245 ? 195.075 187.480 191.147 1.00 104.30 225 LEU B CA 1
ATOM 10349 C C . LEU B 2 245 ? 196.377 187.658 191.940 1.00 107.82 225 LEU B C 1
ATOM 10350 O O . LEU B 2 245 ? 197.441 187.325 191.429 1.00 110.25 225 LEU B O 1
ATOM 10366 N N . ASP B 2 246 ? 196.340 188.176 193.170 1.00 108.61 226 ASP B N 1
ATOM 10367 C CA . ASP B 2 246 ? 197.580 188.476 193.892 1.00 109.67 226 ASP B CA 1
ATOM 10368 C C . ASP B 2 246 ? 198.227 187.234 194.517 1.00 110.13 226 ASP B C 1
ATOM 10369 O O . ASP B 2 246 ? 197.549 186.275 194.881 1.00 109.27 226 ASP B O 1
ATOM 10378 N N . SER B 2 247 ? 199.554 187.236 194.641 1.00 106.78 227 SER B N 1
ATOM 10379 C CA . SER B 2 247 ? 200.321 186.059 195.052 1.00 108.91 227 SER B CA 1
ATOM 10380 C C . SER B 2 247 ? 200.006 185.529 196.456 1.00 113.83 227 SER B C 1
ATOM 10381 O O . SER B 2 247 ? 199.667 184.353 196.551 1.00 119.46 227 SER B O 1
ATOM 10389 N N . PRO B 2 248 ? 200.072 186.307 197.554 1.00 103.94 228 PRO B N 1
ATOM 10390 C CA . PRO B 2 248 ? 199.696 185.810 198.868 1.00 100.86 228 PRO B CA 1
ATOM 10391 C C . PRO B 2 248 ? 198.215 185.465 198.897 1.00 103.13 228 PRO B C 1
ATOM 10392 O O . PRO B 2 248 ? 197.427 186.155 198.262 1.00 107.62 228 PRO B O 1
ATOM 10403 N N . GLU B 2 249 ? 197.804 184.429 199.618 1.00 110.95 229 GLU B N 1
ATOM 10404 C CA . GLU B 2 249 ? 196.439 183.904 199.516 1.00 114.19 229 GLU B CA 1
ATOM 10405 C C . GLU B 2 249 ? 195.642 184.090 200.812 1.00 117.61 229 GLU B C 1
ATOM 10406 O O . GLU B 2 249 ? 196.192 184.345 201.883 1.00 120.42 229 GLU B O 1
ATOM 10418 N N . GLY B 2 250 ? 194.321 183.993 200.744 1.00 110.48 230 GLY B N 1
ATOM 10419 C CA . GLY B 2 250 ? 193.418 184.265 201.864 1.00 109.60 230 GLY B CA 1
ATOM 10420 C C . GLY B 2 250 ? 193.203 183.074 202.787 1.00 113.80 230 GLY B C 1
ATOM 10421 O O . GLY B 2 250 ? 192.078 182.629 202.978 1.00 110.22 230 GLY B O 1
ATOM 10425 N N . GLY B 2 251 ? 194.300 182.525 203.307 1.00 110.44 231 GLY B N 1
ATOM 10426 C CA . GLY B 2 251 ? 194.302 181.312 204.126 1.00 100.28 231 GLY B CA 1
ATOM 10427 C C . GLY B 2 251 ? 194.078 181.551 205.606 1.00 98.96 231 GLY B C 1
ATOM 10428 O O . GLY B 2 251 ? 193.590 180.677 206.302 1.00 100.74 231 GLY B O 1
ATOM 10432 N N . PHE B 2 252 ? 194.375 182.742 206.112 1.00 100.27 232 PHE B N 1
ATOM 10433 C CA . PHE B 2 252 ? 194.230 183.083 207.526 1.00 95.76 232 PHE B CA 1
ATOM 10434 C C . PHE B 2 252 ? 192.777 183.179 207.999 1.00 98.04 232 PHE B C 1
ATOM 10435 O O . PHE B 2 252 ? 192.488 182.738 209.102 1.00 105.02 232 PHE B O 1
ATOM 10452 N N . ASP B 2 253 ? 191.832 183.676 207.200 1.00 102.75 233 ASP B N 1
ATOM 10453 C CA . ASP B 2 253 ? 190.405 183.571 207.527 1.00 103.21 233 ASP B CA 1
ATOM 10454 C C . ASP B 2 253 ? 189.781 182.198 207.200 1.00 110.79 233 ASP B C 1
ATOM 10455 O O . ASP B 2 253 ? 188.645 181.946 207.577 1.00 112.22 233 ASP B O 1
ATOM 10464 N N . ALA B 2 254 ? 190.537 181.256 206.628 1.00 98.85 234 ALA B N 1
ATOM 10465 C CA . ALA B 2 254 ? 190.216 179.829 206.634 1.00 87.60 234 ALA B CA 1
ATOM 10466 C C . ALA B 2 254 ? 190.753 179.119 207.893 1.00 90.99 234 ALA B C 1
ATOM 10467 O O . ALA B 2 254 ? 190.024 178.339 208.495 1.00 103.03 234 ALA B O 1
ATOM 10474 N N . ILE B 2 255 ? 191.961 179.443 208.378 1.00 76.99 235 ILE B N 1
ATOM 10475 C CA . ILE B 2 255 ? 192.468 178.967 209.681 1.00 75.37 235 ILE B CA 1
ATOM 10476 C C . ILE B 2 255 ? 191.540 179.414 210.810 1.00 77.63 235 ILE B C 1
ATOM 10477 O O . ILE B 2 255 ? 191.203 178.604 211.663 1.00 83.46 235 ILE B O 1
ATOM 10493 N N . MET B 2 256 ? 191.084 180.669 210.820 1.00 92.67 236 MET B N 1
ATOM 10494 C CA . MET B 2 256 ? 190.167 181.160 211.850 1.00 90.70 236 MET B CA 1
ATOM 10495 C C . MET B 2 256 ? 188.875 180.346 211.901 1.00 94.14 236 MET B C 1
ATOM 10496 O O . MET B 2 256 ? 188.477 179.919 212.970 1.00 100.02 236 MET B O 1
ATOM 10510 N N . GLN B 2 257 ? 188.233 180.064 210.767 1.00 100.23 237 GLN B N 1
ATOM 10511 C CA . GLN B 2 257 ? 186.980 179.308 210.746 1.00 94.18 237 GLN B CA 1
ATOM 10512 C C . GLN B 2 257 ? 187.173 177.866 211.197 1.00 97.47 237 GLN B C 1
ATOM 10513 O O . GLN B 2 257 ? 186.385 177.369 211.987 1.00 104.22 237 GLN B O 1
ATOM 10527 N N . VAL B 2 258 ? 188.247 177.197 210.787 1.00 90.63 238 VAL B N 1
ATOM 10528 C CA . VAL B 2 258 ? 188.589 175.855 211.281 1.00 86.10 238 VAL B CA 1
ATOM 10529 C C . VAL B 2 258 ? 188.778 175.819 212.804 1.00 90.71 238 VAL B C 1
ATOM 10530 O O . VAL B 2 258 ? 188.342 174.866 213.444 1.00 104.00 238 VAL B O 1
ATOM 10543 N N . ALA B 2 259 ? 189.384 176.841 213.411 1.00 83.95 239 ALA B N 1
ATOM 10544 C CA . ALA B 2 259 ? 189.540 176.917 214.855 1.00 83.70 239 ALA B CA 1
ATOM 10545 C C . ALA B 2 259 ? 188.208 177.136 215.584 1.00 92.10 239 ALA B C 1
ATOM 10546 O O . ALA B 2 259 ? 187.868 176.395 216.501 1.00 106.14 239 ALA B O 1
ATOM 10553 N N . VAL B 2 260 ? 187.430 178.140 215.182 1.00 101.87 240 VAL B N 1
ATOM 10554 C CA . VAL B 2 260 ? 186.243 178.599 215.921 1.00 102.49 240 VAL B CA 1
ATOM 10555 C C . VAL B 2 260 ? 184.936 177.871 215.588 1.00 105.59 240 VAL B C 1
ATOM 10556 O O . VAL B 2 260 ? 183.988 177.979 216.358 1.00 112.06 240 VAL B O 1
ATOM 10569 N N . CYS B 2 261 ? 184.843 177.119 214.487 1.00 111.50 241 CYS B N 1
ATOM 10570 C CA . CYS B 2 261 ? 183.621 176.401 214.105 1.00 114.89 241 CYS B CA 1
ATOM 10571 C C . CYS B 2 261 ? 183.372 175.060 214.818 1.00 117.12 241 CYS B C 1
ATOM 10572 O O . CYS B 2 261 ? 182.303 174.488 214.638 1.00 119.80 241 CYS B O 1
ATOM 10579 N N . GLY B 2 262 ? 184.295 174.539 215.625 1.00 114.27 242 GLY B N 1
ATOM 10580 C CA . GLY B 2 262 ? 184.013 173.486 216.615 1.00 119.46 242 GLY B CA 1
ATOM 10581 C C . GLY B 2 262 ? 183.262 172.266 216.082 1.00 123.94 242 GLY B C 1
ATOM 10582 O O . GLY B 2 262 ? 183.801 171.481 215.306 1.00 127.18 242 GLY B O 1
ATOM 10586 N N . SER B 2 263 ? 182.001 172.105 216.479 1.00 113.39 243 SER B N 1
ATOM 10587 C CA . SER B 2 263 ? 181.135 170.974 216.119 1.00 110.31 243 SER B CA 1
ATOM 10588 C C . SER B 2 263 ? 180.806 170.850 214.628 1.00 109.95 243 SER B C 1
ATOM 10589 O O . SER B 2 263 ? 180.463 169.759 214.181 1.00 109.24 243 SER B O 1
ATOM 10597 N N . LEU B 2 264 ? 180.935 171.913 213.828 1.00 99.44 244 LEU B N 1
ATOM 10598 C CA . LEU B 2 264 ? 180.770 171.841 212.371 1.00 100.13 244 LEU B CA 1
ATOM 10599 C C . LEU B 2 264 ? 181.961 171.150 211.710 1.00 101.68 244 LEU B C 1
ATOM 10600 O O . LEU B 2 264 ? 181.781 170.315 210.830 1.00 99.10 244 LEU B O 1
ATOM 10616 N N . ILE B 2 265 ? 183.183 171.447 212.153 1.00 99.26 245 ILE B N 1
ATOM 10617 C CA . ILE B 2 265 ? 184.390 170.729 211.723 1.00 94.56 245 ILE B CA 1
ATOM 10618 C C . ILE B 2 265 ? 184.403 169.310 212.298 1.00 96.17 245 ILE B C 1
ATOM 10619 O O . ILE B 2 265 ? 184.844 168.372 211.642 1.00 102.17 245 ILE B O 1
ATOM 10635 N N . GLY B 2 266 ? 183.858 169.146 213.503 1.00 96.62 246 GLY B N 1
ATOM 10636 C CA . GLY B 2 266 ? 183.637 167.865 214.165 1.00 96.09 246 GLY B CA 1
ATOM 10637 C C . GLY B 2 266 ? 184.669 167.512 215.227 1.00 104.52 246 GLY B C 1
ATOM 10638 O O . GLY B 2 266 ? 184.736 166.351 215.611 1.00 113.95 246 GLY B O 1
ATOM 10642 N N . TRP B 2 267 ? 185.494 168.452 215.682 1.00 95.99 247 TRP B N 1
ATOM 10643 C CA . TRP B 2 267 ? 186.600 168.202 216.608 1.00 97.20 247 TRP B CA 1
ATOM 10644 C C . TRP B 2 267 ? 186.175 167.533 217.930 1.00 98.19 247 TRP B C 1
ATOM 10645 O O . TRP B 2 267 ? 185.180 167.928 218.536 1.00 101.79 247 TRP B O 1
ATOM 10666 N N . ARG B 2 268 ? 186.948 166.554 218.415 1.00 105.49 248 ARG B N 1
ATOM 10667 C CA . ARG B 2 268 ? 186.817 165.941 219.756 1.00 106.45 248 ARG B CA 1
ATOM 10668 C C . ARG B 2 268 ? 187.761 166.596 220.774 1.00 113.40 248 ARG B C 1
ATOM 10669 O O . ARG B 2 268 ? 188.558 167.467 220.435 1.00 116.60 248 ARG B O 1
ATOM 10690 N N . ASN B 2 269 ? 187.771 166.026 221.996 1.00 122.88 249 ASN B N 1
ATOM 10691 C CA . ASN B 2 269 ? 188.719 166.421 223.028 1.00 121.52 249 ASN B CA 1
ATOM 10692 C C . ASN B 2 269 ? 189.791 165.362 222.878 1.00 124.31 249 ASN B C 1
ATOM 10693 O O . ASN B 2 269 ? 189.761 164.358 223.569 1.00 125.16 249 ASN B O 1
ATOM 10703 N N . VAL B 2 270 ? 190.710 165.562 221.978 1.00 109.07 250 VAL B N 1
ATOM 10704 C CA . VAL B 2 270 ? 191.817 164.672 221.552 1.00 102.43 250 VAL B CA 1
ATOM 10705 C C . VAL B 2 270 ? 192.981 165.541 221.045 1.00 101.58 250 VAL B C 1
ATOM 10706 O O . VAL B 2 270 ? 192.892 166.761 221.170 1.00 111.13 250 VAL B O 1
ATOM 10719 N N . THR B 2 271 ? 194.062 165.022 220.444 1.00 100.31 251 THR B N 1
ATOM 10720 C CA . THR B 2 271 ? 195.020 165.939 219.781 1.00 107.57 251 THR B CA 1
ATOM 10721 C C . THR B 2 271 ? 194.453 166.430 218.450 1.00 104.26 251 THR B C 1
ATOM 10722 O O . THR B 2 271 ? 194.258 165.636 217.535 1.00 100.46 251 THR B O 1
ATOM 10733 N N . ARG B 2 272 ? 194.212 167.736 218.322 1.00 100.31 252 ARG B N 1
ATOM 10734 C CA . ARG B 2 272 ? 193.697 168.388 217.114 1.00 95.61 252 ARG B CA 1
ATOM 10735 C C . ARG B 2 272 ? 194.851 168.888 216.250 1.00 101.07 252 ARG B C 1
ATOM 10736 O O . ARG B 2 272 ? 195.520 169.850 216.622 1.00 99.02 252 ARG B O 1
ATOM 10757 N N . LEU B 2 273 ? 195.093 168.255 215.110 1.00 104.90 253 LEU B N 1
ATOM 10758 C CA . LEU B 2 273 ? 196.126 168.634 214.150 1.00 96.80 253 LEU B CA 1
ATOM 10759 C C . LEU B 2 273 ? 195.485 169.359 212.972 1.00 97.07 253 LEU B C 1
ATOM 10760 O O . LEU B 2 273 ? 194.559 168.844 212.361 1.00 104.00 253 LEU B O 1
ATOM 10776 N N . LEU B 2 274 ? 195.997 170.525 212.609 1.00 84.69 254 LEU B N 1
ATOM 10777 C CA . LEU B 2 274 ? 195.601 171.244 211.406 1.00 83.82 254 LEU B CA 1
ATOM 10778 C C . LEU B 2 274 ? 196.782 171.232 210.446 1.00 92.75 254 LEU B C 1
ATOM 10779 O O . LEU B 2 274 ? 197.821 171.786 210.777 1.00 105.98 254 LEU B O 1
ATOM 10795 N N . VAL B 2 275 ? 196.650 170.639 209.263 1.00 81.37 255 VAL B N 1
ATOM 10796 C CA . VAL B 2 275 ? 197.671 170.743 208.214 1.00 74.37 255 VAL B CA 1
ATOM 10797 C C . VAL B 2 275 ? 197.271 171.849 207.260 1.00 83.96 255 VAL B C 1
ATOM 10798 O O . VAL B 2 275 ? 196.235 171.757 206.621 1.00 95.21 255 VAL B O 1
ATOM 10811 N N . PHE B 2 276 ? 198.088 172.890 207.158 1.00 76.69 256 PHE B N 1
ATOM 10812 C CA . PHE B 2 276 ? 197.880 174.014 206.265 1.00 72.95 256 PHE B CA 1
ATOM 10813 C C . PHE B 2 276 ? 198.836 173.889 205.079 1.00 85.04 256 PHE B C 1
ATOM 10814 O O . PHE B 2 276 ? 200.045 174.019 205.235 1.00 100.52 256 PHE B O 1
ATOM 10831 N N . SER B 2 277 ? 198.300 173.572 203.903 1.00 83.96 257 SER B N 1
ATOM 10832 C CA . SER B 2 277 ? 199.060 173.230 202.703 1.00 88.61 257 SER B CA 1
ATOM 10833 C C . SER B 2 277 ? 198.911 174.307 201.635 1.00 96.81 257 SER B C 1
ATOM 10834 O O . SER B 2 277 ? 197.799 174.644 201.234 1.00 106.36 257 SER B O 1
ATOM 10842 N N . THR B 2 278 ? 200.023 174.892 201.191 1.00 108.94 258 THR B N 1
ATOM 10843 C CA . THR B 2 278 ? 200.049 176.033 200.269 1.00 108.76 258 THR B CA 1
ATOM 10844 C C . THR B 2 278 ? 201.444 176.244 199.687 1.00 110.37 258 THR B C 1
ATOM 10845 O O . THR B 2 278 ? 202.426 175.707 200.186 1.00 118.93 258 THR B O 1
ATOM 10856 N N . ASP B 2 279 ? 201.547 177.049 198.635 1.00 116.17 259 ASP B N 1
ATOM 10857 C CA . ASP B 2 279 ? 202.792 177.432 197.975 1.00 120.39 259 ASP B CA 1
ATOM 10858 C C . ASP B 2 279 ? 202.956 178.958 197.858 1.00 121.80 259 ASP B C 1
ATOM 10859 O O . ASP B 2 279 ? 203.625 179.437 196.948 1.00 125.64 259 ASP B O 1
ATOM 10868 N N . ALA B 2 280 ? 202.348 179.729 198.766 1.00 110.86 260 ALA B N 1
ATOM 10869 C CA . ALA B 2 280 ? 202.398 181.190 198.791 1.00 110.35 260 ALA B CA 1
ATOM 10870 C C . ALA B 2 280 ? 202.390 181.777 200.211 1.00 113.33 260 ALA B C 1
ATOM 10871 O O . ALA B 2 280 ? 202.079 181.089 201.182 1.00 118.44 260 ALA B O 1
ATOM 10878 N N . GLY B 2 281 ? 202.718 183.064 200.343 1.00 107.80 261 GLY B N 1
ATOM 10879 C CA . GLY B 2 281 ? 202.575 183.821 201.590 1.00 105.03 261 GLY B CA 1
ATOM 10880 C C . GLY B 2 281 ? 201.121 184.066 202.000 1.00 104.06 261 GLY B C 1
ATOM 10881 O O . GLY B 2 281 ? 200.179 183.763 201.275 1.00 108.43 261 GLY B O 1
ATOM 10885 N N . PHE B 2 282 ? 200.917 184.653 203.168 1.00 101.86 262 PHE B N 1
ATOM 10886 C CA . PHE B 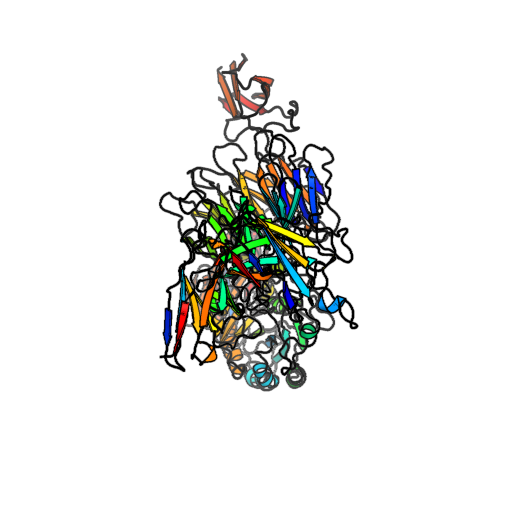2 282 ? 199.601 184.843 203.776 1.00 105.51 262 PHE B CA 1
ATOM 10887 C C . PHE B 2 282 ? 199.186 186.320 203.762 1.00 109.67 262 PHE B C 1
ATOM 10888 O O . PHE B 2 282 ? 199.986 187.208 204.052 1.00 116.58 262 PHE B O 1
ATOM 10905 N N . HIS B 2 283 ? 197.930 186.617 203.434 1.00 105.14 263 HIS B N 1
ATOM 10906 C CA . HIS B 2 283 ? 197.341 187.917 203.754 1.00 100.59 263 HIS B CA 1
ATOM 10907 C C . HIS B 2 283 ? 197.019 187.992 205.248 1.00 107.69 263 HIS B C 1
ATOM 10908 O O . HIS B 2 283 ? 196.556 187.006 205.813 1.00 120.08 263 HIS B O 1
ATOM 10923 N N . PHE B 2 284 ? 197.210 189.149 205.876 1.00 93.41 264 PHE B N 1
ATOM 10924 C CA . PHE B 2 284 ? 196.959 189.405 207.303 1.00 91.88 264 PHE B CA 1
ATOM 10925 C C . PHE B 2 284 ? 196.233 190.740 207.509 1.00 96.06 264 PHE B C 1
ATOM 10926 O O . PHE B 2 284 ? 195.974 191.448 206.541 1.00 111.31 264 PHE B O 1
ATOM 10943 N N . ALA B 2 285 ? 195.804 191.052 208.736 1.00 96.06 265 ALA B N 1
ATOM 10944 C CA . ALA B 2 285 ? 195.008 192.249 209.014 1.00 97.21 265 ALA B CA 1
ATOM 10945 C C . ALA B 2 285 ? 195.642 193.541 208.485 1.00 95.35 265 ALA B C 1
ATOM 10946 O O . ALA B 2 285 ? 196.857 193.702 208.514 1.00 100.59 265 ALA B O 1
ATOM 10953 N N . GLY B 2 286 ? 194.828 194.481 208.021 1.00 96.58 266 GLY B N 1
ATOM 10954 C CA . GLY B 2 286 ? 195.271 195.700 207.346 1.00 98.81 266 GLY B CA 1
ATOM 10955 C C . GLY B 2 286 ? 195.358 195.565 205.823 1.00 101.61 266 GLY B C 1
ATOM 10956 O O . GLY B 2 286 ? 195.205 196.569 205.129 1.00 104.37 266 GLY B O 1
ATOM 10960 N N . ASP B 2 287 ? 195.495 194.352 205.283 1.00 107.06 267 ASP B N 1
ATOM 10961 C CA . ASP B 2 287 ? 195.389 194.084 203.845 1.00 101.82 267 ASP B CA 1
ATOM 10962 C C . ASP B 2 287 ? 193.959 194.250 203.328 1.00 103.04 267 ASP B C 1
ATOM 10963 O O . ASP B 2 287 ? 193.768 194.495 202.140 1.00 106.79 267 ASP B O 1
ATOM 10972 N N . GLY B 2 288 ? 192.944 194.139 204.188 1.00 101.73 268 GLY B N 1
ATOM 10973 C CA . GLY B 2 288 ? 191.556 194.415 203.846 1.00 98.98 268 GLY B CA 1
ATOM 10974 C C . GLY B 2 288 ? 191.319 195.856 203.423 1.00 102.51 268 GLY B C 1
ATOM 10975 O O . GLY B 2 288 ? 190.430 196.106 202.619 1.00 106.14 268 GLY B O 1
ATOM 10979 N N . LYS B 2 289 ? 192.128 196.815 203.885 1.00 96.79 269 LYS B N 1
ATOM 10980 C CA . LYS B 2 289 ? 191.938 198.244 203.611 1.00 94.60 269 LYS B CA 1
ATOM 10981 C C . LYS B 2 289 ? 192.021 198.568 202.122 1.00 99.03 269 LYS B C 1
ATOM 10982 O O . LYS B 2 289 ? 191.269 199.409 201.648 1.00 102.10 269 LYS B O 1
ATOM 11001 N N . LEU B 2 290 ? 192.848 197.854 201.354 1.00 92.01 270 LEU B N 1
ATOM 11002 C CA . LEU B 2 290 ? 192.919 197.995 199.899 1.00 87.62 270 LEU B CA 1
ATOM 11003 C C . LEU B 2 290 ? 191.601 197.633 199.209 1.00 88.89 270 LEU B C 1
ATOM 11004 O O . LEU B 2 290 ? 191.301 198.198 198.167 1.00 98.69 270 LEU B O 1
ATOM 11020 N N . GLY B 2 291 ? 190.802 196.735 199.782 1.00 88.68 271 GLY B N 1
ATOM 11021 C CA . GLY B 2 291 ? 189.466 196.365 199.311 1.00 90.64 271 GLY B CA 1
ATOM 11022 C C . GLY B 2 291 ? 188.330 197.147 199.966 1.00 95.94 271 GLY B C 1
ATOM 11023 O O . GLY B 2 291 ? 187.171 196.821 199.735 1.00 100.76 271 GLY B O 1
ATOM 11027 N N . GLY B 2 292 ? 188.621 198.154 200.791 1.00 95.03 272 GLY B N 1
ATOM 11028 C CA . GLY B 2 292 ? 187.613 198.894 201.547 1.00 94.54 272 GLY B CA 1
ATOM 11029 C C . GLY B 2 292 ? 187.035 198.128 202.736 1.00 97.15 272 GLY B C 1
ATOM 11030 O O . GLY B 2 292 ? 185.960 198.474 203.218 1.00 102.06 272 GLY B O 1
ATOM 11034 N N . ILE B 2 293 ? 187.705 197.070 203.202 1.00 105.42 273 ILE B N 1
ATOM 11035 C CA . ILE B 2 293 ? 187.282 196.248 204.344 1.00 107.39 273 ILE B CA 1
ATOM 11036 C C . ILE B 2 293 ? 188.021 196.730 205.588 1.00 107.45 273 ILE B C 1
ATOM 11037 O O . ILE B 2 293 ? 189.244 196.665 205.650 1.00 112.64 273 ILE B O 1
ATOM 11053 N N . VAL B 2 294 ? 187.280 197.226 206.580 1.00 99.63 274 VAL B N 1
ATOM 11054 C CA . VAL B 2 294 ? 187.848 197.918 207.755 1.00 100.80 274 VAL B CA 1
ATOM 11055 C C . VAL B 2 294 ? 187.408 197.350 209.106 1.00 106.37 274 VAL B C 1
ATOM 11056 O O . VAL B 2 294 ? 188.093 197.590 210.096 1.00 106.42 274 VAL B O 1
ATOM 11069 N N . LEU B 2 295 ? 186.327 196.563 209.180 1.00 106.86 275 LEU B N 1
ATOM 11070 C CA . LEU B 2 295 ? 185.954 195.845 210.400 1.00 98.14 275 LEU B CA 1
ATOM 11071 C C . LEU B 2 295 ? 186.988 194.748 210.690 1.00 100.93 275 LEU B C 1
ATOM 11072 O O . LEU B 2 295 ? 187.240 193.924 209.810 1.00 113.26 275 LEU B O 1
ATOM 11088 N N . PRO B 2 296 ? 187.557 194.675 211.909 1.00 111.26 276 PRO B N 1
ATOM 11089 C CA . PRO B 2 296 ? 188.402 193.564 212.319 1.00 119.79 276 PRO B CA 1
ATOM 11090 C C . PRO B 2 296 ? 187.661 192.227 212.286 1.00 123.36 276 PRO B C 1
ATOM 11091 O O . PRO B 2 296 ? 186.440 192.173 212.414 1.00 125.93 276 PRO B O 1
ATOM 11102 N N . ASN B 2 297 ? 188.390 191.122 212.170 1.00 108.70 277 ASN B N 1
ATOM 11103 C CA . ASN B 2 297 ? 187.792 189.797 212.272 1.00 105.70 277 ASN B CA 1
ATOM 11104 C C . ASN B 2 297 ? 187.256 189.549 213.694 1.00 114.09 277 ASN B C 1
ATOM 11105 O O . ASN B 2 297 ? 187.999 189.673 214.663 1.00 121.52 277 ASN B O 1
ATOM 11116 N N . ASP B 2 298 ? 185.984 189.187 213.854 1.00 111.19 278 ASP B N 1
ATOM 11117 C CA . ASP B 2 298 ? 185.412 188.932 215.181 1.00 114.05 278 ASP B CA 1
ATOM 11118 C C . ASP B 2 298 ? 185.812 187.566 215.760 1.00 116.58 278 ASP B C 1
ATOM 11119 O O . ASP B 2 298 ? 185.746 187.376 216.971 1.00 121.17 278 ASP B O 1
ATOM 11128 N N . GLY B 2 299 ? 186.291 186.629 214.940 1.00 117.67 279 GLY B N 1
ATOM 11129 C CA . GLY B 2 299 ? 186.735 185.314 215.391 1.00 117.85 279 GLY B CA 1
ATOM 11130 C C . GLY B 2 299 ? 185.584 184.431 215.849 1.00 119.32 279 GLY B C 1
ATOM 11131 O O . GLY B 2 299 ? 185.603 183.910 216.960 1.00 124.36 279 GLY B O 1
ATOM 11135 N N . GLN B 2 300 ? 184.571 184.287 215.001 1.00 110.19 280 GLN B N 1
ATOM 11136 C CA . GLN B 2 300 ? 183.338 183.535 215.232 1.00 112.16 280 GLN B CA 1
ATOM 11137 C C . GLN B 2 300 ? 182.969 182.745 213.975 1.00 117.95 280 GLN B C 1
ATOM 11138 O O . GLN B 2 300 ? 183.484 183.022 212.894 1.00 120.50 280 GLN B O 1
ATOM 11152 N N . CYS B 2 301 ? 182.137 181.714 214.095 1.00 120.22 281 CYS B N 1
ATOM 11153 C CA . CYS B 2 301 ? 181.828 180.861 212.955 1.00 117.48 281 CYS B CA 1
ATOM 11154 C C . CYS B 2 301 ? 180.756 181.485 212.055 1.00 119.58 281 CYS B C 1
ATOM 11155 O O . CYS B 2 301 ? 179.668 181.802 212.531 1.00 124.09 281 CYS B O 1
ATOM 11162 N N . HIS B 2 302 ? 181.040 181.622 210.758 1.00 114.97 282 HIS B N 1
ATOM 11163 C CA . HIS B 2 302 ? 180.160 182.229 209.748 1.00 114.29 282 HIS B CA 1
ATOM 11164 C C . HIS B 2 302 ? 179.915 181.304 208.540 1.00 114.17 282 HIS B C 1
ATOM 11165 O O . HIS B 2 302 ? 179.665 181.765 207.426 1.00 115.27 282 HIS B O 1
ATOM 11179 N N . LEU B 2 303 ? 180.002 179.985 208.738 1.00 113.86 283 LEU B N 1
ATOM 11180 C CA . LEU B 2 303 ? 179.708 178.984 207.712 1.00 114.76 283 LEU B CA 1
ATOM 11181 C C . LEU B 2 303 ? 178.209 178.865 207.438 1.00 115.97 283 LEU B C 1
ATOM 11182 O O . LEU B 2 303 ? 177.425 178.677 208.362 1.00 108.90 283 LEU B O 1
ATOM 11198 N N . GLU B 2 304 ? 177.816 178.882 206.168 1.00 132.63 284 GLU B N 1
ATOM 11199 C CA . GLU B 2 304 ? 176.476 178.517 205.695 1.00 126.81 284 GLU B CA 1
ATOM 11200 C C . GLU B 2 304 ? 176.628 177.556 204.517 1.00 129.59 284 GLU B C 1
ATOM 11201 O O . GLU B 2 304 ? 177.436 177.814 203.631 1.00 134.93 284 GLU B O 1
ATOM 11213 N N . ASN B 2 305 ? 175.889 176.444 204.484 1.00 125.62 285 ASN B N 1
ATOM 11214 C CA . ASN B 2 305 ? 176.038 175.389 203.468 1.00 128.94 285 ASN B CA 1
ATOM 11215 C C . ASN B 2 305 ? 177.509 174.957 203.268 1.00 128.99 285 ASN B C 1
ATOM 11216 O O . ASN B 2 305 ? 177.957 174.741 202.146 1.00 130.04 285 ASN B O 1
ATOM 11227 N N . ASN B 2 306 ? 178.279 174.882 204.362 1.00 121.76 286 ASN B N 1
ATOM 11228 C CA . ASN B 2 306 ? 179.729 174.634 204.422 1.00 121.72 286 ASN B CA 1
ATOM 11229 C C . ASN B 2 306 ? 180.655 175.682 203.767 1.00 120.81 286 ASN B C 1
ATOM 11230 O O . ASN B 2 306 ? 181.873 175.527 203.835 1.00 128.70 286 ASN B O 1
ATOM 11241 N N . MET B 2 307 ? 180.134 176.764 203.198 1.00 110.32 287 MET B N 1
ATOM 11242 C CA . MET B 2 307 ? 180.898 177.893 202.667 1.00 105.08 287 MET B CA 1
ATOM 11243 C C . MET B 2 307 ? 181.117 178.969 203.726 1.00 108.56 287 MET B C 1
ATOM 11244 O O . MET B 2 307 ? 180.183 179.346 204.423 1.00 112.96 287 MET B O 1
ATOM 11258 N N . TYR B 2 308 ? 182.297 179.570 203.804 1.00 103.03 288 TYR B N 1
ATOM 11259 C CA . TYR B 2 308 ? 182.477 180.808 204.567 1.00 101.53 288 TYR B CA 1
ATOM 11260 C C . TYR B 2 308 ? 181.828 181.983 203.844 1.00 105.66 288 TYR B C 1
ATOM 11261 O O . TYR B 2 308 ? 182.338 182.487 202.845 1.00 107.54 288 TYR B O 1
ATOM 11279 N N . THR B 2 309 ? 180.686 182.415 204.366 1.00 108.28 289 THR B N 1
ATOM 11280 C CA . THR B 2 309 ? 180.019 183.674 204.019 1.00 111.76 289 THR B CA 1
ATOM 11281 C C . THR B 2 309 ? 180.664 184.834 204.785 1.00 109.97 289 THR B C 1
ATOM 11282 O O . THR B 2 309 ? 181.235 184.618 205.846 1.00 110.97 289 THR B O 1
ATOM 11293 N N . MET B 2 310 ? 180.573 186.070 204.297 1.00 115.25 290 MET B N 1
ATOM 11294 C CA . MET B 2 310 ? 181.129 187.268 204.964 1.00 114.22 290 MET B CA 1
ATOM 11295 C C . MET B 2 310 ? 182.647 187.457 204.913 1.00 119.51 290 MET B C 1
ATOM 11296 O O . MET B 2 310 ? 183.191 188.309 205.611 1.00 124.76 290 MET B O 1
ATOM 11310 N N . SER B 2 311 ? 183.343 186.801 203.986 1.00 116.81 291 SER B N 1
ATOM 11311 C CA . SER B 2 311 ? 184.760 187.109 203.717 1.00 115.14 291 SER B CA 1
ATOM 11312 C C . SER B 2 311 ? 184.974 188.523 203.154 1.00 115.84 291 SER B C 1
ATOM 11313 O O . SER B 2 311 ? 186.021 189.122 203.374 1.00 115.42 291 SER B O 1
ATOM 11321 N N . HIS B 2 312 ? 183.966 189.086 202.486 1.00 117.96 292 HIS B N 1
ATOM 11322 C CA . HIS B 2 312 ? 183.891 190.457 201.980 1.00 114.42 292 HIS B CA 1
ATOM 11323 C C . HIS B 2 312 ? 183.635 191.522 203.052 1.00 116.72 292 HIS B C 1
ATOM 11324 O O . HIS B 2 312 ? 183.669 192.706 202.738 1.00 114.95 292 HIS B O 1
ATOM 11338 N N . TYR B 2 313 ? 183.316 191.129 204.285 1.00 104.65 293 TYR B N 1
ATOM 11339 C CA . TYR B 2 313 ? 182.824 192.035 205.326 1.00 97.61 293 TYR B CA 1
ATOM 11340 C C . TYR B 2 313 ? 183.818 192.219 206.474 1.00 99.32 293 TYR B C 1
ATOM 11341 O O . TYR B 2 313 ? 184.005 193.338 206.932 1.00 110.09 293 TYR B O 1
ATOM 11359 N N . TYR B 2 314 ? 184.498 191.154 206.895 1.00 91.18 294 TYR B N 1
ATOM 11360 C CA . TYR B 2 314 ? 185.513 191.170 207.945 1.00 89.52 294 TYR B CA 1
ATOM 11361 C C . TYR B 2 314 ? 186.912 191.111 207.348 1.00 97.76 294 TYR B C 1
ATOM 11362 O O . TYR B 2 314 ? 187.158 190.342 206.423 1.00 104.63 294 TYR B O 1
ATOM 11380 N N . ASP B 2 315 ? 187.857 191.879 207.868 1.00 104.76 295 ASP B N 1
ATOM 11381 C CA . ASP B 2 315 ? 189.266 191.819 207.478 1.00 97.87 295 ASP B CA 1
ATOM 11382 C C . ASP B 2 315 ? 189.900 190.433 207.760 1.00 104.73 295 ASP B C 1
ATOM 11383 O O . ASP B 2 315 ? 189.329 189.583 208.447 1.00 113.47 295 ASP B O 1
ATOM 11392 N N . TYR B 2 316 ? 191.087 190.157 207.229 1.00 103.64 296 TYR B N 1
ATOM 11393 C CA . TYR B 2 316 ? 191.883 188.998 207.640 1.00 101.19 296 TYR B CA 1
ATOM 11394 C C . TYR B 2 316 ? 192.266 189.137 209.124 1.00 102.42 296 TYR B C 1
ATOM 11395 O O . TYR B 2 316 ? 192.391 190.261 209.610 1.00 110.66 296 TYR B O 1
ATOM 11413 N N . PRO B 2 317 ? 192.485 188.053 209.884 1.00 87.01 297 PRO B N 1
ATOM 11414 C CA . PRO B 2 317 ? 192.998 188.175 211.239 1.00 93.38 297 PRO B CA 1
ATOM 11415 C C . PRO B 2 317 ? 194.470 188.588 211.252 1.00 91.86 297 PRO B C 1
ATOM 11416 O O . PRO B 2 317 ? 195.213 188.346 210.305 1.00 92.98 297 PRO B O 1
ATOM 11427 N N . SER B 2 318 ? 194.906 189.236 212.325 1.00 106.52 298 SER B N 1
ATOM 11428 C CA . SER B 2 318 ? 196.322 189.402 212.626 1.00 103.49 298 SER B CA 1
ATOM 11429 C C . SER B 2 318 ? 196.875 188.081 213.162 1.00 107.86 298 SER B C 1
ATOM 11430 O O . SER B 2 318 ? 196.120 187.225 213.626 1.00 115.43 298 SER B O 1
ATOM 11438 N N . ILE B 2 319 ? 198.197 187.910 213.176 1.00 97.18 299 ILE B N 1
ATOM 11439 C CA . ILE B 2 319 ? 198.824 186.748 213.825 1.00 96.77 299 ILE B CA 1
ATOM 11440 C C . ILE B 2 319 ? 198.449 186.696 215.307 1.00 100.19 299 ILE B C 1
ATOM 11441 O O . ILE B 2 319 ? 198.168 185.632 215.827 1.00 103.76 299 ILE B O 1
ATOM 11457 N N . ALA B 2 320 ? 198.346 187.835 215.983 1.00 97.72 300 ALA B N 1
ATOM 11458 C CA . ALA B 2 320 ? 197.981 187.931 217.394 1.00 98.49 300 ALA B CA 1
ATOM 11459 C C . ALA B 2 320 ? 196.569 187.437 217.738 1.00 96.43 300 ALA B C 1
ATOM 11460 O O . ALA B 2 320 ? 196.320 187.032 218.870 1.00 104.28 300 ALA B O 1
ATOM 11467 N N . HIS B 2 321 ? 195.644 187.445 216.776 1.00 94.36 301 HIS B N 1
ATOM 11468 C CA . HIS B 2 321 ? 194.301 186.878 216.919 1.00 100.29 301 HIS B CA 1
ATOM 11469 C C . HIS B 2 321 ? 194.274 185.376 216.609 1.00 109.26 301 HIS B C 1
ATOM 11470 O O . HIS B 2 321 ? 193.618 184.617 217.311 1.00 116.53 301 HIS B O 1
ATOM 11484 N N . LEU B 2 322 ? 195.070 184.892 215.653 1.00 102.16 302 LEU B N 1
ATOM 11485 C CA . LEU B 2 322 ? 195.288 183.454 215.464 1.00 98.27 302 LEU B CA 1
ATOM 11486 C C . LEU B 2 322 ? 196.043 182.801 216.627 1.00 97.33 302 LEU B C 1
ATOM 11487 O O . LEU B 2 322 ? 195.677 181.711 217.039 1.00 105.60 302 LEU B O 1
ATOM 11503 N N . VAL B 2 323 ? 197.048 183.457 217.206 1.00 98.64 303 VAL B N 1
ATOM 11504 C CA . VAL B 2 323 ? 197.739 183.011 218.430 1.00 95.58 303 VAL B CA 1
ATOM 11505 C C . VAL B 2 323 ? 196.738 182.764 219.553 1.00 97.29 303 VAL B C 1
ATOM 11506 O O . VAL B 2 323 ? 196.774 181.706 220.174 1.00 102.27 303 VAL B O 1
ATOM 11519 N N . GLN B 2 324 ? 195.802 183.687 219.772 1.00 103.05 304 GLN B N 1
ATOM 11520 C CA . GLN B 2 324 ? 194.717 183.532 220.732 1.00 104.07 304 GLN B CA 1
ATOM 11521 C C . GLN B 2 324 ? 193.815 182.345 220.386 1.00 112.38 304 GLN B C 1
ATOM 11522 O O . GLN B 2 324 ? 193.686 181.429 221.190 1.00 118.01 304 GLN B O 1
ATOM 11536 N N . LYS B 2 325 ? 193.188 182.333 219.206 1.00 103.16 305 LYS B N 1
ATOM 11537 C CA . LYS B 2 325 ? 192.134 181.368 218.862 1.00 103.24 305 LYS B CA 1
ATOM 11538 C C . LYS B 2 325 ? 192.640 179.951 218.620 1.00 103.23 305 LYS B C 1
ATOM 11539 O O . LYS B 2 325 ? 191.956 179.004 218.968 1.00 109.11 305 LYS B O 1
ATOM 11558 N N . LEU B 2 326 ? 193.844 179.753 218.096 1.00 89.42 306 LEU B N 1
ATOM 11559 C CA . LEU B 2 326 ? 194.427 178.416 217.999 1.00 89.44 306 LEU B CA 1
ATOM 11560 C C . LEU B 2 326 ? 194.734 177.865 219.392 1.00 101.16 306 LEU B C 1
ATOM 11561 O O . LEU B 2 326 ? 194.363 176.735 219.685 1.00 101.50 306 LEU B O 1
ATOM 11577 N N . SER B 2 327 ? 195.342 178.662 220.277 1.00 107.40 307 SER B N 1
ATOM 11578 C CA . SER B 2 327 ? 195.689 178.250 221.646 1.00 99.73 307 SER B CA 1
ATOM 11579 C C . SER B 2 327 ? 194.465 177.965 222.517 1.00 102.57 307 SER B C 1
ATOM 11580 O O . SER B 2 327 ? 194.452 176.995 223.267 1.00 108.95 307 SER B O 1
ATOM 11588 N N . GLU B 2 328 ? 193.419 178.779 222.409 1.00 112.19 308 GLU B N 1
ATOM 11589 C CA . GLU B 2 328 ? 192.150 178.598 223.114 1.00 110.36 308 GLU B CA 1
ATOM 11590 C C . GLU B 2 328 ? 191.404 177.336 222.662 1.00 113.43 308 GLU B C 1
ATOM 11591 O O . GLU B 2 328 ? 190.802 176.653 223.483 1.00 115.84 308 GLU B O 1
ATOM 11603 N N . ASN B 2 329 ? 191.441 177.003 221.370 1.00 105.38 309 ASN B N 1
ATOM 11604 C CA . ASN B 2 329 ? 190.746 175.858 220.778 1.00 100.68 309 ASN B CA 1
ATOM 11605 C C . ASN B 2 329 ? 191.627 174.603 220.619 1.00 105.64 309 ASN B C 1
ATOM 11606 O O . ASN B 2 329 ? 191.246 173.683 219.899 1.00 105.67 309 ASN B O 1
ATOM 11617 N N . ASN B 2 330 ? 192.777 174.529 221.293 1.00 119.65 310 ASN B N 1
ATOM 11618 C CA . ASN B 2 330 ? 193.679 173.371 221.371 1.00 116.27 310 ASN B CA 1
ATOM 11619 C C . ASN B 2 330 ? 194.268 172.877 220.043 1.00 123.98 310 ASN B C 1
ATOM 11620 O O . ASN B 2 330 ? 194.595 171.698 219.931 1.00 130.59 310 ASN B O 1
ATOM 11631 N N . ILE B 2 331 ? 194.414 173.738 219.036 1.00 112.91 311 ILE B N 1
ATOM 11632 C CA . ILE B 2 331 ? 194.801 173.315 217.683 1.00 113.79 311 ILE B CA 1
ATOM 11633 C C . ILE B 2 331 ? 196.293 173.525 217.455 1.00 111.12 311 ILE B C 1
ATOM 11634 O O . ILE B 2 331 ? 196.845 174.579 217.755 1.00 105.10 311 ILE B O 1
ATOM 11650 N N . GLN B 2 332 ? 196.945 172.488 216.929 1.00 115.40 312 GLN B N 1
ATOM 11651 C CA . GLN B 2 332 ? 198.373 172.441 216.633 1.00 109.15 312 GLN B CA 1
ATOM 11652 C C . GLN B 2 332 ? 198.570 172.430 215.121 1.00 110.31 31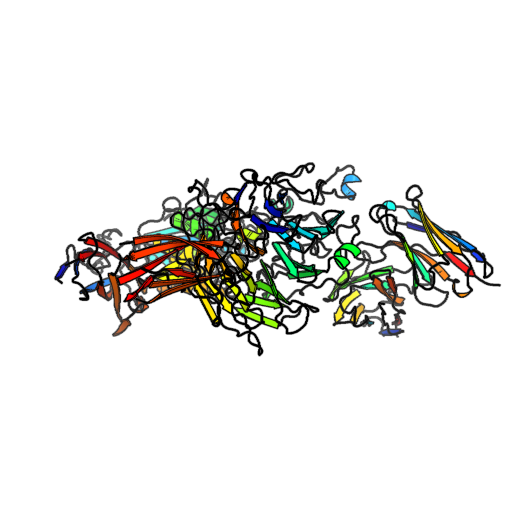2 GLN B C 1
ATOM 11653 O O . GLN B 2 332 ? 198.058 171.555 214.430 1.00 112.33 312 GLN B O 1
ATOM 11667 N N . THR B 2 333 ? 199.288 173.418 214.596 1.00 100.71 313 THR B N 1
ATOM 11668 C CA . THR B 2 333 ? 199.309 173.703 213.156 1.00 102.57 313 THR B CA 1
ATOM 11669 C C . THR B 2 333 ? 200.586 173.170 212.533 1.00 99.45 313 THR B C 1
ATOM 11670 O O . THR B 2 333 ? 201.676 173.447 213.025 1.00 103.88 313 THR B O 1
ATOM 11681 N N . ILE B 2 334 ? 200.468 172.434 211.437 1.00 90.11 314 ILE B N 1
ATOM 11682 C CA . ILE B 2 334 ? 201.574 171.981 210.606 1.00 89.38 314 ILE B CA 1
ATOM 11683 C C . ILE B 2 334 ? 201.511 172.812 209.329 1.00 88.63 314 ILE B C 1
ATOM 11684 O O . ILE B 2 334 ? 200.588 172.660 208.536 1.00 94.34 314 ILE B O 1
ATOM 11700 N N . PHE B 2 335 ? 202.481 173.693 209.116 1.00 88.96 315 PHE B N 1
ATOM 11701 C CA . PHE B 2 335 ? 202.631 174.454 207.888 1.00 93.40 315 PHE B CA 1
ATOM 11702 C C . PHE B 2 335 ? 203.406 173.608 206.881 1.00 101.78 315 PHE B C 1
ATOM 11703 O O . PHE B 2 335 ? 204.633 173.575 206.883 1.00 117.09 315 PHE B O 1
ATOM 11720 N N . ALA B 2 336 ? 202.695 172.871 206.039 1.00 95.54 316 ALA B N 1
ATOM 11721 C CA . ALA B 2 336 ? 203.268 172.062 204.981 1.00 101.58 316 ALA B CA 1
ATOM 11722 C C . ALA B 2 336 ? 203.434 172.939 203.737 1.00 105.56 316 ALA B C 1
ATOM 11723 O O . ALA B 2 336 ? 202.535 173.024 202.915 1.00 111.79 316 ALA B O 1
ATOM 11730 N N . VAL B 2 337 ? 204.555 173.647 203.605 1.00 110.29 317 VAL B N 1
ATOM 11731 C CA . VAL B 2 337 ? 204.733 174.715 202.604 1.00 108.19 317 VAL B CA 1
ATOM 11732 C C . VAL B 2 337 ? 205.988 174.525 201.764 1.00 110.70 317 VAL B C 1
ATOM 11733 O O . VAL B 2 337 ? 206.959 173.915 202.202 1.00 113.34 317 VAL B O 1
ATOM 11746 N N . THR B 2 338 ? 205.971 174.988 200.518 1.00 125.42 318 THR B N 1
ATOM 11747 C CA . THR B 2 338 ? 207.045 174.719 199.554 1.00 127.64 318 THR B CA 1
ATOM 11748 C C . THR B 2 338 ? 208.363 175.394 199.928 1.00 129.16 318 THR B C 1
ATOM 11749 O O . THR B 2 338 ? 208.427 176.252 200.806 1.00 131.32 318 THR B O 1
ATOM 11760 N N . GLU B 2 339 ? 209.454 174.987 199.281 1.00 140.28 319 GLU B N 1
ATOM 11761 C CA . GLU B 2 339 ? 210.820 175.409 199.605 1.00 137.59 319 GLU B CA 1
ATOM 11762 C C . GLU B 2 339 ? 211.065 176.922 199.495 1.00 137.79 319 GLU B C 1
ATOM 11763 O O . GLU B 2 339 ? 211.912 177.452 200.207 1.00 139.70 319 GLU B O 1
ATOM 11775 N N . GLU B 2 340 ? 210.320 177.635 198.645 1.00 137.91 320 GLU B N 1
ATOM 11776 C CA . GLU B 2 340 ? 210.472 179.080 198.441 1.00 140.75 320 GLU B CA 1
ATOM 11777 C C . GLU B 2 340 ? 210.041 179.911 199.658 1.00 140.82 320 GLU B C 1
ATOM 11778 O O . GLU B 2 340 ? 210.666 180.925 199.966 1.00 142.50 320 GLU B O 1
ATOM 11790 N N . PHE B 2 341 ? 208.986 179.482 200.357 1.00 124.51 321 PHE B N 1
ATOM 11791 C CA . PHE B 2 341 ? 208.337 180.238 201.434 1.00 122.49 321 PHE B CA 1
ATOM 11792 C C . PHE B 2 341 ? 208.718 179.787 202.842 1.00 125.80 321 PHE B C 1
ATOM 11793 O O . PHE B 2 341 ? 208.222 180.329 203.824 1.00 131.32 321 PHE B O 1
ATOM 11810 N N . GLN B 2 342 ? 209.667 178.869 202.974 1.00 123.56 322 GLN B N 1
ATOM 11811 C CA . GLN B 2 342 ? 210.241 178.491 204.261 1.00 120.99 322 GLN B CA 1
ATOM 11812 C C . GLN B 2 342 ? 210.620 179.695 205.146 1.00 122.37 322 GLN B C 1
ATOM 11813 O O . GLN B 2 342 ? 210.148 179.722 206.275 1.00 123.95 322 GLN B O 1
ATOM 11827 N N . PRO B 2 343 ? 211.353 180.736 204.705 1.00 130.92 323 PRO B N 1
ATOM 11828 C CA . PRO B 2 343 ? 211.774 181.819 205.598 1.00 131.57 323 PRO B CA 1
ATOM 11829 C C . PRO B 2 343 ? 210.647 182.696 206.183 1.00 130.36 323 PRO B C 1
ATOM 11830 O O . PRO B 2 343 ? 210.869 183.295 207.232 1.00 132.62 323 PRO B O 1
ATOM 11841 N N . VAL B 2 344 ? 209.442 182.762 205.591 1.00 123.79 324 VAL B N 1
ATOM 11842 C CA . VAL B 2 344 ? 208.278 183.393 206.258 1.00 121.10 324 VAL B CA 1
ATOM 11843 C C . VAL B 2 344 ? 207.590 182.440 207.232 1.00 122.96 324 VAL B C 1
ATOM 11844 O O . VAL B 2 344 ? 207.399 182.790 208.391 1.00 126.42 324 VAL B O 1
ATOM 11857 N N . TYR B 2 345 ? 207.265 181.208 206.837 1.00 112.18 325 TYR B N 1
ATOM 11858 C CA . TYR B 2 345 ? 206.573 180.281 207.737 1.00 113.73 325 TYR B CA 1
ATOM 11859 C C . TYR B 2 345 ? 207.447 179.814 208.909 1.00 117.13 325 TYR B C 1
ATOM 11860 O O . TYR B 2 345 ? 206.928 179.596 209.999 1.00 121.04 325 TYR B O 1
ATOM 11878 N N . LYS B 2 346 ? 208.776 179.765 208.759 1.00 121.35 326 LYS B N 1
ATOM 11879 C CA . LYS B 2 346 ? 209.747 179.550 209.847 1.00 117.16 326 LYS B CA 1
ATOM 11880 C C . LYS B 2 346 ? 209.734 180.658 210.906 1.00 117.18 326 LYS B C 1
ATOM 11881 O O . LYS B 2 346 ? 210.181 180.414 212.017 1.00 123.37 326 LYS B O 1
ATOM 11900 N N . GLU B 2 347 ? 209.211 181.847 210.614 1.00 127.73 327 GLU B N 1
ATOM 11901 C CA . GLU B 2 347 ? 209.004 182.918 211.600 1.00 130.35 327 GLU B CA 1
ATOM 11902 C C . GLU B 2 347 ? 207.554 182.989 212.102 1.00 128.84 327 GLU B C 1
ATOM 11903 O O . GLU B 2 347 ? 207.325 183.217 213.286 1.00 127.11 327 GLU B O 1
ATOM 11915 N N . LEU B 2 348 ? 206.561 182.677 211.266 1.00 118.61 328 LEU B N 1
ATOM 11916 C CA . LEU B 2 348 ? 205.190 182.446 211.730 1.00 116.11 328 LEU B CA 1
ATOM 11917 C C . LEU B 2 348 ? 205.140 181.346 212.801 1.00 117.99 328 LEU B C 1
ATOM 11918 O O . LEU B 2 348 ? 204.448 181.500 213.799 1.00 119.22 328 LEU B O 1
ATOM 11934 N N . LYS B 2 349 ? 205.951 180.293 212.658 1.00 123.49 329 LYS B N 1
ATOM 11935 C CA . LYS B 2 349 ? 206.210 179.259 213.667 1.00 121.18 329 LYS B CA 1
ATOM 11936 C C . LYS B 2 349 ? 206.728 179.811 215.001 1.00 123.37 329 LYS B C 1
ATOM 11937 O O . LYS B 2 349 ? 206.380 179.299 216.058 1.00 123.05 329 LYS B O 1
ATOM 11956 N N . ASN B 2 350 ? 207.575 180.838 214.986 1.00 133.23 330 ASN B N 1
ATOM 11957 C CA . ASN B 2 350 ? 208.106 181.428 216.214 1.00 130.85 330 ASN B CA 1
ATOM 11958 C C . ASN B 2 350 ? 207.045 182.245 216.959 1.00 132.82 330 ASN B C 1
ATOM 11959 O O . ASN B 2 350 ? 207.089 182.324 218.186 1.00 133.14 330 ASN B O 1
ATOM 11970 N N . LEU B 2 351 ? 206.083 182.833 216.241 1.00 120.80 331 LEU B N 1
ATOM 11971 C CA . LEU B 2 351 ? 204.980 183.582 216.832 1.00 114.70 331 LEU B CA 1
ATOM 11972 C C . LEU B 2 351 ? 203.838 182.673 217.305 1.00 113.15 331 LEU B C 1
ATOM 11973 O O . LEU B 2 351 ? 203.370 182.847 218.423 1.00 112.21 331 LEU B O 1
ATOM 11989 N N . ILE B 2 352 ? 203.383 181.708 216.496 1.00 114.70 332 ILE B N 1
ATOM 11990 C CA . ILE B 2 352 ? 202.261 180.807 216.820 1.00 114.55 332 ILE B CA 1
ATOM 11991 C C . ILE B 2 352 ? 202.758 179.613 217.658 1.00 120.71 332 ILE B C 1
ATOM 11992 O O . ILE B 2 352 ? 203.429 178.740 217.108 1.00 127.19 332 ILE B O 1
ATOM 12008 N N . PRO B 2 353 ? 202.426 179.510 218.961 1.00 128.96 333 PRO B N 1
ATOM 12009 C CA . PRO B 2 353 ? 202.965 178.478 219.845 1.00 128.80 333 PRO B CA 1
ATOM 12010 C C . PRO B 2 353 ? 202.432 177.076 219.521 1.00 131.46 333 PRO B C 1
ATOM 12011 O O . PRO B 2 353 ? 201.285 176.908 219.105 1.00 135.96 333 PRO B O 1
ATOM 12022 N N . LYS B 2 354 ? 203.271 176.056 219.727 1.00 119.12 334 LYS B N 1
ATOM 12023 C CA . LYS B 2 354 ? 202.974 174.646 219.411 1.00 120.09 334 LYS B CA 1
ATOM 12024 C C . LYS B 2 354 ? 202.532 174.439 217.955 1.00 118.00 334 LYS B C 1
ATOM 12025 O O . LYS B 2 354 ? 201.511 173.828 217.659 1.00 116.49 334 LYS B O 1
ATOM 12044 N N . SER B 2 355 ? 203.348 174.951 217.037 1.00 112.00 335 SER B N 1
ATOM 12045 C CA . SER B 2 355 ? 203.225 174.795 215.585 1.00 109.30 335 SER B CA 1
ATOM 12046 C C . SER B 2 355 ? 204.549 174.342 214.962 1.00 115.72 335 SER B C 1
ATOM 12047 O O . SER B 2 355 ? 205.611 174.477 215.570 1.00 120.16 335 SER B O 1
ATOM 12055 N N . ALA B 2 356 ? 204.491 173.763 213.764 1.00 106.28 336 ALA B N 1
ATOM 12056 C CA . ALA B 2 356 ? 205.619 173.145 213.070 1.00 98.39 336 ALA B CA 1
ATOM 12057 C C . ALA B 2 356 ? 205.614 173.503 211.582 1.00 103.89 336 ALA B C 1
ATOM 12058 O O . ALA B 2 356 ? 204.574 173.831 211.026 1.00 108.01 336 ALA B O 1
ATOM 12065 N N . VAL B 2 357 ? 206.757 173.416 210.902 1.00 98.55 337 VAL B N 1
ATOM 12066 C CA . VAL B 2 357 ? 206.895 173.702 209.458 1.00 95.29 337 VAL B CA 1
ATOM 12067 C C . VAL B 2 357 ? 207.604 172.539 208.766 1.00 96.77 337 VAL B C 1
ATOM 12068 O O . VAL B 2 357 ? 208.606 172.041 209.273 1.00 109.24 337 VAL B O 1
ATOM 12081 N N . GLY B 2 358 ? 207.124 172.126 207.598 1.00 96.93 338 GLY B N 1
ATOM 12082 C CA . GLY B 2 358 ? 207.776 171.135 206.745 1.00 101.11 338 GLY B CA 1
ATOM 12083 C C . GLY B 2 358 ? 208.013 171.682 205.345 1.00 105.35 338 GLY B C 1
ATOM 12084 O O . GLY B 2 358 ? 207.328 172.614 204.928 1.00 109.84 338 GLY B O 1
ATOM 12088 N N . THR B 2 359 ? 208.973 171.120 204.614 1.00 110.80 339 THR B N 1
ATOM 12089 C CA . THR B 2 359 ? 209.219 171.463 203.207 1.00 111.19 339 THR B CA 1
ATOM 12090 C C . THR B 2 359 ? 208.392 170.556 202.307 1.00 108.95 339 THR B C 1
ATOM 12091 O O . THR B 2 359 ? 208.713 169.385 202.100 1.00 110.94 339 THR B O 1
ATOM 12102 N N . LEU B 2 360 ? 207.297 171.088 201.783 1.00 114.71 340 LEU B N 1
ATOM 12103 C CA . LEU B 2 360 ? 206.404 170.386 200.872 1.00 115.68 340 LEU B CA 1
ATOM 12104 C C . LEU B 2 360 ? 207.068 170.193 199.496 1.00 119.38 340 LEU B C 1
ATOM 12105 O O . LEU B 2 360 ? 207.626 171.131 198.932 1.00 121.07 340 LEU B O 1
ATOM 12121 N N . SER B 2 361 ? 206.989 168.990 198.927 1.00 117.31 341 SER B N 1
ATOM 12122 C CA . SER B 2 361 ? 207.368 168.738 197.534 1.00 116.22 341 SER B CA 1
ATOM 12123 C C . SER B 2 361 ? 206.478 169.534 196.581 1.00 119.23 341 SER B C 1
ATOM 12124 O O . SER B 2 361 ? 205.297 169.708 196.853 1.00 126.45 341 SER B O 1
ATOM 12132 N N . ALA B 2 362 ? 207.010 170.013 195.477 1.00 118.98 342 ALA B N 1
ATOM 12133 C CA . ALA B 2 362 ? 206.209 170.741 194.480 1.00 121.88 342 ALA B CA 1
ATOM 12134 C C . ALA B 2 362 ? 204.871 170.046 194.229 1.00 123.09 342 ALA B C 1
ATOM 12135 O O . ALA B 2 362 ? 203.923 170.788 194.033 1.00 127.95 342 ALA B O 1
ATOM 12142 N N . ASN B 2 363 ? 204.774 168.713 194.256 1.00 119.96 343 ASN B N 1
ATOM 12143 C CA . ASN B 2 363 ? 203.524 167.964 193.941 1.00 115.48 343 ASN B CA 1
ATOM 12144 C C . ASN B 2 363 ? 203.004 167.237 195.178 1.00 120.21 343 ASN B C 1
ATOM 12145 O O . ASN B 2 363 ? 202.299 166.239 194.998 1.00 122.91 343 ASN B O 1
ATOM 12155 N N . SER B 2 364 ? 203.323 167.706 196.378 1.00 115.32 344 SER B N 1
ATOM 12156 C CA . SER B 2 364 ? 202.831 167.146 197.661 1.00 110.42 344 SER B CA 1
ATOM 12157 C C . SER B 2 364 ? 203.062 165.640 197.756 1.00 114.77 344 SER B C 1
ATOM 12158 O O . SER B 2 364 ? 202.393 165.001 198.562 1.00 117.12 344 SER B O 1
ATOM 12166 N N . SER B 2 365 ? 203.964 165.092 196.965 1.00 117.96 345 SER B N 1
ATOM 12167 C CA . SER B 2 365 ? 204.269 163.654 197.000 1.00 114.00 345 SER B CA 1
ATOM 12168 C C . SER B 2 365 ? 204.897 163.157 198.312 1.00 119.30 345 SER B C 1
ATOM 12169 O O . SER B 2 365 ? 204.801 161.970 198.604 1.00 123.28 345 SER B O 1
ATOM 12177 N N . ASN B 2 366 ? 205.480 164.024 199.145 1.00 114.70 346 ASN B N 1
ATOM 12178 C CA . ASN B 2 366 ? 206.024 163.664 200.460 1.00 119.46 346 ASN B CA 1
ATOM 12179 C C . ASN B 2 366 ? 205.054 163.886 201.637 1.00 123.49 346 ASN B C 1
ATOM 12180 O O . ASN B 2 366 ? 205.495 163.859 202.784 1.00 127.15 346 ASN B O 1
ATOM 12191 N N . VAL B 2 367 ? 203.754 164.132 201.405 1.00 114.72 347 VAL B N 1
ATOM 12192 C CA . VAL B 2 367 ? 202.840 164.616 202.459 1.00 108.84 347 VAL B CA 1
ATOM 12193 C C . VAL B 2 367 ? 202.758 163.718 203.684 1.00 112.03 347 VAL B C 1
ATOM 12194 O O . VAL B 2 367 ? 202.840 164.219 204.799 1.00 117.27 347 VAL B O 1
ATOM 12207 N N . ILE B 2 368 ? 202.651 162.406 203.521 1.00 102.99 348 ILE B N 1
ATOM 12208 C CA . ILE B 2 368 ? 202.432 161.495 204.651 1.00 105.21 348 ILE B CA 1
ATOM 12209 C C . ILE B 2 368 ? 203.617 161.508 205.625 1.00 103.32 348 ILE B C 1
ATOM 12210 O O . ILE B 2 368 ? 203.418 161.620 206.830 1.00 102.61 348 ILE B O 1
ATOM 12226 N N . GLN B 2 369 ? 204.856 161.489 205.130 1.00 106.04 349 GLN B N 1
ATOM 12227 C CA . GLN B 2 369 ? 206.042 161.554 205.986 1.00 109.09 349 GLN B CA 1
ATOM 12228 C C . GLN B 2 369 ? 206.271 162.955 206.567 1.00 107.95 349 GLN B C 1
ATOM 12229 O O . GLN B 2 369 ? 206.736 163.074 207.695 1.00 119.05 349 GLN B O 1
ATOM 12243 N N . LEU B 2 370 ? 205.903 164.020 205.848 1.00 97.51 350 LEU B N 1
ATOM 12244 C CA . LEU B 2 370 ? 205.959 165.393 206.355 1.00 102.10 350 LEU B CA 1
ATOM 12245 C C . LEU B 2 370 ? 205.072 165.558 207.596 1.00 104.29 350 LEU B C 1
ATOM 12246 O O . LEU B 2 370 ? 205.523 166.062 208.622 1.00 100.60 350 LEU B O 1
ATOM 12262 N N . ILE B 2 371 ? 203.825 165.085 207.523 1.00 103.17 351 ILE B N 1
ATOM 12263 C CA . ILE B 2 371 ? 202.860 165.135 208.626 1.00 99.51 351 ILE B CA 1
ATOM 12264 C C . ILE B 2 371 ? 203.368 164.345 209.834 1.00 101.89 351 ILE B C 1
ATOM 12265 O O . ILE B 2 371 ? 203.287 164.831 210.956 1.00 101.92 351 ILE B O 1
ATOM 12281 N N . ILE B 2 372 ? 203.913 163.147 209.628 1.00 107.34 352 ILE B N 1
ATOM 12282 C CA . ILE B 2 372 ? 204.390 162.269 210.706 1.00 101.01 352 ILE B CA 1
ATOM 12283 C C . ILE B 2 372 ? 205.664 162.811 211.372 1.00 104.24 352 ILE B C 1
ATOM 12284 O O . ILE B 2 372 ? 205.748 162.815 212.596 1.00 107.82 352 ILE B O 1
ATOM 12300 N N . ASP B 2 373 ? 206.633 163.339 210.625 1.00 117.67 353 ASP B N 1
ATOM 12301 C CA . ASP B 2 373 ? 207.789 164.031 211.210 1.00 111.96 353 ASP B CA 1
ATOM 12302 C C . ASP B 2 373 ? 207.360 165.255 212.028 1.00 123.29 353 ASP B C 1
ATOM 12303 O O . ASP B 2 373 ? 207.866 165.477 213.128 1.00 131.10 353 ASP B O 1
ATOM 12312 N N . ALA B 2 374 ? 206.411 166.049 211.520 1.00 116.77 354 ALA B N 1
ATOM 12313 C CA . ALA B 2 374 ? 205.895 167.216 212.225 1.00 116.18 354 ALA B CA 1
ATOM 12314 C C . ALA B 2 374 ? 205.116 166.826 213.489 1.00 116.49 354 ALA B C 1
ATOM 12315 O O . ALA B 2 374 ? 205.353 167.398 214.545 1.00 121.96 354 ALA B O 1
ATOM 12322 N N . TYR B 2 375 ? 204.254 165.812 213.435 1.00 111.02 355 TYR B N 1
ATOM 12323 C CA . TYR B 2 375 ? 203.568 165.276 214.607 1.00 109.87 355 TYR B CA 1
ATOM 12324 C C . TYR B 2 375 ? 204.545 164.818 215.691 1.00 113.64 355 TYR B C 1
ATOM 12325 O O . TYR B 2 375 ? 204.378 165.178 216.851 1.00 118.28 355 TYR B O 1
ATOM 12343 N N . ASN B 2 376 ? 205.618 164.106 215.348 1.00 118.27 356 ASN B N 1
ATOM 12344 C CA . ASN B 2 376 ? 206.639 163.711 216.324 1.00 113.27 356 ASN B CA 1
ATOM 12345 C C . ASN B 2 376 ? 207.317 164.929 216.980 1.00 114.43 356 ASN B C 1
ATOM 12346 O O . ASN B 2 376 ? 207.591 164.905 218.179 1.00 116.69 356 ASN B O 1
ATOM 12357 N N . SER B 2 377 ? 207.530 166.019 216.242 1.00 115.68 357 SER B N 1
ATOM 12358 C CA . SER B 2 377 ? 208.045 167.287 216.777 1.00 117.19 357 SER B CA 1
ATOM 12359 C C . SER B 2 377 ? 207.042 167.997 217.702 1.00 121.25 357 SER B C 1
ATOM 12360 O O . SER B 2 377 ? 207.404 168.437 218.791 1.00 120.98 357 SER B O 1
ATOM 12368 N N . LEU B 2 378 ? 205.762 168.055 217.322 1.00 124.14 358 LEU B N 1
ATOM 12369 C CA . LEU B 2 378 ? 204.682 168.651 218.118 1.00 119.40 358 LEU B CA 1
ATOM 12370 C C . LEU B 2 378 ? 204.396 167.856 219.393 1.00 121.89 358 LEU B C 1
ATOM 12371 O O . LEU B 2 378 ? 204.149 168.449 220.437 1.00 128.44 358 LEU B O 1
ATOM 12387 N N . SER B 2 379 ? 204.392 166.527 219.319 1.00 125.90 359 SER B N 1
ATOM 12388 C CA . SER B 2 379 ? 203.958 165.638 220.399 1.00 126.09 359 SER B CA 1
ATOM 12389 C C . SER B 2 379 ? 205.012 165.437 221.497 1.00 125.62 359 SER B C 1
ATOM 12390 O O . SER B 2 379 ? 204.670 165.259 222.661 1.00 124.75 359 SER B O 1
ATOM 12398 N N . SER B 2 380 ? 206.300 165.515 221.157 1.00 133.00 360 SER B N 1
ATOM 12399 C CA . SER B 2 380 ? 207.423 165.304 222.085 1.00 134.52 360 SER B CA 1
ATOM 12400 C C . SER B 2 380 ? 207.841 166.538 222.902 1.00 134.41 360 SER B C 1
ATOM 12401 O O . SER B 2 380 ? 208.897 166.522 223.532 1.00 139.29 360 SER B O 1
ATOM 12409 N N . GLU B 2 381 ? 207.029 167.594 222.941 1.00 139.73 361 GLU B N 1
ATOM 12410 C CA . GLU B 2 381 ? 207.270 168.808 223.732 1.00 141.63 361 GLU B CA 1
ATOM 12411 C C . GLU B 2 381 ? 206.029 169.220 224.540 1.00 144.72 361 GLU B C 1
ATOM 12412 O O . GLU B 2 381 ? 204.904 169.157 224.046 1.00 150.60 361 GLU B O 1
ATOM 12424 N N . VAL B 2 382 ? 206.237 169.691 225.769 1.00 134.29 362 VAL B N 1
ATOM 12425 C CA . VAL B 2 382 ? 205.218 170.283 226.649 1.00 134.37 362 VAL B CA 1
ATOM 12426 C C . VAL B 2 382 ? 205.503 171.767 226.838 1.00 134.13 362 VAL B C 1
ATOM 12427 O O . VAL B 2 382 ? 206.655 172.148 227.020 1.00 141.31 362 VAL B O 1
ATOM 12440 N N . ILE B 2 383 ? 204.463 172.603 226.834 1.00 127.66 363 ILE B N 1
ATOM 12441 C CA . ILE B 2 383 ? 204.539 174.015 227.231 1.00 126.20 363 ILE B CA 1
ATOM 12442 C C . ILE B 2 383 ? 203.415 174.291 228.231 1.00 128.39 363 ILE B C 1
ATOM 12443 O O . ILE B 2 383 ? 202.264 174.009 227.916 1.00 133.07 363 ILE B O 1
ATOM 12459 N N . LEU B 2 384 ? 203.704 174.856 229.405 1.00 127.04 364 LEU B N 1
ATOM 12460 C CA . LEU B 2 384 ? 202.681 175.206 230.397 1.00 123.73 364 LEU B CA 1
ATOM 12461 C C . LEU B 2 384 ? 202.168 176.648 230.245 1.00 129.69 364 LEU B C 1
ATOM 12462 O O . LEU B 2 384 ? 202.872 177.621 230.516 1.00 138.44 364 LEU B O 1
ATOM 12478 N N . GLU B 2 385 ? 200.903 176.777 229.867 1.00 141.19 365 GLU B N 1
ATOM 12479 C CA . GLU B 2 385 ? 200.105 177.997 229.956 1.00 142.24 365 GLU B CA 1
ATOM 12480 C C . GLU B 2 385 ? 199.546 178.179 231.378 1.00 143.90 365 GLU B C 1
ATOM 12481 O O . GLU B 2 385 ? 199.435 177.215 232.137 1.00 145.50 365 GLU B O 1
ATOM 12493 N N . ASN B 2 386 ? 199.139 179.395 231.742 1.00 145.55 366 ASN B N 1
ATOM 12494 C CA . ASN B 2 386 ? 198.300 179.642 232.917 1.00 143.82 366 ASN B CA 1
ATOM 12495 C C . ASN B 2 386 ? 197.205 180.673 232.621 1.00 143.46 366 ASN B C 1
ATOM 12496 O O . ASN B 2 386 ? 197.405 181.592 231.828 1.00 143.71 366 ASN B O 1
ATOM 12507 N N . GLY B 2 387 ? 196.061 180.549 233.289 1.00 153.73 367 GLY B N 1
ATOM 12508 C CA . GLY B 2 387 ? 195.021 181.579 233.276 1.00 155.15 367 GLY B CA 1
ATOM 12509 C C . GLY B 2 387 ? 195.497 182.899 233.888 1.00 156.64 367 GLY B C 1
ATOM 12510 O O . GLY B 2 387 ? 196.466 182.920 234.650 1.00 157.87 367 GLY B O 1
ATOM 12514 N N . LYS B 2 388 ? 194.811 184.000 233.563 1.00 168.95 368 LYS B N 1
ATOM 12515 C CA . LYS B 2 388 ? 195.136 185.356 234.029 1.00 168.64 368 LYS B CA 1
ATOM 12516 C C . LYS B 2 388 ? 195.212 185.427 235.556 1.00 170.10 368 LYS B C 1
ATOM 12517 O O . LYS B 2 388 ? 194.247 185.104 236.249 1.00 170.57 368 LYS B O 1
ATOM 12536 N N . LEU B 2 389 ? 196.339 185.904 236.076 1.00 176.57 369 LEU B N 1
ATOM 12537 C CA . LEU B 2 389 ? 196.513 186.190 237.502 1.00 176.81 369 LEU B CA 1
ATOM 12538 C C . LEU B 2 389 ? 195.766 187.466 237.929 1.00 180.34 369 LEU B C 1
ATOM 12539 O O . LEU B 2 389 ? 195.740 188.455 237.194 1.00 182.60 369 LEU B O 1
ATOM 12555 N N . SER B 2 390 ? 195.196 187.467 239.133 1.00 197.50 370 SER B N 1
ATOM 12556 C CA . SER B 2 390 ? 194.652 188.663 239.792 1.00 197.75 370 SER B CA 1
ATOM 12557 C C . SER B 2 390 ? 195.760 189.625 240.256 1.00 198.09 370 SER B C 1
ATOM 12558 O O . SER B 2 390 ? 196.951 189.314 240.221 1.00 197.04 370 SER B O 1
ATOM 12566 N N . GLU B 2 391 ? 195.383 190.851 240.624 1.00 202.11 371 GLU B N 1
ATOM 12567 C CA . GLU B 2 391 ? 196.318 191.952 240.876 1.00 199.93 371 GLU B CA 1
ATOM 12568 C C . GLU B 2 391 ? 197.340 191.650 241.989 1.00 199.54 371 GLU B C 1
ATOM 12569 O O . GLU B 2 391 ? 197.023 191.085 243.035 1.00 199.73 371 GLU B O 1
ATOM 12581 N N . GLY B 2 392 ? 198.598 192.028 241.765 1.00 183.75 372 GLY B N 1
ATOM 12582 C CA . GLY B 2 392 ? 199.703 191.815 242.705 1.00 184.56 372 GLY B CA 1
ATOM 12583 C C . GLY B 2 392 ? 200.209 190.371 242.825 1.00 185.50 372 GLY B C 1
ATOM 12584 O O . GLY B 2 392 ? 201.257 190.163 243.438 1.00 186.04 372 GLY B O 1
ATOM 12588 N N . VAL B 2 393 ? 199.532 189.378 242.240 1.00 180.75 373 VAL B N 1
ATOM 12589 C CA . VAL B 2 393 ? 200.001 187.982 242.195 1.00 179.17 373 VAL B CA 1
ATOM 12590 C C . VAL B 2 393 ? 201.101 187.816 241.140 1.00 179.37 373 VAL B C 1
ATOM 12591 O O . VAL B 2 393 ? 201.152 188.543 240.153 1.00 181.81 373 VAL B O 1
ATOM 12604 N N . THR B 2 394 ? 202.019 186.875 241.341 1.00 172.21 374 THR B N 1
ATOM 12605 C CA . THR B 2 394 ? 203.149 186.569 240.448 1.00 173.06 374 THR B CA 1
ATOM 12606 C C . THR B 2 394 ? 203.362 185.058 240.377 1.00 174.63 374 THR B C 1
ATOM 12607 O O . THR B 2 394 ? 203.069 184.359 241.344 1.00 177.38 374 THR B O 1
ATOM 12618 N N . ILE B 2 395 ? 203.873 184.551 239.254 1.00 162.27 375 ILE B N 1
ATOM 12619 C CA . ILE B 2 395 ? 204.149 183.127 239.017 1.00 161.23 375 ILE B CA 1
ATOM 12620 C C . ILE B 2 395 ? 205.517 182.941 238.353 1.00 161.59 375 ILE B C 1
ATOM 12621 O O . ILE B 2 395 ? 205.918 183.757 237.523 1.00 163.79 375 ILE B O 1
ATOM 12637 N N . SER B 2 396 ? 206.232 181.869 238.682 1.00 159.74 376 SER B N 1
ATOM 12638 C CA . SER B 2 396 ? 207.452 181.462 237.972 1.00 159.09 376 SER B CA 1
ATOM 12639 C C . SER B 2 396 ? 207.610 179.942 237.929 1.00 160.02 376 SER B C 1
ATOM 12640 O O . SER B 2 396 ? 207.021 179.220 238.733 1.00 162.97 376 SER B O 1
ATOM 12648 N N . TYR B 2 397 ? 208.386 179.451 236.963 1.00 151.47 377 TYR B N 1
ATOM 12649 C CA . TYR B 2 397 ? 208.477 178.036 236.609 1.00 154.37 377 TYR B CA 1
ATOM 12650 C C . TYR B 2 397 ? 209.920 177.527 236.618 1.00 155.04 377 TYR B C 1
ATOM 12651 O O . TYR B 2 397 ? 210.819 178.193 236.102 1.00 156.31 377 TYR B O 1
ATOM 12669 N N . LYS B 2 398 ? 210.119 176.290 237.083 1.00 157.85 378 LYS B N 1
ATOM 12670 C CA . LYS B 2 398 ? 211.297 175.457 236.799 1.00 157.02 378 LYS B CA 1
ATOM 12671 C C . LYS B 2 398 ? 210.871 174.116 236.212 1.00 155.82 378 LYS B C 1
ATOM 12672 O O . LYS B 2 398 ? 209.838 173.572 236.589 1.00 160.82 378 LYS B O 1
ATOM 12691 N N . SER B 2 399 ? 211.660 173.598 235.284 1.00 155.55 379 SER B N 1
ATOM 12692 C CA . SER B 2 399 ? 211.344 172.405 234.498 1.00 157.73 379 SER B CA 1
ATOM 12693 C C . SER B 2 399 ? 212.499 171.420 234.535 1.00 158.71 379 SER B C 1
ATOM 12694 O O . SER B 2 399 ? 213.647 171.824 234.339 1.00 164.30 379 SER B O 1
ATOM 12702 N N . TYR B 2 400 ? 212.201 170.144 234.789 1.00 159.04 380 TYR B N 1
ATOM 12703 C CA . TYR B 2 400 ? 213.177 169.058 234.851 1.00 162.01 380 TYR B CA 1
ATOM 12704 C C . TYR B 2 400 ? 212.838 167.962 233.834 1.00 161.17 380 TYR B C 1
ATOM 12705 O O . TYR B 2 400 ? 211.783 167.329 233.923 1.00 162.96 380 TYR B O 1
ATOM 12723 N N . CYS B 2 401 ? 213.733 167.729 232.872 1.00 166.72 381 CYS B N 1
ATOM 12724 C CA . CYS B 2 401 ? 213.459 166.928 231.676 1.00 167.18 381 CYS B CA 1
ATOM 12725 C C . CYS B 2 401 ? 214.413 165.726 231.532 1.00 170.55 381 CYS B C 1
ATOM 12726 O O . CYS B 2 401 ? 215.248 165.457 232.398 1.00 170.79 381 CYS B O 1
ATOM 12733 N N . LYS B 2 402 ? 214.263 164.960 230.444 1.00 178.26 382 LYS B N 1
ATOM 12734 C CA . LYS B 2 402 ? 215.039 163.737 230.176 1.00 178.66 382 LYS B CA 1
ATOM 12735 C C . LYS B 2 402 ? 216.540 164.018 230.021 1.00 182.36 382 LYS B C 1
ATOM 12736 O O . LYS B 2 402 ? 216.940 165.108 229.615 1.00 185.06 382 LYS B O 1
ATOM 12755 N N . ASN B 2 403 ? 217.386 163.040 230.344 1.00 191.00 383 ASN B N 1
ATOM 12756 C CA . ASN B 2 403 ? 218.853 163.153 230.284 1.00 191.46 383 ASN B CA 1
ATOM 12757 C C . ASN B 2 403 ? 219.437 164.306 231.138 1.00 192.23 383 ASN B C 1
ATOM 12758 O O . ASN B 2 403 ? 220.530 164.802 230.866 1.00 192.31 383 ASN B O 1
ATOM 12769 N N . GLY B 2 404 ? 218.713 164.746 232.172 1.00 186.55 384 GLY B N 1
ATOM 12770 C CA . GLY B 2 404 ? 219.157 165.751 233.143 1.00 185.34 384 GLY B CA 1
ATOM 12771 C C . GLY B 2 404 ? 219.124 167.212 232.675 1.00 186.08 384 GLY B C 1
ATOM 12772 O O . GLY B 2 404 ? 219.567 168.077 233.431 1.00 186.79 384 GLY B O 1
ATOM 12776 N N . VAL B 2 405 ? 218.633 167.513 231.465 1.00 183.17 385 VAL B N 1
ATOM 12777 C CA . VAL B 2 405 ? 218.502 168.898 230.979 1.00 183.24 385 VAL B CA 1
ATOM 12778 C C . VAL B 2 405 ? 217.337 169.618 231.670 1.00 184.46 385 VAL B C 1
ATOM 12779 O O . VAL B 2 405 ? 216.253 169.058 231.819 1.00 184.91 385 VAL B O 1
ATOM 12792 N N . ASN B 2 406 ? 217.586 170.836 232.175 1.00 189.76 386 ASN B N 1
ATOM 12793 C CA . ASN B 2 406 ? 216.553 171.609 232.899 1.00 187.90 386 ASN B CA 1
ATOM 12794 C C . ASN B 2 406 ? 216.388 173.035 232.398 1.00 187.15 386 ASN B C 1
ATOM 12795 O O . ASN B 2 406 ? 217.111 173.455 231.504 1.00 189.80 386 ASN B O 1
ATOM 12805 N N . GLY B 2 407 ? 215.450 173.781 232.970 1.00 170.73 387 GLY B N 1
ATOM 12806 C CA . GLY B 2 407 ? 215.183 175.174 232.602 1.00 171.02 387 GLY B CA 1
ATOM 12807 C C . GLY B 2 407 ? 214.493 175.992 233.689 1.00 170.99 387 GLY B C 1
ATOM 12808 O O . GLY B 2 407 ? 213.870 175.447 234.599 1.00 172.02 387 GLY B O 1
ATOM 12812 N N . THR B 2 408 ? 214.600 177.314 233.575 1.00 163.33 388 THR B N 1
ATOM 12813 C CA . THR B 2 408 ? 214.092 178.323 234.519 1.00 164.34 388 THR B CA 1
ATOM 12814 C C . THR B 2 408 ? 213.642 179.588 233.772 1.00 165.66 388 THR B C 1
ATOM 12815 O O . THR B 2 408 ? 213.951 179.752 232.591 1.00 164.67 388 THR B O 1
ATOM 12826 N N . GLY B 2 409 ? 212.875 180.474 234.409 1.00 162.80 389 GLY B N 1
ATOM 12827 C CA . GLY B 2 409 ? 212.288 181.656 233.763 1.00 159.71 389 GLY B CA 1
ATOM 12828 C C . GLY B 2 409 ? 211.158 181.286 232.799 1.00 163.49 389 GLY B C 1
ATOM 12829 O O . GLY B 2 409 ? 210.499 180.265 232.981 1.00 167.06 389 GLY B O 1
ATOM 12833 N N . GLU B 2 410 ? 210.941 182.037 231.715 1.00 163.42 390 GLU B N 1
ATOM 12834 C CA . GLU B 2 410 ? 209.935 181.640 230.706 1.00 164.11 390 GLU B CA 1
ATOM 12835 C C . GLU B 2 410 ? 210.303 180.326 229.997 1.00 163.67 390 GLU B C 1
ATOM 12836 O O . GLU B 2 410 ? 209.423 179.532 229.668 1.00 164.30 390 GLU B O 1
ATOM 12848 N N . ASN B 2 411 ? 211.593 180.010 229.853 1.00 166.39 391 ASN B N 1
ATOM 12849 C CA . ASN B 2 411 ? 212.037 178.693 229.384 1.00 168.32 391 ASN B CA 1
ATOM 12850 C C . ASN B 2 411 ? 211.645 177.563 230.361 1.00 170.51 391 ASN B C 1
ATOM 12851 O O . ASN B 2 411 ? 211.429 176.430 229.944 1.00 171.76 391 ASN B O 1
ATOM 12862 N N . GLY B 2 412 ? 211.435 177.873 231.642 1.00 165.67 392 GLY B N 1
ATOM 12863 C CA . GLY B 2 412 ? 210.899 176.945 232.639 1.00 164.34 392 GLY B CA 1
ATOM 12864 C C . GLY B 2 412 ? 209.474 176.457 232.353 1.00 162.42 392 GLY B C 1
ATOM 12865 O O . GLY B 2 412 ? 209.059 175.462 232.932 1.00 161.77 392 GLY B O 1
ATOM 12869 N N . ARG B 2 413 ? 208.725 177.090 231.442 1.00 147.95 393 ARG B N 1
ATOM 12870 C CA . ARG B 2 413 ? 207.425 176.573 230.978 1.00 145.12 393 ARG B CA 1
ATOM 12871 C C . ARG B 2 413 ? 207.553 175.375 230.031 1.00 146.95 393 ARG B C 1
ATOM 12872 O O . ARG B 2 413 ? 206.579 174.650 229.873 1.00 152.11 393 ARG B O 1
ATOM 12893 N N . LYS B 2 414 ? 208.695 175.198 229.359 1.00 151.10 394 LYS B N 1
ATOM 12894 C CA . LYS B 2 414 ? 208.924 174.186 228.311 1.00 151.69 394 LYS B CA 1
ATOM 12895 C C . LYS B 2 414 ? 209.499 172.886 228.873 1.00 149.46 394 LYS B C 1
ATOM 12896 O O . LYS B 2 414 ? 210.192 172.896 229.889 1.00 150.74 394 LYS B O 1
ATOM 12915 N N . CYS B 2 415 ? 209.287 171.774 228.178 1.00 151.79 395 CYS B N 1
ATOM 12916 C CA . CYS B 2 415 ? 210.082 170.553 228.338 1.00 150.44 395 CYS B CA 1
ATOM 12917 C C . CYS B 2 415 ? 210.084 169.697 227.057 1.00 152.12 395 CYS B C 1
ATOM 12918 O O . CYS B 2 415 ? 209.081 169.677 226.349 1.00 153.71 395 CYS B O 1
ATOM 12925 N N . SER B 2 416 ? 211.164 168.963 226.768 1.00 153.23 396 SER B N 1
ATOM 12926 C CA . SER B 2 416 ? 211.474 168.444 225.416 1.00 152.79 396 SER B CA 1
ATOM 12927 C C . SER B 2 416 ? 211.962 166.984 225.392 1.00 152.39 396 SER B C 1
ATOM 12928 O O . SER B 2 416 ? 212.320 166.418 226.421 1.00 156.28 396 SER B O 1
ATOM 12936 N N . ASN B 2 417 ? 211.890 166.327 224.243 1.00 159.86 397 ASN B N 1
ATOM 12937 C CA . ASN B 2 417 ? 212.361 164.949 224.135 1.00 162.62 397 ASN B CA 1
ATOM 12938 C C . ASN B 2 417 ? 211.457 163.978 224.893 1.00 160.40 397 ASN B C 1
ATOM 12939 O O . ASN B 2 417 ? 211.908 162.935 225.351 1.00 161.02 397 ASN B O 1
ATOM 12949 N N . ILE B 2 418 ? 210.187 164.309 225.020 1.00 140.38 398 ILE B N 1
ATOM 12950 C CA . ILE B 2 418 ? 209.255 163.487 225.795 1.00 141.38 398 ILE B CA 1
ATOM 12951 C C . ILE B 2 418 ? 208.799 162.290 224.953 1.00 146.97 398 ILE B C 1
ATOM 12952 O O . ILE B 2 418 ? 207.968 162.425 224.053 1.00 149.97 398 ILE B O 1
ATOM 12968 N N . SER B 2 419 ? 209.358 161.116 225.226 1.00 149.90 399 SER B N 1
ATOM 12969 C CA . SER B 2 419 ? 209.049 159.868 224.511 1.00 150.23 399 SER B CA 1
ATOM 12970 C C . SER B 2 419 ? 207.716 159.254 224.956 1.00 150.95 399 SER B C 1
ATOM 12971 O O . SER B 2 419 ? 207.139 159.652 225.962 1.00 156.27 399 SER B O 1
ATOM 12979 N N . ILE B 2 420 ? 207.177 158.295 224.206 1.00 136.57 400 ILE B N 1
ATOM 12980 C CA . ILE B 2 420 ? 205.888 157.675 224.543 1.00 137.59 400 ILE B CA 1
ATOM 12981 C C . ILE B 2 420 ? 206.011 156.945 225.891 1.00 140.62 400 ILE B C 1
ATOM 12982 O O . ILE B 2 420 ? 206.931 156.153 226.089 1.00 145.87 400 ILE B O 1
ATOM 12998 N N . GLY B 2 421 ? 205.111 157.220 226.837 1.00 139.87 401 GLY B N 1
ATOM 12999 C CA . GLY B 2 421 ? 205.155 156.673 228.196 1.00 140.65 401 GLY B CA 1
ATOM 13000 C C . GLY B 2 421 ? 206.211 157.298 229.115 1.00 142.40 401 GLY B C 1
ATOM 13001 O O . GLY B 2 421 ? 206.372 156.840 230.245 1.00 143.06 401 GLY B O 1
ATOM 13005 N N . ASP B 2 422 ? 206.948 158.309 228.660 1.00 154.14 402 ASP B N 1
ATOM 13006 C CA . ASP B 2 422 ? 207.977 159.015 229.429 1.00 155.92 402 ASP B CA 1
ATOM 13007 C C . ASP B 2 422 ? 207.388 160.082 230.371 1.00 157.29 402 ASP B C 1
ATOM 13008 O O . ASP B 2 422 ? 206.292 160.592 230.135 1.00 158.70 402 ASP B O 1
ATOM 13017 N N . GLU B 2 423 ? 208.123 160.446 231.423 1.00 149.41 403 GLU B N 1
ATOM 13018 C CA . GLU B 2 423 ? 207.665 161.336 232.494 1.00 147.00 403 GLU B CA 1
ATOM 13019 C C . GLU B 2 423 ? 208.576 162.548 232.738 1.00 146.87 403 GLU B C 1
ATOM 13020 O O . GLU B 2 423 ? 209.778 162.521 232.477 1.00 148.80 403 GLU B O 1
ATOM 13024 N N . VAL B 2 424 ? 207.983 163.629 233.246 1.00 141.44 404 VAL B N 1
ATOM 13025 C CA . VAL B 2 424 ? 208.554 164.983 233.367 1.00 138.98 404 VAL B CA 1
ATOM 13026 C C . VAL B 2 424 ? 208.086 165.624 234.672 1.00 144.53 404 VAL B C 1
ATOM 13027 O O . VAL B 2 424 ? 206.982 165.334 235.129 1.00 153.76 404 VAL B O 1
ATOM 13040 N N . GLN B 2 425 ? 208.869 166.531 235.258 1.00 143.06 405 GLN B N 1
ATOM 13041 C CA . GLN B 2 425 ? 208.444 167.307 236.426 1.00 142.83 405 GLN B CA 1
ATOM 13042 C C . GLN B 2 425 ? 208.573 168.809 236.192 1.00 140.82 405 GLN B C 1
ATOM 13043 O O . GLN B 2 425 ? 209.550 169.279 235.614 1.00 143.57 405 GLN B O 1
ATOM 13057 N N . PHE B 2 426 ? 207.627 169.567 236.736 1.00 136.70 406 PHE B N 1
ATOM 13058 C CA . PHE B 2 426 ? 207.710 171.014 236.869 1.00 137.24 406 PHE B CA 1
ATOM 13059 C C . PHE B 2 426 ? 207.563 171.407 238.338 1.00 139.94 406 PHE B C 1
ATOM 13060 O O . PHE B 2 426 ? 206.808 170.786 239.088 1.00 141.10 406 PHE B O 1
ATOM 13077 N N . GLU B 2 427 ? 208.251 172.463 238.757 1.00 158.26 407 GLU B N 1
ATOM 13078 C CA . GLU B 2 427 ? 208.006 173.143 240.030 1.00 156.76 407 GLU B CA 1
ATOM 13079 C C . GLU B 2 427 ? 207.622 174.595 239.767 1.00 158.74 407 GLU B C 1
ATOM 13080 O O . GLU B 2 427 ? 208.254 175.282 238.964 1.00 159.61 407 GLU B O 1
ATOM 13092 N N . ILE B 2 428 ? 206.552 175.050 240.408 1.00 154.68 408 ILE B N 1
ATOM 13093 C CA . ILE B 2 428 ? 205.895 176.320 240.110 1.00 156.20 408 ILE B CA 1
ATOM 13094 C C . ILE B 2 428 ? 205.752 177.109 241.401 1.00 156.43 408 ILE B C 1
ATOM 13095 O O . ILE B 2 428 ? 205.236 176.586 242.388 1.00 155.09 408 ILE B O 1
ATOM 13111 N N . SER B 2 429 ? 206.194 178.363 241.393 1.00 160.62 409 SER B N 1
ATOM 13112 C CA . SER B 2 429 ? 206.170 179.247 242.558 1.00 159.99 409 SER B CA 1
ATOM 13113 C C . SER B 2 429 ? 205.199 180.396 242.349 1.00 160.18 409 SER B C 1
ATOM 13114 O O . SER B 2 429 ? 205.397 181.219 241.461 1.00 159.70 409 SER B O 1
ATOM 13122 N N . ILE B 2 430 ? 204.173 180.473 243.193 1.00 170.09 410 ILE B N 1
ATOM 13123 C CA . ILE B 2 430 ? 203.240 181.600 243.280 1.00 172.41 410 ILE B CA 1
ATOM 13124 C C . ILE B 2 430 ? 203.780 182.617 244.292 1.00 173.77 410 ILE B C 1
ATOM 13125 O O . ILE B 2 430 ? 204.541 182.271 245.194 1.00 172.86 410 ILE B O 1
ATOM 13141 N N . THR B 2 431 ? 203.430 183.891 244.167 1.00 182.60 411 THR B N 1
ATOM 13142 C CA . THR B 2 431 ? 203.826 184.980 245.078 1.00 182.27 411 THR B CA 1
ATOM 13143 C C . THR B 2 431 ? 202.743 186.060 245.088 1.00 180.92 411 THR B C 1
ATOM 13144 O O . THR B 2 431 ? 201.989 186.167 244.124 1.00 179.31 411 THR B O 1
ATOM 13155 N N . SER B 2 432 ? 202.656 186.878 246.137 1.00 186.77 412 SER B N 1
ATOM 13156 C CA . SER B 2 432 ? 201.728 188.015 246.218 1.00 187.10 412 SER B CA 1
ATOM 13157 C C . SER B 2 432 ? 202.417 189.282 246.742 1.00 187.73 412 SER B C 1
ATOM 13158 O O . SER B 2 432 ? 203.517 189.234 247.287 1.00 187.24 412 SER B O 1
ATOM 13166 N N . ASN B 2 433 ? 201.782 190.434 246.537 1.00 197.02 413 ASN B N 1
ATOM 13167 C CA . ASN B 2 433 ? 202.253 191.761 246.948 1.00 195.87 413 ASN B CA 1
ATOM 13168 C C . ASN B 2 433 ? 201.140 192.609 247.607 1.00 196.25 413 ASN B C 1
ATOM 13169 O O . ASN B 2 433 ? 201.364 193.774 247.939 1.00 193.50 413 ASN B O 1
ATOM 13180 N N . LYS B 2 434 ? 199.934 192.047 247.778 1.00 196.88 414 LYS B N 1
ATOM 13181 C CA . LYS B 2 434 ? 198.696 192.732 248.198 1.00 198.17 414 LYS B CA 1
ATOM 13182 C C . LYS B 2 434 ? 197.801 191.792 249.017 1.00 199.93 414 LYS B C 1
ATOM 13183 O O . LYS B 2 434 ? 197.956 190.573 248.953 1.00 198.39 414 LYS B O 1
ATOM 13202 N N . CYS B 2 435 ? 196.820 192.348 249.723 1.00 219.79 415 CYS B N 1
ATOM 13203 C CA . CYS B 2 435 ? 195.661 191.602 250.223 1.00 219.67 415 CYS B CA 1
ATOM 13204 C C . CYS B 2 435 ? 194.385 192.038 249.468 1.00 219.51 415 CYS B C 1
ATOM 13205 O O . CYS B 2 435 ? 193.822 193.086 249.798 1.00 218.40 415 CYS B O 1
ATOM 13212 N N . PRO B 2 436 ? 193.930 191.298 248.437 1.00 208.94 416 PRO B N 1
ATOM 13213 C CA . PRO B 2 436 ? 192.733 191.646 247.665 1.00 206.94 416 PRO B CA 1
ATOM 13214 C C . PRO B 2 436 ? 191.430 191.665 248.482 1.00 205.86 416 PRO B C 1
ATOM 13215 O O . PRO B 2 436 ? 191.337 191.074 249.561 1.00 203.60 416 PRO B O 1
ATOM 13226 N N . LYS B 2 437 ? 190.395 192.326 247.946 1.00 50.00 417 LYS B N 1
ATOM 13227 C CA . LYS B 2 437 ? 189.085 192.518 248.609 1.00 50.00 417 LYS B CA 1
ATOM 13228 C C . LYS B 2 437 ? 188.313 191.218 248.885 1.00 50.00 417 LYS B C 1
ATOM 13229 O O . LYS B 2 437 ? 187.493 191.179 249.802 1.00 50.00 417 LYS B O 1
ATOM 13248 N N . LYS B 2 438 ? 188.577 190.164 248.108 1.00 218.97 418 LYS B N 1
ATOM 13249 C CA . LYS B 2 438 ? 188.015 188.812 248.263 1.00 220.60 418 LYS B CA 1
ATOM 13250 C C . LYS B 2 438 ? 189.075 187.847 248.791 1.00 220.72 418 LYS B C 1
ATOM 13251 O O . LYS B 2 438 ? 190.225 187.890 248.364 1.00 219.77 418 LYS B O 1
ATOM 13270 N N . ASP B 2 439 ? 188.692 186.969 249.714 1.00 215.72 419 ASP B N 1
ATOM 13271 C CA . ASP B 2 439 ? 189.603 186.009 250.352 1.00 215.09 419 ASP B CA 1
ATOM 13272 C C . ASP B 2 439 ? 190.216 184.983 249.378 1.00 214.07 419 ASP B C 1
ATOM 13273 O O . ASP B 2 439 ? 191.304 184.470 249.655 1.00 212.33 419 ASP B O 1
ATOM 13282 N N . SER B 2 440 ? 189.567 184.725 248.234 1.00 198.46 420 SER B N 1
ATOM 13283 C CA . SER B 2 440 ? 190.032 183.772 247.224 1.00 198.18 420 SER B CA 1
ATOM 13284 C C . SER B 2 440 ? 189.701 184.126 245.779 1.00 197.20 420 SER B C 1
ATOM 13285 O O . SER B 2 440 ? 188.698 184.763 245.467 1.00 196.02 420 SER B O 1
ATOM 13293 N N . ASP B 2 441 ? 190.533 183.593 244.890 1.00 188.75 421 ASP B N 1
ATOM 13294 C CA . ASP B 2 441 ? 190.304 183.407 243.459 1.00 187.60 421 ASP B CA 1
ATOM 13295 C C . ASP B 2 441 ? 191.058 182.137 243.004 1.00 187.01 421 ASP B C 1
ATOM 13296 O O . ASP B 2 441 ? 191.834 181.558 243.768 1.00 186.90 421 ASP B O 1
ATOM 13305 N N . SER B 2 442 ? 190.785 181.625 241.804 1.00 164.89 422 SER B N 1
ATOM 13306 C CA . SER B 2 442 ? 191.476 180.444 241.270 1.00 164.44 422 SER B CA 1
ATOM 13307 C C . SER B 2 442 ? 191.767 180.574 239.783 1.00 164.52 422 SER B C 1
ATOM 13308 O O . SER B 2 442 ? 191.113 181.331 239.063 1.00 162.91 422 SER B O 1
ATOM 13316 N N . PHE B 2 443 ? 192.769 179.834 239.321 1.00 155.15 423 PHE B N 1
ATOM 13317 C CA . PHE B 2 443 ? 193.227 179.829 237.935 1.00 153.97 423 PHE B CA 1
ATOM 13318 C C . PHE B 2 443 ? 193.755 178.439 237.565 1.00 153.29 423 PHE B C 1
ATOM 13319 O O . PHE B 2 443 ? 194.091 177.639 238.437 1.00 153.64 423 PHE B O 1
ATOM 13336 N N . LYS B 2 444 ? 193.789 178.115 236.272 1.00 136.10 424 LYS B N 1
ATOM 13337 C CA . LYS B 2 444 ? 194.250 176.814 235.779 1.00 133.52 424 LYS B CA 1
ATOM 13338 C C . LYS B 2 444 ? 195.621 176.928 235.127 1.00 134.67 424 LYS B C 1
ATOM 13339 O O . LYS B 2 444 ? 195.843 177.836 234.332 1.00 136.98 424 LYS B O 1
ATOM 13358 N N . ILE B 2 445 ? 196.519 175.998 235.435 1.00 139.73 425 ILE B N 1
ATOM 13359 C CA . ILE B 2 445 ? 197.785 175.764 234.719 1.00 138.44 425 ILE B CA 1
ATOM 13360 C C . ILE B 2 445 ? 197.598 174.540 233.820 1.00 137.51 425 ILE B C 1
ATOM 13361 O O . ILE B 2 445 ? 197.004 173.545 234.234 1.00 142.06 425 ILE B O 1
ATOM 13377 N N . ARG B 2 446 ? 197.928 174.670 232.540 1.00 124.42 426 ARG B N 1
ATOM 13378 C CA . ARG B 2 446 ? 197.620 173.616 231.577 1.00 122.23 426 ARG B CA 1
ATOM 13379 C C . ARG B 2 446 ? 198.600 173.428 230.438 1.00 124.08 426 ARG B C 1
ATOM 13380 O O . ARG B 2 446 ? 199.099 174.400 229.916 1.00 129.29 426 ARG B O 1
ATOM 13401 N N . PRO B 2 447 ? 198.878 172.199 230.017 1.00 117.54 427 PRO B N 1
ATOM 13402 C CA . PRO B 2 447 ? 199.719 171.935 228.859 1.00 122.95 427 PRO B CA 1
ATOM 13403 C C . PRO B 2 447 ? 199.047 172.469 227.590 1.00 123.89 427 PRO B C 1
ATOM 13404 O O . PRO B 2 447 ? 197.911 172.099 227.301 1.00 125.61 427 PRO B O 1
ATOM 13415 N N . LEU B 2 448 ? 199.717 173.307 226.798 1.00 123.91 428 LEU B N 1
ATOM 13416 C CA . LEU B 2 448 ? 199.201 173.689 225.482 1.00 122.43 428 LEU B CA 1
ATOM 13417 C C . LEU B 2 448 ? 198.969 172.436 224.627 1.00 125.70 428 LEU B C 1
ATOM 13418 O O . LEU B 2 448 ? 199.772 171.507 224.644 1.00 128.32 428 LEU B O 1
ATOM 13434 N N . GLY B 2 449 ? 197.872 172.408 223.871 1.00 124.56 429 GLY B N 1
ATOM 13435 C CA . GLY B 2 449 ? 197.449 171.247 223.087 1.00 125.71 429 GLY B CA 1
ATOM 13436 C C . GLY B 2 449 ? 196.589 170.216 223.825 1.00 124.94 429 GLY B C 1
ATOM 13437 O O . GLY B 2 449 ? 196.160 169.262 223.185 1.00 125.58 429 GLY B O 1
ATOM 13441 N N . PHE B 2 450 ? 196.291 170.389 225.118 1.00 121.69 430 PHE B N 1
ATOM 13442 C CA . PHE B 2 450 ? 195.462 169.461 225.903 1.00 123.85 430 PHE B CA 1
ATOM 13443 C C . PHE B 2 450 ? 194.402 170.173 226.752 1.00 123.17 430 PHE B C 1
ATOM 13444 O O . PHE B 2 450 ? 194.559 171.328 227.143 1.00 121.21 430 PHE B O 1
ATOM 13461 N N . THR B 2 451 ? 193.310 169.467 227.054 1.00 128.75 431 THR B N 1
ATOM 13462 C CA . THR B 2 451 ? 192.228 169.913 227.957 1.00 129.51 431 THR B CA 1
ATOM 13463 C C . THR B 2 451 ? 192.476 169.588 229.434 1.00 133.87 431 THR B C 1
ATOM 13464 O O . THR B 2 451 ? 191.748 170.068 230.297 1.00 136.17 431 THR B O 1
ATOM 13475 N N . GLU B 2 452 ? 193.472 168.763 229.753 1.00 144.12 432 GLU B N 1
ATOM 13476 C CA . GLU B 2 452 ? 193.860 168.453 231.131 1.00 137.55 432 GLU B CA 1
ATOM 13477 C C . GLU B 2 452 ? 194.506 169.660 231.820 1.00 137.65 432 GLU B C 1
ATOM 13478 O O . GLU B 2 452 ? 195.338 170.347 231.239 1.00 138.48 432 GLU B O 1
ATOM 13490 N N . GLU B 2 453 ? 194.157 169.909 233.077 1.00 144.27 433 GLU B N 1
ATOM 13491 C CA . GLU B 2 453 ? 194.549 171.106 233.831 1.00 147.56 433 GLU B CA 1
ATOM 13492 C C . GLU B 2 453 ? 194.870 170.753 235.283 1.00 149.63 433 GLU B C 1
ATOM 13493 O O . GLU B 2 453 ? 194.305 169.805 235.827 1.00 150.70 433 GLU B O 1
ATOM 13505 N N . VAL B 2 454 ? 195.682 171.578 235.944 1.00 143.86 434 VAL B N 1
ATOM 13506 C CA . VAL B 2 454 ? 195.652 171.701 237.403 1.00 139.36 434 VAL B CA 1
ATOM 13507 C C . VAL B 2 454 ? 194.982 173.014 237.763 1.00 144.16 434 VAL B C 1
ATOM 13508 O O . VAL B 2 454 ? 195.409 174.074 237.318 1.00 151.02 434 VAL B O 1
ATOM 13521 N N . GLU B 2 455 ? 193.926 172.970 238.569 1.00 149.19 435 GLU B N 1
ATOM 13522 C CA . GLU B 2 455 ? 193.390 174.180 239.188 1.00 149.04 435 GLU B CA 1
ATOM 13523 C C . GLU B 2 455 ? 194.179 174.532 240.454 1.00 149.39 435 GLU B C 1
ATOM 13524 O O . GLU B 2 455 ? 194.236 173.742 241.396 1.00 149.48 435 GLU B O 1
ATOM 13536 N N . VAL B 2 456 ? 194.719 175.746 240.507 1.00 145.27 436 VAL B N 1
ATOM 13537 C CA . VAL B 2 456 ? 195.293 176.326 241.718 1.00 144.52 436 VAL B CA 1
ATOM 13538 C C . VAL B 2 456 ? 194.277 177.301 242.292 1.00 148.82 436 VAL B C 1
ATOM 13539 O O . VAL B 2 456 ? 193.854 178.243 241.625 1.00 149.71 436 VAL B O 1
ATOM 13552 N N . ILE B 2 457 ? 193.897 177.085 243.548 1.00 156.70 437 ILE B N 1
ATOM 13553 C CA . ILE B 2 457 ? 193.009 177.972 244.303 1.00 155.93 437 ILE B CA 1
ATOM 13554 C C . ILE B 2 457 ? 193.867 178.761 245.290 1.00 156.13 437 ILE B C 1
ATOM 13555 O O . ILE B 2 457 ? 194.614 178.173 246.066 1.00 155.82 437 ILE B O 1
ATOM 13571 N N . LEU B 2 458 ? 193.763 180.085 245.295 1.00 163.61 438 LEU B N 1
ATOM 13572 C CA . LEU B 2 458 ? 194.545 180.946 246.177 1.00 164.17 438 LEU B CA 1
ATOM 13573 C C . LEU B 2 458 ? 193.683 181.418 247.344 1.00 167.46 438 LEU B C 1
ATOM 13574 O O . LEU B 2 458 ? 192.577 181.910 247.152 1.00 166.66 438 LEU B O 1
ATOM 13590 N N . GLN B 2 459 ? 194.185 181.278 248.565 1.00 174.73 439 GLN B N 1
ATOM 13591 C CA . GLN B 2 459 ? 193.616 181.873 249.771 1.00 171.23 439 GLN B CA 1
ATOM 13592 C C . GLN B 2 459 ? 194.579 182.947 250.277 1.00 173.10 439 GLN B C 1
ATOM 13593 O O . GLN B 2 459 ? 195.700 182.646 250.687 1.00 173.59 439 GLN B O 1
ATOM 13607 N N . TYR B 2 460 ? 194.178 184.213 250.299 1.00 20.00 440 TYR B N 1
ATOM 13608 C CA . TYR B 2 460 ? 195.073 185.303 250.703 1.00 20.00 440 TYR B CA 1
ATOM 13609 C C . TYR B 2 460 ? 195.208 185.341 252.234 1.00 20.00 440 TYR B C 1
ATOM 13610 O O . TYR B 2 460 ? 194.253 185.660 252.945 1.00 20.00 440 TYR B O 1
ATOM 13628 N N . ILE B 2 461 ? 196.027 185.075 253.281 1.00 37.63 441 ILE B N 1
ATOM 13629 C CA . ILE B 2 461 ? 196.328 185.277 254.737 1.00 33.58 441 ILE B CA 1
ATOM 13630 C C . ILE B 2 461 ? 196.727 186.739 254.943 1.00 30.72 441 ILE B C 1
ATOM 13631 O O . ILE B 2 461 ? 197.694 187.175 254.325 1.00 47.52 441 ILE B O 1
ATOM 13647 N N . GLU C 3 1 ? 191.861 205.248 156.061 1.00 41.74 1 GLU H N 1
ATOM 13648 C CA . GLU C 3 1 ? 191.110 205.881 157.178 1.00 44.01 1 GLU H CA 1
ATOM 13649 C C . GLU C 3 1 ? 191.990 206.875 157.952 1.00 46.25 1 GLU H C 1
ATOM 13650 O O . GLU C 3 1 ? 193.197 206.926 157.733 1.00 47.09 1 GLU H O 1
ATOM 13664 N N . VAL C 3 2 ? 191.398 207.683 158.841 1.00 39.66 2 VAL H N 1
ATOM 13665 C CA . VAL C 3 2 ? 192.075 208.683 159.708 1.00 36.11 2 VAL H CA 1
ATOM 13666 C C . VAL C 3 2 ? 193.005 209.656 158.962 1.00 32.28 2 VAL H C 1
ATOM 13667 O O . VAL C 3 2 ? 194.125 209.943 159.377 1.00 33.92 2 VAL H O 1
ATOM 13680 N N . HIS C 3 3 ? 192.545 210.160 157.816 1.00 34.12 3 HIS H N 1
ATOM 13681 C CA . HIS C 3 3 ? 193.308 211.045 156.936 1.00 36.19 3 HIS H CA 1
ATOM 13682 C C . HIS C 3 3 ? 193.423 212.485 157.455 1.00 35.22 3 HIS H C 1
ATOM 13683 O O . HIS C 3 3 ? 192.511 213.022 158.081 1.00 34.02 3 HIS H O 1
ATOM 13697 N N . LEU C 3 4 ? 194.524 213.137 157.082 1.00 32.56 4 LEU H N 1
ATOM 13698 C CA . LEU C 3 4 ? 194.730 214.584 157.119 1.00 31.35 4 LEU H CA 1
ATOM 13699 C C . LEU C 3 4 ? 195.217 215.017 155.732 1.00 35.47 4 LEU H C 1
ATOM 13700 O O . LEU C 3 4 ? 196.044 214.326 155.138 1.00 39.71 4 LEU H O 1
ATOM 13716 N N . VAL C 3 5 ? 194.711 216.128 155.197 1.00 30.61 5 VAL H N 1
ATOM 13717 C CA . VAL C 3 5 ? 194.990 216.563 153.817 1.00 28.96 5 VAL H CA 1
ATOM 13718 C C . VAL C 3 5 ? 195.220 218.067 153.756 1.00 31.04 5 VAL H C 1
ATOM 13719 O O . VAL C 3 5 ? 194.280 218.847 153.885 1.00 31.91 5 VAL H O 1
ATOM 13732 N N . GLU C 3 6 ? 196.468 218.485 153.569 1.00 33.28 6 GLU H N 1
ATOM 13733 C CA . GLU C 3 6 ? 196.873 219.881 153.421 1.00 32.38 6 GLU H CA 1
ATOM 13734 C C . GLU C 3 6 ? 196.668 220.415 151.996 1.00 33.78 6 GLU H C 1
ATOM 13735 O O . GLU C 3 6 ? 196.914 219.712 151.016 1.00 36.79 6 GLU H O 1
ATOM 13747 N N . SER C 3 7 ? 196.295 221.691 151.883 1.00 25.72 7 SER H N 1
ATOM 13748 C CA . SER C 3 7 ? 196.058 222.419 150.631 1.00 26.52 7 SER H CA 1
ATOM 13749 C C . SER C 3 7 ? 196.471 223.886 150.763 1.00 30.35 7 SER H C 1
ATOM 13750 O O . SER C 3 7 ? 196.498 224.432 151.862 1.00 30.89 7 SER H O 1
ATOM 13758 N N . GLY C 3 8 ? 196.778 224.542 149.645 1.00 29.66 8 GLY H N 1
ATOM 13759 C CA . GLY C 3 8 ? 197.139 225.967 149.602 1.00 25.30 8 GLY H CA 1
ATOM 13760 C C . GLY C 3 8 ? 198.632 226.273 149.447 1.00 26.92 8 GLY H C 1
ATOM 13761 O O . GLY C 3 8 ? 199.020 227.433 149.524 1.00 30.42 8 GLY H O 1
ATOM 13765 N N . GLY C 3 9 ? 199.478 225.267 149.214 1.00 29.79 9 GLY H N 1
ATOM 13766 C CA . GLY C 3 9 ? 200.900 225.465 148.919 1.00 28.85 9 GLY H CA 1
ATOM 13767 C C . GLY C 3 9 ? 201.127 226.122 147.560 1.00 28.51 9 GLY H C 1
ATOM 13768 O O . GLY C 3 9 ? 200.473 225.760 146.583 1.00 34.28 9 GLY H O 1
ATOM 13772 N N . ASP C 3 10 ? 202.031 227.097 147.481 1.00 35.18 10 ASP H N 1
ATOM 13773 C CA . ASP C 3 10 ? 202.219 227.949 146.301 1.00 39.73 10 ASP H CA 1
ATOM 13774 C C . ASP C 3 10 ? 203.602 228.629 146.292 1.00 43.77 10 ASP H C 1
ATOM 13775 O O . ASP C 3 10 ? 204.321 228.629 147.294 1.00 46.83 10 ASP H O 1
ATOM 13784 N N . LEU C 3 11 ? 203.980 229.222 145.161 1.00 44.93 11 LEU H N 1
ATOM 13785 C CA . LEU C 3 11 ? 205.183 230.037 145.003 1.00 42.92 11 LEU H CA 1
ATOM 13786 C C . LEU C 3 11 ? 204.810 231.518 145.132 1.00 41.72 11 LEU H C 1
ATOM 13787 O O . LEU C 3 11 ? 203.957 232.011 144.398 1.00 51.74 11 LEU H O 1
ATOM 13803 N N . VAL C 3 12 ? 205.439 232.229 146.066 1.00 34.85 12 VAL H N 1
ATOM 13804 C CA . VAL C 3 12 ? 205.077 233.603 146.445 1.00 36.16 12 VAL H CA 1
ATOM 13805 C C . VAL C 3 12 ? 206.318 234.442 146.724 1.00 40.09 12 VAL H C 1
ATOM 13806 O O . VAL C 3 12 ? 207.340 233.923 147.156 1.00 42.01 12 VAL H O 1
ATOM 13819 N N . GLN C 3 13 ? 206.256 235.747 146.489 1.00 44.22 13 GLN H N 1
ATOM 13820 C CA . GLN C 3 13 ? 207.373 236.650 146.760 1.00 44.44 13 GLN H CA 1
ATOM 13821 C C . GLN C 3 13 ? 207.530 236.885 148.274 1.00 48.13 13 GLN H C 1
ATOM 13822 O O . GLN C 3 13 ? 206.533 236.878 149.000 1.00 50.00 13 GLN H O 1
ATOM 13836 N N . PRO C 3 14 ? 208.747 237.138 148.784 1.00 48.08 14 PRO H N 1
ATOM 13837 C CA . PRO C 3 14 ? 208.940 237.558 150.167 1.00 45.53 14 PRO H CA 1
ATOM 13838 C C . PRO C 3 14 ? 208.177 238.855 150.470 1.00 45.30 14 PRO H C 1
ATOM 13839 O O . PRO C 3 14 ? 207.896 239.659 149.582 1.00 45.50 14 PRO H O 1
ATOM 13850 N N . GLY C 3 15 ? 207.791 239.040 151.729 1.00 41.94 15 GLY H N 1
ATOM 13851 C CA . GLY C 3 15 ? 206.899 240.113 152.182 1.00 44.67 15 GLY H CA 1
ATOM 13852 C C . GLY C 3 15 ? 205.408 239.843 151.947 1.00 45.46 15 GLY H C 1
ATOM 13853 O O . GLY C 3 15 ? 204.575 240.515 152.553 1.00 44.10 15 GLY H O 1
ATOM 13857 N N . SER C 3 16 ? 205.047 238.855 151.123 1.00 40.60 16 SER H N 1
ATOM 13858 C CA . SER C 3 16 ? 203.653 238.477 150.856 1.00 41.76 16 SER H CA 1
ATOM 13859 C C . SER C 3 16 ? 202.996 237.738 152.034 1.00 41.97 16 SER H C 1
ATOM 13860 O O . SER C 3 16 ? 203.609 237.524 153.082 1.00 46.68 16 SER H O 1
ATOM 13868 N N . SER C 3 17 ? 201.745 237.323 151.863 1.00 33.82 17 SER H N 1
ATOM 13869 C CA . SER C 3 17 ? 200.974 236.506 152.802 1.00 35.18 17 SER H CA 1
ATOM 13870 C C . SER C 3 17 ? 200.315 235.325 152.088 1.00 39.15 17 SER H C 1
ATOM 13871 O O . SER C 3 17 ? 200.041 235.390 150.890 1.00 38.53 17 SER H O 1
ATOM 13879 N N . LEU C 3 18 ? 200.076 234.226 152.808 1.00 32.22 18 LEU H N 1
ATOM 13880 C CA . LEU C 3 18 ? 199.546 232.981 152.246 1.00 29.95 18 LEU H CA 1
ATOM 13881 C C . LEU C 3 18 ? 198.643 232.262 153.260 1.00 29.06 18 LEU H C 1
ATOM 13882 O O . LEU C 3 18 ? 198.852 232.368 154.465 1.00 31.54 18 LEU H O 1
ATOM 13898 N N . LYS C 3 19 ? 197.639 231.524 152.780 1.00 23.80 19 LYS H N 1
ATOM 13899 C CA . LYS C 3 19 ? 196.677 230.777 153.602 1.00 22.94 19 LYS H CA 1
ATOM 13900 C C . LYS C 3 19 ? 196.788 229.289 153.301 1.00 27.01 19 LYS H C 1
ATOM 13901 O O . LYS C 3 19 ? 196.457 228.862 152.197 1.00 35.39 19 LYS H O 1
ATOM 13920 N N . LEU C 3 20 ? 197.197 228.502 154.290 1.00 21.60 20 LEU H N 1
ATOM 13921 C CA . LEU C 3 20 ? 197.262 227.041 154.236 1.00 20.38 20 LEU H CA 1
ATOM 13922 C C . LEU C 3 20 ? 196.067 226.453 154.979 1.00 19.08 20 LEU H C 1
ATOM 13923 O O . LEU C 3 20 ? 195.693 226.927 156.047 1.00 16.83 20 LEU H O 1
ATOM 13939 N N . SER C 3 21 ? 195.488 225.402 154.421 1.00 23.12 21 SER H N 1
ATOM 13940 C CA . SER C 3 21 ? 194.309 224.711 154.938 1.00 23.39 21 SER H CA 1
ATOM 13941 C C . SER C 3 21 ? 194.622 223.239 155.141 1.00 28.35 21 SER H C 1
ATOM 13942 O O . SER C 3 21 ? 195.393 222.657 154.386 1.00 34.19 21 SER H O 1
ATOM 13950 N N . CYS C 3 22 ? 194.010 222.603 156.125 1.00 29.32 22 CYS H N 1
ATOM 13951 C CA . CYS C 3 22 ? 194.086 221.166 156.332 1.00 26.37 22 CYS H CA 1
ATOM 13952 C C . CYS C 3 22 ? 192.697 220.620 156.647 1.00 33.90 22 CYS H C 1
ATOM 13953 O O . CYS C 3 22 ? 192.009 221.171 157.499 1.00 40.44 22 CYS H O 1
ATOM 13960 N N . ALA C 3 23 ? 192.289 219.538 155.990 1.00 36.21 23 ALA H N 1
ATOM 13961 C CA . ALA C 3 23 ? 191.033 218.844 156.257 1.00 35.94 23 ALA H CA 1
ATOM 13962 C C . ALA C 3 23 ? 191.299 217.504 156.950 1.00 42.08 23 ALA H C 1
ATOM 13963 O O . ALA C 3 23 ? 192.150 216.740 156.496 1.00 44.67 23 ALA H O 1
ATOM 13970 N N . ALA C 3 24 ? 190.583 217.208 158.032 1.00 38.64 24 ALA H N 1
ATOM 13971 C CA . ALA C 3 24 ? 190.608 215.911 158.702 1.00 42.09 24 ALA H CA 1
ATOM 13972 C C . ALA C 3 24 ? 189.448 215.010 158.250 1.00 42.16 24 ALA H C 1
ATOM 13973 O O . ALA C 3 24 ? 188.410 215.490 157.792 1.00 43.66 24 ALA H O 1
ATOM 13980 N N . SER C 3 25 ? 189.592 213.692 158.376 1.00 35.07 25 SER H N 1
ATOM 13981 C CA . SER C 3 25 ? 188.517 212.713 158.149 1.00 33.95 25 SER H CA 1
ATOM 13982 C C . SER C 3 25 ? 188.740 211.433 158.954 1.00 42.30 25 SER H C 1
ATOM 13983 O O . SER C 3 25 ? 189.871 211.074 159.257 1.00 47.86 25 SER H O 1
ATOM 13991 N N . GLY C 3 26 ? 187.673 210.708 159.280 1.00 39.48 26 GLY H N 1
ATOM 13992 C CA . GLY C 3 26 ? 187.741 209.410 159.965 1.00 37.70 26 GLY H CA 1
ATOM 13993 C C . GLY C 3 26 ? 188.025 209.453 161.471 1.00 34.73 26 GLY H C 1
ATOM 13994 O O . GLY C 3 26 ? 188.041 208.401 162.106 1.00 35.51 26 GLY H O 1
ATOM 13998 N N . PHE C 3 27 ? 188.201 210.634 162.065 1.00 35.44 27 PHE H N 1
ATOM 13999 C CA . PHE C 3 27 ? 188.286 210.828 163.514 1.00 37.18 27 PHE H CA 1
ATOM 14000 C C . PHE C 3 27 ? 187.561 212.107 163.954 1.00 35.52 27 PHE H C 1
ATOM 14001 O O . PHE C 3 27 ? 187.318 213.012 163.151 1.00 37.42 27 PHE H O 1
ATOM 14018 N N . THR C 3 28 ? 187.198 212.194 165.235 1.00 27.78 28 THR H N 1
ATOM 14019 C CA . THR C 3 28 ? 186.480 213.348 165.795 1.00 31.63 28 THR H CA 1
ATOM 14020 C C . THR C 3 28 ? 187.434 214.525 166.007 1.00 32.02 28 THR H C 1
ATOM 14021 O O . THR C 3 28 ? 188.043 214.673 167.062 1.00 33.25 28 THR H O 1
ATOM 14032 N N . PHE C 3 29 ? 187.577 215.372 164.993 1.00 31.75 29 PHE H N 1
ATOM 14033 C CA . PHE C 3 29 ? 188.510 216.504 164.945 1.00 32.67 29 PHE H CA 1
ATOM 14034 C C . PHE C 3 29 ? 188.369 217.479 166.126 1.00 35.23 29 PHE H C 1
ATOM 14035 O O . PHE C 3 29 ? 189.357 218.009 166.637 1.00 37.21 29 PHE H O 1
ATOM 14052 N N . SER C 3 30 ? 187.155 217.666 166.637 1.00 32.24 30 SER H N 1
ATOM 14053 C CA . SER C 3 30 ? 186.874 218.501 167.809 1.00 32.06 30 SER H CA 1
ATOM 14054 C C . SER C 3 30 ? 187.348 217.912 169.147 1.00 31.78 30 SER H C 1
ATOM 14055 O O . SER C 3 30 ? 187.280 218.610 170.156 1.00 35.05 30 SER H O 1
ATOM 14063 N N . ASN C 3 31 ? 187.868 216.676 169.173 1.00 21.20 31 ASN H N 1
ATOM 14064 C CA . ASN C 3 31 ? 188.418 216.005 170.357 1.00 23.73 31 ASN H CA 1
ATOM 14065 C C . ASN C 3 31 ? 189.955 215.869 170.353 1.00 22.23 31 ASN H C 1
ATOM 14066 O O . ASN C 3 31 ? 190.504 215.236 171.250 1.00 20.85 31 ASN H O 1
ATOM 14077 N N . ARG C 3 32 ? 190.668 216.429 169.367 1.00 21.71 32 ARG H N 1
ATOM 14078 C CA . ARG C 3 32 ? 192.138 216.376 169.270 1.00 23.11 32 ARG H CA 1
ATOM 14079 C C . ARG C 3 32 ? 192.738 217.765 169.146 1.00 20.97 32 ARG H C 1
ATOM 14080 O O . ARG C 3 32 ? 192.182 218.615 168.460 1.00 24.13 32 ARG H O 1
ATOM 14101 N N . TRP C 3 33 ? 193.894 217.999 169.755 1.00 14.94 33 TRP H N 1
ATOM 14102 C CA . TRP C 3 33 ? 194.720 219.173 169.476 1.00 12.02 33 TRP H CA 1
ATOM 14103 C C . TRP C 3 33 ? 195.464 218.950 168.161 1.00 14.13 33 TRP H C 1
ATOM 14104 O O . TRP C 3 33 ? 196.070 217.897 167.980 1.00 17.14 33 TRP H O 1
ATOM 14125 N N . LEU C 3 34 ? 195.473 219.946 167.293 1.00 13.37 34 LEU H N 1
ATOM 14126 C CA . LEU C 3 34 ? 196.081 219.827 165.956 1.00 11.39 34 LEU H CA 1
ATOM 14127 C C . LEU C 3 34 ? 197.227 220.802 165.892 1.00 16.45 34 LEU H C 1
ATOM 14128 O O . LEU C 3 34 ? 197.209 221.717 166.587 1.00 25.00 34 LEU H O 1
ATOM 14144 N N . TYR C 3 35 ? 198.129 220.600 164.985 1.00 7.90 35 TYR H N 1
ATOM 14145 C CA . TYR C 3 35 ? 199.461 221.163 165.051 1.00 5.11 35 TYR H CA 1
ATOM 14146 C C . TYR C 3 35 ? 200.017 221.287 163.634 1.00 14.30 35 TYR H C 1
ATOM 14147 O O . TYR C 3 35 ? 199.663 220.511 162.750 1.00 19.04 35 TYR H O 1
ATOM 14165 N N . TRP C 3 36 ? 200.910 222.250 163.425 1.00 15.43 36 TRP H N 1
ATOM 14166 C CA . TRP C 3 36 ? 201.660 222.450 162.185 1.00 12.19 36 TRP H CA 1
ATOM 14167 C C . TRP C 3 36 ? 203.139 222.189 162.432 1.00 14.37 36 TRP H C 1
ATOM 14168 O O . TRP C 3 36 ? 203.707 222.679 163.404 1.00 20.88 36 TRP H O 1
ATOM 14189 N N . VAL C 3 37 ? 203.785 221.444 161.545 1.00 7.00 37 VAL H N 1
ATOM 14190 C CA . VAL C 3 37 ? 205.222 221.157 161.593 1.00 9.25 37 VAL H CA 1
ATOM 14191 C C . VAL C 3 37 ? 205.777 221.423 160.205 1.00 13.15 37 VAL H C 1
ATOM 14192 O O . VAL C 3 37 ? 205.224 220.921 159.237 1.00 17.46 37 VAL H O 1
ATOM 14205 N N . LYS C 3 38 ? 206.836 222.219 160.068 1.00 14.19 38 LYS H N 1
ATOM 14206 C CA . LYS C 3 38 ? 207.491 222.499 158.789 1.00 11.89 38 LYS H CA 1
ATOM 14207 C C . LYS C 3 38 ? 208.729 221.624 158.627 1.00 16.28 38 LYS H C 1
ATOM 14208 O O . LYS C 3 38 ? 209.354 221.222 159.603 1.00 17.38 38 LYS H O 1
ATOM 14227 N N . GLN C 3 39 ? 209.156 221.395 157.399 1.00 22.08 39 GLN H N 1
ATOM 14228 C CA . GLN C 3 39 ? 210.483 220.867 157.110 1.00 21.51 39 GLN H CA 1
ATOM 14229 C C . GLN C 3 39 ? 211.086 221.586 155.904 1.00 22.46 39 GLN H C 1
ATOM 14230 O O . GLN C 3 39 ? 210.579 221.457 154.791 1.00 24.58 39 GLN H O 1
ATOM 14244 N N . ALA C 3 40 ? 212.132 222.382 156.112 1.00 19.26 40 ALA H N 1
ATOM 14245 C CA . ALA C 3 40 ? 212.821 223.074 155.026 1.00 21.53 40 ALA H CA 1
ATOM 14246 C C . ALA C 3 40 ? 213.529 222.072 154.090 1.00 27.02 40 ALA H C 1
ATOM 14247 O O . ALA C 3 40 ? 213.849 220.975 154.546 1.00 28.96 40 ALA H O 1
ATOM 14254 N N . PRO C 3 41 ? 213.803 222.399 152.809 1.00 33.17 41 PRO H N 1
ATOM 14255 C CA . PRO C 3 41 ? 214.003 221.408 151.731 1.00 33.85 41 PRO H CA 1
ATOM 14256 C C . PRO C 3 41 ? 215.222 220.461 151.795 1.00 33.23 41 PRO H C 1
ATOM 14257 O O . PRO C 3 41 ? 215.452 219.696 150.863 1.00 32.02 41 PRO H O 1
ATOM 14268 N N . GLY C 3 42 ? 215.999 220.471 152.872 1.00 34.69 42 GLY H N 1
ATOM 14269 C CA . GLY C 3 42 ? 217.065 219.508 153.156 1.00 33.62 42 GLY H CA 1
ATOM 14270 C C . GLY C 3 42 ? 217.455 219.442 154.637 1.00 36.08 42 GLY H C 1
ATOM 14271 O O . GLY C 3 42 ? 218.618 219.193 154.947 1.00 38.33 42 GLY H O 1
ATOM 14275 N N . LYS C 3 43 ? 216.520 219.722 155.552 1.00 33.40 43 LYS H N 1
ATOM 14276 C CA . LYS C 3 43 ? 216.762 219.967 156.987 1.00 31.89 43 LYS H CA 1
ATOM 14277 C C . LYS C 3 43 ? 215.799 219.183 157.882 1.00 29.36 43 LYS H C 1
ATOM 14278 O O . LYS C 3 43 ? 214.815 218.622 157.409 1.00 31.08 43 LYS H O 1
ATOM 14297 N N . GLY C 3 44 ? 216.082 219.131 159.181 1.00 20.40 44 GLY H N 1
ATOM 14298 C CA . GLY C 3 44 ? 215.241 218.457 160.172 1.00 19.47 44 GLY H CA 1
ATOM 14299 C C . GLY C 3 44 ? 213.890 219.136 160.399 1.00 24.99 44 GLY H C 1
ATOM 14300 O O . GLY C 3 44 ? 213.673 220.265 159.965 1.00 28.78 44 GLY H O 1
ATOM 14304 N N . LEU C 3 45 ? 212.976 218.451 161.083 1.00 14.77 45 LEU H N 1
ATOM 14305 C CA . LEU C 3 45 ? 211.638 218.952 161.399 1.00 11.31 45 LEU H CA 1
ATOM 14306 C C . LEU C 3 45 ? 211.708 220.176 162.319 1.00 13.85 45 LEU H C 1
ATOM 14307 O O . LEU C 3 45 ? 212.535 220.229 163.223 1.00 11.22 45 LEU H O 1
ATOM 14323 N N . GLU C 3 46 ? 210.809 221.137 162.132 1.00 17.15 46 GLU H N 1
ATOM 14324 C CA . GLU C 3 46 ? 210.582 222.251 163.049 1.00 10.36 46 GLU H CA 1
ATOM 14325 C C . GLU C 3 46 ? 209.091 222.389 163.341 1.00 15.60 46 GLU H C 1
ATOM 14326 O O . GLU C 3 46 ? 208.277 222.487 162.432 1.00 20.70 46 GLU H O 1
ATOM 14338 N N . TRP C 3 47 ? 208.715 222.447 164.614 1.00 16.73 47 TRP H N 1
ATOM 14339 C CA . TRP C 3 47 ? 207.346 222.735 165.031 1.00 6.62 47 TRP H CA 1
ATOM 14340 C C . TRP C 3 47 ? 207.003 224.206 164.774 1.00 7.31 47 TRP H C 1
ATOM 14341 O O . TRP C 3 47 ? 207.747 225.085 165.187 1.00 24.13 47 TRP H O 1
ATOM 14362 N N . VAL C 3 48 ? 205.898 224.490 164.082 1.00 4.14 48 VAL H N 1
ATOM 14363 C CA . VAL C 3 48 ? 205.460 225.857 163.734 1.00 8.98 48 VAL H CA 1
ATOM 14364 C C . VAL C 3 48 ? 204.554 226.449 164.814 1.00 10.32 48 VAL H C 1
ATOM 14365 O O . VAL C 3 48 ? 204.754 227.570 165.272 1.00 10.09 48 VAL H O 1
ATOM 14378 N N . GLY C 3 49 ? 203.545 225.692 165.224 1.00 5.57 49 GLY H N 1
ATOM 14379 C CA . GLY C 3 49 ? 202.561 226.106 166.208 1.00 6.69 49 GLY H CA 1
ATOM 14380 C C . GLY C 3 49 ? 201.417 225.111 166.306 1.00 9.16 49 GLY H C 1
ATOM 14381 O O . GLY C 3 49 ? 201.431 224.077 165.646 1.00 0.22 49 GLY H O 1
ATOM 14385 N N . GLY C 3 50 ? 200.403 225.400 167.108 1.00 50.00 50 GLY H N 1
ATOM 14386 C CA . GLY C 3 50 ? 199.261 224.508 167.277 1.00 50.00 50 GLY H CA 1
ATOM 14387 C C . GLY C 3 50 ? 198.066 225.157 167.953 1.00 50.00 50 GLY H C 1
ATOM 14388 O O . GLY C 3 50 ? 198.099 226.334 168.314 1.00 50.00 50 GLY H O 1
ATOM 14392 N N . LEU C 3 51 ? 196.979 224.399 168.076 1.00 50.00 51 LEU H N 1
ATOM 14393 C CA . LEU C 3 51 ? 195.673 224.895 168.484 1.00 50.00 51 LEU H CA 1
ATOM 14394 C C . LEU C 3 51 ? 194.851 223.798 169.179 1.00 50.00 51 LEU H C 1
ATOM 14395 O O . LEU C 3 51 ? 194.522 222.768 168.588 1.00 50.00 51 LEU H O 1
ATOM 14411 N N . LYS C 3 52 ? 194.517 224.032 170.450 1.00 50.00 52 LYS H N 1
ATOM 14412 C CA . LYS C 3 52 ? 193.748 223.134 171.323 1.00 50.00 52 LYS H CA 1
ATOM 14413 C C . LYS C 3 52 ? 192.250 223.132 170.993 1.00 50.00 52 LYS H C 1
ATOM 14414 O O . LYS C 3 52 ? 191.797 223.818 170.089 1.00 50.00 52 LYS H O 1
ATOM 14433 N N . THR C 3 53 A 191.478 222.308 171.685 1.00 50.00 52 THR H N 1
ATOM 14434 C CA . THR C 3 53 A 190.027 222.112 171.524 1.00 50.00 52 THR H CA 1
ATOM 14435 C C . THR C 3 53 A 189.199 223.023 172.437 1.00 50.00 52 THR H C 1
ATOM 14436 O O . THR C 3 53 A 189.742 223.785 173.235 1.00 50.00 52 THR H O 1
ATOM 14447 N N . LYS C 3 54 B 187.865 222.944 172.349 1.00 50.00 52 LYS H N 1
ATOM 14448 C CA . LYS C 3 54 B 186.899 223.745 173.124 1.00 50.00 52 LYS H CA 1
ATOM 14449 C C . LYS C 3 54 B 187.071 223.701 174.657 1.00 50.00 52 LYS H C 1
ATOM 14450 O O . LYS C 3 54 B 187.012 224.772 175.253 1.00 50.00 52 LYS H O 1
ATOM 14469 N N . PRO C 3 55 C 187.330 222.561 175.335 1.00 50.00 52 PRO H N 1
ATOM 14470 C CA . PRO C 3 55 C 187.518 222.539 176.789 1.00 50.00 52 PRO H CA 1
ATOM 14471 C C . PRO C 3 55 C 188.763 223.298 177.260 1.00 50.00 52 PRO H C 1
ATOM 14472 O O . PRO C 3 55 C 188.785 223.829 178.366 1.00 50.00 52 PRO H O 1
ATOM 14483 N N . ASN C 3 56 ? 189.787 223.379 176.404 1.00 50.00 53 ASN H N 1
ATOM 14484 C CA . ASN C 3 56 ? 190.987 224.204 176.567 1.00 50.00 53 ASN H CA 1
ATOM 14485 C C . ASN C 3 56 ? 190.856 225.574 175.873 1.00 50.00 53 ASN H C 1
ATOM 14486 O O . ASN C 3 56 ? 191.845 226.166 175.447 1.00 50.00 53 ASN H O 1
ATOM 14497 N N . LEU C 3 57 ? 189.627 226.083 175.747 1.00 50.00 54 LEU H N 1
ATOM 14498 C CA . LEU C 3 57 ? 189.295 227.442 175.308 1.00 50.00 54 LEU H CA 1
ATOM 14499 C C . LEU C 3 57 ? 189.838 227.817 173.915 1.00 50.00 54 LEU H C 1
ATOM 14500 O O . LEU C 3 57 ? 190.026 228.993 173.614 1.00 50.00 54 LEU H O 1
ATOM 14516 N N . TYR C 3 58 ? 190.116 226.823 173.062 1.00 50.00 55 TYR H N 1
ATOM 14517 C CA . TYR C 3 58 ? 190.802 226.992 171.776 1.00 50.00 55 TYR H CA 1
ATOM 14518 C C . TYR C 3 58 ? 192.144 227.742 171.898 1.00 50.00 55 TYR H C 1
ATOM 14519 O O . TYR C 3 58 ? 192.495 228.540 171.035 1.00 50.00 55 TYR H O 1
ATOM 14537 N N . ALA C 3 59 ? 192.904 227.524 172.975 1.00 50.00 56 ALA H N 1
ATOM 14538 C CA . ALA C 3 59 ? 194.220 228.133 173.162 1.00 50.00 56 ALA H CA 1
ATOM 14539 C C . ALA C 3 59 ? 195.209 227.739 172.057 1.00 50.00 56 ALA H C 1
ATOM 14540 O O . ALA C 3 59 ? 195.147 226.635 171.519 1.00 50.00 56 ALA H O 1
ATOM 14547 N N . THR C 3 60 ? 196.137 228.632 171.715 1.00 50.00 57 THR H N 1
ATOM 14548 C CA . THR C 3 60 ? 197.039 228.485 170.564 1.00 50.00 57 THR H CA 1
ATOM 14549 C C . THR C 3 60 ? 198.479 228.895 170.873 1.00 50.00 57 THR H C 1
ATOM 14550 O O . THR C 3 60 ? 198.737 229.765 171.701 1.00 50.00 57 THR H O 1
ATOM 14561 N N . GLU C 3 61 ? 199.428 228.211 170.246 1.00 50.00 58 GLU H N 1
ATOM 14562 C CA . GLU C 3 61 ? 200.850 228.182 170.589 1.00 50.00 58 GLU H CA 1
ATOM 14563 C C . GLU C 3 61 ? 201.701 228.400 169.334 1.00 50.00 58 GLU H C 1
ATOM 14564 O O . GLU C 3 61 ? 201.343 227.886 168.278 1.00 50.00 58 GLU H O 1
ATOM 14576 N N . TYR C 3 62 ? 202.845 229.057 169.486 1.00 50.00 59 TYR H N 1
ATOM 14577 C CA . TYR C 3 62 ? 203.703 229.303 168.356 1.00 50.00 59 TYR H CA 1
ATOM 14578 C C . TYR C 3 62 ? 205.188 229.324 168.675 1.00 50.00 59 TYR H C 1
ATOM 14579 O O . TYR C 3 62 ? 205.565 229.710 169.754 1.00 50.00 59 TYR H O 1
ATOM 14597 N N . ALA C 3 63 ? 206.025 228.871 167.759 1.00 50.00 60 ALA H N 1
ATOM 14598 C CA . ALA C 3 63 ? 207.474 228.954 167.891 1.00 50.00 60 ALA H CA 1
ATOM 14599 C C . ALA C 3 63 ? 207.974 230.404 167.796 1.00 50.00 60 ALA H C 1
ATOM 14600 O O . ALA C 3 63 ? 207.370 231.242 167.129 1.00 50.00 60 ALA H O 1
ATOM 14607 N N . ASP C 3 64 ? 209.104 230.738 168.417 1.00 50.00 61 ASP H N 1
ATOM 14608 C CA . ASP C 3 64 ? 209.627 232.115 168.405 1.00 50.00 61 ASP H CA 1
ATOM 14609 C C . ASP C 3 64 ? 210.066 232.593 167.009 1.00 50.00 61 ASP H C 1
ATOM 14610 O O . ASP C 3 64 ? 210.029 233.788 166.723 1.00 50.00 61 ASP H O 1
ATOM 14619 N N . SER C 3 65 ? 210.404 231.672 166.104 1.00 50.00 62 SER H N 1
ATOM 14620 C CA . SER C 3 65 ? 210.652 231.923 164.674 1.00 50.00 62 SER H CA 1
ATOM 14621 C C . SER C 3 65 ? 209.407 232.390 163.895 1.00 50.00 62 SER H C 1
ATOM 14622 O O . SER C 3 65 ? 209.506 232.826 162.745 1.00 50.00 62 SER H O 1
ATOM 14630 N N . VAL C 3 66 ? 208.224 232.291 164.509 1.00 50.00 63 VAL H N 1
ATOM 14631 C CA . VAL C 3 66 ? 206.897 232.369 163.882 1.00 50.00 63 VAL H CA 1
ATOM 14632 C C . VAL C 3 66 ? 205.943 233.327 164.610 1.00 50.00 63 VAL H C 1
ATOM 14633 O O . VAL C 3 66 ? 205.051 233.881 163.967 1.00 50.00 63 VAL H O 1
ATOM 14646 N N . LYS C 3 67 ? 206.125 233.571 165.916 1.00 50.00 64 LYS H N 1
ATOM 14647 C CA . LYS C 3 67 ? 205.297 234.476 166.739 1.00 50.00 64 LYS H CA 1
ATOM 14648 C C . LYS C 3 67 ? 205.073 235.832 166.072 1.00 50.00 64 LYS H C 1
ATOM 14649 O O . LYS C 3 67 ? 206.003 236.452 165.564 1.00 50.00 64 LYS H O 1
ATOM 14668 N N . GLY C 3 68 ? 203.828 236.296 166.086 1.00 50.00 65 GLY H N 1
ATOM 14669 C CA . GLY C 3 68 ? 203.396 237.578 165.519 1.00 50.00 65 GLY H CA 1
ATOM 14670 C C . GLY C 3 68 ? 203.286 237.613 163.990 1.00 50.00 65 GLY H C 1
ATOM 14671 O O . GLY C 3 68 ? 202.498 238.397 163.462 1.00 50.00 65 GLY H O 1
ATOM 14675 N N . ARG C 3 69 ? 204.012 236.752 163.264 1.00 50.00 66 ARG H N 1
ATOM 14676 C CA . ARG C 3 69 ? 203.927 236.634 161.801 1.00 50.00 66 ARG H CA 1
ATOM 14677 C C . ARG C 3 69 ? 202.797 235.714 161.363 1.00 50.00 66 ARG H C 1
ATOM 14678 O O . ARG C 3 69 ? 202.028 236.086 160.481 1.00 50.00 66 ARG H O 1
ATOM 14699 N N . PHE C 3 70 ? 202.695 234.513 161.931 1.00 50.00 67 PHE H N 1
ATOM 14700 C CA . PHE C 3 70 ? 201.640 233.556 161.577 1.00 50.00 67 PHE H CA 1
ATOM 14701 C C . PHE C 3 70 ? 200.511 233.521 162.616 1.00 50.00 67 PHE H C 1
ATOM 14702 O O . PHE C 3 70 ? 200.659 233.985 163.744 1.00 50.00 67 PHE H O 1
ATOM 14719 N N . THR C 3 71 ? 199.354 232.980 162.239 1.00 50.00 68 THR H N 1
ATOM 14720 C CA . THR C 3 71 ? 198.184 232.765 163.104 1.00 50.00 68 THR H CA 1
ATOM 14721 C C . THR C 3 71 ? 197.466 231.480 162.704 1.00 50.00 68 THR H C 1
ATOM 14722 O O . THR C 3 71 ? 197.293 231.221 161.518 1.00 50.00 68 THR H O 1
ATOM 14733 N N . ILE C 3 72 ? 197.039 230.675 163.673 1.00 50.00 69 ILE H N 1
ATOM 14734 C CA . ILE C 3 72 ? 196.382 229.379 163.451 1.00 50.00 69 ILE H CA 1
ATOM 14735 C C . ILE C 3 72 ? 194.920 229.471 163.899 1.00 50.00 69 ILE H C 1
ATOM 14736 O O . ILE C 3 72 ? 194.615 230.102 164.910 1.00 50.00 69 ILE H O 1
ATOM 14752 N N . SER C 3 73 ? 194.007 228.863 163.146 1.00 50.00 70 SER H N 1
ATOM 14753 C CA . SER C 3 73 ? 192.567 228.870 163.418 1.00 50.00 70 SER H CA 1
ATOM 14754 C C . SER C 3 73 ? 191.924 227.538 163.025 1.00 50.00 70 SER H C 1
ATOM 14755 O O . SER C 3 73 ? 192.548 226.691 162.389 1.00 50.00 70 SER H O 1
ATOM 14763 N N . ARG C 3 74 ? 190.701 227.296 163.489 1.00 50.00 71 ARG H N 1
ATOM 14764 C CA . ARG C 3 74 ? 190.016 225.995 163.477 1.00 50.00 71 ARG H CA 1
ATOM 14765 C C . ARG C 3 74 ? 188.546 226.188 163.129 1.00 50.00 71 ARG H C 1
ATOM 14766 O O . ARG C 3 74 ? 187.922 227.141 163.589 1.00 50.00 71 ARG H O 1
ATOM 14787 N N . ASP C 3 75 ? 187.965 225.243 162.404 1.00 50.00 72 ASP H N 1
ATOM 14788 C CA . ASP C 3 75 ? 186.521 225.132 162.233 1.00 50.00 72 ASP H CA 1
ATOM 14789 C C . ASP C 3 75 ? 186.059 223.686 162.437 1.00 50.00 72 ASP H C 1
ATOM 14790 O O . ASP C 3 75 ? 186.075 222.862 161.522 1.00 50.00 72 ASP H O 1
ATOM 14799 N N . ASP C 3 76 ? 185.614 223.391 163.658 1.00 50.00 73 ASP H N 1
ATOM 14800 C CA . ASP C 3 76 ? 185.100 222.079 164.058 1.00 50.00 73 ASP H CA 1
ATOM 14801 C C . ASP C 3 76 ? 183.821 221.672 163.308 1.00 50.00 73 ASP H C 1
ATOM 14802 O O . ASP C 3 76 ? 183.472 220.494 163.291 1.00 50.00 73 ASP H O 1
ATOM 14811 N N . SER C 3 77 ? 183.111 222.607 162.665 1.00 50.00 74 SER H N 1
ATOM 14812 C CA . SER C 3 77 ? 181.945 222.284 161.826 1.00 50.00 74 SER H CA 1
ATOM 14813 C C . SER C 3 77 ? 182.355 221.803 160.429 1.00 50.00 74 SER H C 1
ATOM 14814 O O . SER C 3 77 ? 181.632 221.027 159.803 1.00 50.00 74 SER H O 1
ATOM 14822 N N . LYS C 3 78 ? 183.540 222.221 159.959 1.00 50.00 75 LYS H N 1
ATOM 14823 C CA . LYS C 3 78 ? 184.152 221.826 158.678 1.00 50.00 75 LYS H CA 1
ATOM 14824 C C . LYS C 3 78 ? 185.243 220.757 158.819 1.00 50.00 75 LYS H C 1
ATOM 14825 O O . LYS C 3 78 ? 185.903 220.445 157.830 1.00 50.00 75 LYS H O 1
ATOM 14844 N N . ASN C 3 79 ? 185.500 220.240 160.025 1.00 50.00 76 ASN H N 1
ATOM 14845 C CA . ASN C 3 79 ? 186.635 219.357 160.326 1.00 50.00 76 ASN H CA 1
ATOM 14846 C C . ASN C 3 79 ? 187.956 219.883 159.726 1.00 50.00 76 ASN H C 1
ATOM 14847 O O . ASN C 3 79 ? 188.703 219.131 159.103 1.00 50.00 76 ASN H O 1
ATOM 14858 N N . SER C 3 80 ? 188.207 221.191 159.827 1.00 50.00 77 SER H N 1
ATOM 14859 C CA . SER C 3 80 ? 189.293 221.855 159.104 1.00 50.00 77 SER H CA 1
ATOM 14860 C C . SER C 3 80 ? 190.086 222.830 159.964 1.00 50.00 77 SER H C 1
ATOM 14861 O O . SER C 3 80 ? 189.548 223.514 160.829 1.00 50.00 77 SER H O 1
ATOM 14869 N N . LEU C 3 81 ? 191.385 222.893 159.709 1.00 50.00 78 LEU H N 1
ATOM 14870 C CA . LEU C 3 81 ? 192.394 223.682 160.411 1.00 50.00 78 LEU H CA 1
ATOM 14871 C C . LEU C 3 81 ? 193.060 224.620 159.405 1.00 50.00 78 LEU H C 1
ATOM 14872 O O . LEU C 3 81 ? 193.246 224.235 158.255 1.00 50.00 78 LEU H O 1
ATOM 14888 N N . TYR C 3 82 ? 193.453 225.820 159.817 1.00 50.00 79 TYR H N 1
ATOM 14889 C CA . TYR C 3 82 ? 194.071 226.810 158.940 1.00 50.00 79 TYR H CA 1
ATOM 14890 C C . TYR C 3 82 ? 195.322 227.430 159.557 1.00 50.00 79 TYR H C 1
ATOM 14891 O O . TYR C 3 82 ? 195.396 227.618 160.768 1.00 50.00 79 TYR H O 1
ATOM 14909 N N . LEU C 3 83 ? 196.287 227.783 158.715 1.00 50.00 80 LEU H N 1
ATOM 14910 C CA . LEU C 3 83 ? 197.436 228.621 159.035 1.00 50.00 80 LEU H CA 1
ATOM 14911 C C . LEU C 3 83 ? 197.411 229.850 158.118 1.00 50.00 80 LEU H C 1
ATOM 14912 O O . LEU C 3 83 ? 197.486 229.724 156.899 1.00 50.00 80 LEU H O 1
ATOM 14928 N N . GLN C 3 84 ? 197.335 231.042 158.694 1.00 50.00 81 GLN H N 1
ATOM 14929 C CA . GLN C 3 84 ? 197.507 232.305 157.988 1.00 50.00 81 GLN H CA 1
ATOM 14930 C C . GLN C 3 84 ? 198.941 232.767 158.221 1.00 50.00 81 GLN H C 1
ATOM 14931 O O . GLN C 3 84 ? 199.363 232.929 159.363 1.00 50.00 81 GLN H O 1
ATOM 14945 N N . MET C 3 85 ? 199.690 232.990 157.151 1.00 50.00 82 MET H N 1
ATOM 14946 C CA . MET C 3 85 ? 201.099 233.374 157.180 1.00 50.00 82 MET H CA 1
ATOM 14947 C C . MET C 3 85 ? 201.251 234.801 156.655 1.00 50.00 82 MET H C 1
ATOM 14948 O O . MET C 3 85 ? 200.818 235.063 155.538 1.00 50.00 82 MET H O 1
ATOM 14962 N N . ASN C 3 86 A 201.859 235.727 157.398 1.00 50.00 82 ASN H N 1
ATOM 14963 C CA . ASN C 3 86 A 201.995 237.133 156.992 1.00 50.00 82 ASN H CA 1
ATOM 14964 C C . ASN C 3 86 A 203.459 237.574 156.971 1.00 50.00 82 ASN H C 1
ATOM 14965 O O . ASN C 3 86 A 204.259 237.109 157.780 1.00 50.00 82 ASN H O 1
ATOM 14976 N N . THR C 3 87 B 203.825 238.510 156.090 1.00 50.00 82 THR H N 1
ATOM 14977 C CA . THR C 3 87 B 205.206 239.016 155.951 1.00 50.00 82 THR H CA 1
ATOM 14978 C C . THR C 3 87 B 206.225 237.876 155.803 1.00 50.00 82 THR H C 1
ATOM 14979 O O . THR C 3 87 B 207.166 237.746 156.582 1.00 50.00 82 THR H O 1
ATOM 14990 N N . LEU C 3 88 C 205.997 237.000 154.822 1.00 50.00 82 LEU H N 1
ATOM 14991 C CA . LEU C 3 88 C 206.804 235.807 154.575 1.00 50.00 82 LEU H CA 1
ATOM 14992 C C . LEU C 3 88 C 208.285 236.141 154.332 1.00 50.00 82 LEU H C 1
ATOM 14993 O O . LEU C 3 88 C 208.602 237.021 153.535 1.00 50.00 82 LEU H O 1
ATOM 15009 N N . ARG C 3 89 ? 209.197 235.410 154.974 1.00 50.00 83 ARG H N 1
ATOM 15010 C CA . ARG C 3 89 ? 210.649 235.431 154.721 1.00 50.00 83 ARG H CA 1
ATOM 15011 C C . ARG C 3 89 ? 211.025 234.329 153.737 1.00 50.00 83 ARG H C 1
ATOM 15012 O O . ARG C 3 89 ? 210.312 233.338 153.626 1.00 50.00 83 ARG H O 1
ATOM 15033 N N . VAL C 3 90 ? 212.203 234.399 153.117 1.00 50.00 84 VAL H N 1
ATOM 15034 C CA . VAL C 3 90 ? 212.763 233.249 152.365 1.00 50.00 84 VAL H CA 1
ATOM 15035 C C . VAL C 3 90 ? 212.998 232.034 153.284 1.00 50.00 84 VAL H C 1
ATOM 15036 O O . VAL C 3 90 ? 212.862 230.892 152.862 1.00 50.00 84 VAL H O 1
ATOM 15049 N N . ASP C 3 91 ? 213.228 232.258 154.580 1.00 50.00 85 ASP H N 1
ATOM 15050 C CA . ASP C 3 91 ? 213.288 231.205 155.606 1.00 50.00 85 ASP H CA 1
ATOM 15051 C C . ASP C 3 91 ? 211.988 230.396 155.770 1.00 50.00 85 ASP H C 1
ATOM 15052 O O . ASP C 3 91 ? 212.010 229.336 156.387 1.00 50.00 85 ASP H O 1
ATOM 15061 N N . ASP C 3 92 ? 210.850 230.854 155.249 1.00 50.00 86 ASP H N 1
ATOM 15062 C CA . ASP C 3 92 ? 209.568 230.157 155.353 1.00 50.00 86 ASP H CA 1
ATOM 15063 C C . ASP C 3 92 ? 209.339 229.110 154.253 1.00 50.00 86 ASP H C 1
ATOM 15064 O O . ASP C 3 92 ? 208.292 228.467 154.253 1.00 50.00 86 ASP H O 1
ATOM 15073 N N . THR C 3 93 ? 210.288 228.884 153.336 1.00 50.00 87 THR H N 1
ATOM 15074 C CA . THR C 3 93 ? 210.226 227.765 152.380 1.00 50.00 87 THR H CA 1
ATOM 15075 C C . THR C 3 93 ? 210.274 226.421 153.107 1.00 50.00 87 THR H C 1
ATOM 15076 O O . THR C 3 93 ? 211.264 226.129 153.775 1.00 50.00 87 THR H O 1
ATOM 15087 N N . ALA C 3 94 ? 209.254 225.581 152.965 1.00 50.00 88 ALA H N 1
ATOM 15088 C CA . ALA C 3 94 ? 209.209 224.250 153.564 1.00 50.00 88 ALA H CA 1
ATOM 15089 C C . ALA C 3 94 ? 208.049 223.416 153.023 1.00 50.00 88 ALA H C 1
ATOM 15090 O O . ALA C 3 94 ? 207.127 223.963 152.425 1.00 50.00 88 ALA H O 1
ATOM 15097 N N . LEU C 3 95 ? 208.038 222.111 153.303 1.00 50.00 89 LEU H N 1
ATOM 15098 C CA . LEU C 3 95 ? 206.792 221.348 153.355 1.00 50.00 89 LEU H CA 1
ATOM 15099 C C . LEU C 3 95 ? 206.136 221.565 154.713 1.00 50.00 89 LEU H C 1
ATOM 15100 O O . LEU C 3 95 ? 206.774 221.333 155.735 1.00 50.00 89 LEU H O 1
ATOM 15116 N N . TYR C 3 96 ? 204.879 221.998 154.733 1.00 50.00 90 TYR H N 1
ATOM 15117 C CA . TYR C 3 96 ? 204.114 222.199 155.959 1.00 50.00 90 TYR H CA 1
ATOM 15118 C C . TYR C 3 96 ? 203.192 221.008 156.164 1.00 50.00 90 TYR H C 1
ATOM 15119 O O . TYR C 3 96 ? 202.276 220.799 155.376 1.00 50.00 90 TYR H O 1
ATOM 15137 N N . TYR C 3 97 ? 203.438 220.235 157.218 1.00 50.00 91 TYR H N 1
ATOM 15138 C CA . TYR C 3 97 ? 202.651 219.083 157.627 1.00 50.00 91 TYR H CA 1
ATOM 15139 C C . TYR C 3 97 ? 201.631 219.476 158.680 1.00 50.00 91 TYR H C 1
ATOM 15140 O O . TYR C 3 97 ? 201.931 220.216 159.610 1.00 50.00 91 TYR H O 1
ATOM 15158 N N . CYS C 3 98 ? 200.442 218.916 158.560 1.00 50.00 92 CYS H N 1
ATOM 15159 C CA . CYS C 3 98 ? 199.346 219.012 159.498 1.00 50.00 92 CYS H CA 1
ATOM 15160 C C . CYS C 3 98 ? 199.293 217.724 160.316 1.00 50.00 92 CYS H C 1
ATOM 15161 O O . CYS C 3 98 ? 199.422 216.634 159.762 1.00 50.00 92 CYS H O 1
ATOM 15168 N N . THR C 3 99 ? 199.147 217.813 161.635 1.00 50.00 93 THR H N 1
ATOM 15169 C CA . THR C 3 99 ? 199.301 216.655 162.524 1.00 50.00 93 THR H CA 1
ATOM 15170 C C . THR C 3 99 ? 198.544 216.822 163.850 1.00 50.00 93 THR H C 1
ATOM 15171 O O . THR C 3 99 ? 198.067 217.913 164.146 1.00 50.00 93 THR H O 1
ATOM 15182 N N . SER C 3 100 ? 198.346 215.741 164.613 1.00 50.00 94 SER H N 1
ATOM 15183 C CA . SER C 3 100 ? 197.537 215.661 165.843 1.00 50.00 94 SER H CA 1
ATOM 15184 C C . SER C 3 100 ? 198.339 215.175 167.052 1.00 50.00 94 SER H C 1
ATOM 15185 O O . SER C 3 100 ? 198.997 214.153 166.932 1.00 50.00 94 SER H O 1
ATOM 15193 N N . LEU C 3 101 ? 198.255 215.808 168.230 1.00 50.00 95 LEU H N 1
ATOM 15194 C CA . LEU C 3 101 ? 198.826 215.240 169.464 1.00 50.00 95 LEU H CA 1
ATOM 15195 C C . LEU C 3 101 ? 197.878 214.259 170.163 1.00 50.00 95 LEU H C 1
ATOM 15196 O O . LEU C 3 101 ? 196.720 214.583 170.411 1.00 50.00 95 LEU H O 1
ATOM 15212 N N . THR C 3 102 ? 198.406 213.128 170.626 1.00 50.00 96 THR H N 1
ATOM 15213 C CA . THR C 3 102 ? 197.766 212.257 171.624 1.00 50.00 96 THR H CA 1
ATOM 15214 C C . THR C 3 102 ? 197.959 212.735 173.061 1.00 50.00 96 THR H C 1
ATOM 15215 O O . THR C 3 102 ? 198.770 213.608 173.342 1.00 50.00 96 THR H O 1
ATOM 15226 N N . GLY C 3 103 ? 197.267 212.126 174.024 1.00 50.00 97 GLY H N 1
ATOM 15227 C CA . GLY C 3 103 ? 197.416 212.444 175.444 1.00 50.00 97 GLY H CA 1
ATOM 15228 C C . GLY C 3 103 ? 198.829 212.238 175.973 1.00 50.00 97 GLY H C 1
ATOM 15229 O O . GLY C 3 103 ? 199.295 213.033 176.781 1.00 50.00 97 GLY H O 1
ATOM 15233 N N . MET C 3 104 ? 199.548 211.243 175.451 1.00 50.00 98 MET H N 1
ATOM 15234 C CA . MET C 3 104 ? 200.972 210.968 175.707 1.00 50.00 98 MET H CA 1
ATOM 15235 C C . MET C 3 104 ? 201.950 211.818 174.865 1.00 50.00 98 MET H C 1
ATOM 15236 O O . MET C 3 104 ? 203.154 211.569 174.853 1.00 50.00 98 MET H O 1
ATOM 15250 N N . ARG C 3 105 ? 201.442 212.862 174.201 1.00 50.00 99 ARG H N 1
ATOM 15251 C CA . ARG C 3 105 ? 202.170 213.925 173.499 1.00 50.00 99 ARG H CA 1
ATOM 15252 C C . ARG C 3 105 ? 203.088 213.427 172.383 1.00 50.00 99 ARG H C 1
ATOM 15253 O O . ARG C 3 105 ? 204.220 213.879 172.215 1.00 50.00 99 ARG H O 1
ATOM 15274 N N . TYR C 3 106 ? 202.563 212.524 171.569 1.00 50.00 100 TYR H N 1
ATOM 15275 C CA . TYR C 3 106 ? 203.191 212.077 170.336 1.00 50.00 100 TYR H CA 1
ATOM 15276 C C . TYR C 3 106 ? 202.267 212.360 169.160 1.00 50.00 100 TYR H C 1
ATOM 15277 O O . TYR C 3 106 ? 201.052 212.384 169.319 1.00 50.00 100 TYR H O 1
ATOM 15295 N N . PHE C 3 107 A 202.833 212.615 167.988 1.00 50.00 100 PHE H N 1
ATOM 15296 C CA . PHE C 3 107 A 202.067 212.889 166.783 1.00 50.00 100 PHE H CA 1
ATOM 15297 C C . PHE C 3 107 A 201.601 211.591 166.129 1.00 50.00 100 PHE H C 1
ATOM 15298 O O . PHE C 3 107 A 202.379 210.923 165.453 1.00 50.00 100 PHE H O 1
ATOM 15315 N N . ASP C 3 108 ? 200.349 211.193 166.342 1.00 50.00 101 ASP H N 1
ATOM 15316 C CA . ASP C 3 108 ? 199.837 209.915 165.839 1.00 50.00 101 ASP H CA 1
ATOM 15317 C C . ASP C 3 108 ? 199.600 209.944 164.326 1.00 50.00 101 ASP H C 1
ATOM 15318 O O . ASP C 3 108 ? 200.066 209.049 163.624 1.00 50.00 101 ASP H O 1
ATOM 15327 N N . TYR C 3 109 ? 198.919 210.966 163.807 1.00 50.00 102 TYR H N 1
ATOM 15328 C CA . TYR C 3 109 ? 198.611 211.127 162.383 1.00 50.00 102 TYR H CA 1
ATOM 15329 C C . TYR C 3 109 ? 199.286 212.360 161.794 1.00 50.00 102 TYR H C 1
ATOM 15330 O O . TYR C 3 109 ? 199.335 213.415 162.421 1.00 50.00 102 TYR H O 1
ATOM 15348 N N . TRP C 3 110 ? 199.786 212.226 160.568 1.00 50.00 103 TRP H N 1
ATOM 15349 C CA . TRP C 3 110 ? 200.406 213.276 159.756 1.00 50.00 103 TRP H CA 1
ATOM 15350 C C . TRP C 3 110 ? 199.727 213.310 158.382 1.00 50.00 103 TRP H C 1
ATOM 15351 O O . TRP C 3 110 ? 199.295 212.265 157.890 1.00 50.00 103 TRP H O 1
ATOM 15372 N N . GLY C 3 111 ? 199.635 214.471 157.741 1.00 50.00 104 GLY H N 1
ATOM 15373 C CA . GLY C 3 111 ? 199.198 214.567 156.347 1.00 50.00 104 GLY H CA 1
ATOM 15374 C C . GLY C 3 111 ? 200.314 214.223 155.356 1.00 50.00 104 GLY H C 1
ATOM 15375 O O . GLY C 3 111 ? 201.095 213.300 155.579 1.00 50.00 104 GLY H O 1
ATOM 15379 N N . GLN C 3 112 ? 200.411 214.958 154.254 1.00 50.00 105 GLN H N 1
ATOM 15380 C CA . GLN C 3 112 ? 201.546 214.917 153.326 1.00 50.00 105 GLN H CA 1
ATOM 15381 C C . GLN C 3 112 ? 201.737 216.337 152.790 1.00 50.00 105 GLN H C 1
ATOM 15382 O O . GLN C 3 112 ? 201.038 216.787 151.882 1.00 50.00 105 GLN H O 1
ATOM 15396 N N . GLY C 3 113 ? 202.641 217.071 153.430 1.00 50.00 106 GLY H N 1
ATOM 15397 C CA . GLY C 3 113 ? 202.564 218.520 153.510 1.00 50.00 106 GLY H CA 1
ATOM 15398 C C . GLY C 3 113 ? 202.629 219.269 152.191 1.00 50.00 106 GLY H C 1
ATOM 15399 O O . GLY C 3 113 ? 203.237 218.828 151.222 1.00 50.00 106 GLY H O 1
ATOM 15403 N N . THR C 3 114 ? 202.030 220.452 152.168 1.00 50.00 107 THR H N 1
ATOM 15404 C CA . THR C 3 114 ? 202.112 221.413 151.066 1.00 50.00 107 THR H CA 1
ATOM 15405 C C . THR C 3 114 ? 203.473 222.092 151.012 1.00 50.00 107 THR H C 1
ATOM 15406 O O . THR C 3 114 ? 203.879 222.694 152.003 1.00 50.00 107 THR H O 1
ATOM 15417 N N . MET C 3 115 ? 204.145 222.084 149.859 1.00 50.00 108 MET H N 1
ATOM 15418 C CA . MET C 3 115 ? 205.295 222.961 149.607 1.00 50.00 108 MET H CA 1
ATOM 15419 C C . MET C 3 115 ? 204.859 224.430 149.614 1.00 50.00 108 MET H C 1
ATOM 15420 O O . MET C 3 115 ? 203.943 224.812 148.894 1.00 50.00 108 MET H O 1
ATOM 15434 N N . VAL C 3 116 ? 205.559 225.270 150.363 1.00 50.00 109 VAL H N 1
ATOM 15435 C CA . VAL C 3 116 ? 205.511 226.730 150.236 1.00 50.00 109 VAL H CA 1
ATOM 15436 C C . VAL C 3 116 ? 206.856 227.183 149.698 1.00 50.00 109 VAL H C 1
ATOM 15437 O O . VAL C 3 116 ? 207.885 226.830 150.268 1.00 50.00 109 VAL H O 1
ATOM 15450 N N . THR C 3 117 ? 206.878 227.947 148.607 1.00 50.00 110 THR H N 1
ATOM 15451 C CA . THR C 3 117 ? 208.122 228.402 147.964 1.00 50.00 110 THR H CA 1
ATOM 15452 C C . THR C 3 117 ? 208.204 229.925 147.999 1.00 50.00 110 THR H C 1
ATOM 15453 O O . THR C 3 117 ? 207.787 230.594 147.061 1.00 50.00 110 THR H O 1
ATOM 15464 N N . VAL C 3 118 ? 208.701 230.498 149.094 1.00 50.00 111 VAL H N 1
ATOM 15465 C CA . VAL C 3 118 ? 208.906 231.944 149.210 1.00 50.00 111 VAL H CA 1
ATOM 15466 C C . VAL C 3 118 ? 210.175 232.350 148.462 1.00 50.00 111 VAL H C 1
ATOM 15467 O O . VAL C 3 118 ? 211.276 232.122 148.952 1.00 50.00 111 VAL H O 1
ATOM 15480 N N . SER C 3 119 ? 210.048 232.919 147.264 1.00 50.00 112 SER H N 1
ATOM 15481 C CA . SER C 3 119 ? 211.189 233.258 146.402 1.00 50.00 112 SER H CA 1
ATOM 15482 C C . SER C 3 119 ? 210.889 234.424 145.457 1.00 50.00 112 SER H C 1
ATOM 15483 O O . SER C 3 119 ? 209.776 234.532 144.944 1.00 50.00 112 SER H O 1
ATOM 15491 N N . SER C 3 120 ? 211.887 235.280 145.202 1.00 50.00 113 SER H N 1
ATOM 15492 C CA . SER C 3 120 ? 211.804 236.430 144.278 1.00 50.00 113 SER H CA 1
ATOM 15493 C C . SER C 3 120 ? 211.817 236.016 142.808 1.00 50.00 113 SER H C 1
ATOM 15494 O O . SER C 3 120 ? 212.809 235.414 142.353 1.00 50.00 113 SER H O 1
ATOM 15503 N N . LEU D 4 1 ? 215.088 226.910 177.477 1.00 50.00 1 LEU L N 1
ATOM 15504 C CA . LEU D 4 1 ? 214.019 225.956 177.074 1.00 50.00 1 LEU L CA 1
ATOM 15505 C C . LEU D 4 1 ? 214.625 224.583 176.762 1.00 50.00 1 LEU L C 1
ATOM 15506 O O . LEU D 4 1 ? 215.834 224.398 176.871 1.00 50.00 1 LEU L O 1
ATOM 15524 N N . ASP D 4 2 ? 213.806 223.589 176.418 1.00 50.00 2 ASP L N 1
ATOM 15525 C CA . ASP D 4 2 ? 214.270 222.225 176.156 1.00 50.00 2 ASP L CA 1
ATOM 15526 C C . ASP D 4 2 ? 215.121 222.151 174.874 1.00 50.00 2 ASP L C 1
ATOM 15527 O O . ASP D 4 2 ? 214.678 222.544 173.796 1.00 50.00 2 ASP L O 1
ATOM 15536 N N . VAL D 4 3 ? 216.350 221.653 174.994 1.00 50.00 3 VAL L N 1
ATOM 15537 C CA . VAL D 4 3 ? 217.284 221.317 173.909 1.00 50.00 3 VAL L CA 1
ATOM 15538 C C . VAL D 4 3 ? 217.462 219.801 173.846 1.00 50.00 3 VAL L C 1
ATOM 15539 O O . VAL D 4 3 ? 217.797 219.187 174.859 1.00 50.00 3 VAL L O 1
ATOM 15552 N N . LEU D 4 4 ? 217.268 219.210 172.663 1.00 50.00 4 LEU L N 1
ATOM 15553 C CA . LEU D 4 4 ? 217.440 217.782 172.374 1.00 50.00 4 LEU L CA 1
ATOM 15554 C C . LEU D 4 4 ? 218.636 217.561 171.440 1.00 50.00 4 LEU L C 1
ATOM 15555 O O . LEU D 4 4 ? 218.655 218.084 170.328 1.00 50.00 4 LEU L O 1
ATOM 15571 N N . THR D 4 5 ? 219.620 216.769 171.855 1.00 50.00 5 THR L N 1
ATOM 15572 C CA . THR D 4 5 ? 220.880 216.596 171.110 1.00 50.00 5 THR L CA 1
ATOM 15573 C C . THR D 4 5 ? 220.959 215.214 170.475 1.00 50.00 5 THR L C 1
ATOM 15574 O O . THR D 4 5 ? 220.921 214.224 171.194 1.00 50.00 5 THR L O 1
ATOM 15585 N N . GLN D 4 6 ? 221.122 215.128 169.154 1.00 50.00 6 GLN L N 1
ATOM 15586 C CA . GLN D 4 6 ? 221.327 213.878 168.413 1.00 50.00 6 GLN L CA 1
ATOM 15587 C C . GLN D 4 6 ? 222.617 213.913 167.585 1.00 50.00 6 GLN L C 1
ATOM 15588 O O . GLN D 4 6 ? 222.965 214.949 167.021 1.00 50.00 6 GLN L O 1
ATOM 15602 N N . SER D 4 7 ? 223.306 212.774 167.457 1.00 50.00 7 SER L N 1
ATOM 15603 C CA . SER D 4 7 ? 224.429 212.614 166.519 1.00 50.00 7 SER L CA 1
ATOM 15604 C C . SER D 4 7 ? 223.932 212.499 165.062 1.00 50.00 7 SER L C 1
ATOM 15605 O O . SER D 4 7 ? 222.936 211.806 164.840 1.00 50.00 7 SER L O 1
ATOM 15613 N N . PRO D 4 8 ? 224.572 213.120 164.049 1.00 50.00 8 PRO L N 1
ATOM 15614 C CA . PRO D 4 8 ? 224.029 213.178 162.685 1.00 50.00 8 PRO L CA 1
ATOM 15615 C C . PRO D 4 8 ? 223.869 211.839 161.949 1.00 50.00 8 PRO L C 1
ATOM 15616 O O . PRO D 4 8 ? 223.041 211.736 161.045 1.00 50.00 8 PRO L O 1
ATOM 15627 N N . SER D 4 9 ? 224.637 210.807 162.305 1.00 50.00 9 SER L N 1
ATOM 15628 C CA . SER D 4 9 ? 224.642 209.514 161.611 1.00 50.00 9 SER L CA 1
ATOM 15629 C C . SER D 4 9 ? 224.959 208.338 162.541 1.00 50.00 9 SER L C 1
ATOM 15630 O O . SER D 4 9 ? 225.678 208.493 163.526 1.00 50.00 9 SER L O 1
ATOM 15638 N N . ALA D 4 10 ? 224.446 207.157 162.202 1.00 50.00 11 ALA L N 1
ATOM 15639 C CA . ALA D 4 10 ? 224.752 205.855 162.782 1.00 50.00 11 ALA L CA 1
ATOM 15640 C C . ALA D 4 10 ? 224.737 204.789 161.672 1.00 50.00 11 ALA L C 1
ATOM 15641 O O . ALA D 4 10 ? 224.072 204.963 160.654 1.00 50.00 11 ALA L O 1
ATOM 15648 N N . SER D 4 11 ? 225.440 203.666 161.831 1.00 50.00 12 SER L N 1
ATOM 15649 C CA . SER D 4 11 ? 225.476 202.620 160.793 1.00 50.00 12 SER L CA 1
ATOM 15650 C C . SER D 4 11 ? 225.692 201.209 161.336 1.00 50.00 12 SER L C 1
ATOM 15651 O O . SER D 4 11 ? 226.338 201.030 162.368 1.00 50.00 12 SER L O 1
ATOM 15659 N N . ALA D 4 12 ? 225.189 200.198 160.623 1.00 50.00 13 ALA L N 1
ATOM 15660 C CA . ALA D 4 12 ? 225.474 198.787 160.899 1.00 50.00 13 ALA L CA 1
ATOM 15661 C C . ALA D 4 12 ? 225.306 197.898 159.660 1.00 50.00 13 ALA L C 1
ATOM 15662 O O . ALA D 4 12 ? 224.557 198.225 158.746 1.00 50.00 13 ALA L O 1
ATOM 15669 N N . SER D 4 13 ? 225.978 196.747 159.634 1.00 50.00 14 SER L N 1
ATOM 15670 C CA . SER D 4 13 ? 225.780 195.743 158.583 1.00 50.00 14 SER L CA 1
ATOM 15671 C C . SER D 4 13 ? 224.355 195.180 158.619 1.00 50.00 14 SER L C 1
ATOM 15672 O O . SER D 4 13 ? 223.747 195.089 159.685 1.00 50.00 14 SER L O 1
ATOM 15680 N N . LEU D 4 14 ? 223.803 194.780 157.473 1.00 50.00 15 LEU L N 1
ATOM 15681 C CA . LEU D 4 14 ? 222.474 194.171 157.400 1.00 50.00 15 LEU L CA 1
ATOM 15682 C C . LEU D 4 14 ? 222.442 192.931 158.308 1.00 50.00 15 LEU L C 1
ATOM 15683 O O . LEU D 4 14 ? 223.280 192.038 158.184 1.00 50.00 15 LEU L O 1
ATOM 15699 N N . GLY D 4 15 ? 221.507 192.892 159.255 1.00 50.00 16 GLY L N 1
ATOM 15700 C CA . GLY D 4 15 ? 221.398 191.828 160.255 1.00 50.00 16 GLY L CA 1
ATOM 15701 C C . GLY D 4 15 ? 222.104 192.085 161.595 1.00 50.00 16 GLY L C 1
ATOM 15702 O O . GLY D 4 15 ? 221.883 191.318 162.528 1.00 50.00 16 GLY L O 1
ATOM 15706 N N . ASN D 4 16 ? 222.885 193.158 161.747 1.00 50.00 17 ASN L N 1
ATOM 15707 C CA . ASN D 4 16 ? 223.419 193.604 163.047 1.00 50.00 17 ASN L CA 1
ATOM 15708 C C . ASN D 4 16 ? 222.526 194.678 163.701 1.00 50.00 17 ASN L C 1
ATOM 15709 O O . ASN D 4 16 ? 221.641 195.247 163.062 1.00 50.00 17 ASN L O 1
ATOM 15720 N N . SER D 4 17 ? 222.751 194.958 164.983 1.00 50.00 18 SER L N 1
ATOM 15721 C CA . SER D 4 17 ? 222.013 195.976 165.732 1.00 50.00 18 SER L CA 1
ATOM 15722 C C . SER D 4 17 ? 222.556 197.400 165.546 1.00 50.00 18 SER L C 1
ATOM 15723 O O . SER D 4 17 ? 223.724 197.602 165.218 1.00 50.00 18 SER L O 1
ATOM 15731 N N . VAL D 4 18 ? 221.707 198.398 165.802 1.00 50.00 19 VAL L N 1
ATOM 15732 C CA . VAL D 4 18 ? 222.019 199.839 165.858 1.00 50.00 19 VAL L CA 1
ATOM 15733 C C . VAL D 4 18 ? 221.448 200.409 167.147 1.00 50.00 19 VAL L C 1
ATOM 15734 O O . VAL D 4 18 ? 220.337 200.037 167.510 1.00 50.00 19 VAL L O 1
ATOM 15747 N N . LYS D 4 19 ? 222.144 201.340 167.805 1.00 50.00 20 LYS L N 1
ATOM 15748 C CA . LYS D 4 19 ? 221.579 202.183 168.868 1.00 50.00 20 LYS L CA 1
ATOM 15749 C C . LYS D 4 19 ? 221.703 203.662 168.514 1.00 50.00 20 LYS L C 1
ATOM 15750 O O . LYS D 4 19 ? 222.810 204.160 168.334 1.00 50.00 20 LYS L O 1
ATOM 15769 N N . LEU D 4 20 ? 220.582 204.373 168.437 1.00 50.00 21 LEU L N 1
ATOM 15770 C CA . LEU D 4 20 ? 220.537 205.837 168.354 1.00 50.00 21 LEU L CA 1
ATOM 15771 C C . LEU D 4 20 ? 220.498 206.432 169.752 1.00 50.00 21 LEU L C 1
ATOM 15772 O O . LEU D 4 20 ? 219.930 205.819 170.648 1.00 50.00 21 LEU L O 1
ATOM 15788 N N . THR D 4 21 ? 220.998 207.647 169.940 1.00 50.00 22 THR L N 1
ATOM 15789 C CA . THR D 4 21 ? 220.894 208.366 171.214 1.00 50.00 22 THR L CA 1
ATOM 15790 C C . THR D 4 21 ? 220.329 209.770 171.021 1.00 50.00 22 THR L C 1
ATOM 15791 O O . THR D 4 21 ? 220.638 210.448 170.044 1.00 50.00 22 THR L O 1
ATOM 15802 N N . CYS D 4 22 ? 219.485 210.206 171.949 1.00 50.00 23 CYS L N 1
ATOM 15803 C CA . CYS D 4 22 ? 219.020 211.574 172.078 1.00 50.00 23 CYS L CA 1
ATOM 15804 C C . CYS D 4 22 ? 219.215 212.048 173.519 1.00 50.00 23 CYS L C 1
ATOM 15805 O O . CYS D 4 22 ? 218.720 211.413 174.445 1.00 50.00 23 CYS L O 1
ATOM 15812 N N . THR D 4 23 ? 219.913 213.157 173.738 1.00 50.00 24 THR L N 1
ATOM 15813 C CA . THR D 4 23 ? 220.216 213.655 175.087 1.00 50.00 24 THR L CA 1
ATOM 15814 C C . THR D 4 23 ? 219.401 214.902 175.398 1.00 50.00 24 THR L C 1
ATOM 15815 O O . THR D 4 23 ? 219.472 215.892 174.675 1.00 50.00 24 THR L O 1
ATOM 15826 N N . LEU D 4 24 ? 218.635 214.866 176.484 1.00 50.00 25 LEU L N 1
ATOM 15827 C CA . LEU D 4 24 ? 217.858 215.991 176.990 1.00 50.00 25 LEU L CA 1
ATOM 15828 C C . LEU D 4 24 ? 218.723 217.005 177.744 1.00 50.00 25 LEU L C 1
ATOM 15829 O O . LEU D 4 24 ? 219.800 216.700 178.241 1.00 50.00 25 LEU L O 1
ATOM 15845 N N . SER D 4 25 ? 218.214 218.223 177.874 1.00 50.00 26 SER L N 1
ATOM 15846 C CA . SER D 4 25 ? 218.786 219.259 178.735 1.00 50.00 26 SER L CA 1
ATOM 15847 C C . SER D 4 25 ? 218.825 218.793 180.188 1.00 50.00 26 SER L C 1
ATOM 15848 O O . SER D 4 25 ? 217.887 218.146 180.636 1.00 50.00 26 SER L O 1
ATOM 15856 N N . SER D 4 26 ? 219.840 219.152 180.973 1.00 50.00 27 SER L N 1
ATOM 15857 C CA . SER D 4 26 ? 219.974 218.664 182.357 1.00 50.00 27 SER L CA 1
ATOM 15858 C C . SER D 4 26 ? 218.874 219.159 183.301 1.00 50.00 27 SER L C 1
ATOM 15859 O O . SER D 4 26 ? 218.545 218.478 184.266 1.00 50.00 27 SER L O 1
ATOM 15867 N N . GLN D 4 27 A 218.241 220.296 183.002 1.00 50.00 27 GLN L N 1
ATOM 15868 C CA . GLN D 4 27 A 217.035 220.773 183.700 1.00 50.00 27 GLN L CA 1
ATOM 15869 C C . GLN D 4 27 A 215.795 219.896 183.439 1.00 50.00 27 GLN L C 1
ATOM 15870 O O . GLN D 4 27 A 214.859 219.893 184.234 1.00 50.00 27 GLN L O 1
ATOM 15884 N N . HIS D 4 28 ? 215.786 219.159 182.328 1.00 50.00 28 HIS L N 1
ATOM 15885 C CA . HIS D 4 28 ? 214.660 218.405 181.776 1.00 50.00 28 HIS L CA 1
ATOM 15886 C C . HIS D 4 28 ? 214.972 216.915 181.638 1.00 50.00 28 HIS L C 1
ATOM 15887 O O . HIS D 4 28 ? 214.339 216.217 180.856 1.00 50.00 28 HIS L O 1
ATOM 15901 N N . SER D 4 29 ? 215.939 216.393 182.387 1.00 50.00 29 SER L N 1
ATOM 15902 C CA . SER D 4 29 ? 216.439 215.026 182.231 1.00 50.00 29 SER L CA 1
ATOM 15903 C C . SER D 4 29 ? 215.395 213.932 182.485 1.00 50.00 29 SER L C 1
ATOM 15904 O O . SER D 4 29 ? 215.554 212.819 181.990 1.00 50.00 29 SER L O 1
ATOM 15912 N N . THR D 4 30 ? 214.301 214.222 183.187 1.00 50.00 30 THR L N 1
ATOM 15913 C CA . THR D 4 30 ? 213.202 213.282 183.460 1.00 50.00 30 THR L CA 1
ATOM 15914 C C . THR D 4 30 ? 212.054 213.328 182.445 1.00 50.00 30 THR L C 1
ATOM 15915 O O . THR D 4 30 ? 211.049 212.651 182.641 1.00 50.00 30 THR L O 1
ATOM 15926 N N . TYR D 4 31 ? 212.135 214.104 181.362 1.00 50.00 31 TYR L N 1
ATOM 15927 C CA . TYR D 4 31 ? 211.029 214.238 180.408 1.00 50.00 31 TYR L CA 1
ATOM 15928 C C . TYR D 4 31 ? 210.848 212.976 179.541 1.00 50.00 31 TYR L C 1
ATOM 15929 O O . TYR D 4 31 ? 211.811 212.283 179.218 1.00 50.00 31 TYR L O 1
ATOM 15947 N N . THR D 4 32 ? 209.611 212.668 179.153 1.00 50.00 32 THR L N 1
ATOM 15948 C CA . THR D 4 32 ? 209.243 211.606 178.197 1.00 50.00 32 THR L CA 1
ATOM 15949 C C . THR D 4 32 ? 209.341 212.122 176.764 1.00 50.00 32 THR L C 1
ATOM 15950 O O . THR D 4 32 ? 208.890 213.237 176.498 1.00 50.00 32 THR L O 1
ATOM 15961 N N . ILE D 4 33 ? 209.876 211.318 175.835 1.00 50.00 33 ILE L N 1
ATOM 15962 C CA . ILE D 4 33 ? 210.086 211.693 174.423 1.00 50.00 33 ILE L CA 1
ATOM 15963 C C . ILE D 4 33 ? 209.373 210.754 173.446 1.00 50.00 33 ILE L C 1
ATOM 15964 O O . ILE D 4 33 ? 209.182 209.581 173.746 1.00 50.00 33 ILE L O 1
ATOM 15980 N N . GLY D 4 34 ? 209.017 211.248 172.263 1.00 50.00 34 GLY L N 1
ATOM 15981 C CA . GLY D 4 34 ? 208.625 210.443 171.109 1.00 50.00 34 GLY L CA 1
ATOM 15982 C C . GLY D 4 34 ? 209.785 210.224 170.141 1.00 50.00 34 GLY L C 1
ATOM 15983 O O . GLY D 4 34 ? 210.643 211.087 169.999 1.00 50.00 34 GLY L O 1
ATOM 15987 N N . TRP D 4 35 ? 209.793 209.089 169.450 1.00 50.00 35 TRP L N 1
ATOM 15988 C CA . TRP D 4 35 ? 210.685 208.763 168.337 1.00 50.00 35 TRP L CA 1
ATOM 15989 C C . TRP D 4 35 ? 209.897 208.678 167.045 1.00 50.00 35 TRP L C 1
ATOM 15990 O O . TRP D 4 35 ? 208.883 207.983 166.995 1.00 50.00 35 TRP L O 1
ATOM 16011 N N . TYR D 4 36 ? 210.391 209.314 165.988 1.00 50.00 36 TYR L N 1
ATOM 16012 C CA . TYR D 4 36 ? 209.811 209.271 164.653 1.00 50.00 36 TYR L CA 1
ATOM 16013 C C . TYR D 4 36 ? 210.825 208.738 163.651 1.00 50.00 36 TYR L C 1
ATOM 16014 O O . TYR D 4 36 ? 212.005 209.035 163.756 1.00 50.00 36 TYR L O 1
ATOM 16032 N N . GLN D 4 37 ? 210.374 207.983 162.660 1.00 50.00 37 GLN L N 1
ATOM 16033 C CA . GLN D 4 37 ? 211.145 207.527 161.506 1.00 50.00 37 GLN L CA 1
ATOM 16034 C C . GLN D 4 37 ? 210.640 208.266 160.277 1.00 50.00 37 GLN L C 1
ATOM 16035 O O . GLN D 4 37 ? 209.439 208.286 160.051 1.00 50.00 37 GLN L O 1
ATOM 16049 N N . ALA D 4 38 ? 211.493 208.904 159.488 1.00 50.00 38 ALA L N 1
ATOM 16050 C CA . ALA D 4 38 ? 211.023 209.920 158.543 1.00 50.00 38 ALA L CA 1
ATOM 16051 C C . ALA D 4 38 ? 211.847 210.060 157.265 1.00 50.00 38 ALA L C 1
ATOM 16052 O O . ALA D 4 38 ? 211.661 211.029 156.534 1.00 50.00 38 ALA L O 1
ATOM 16059 N N . GLY D 4 39 A 212.785 209.145 157.018 1.00 50.00 38 GLY L N 1
ATOM 16060 C CA . GLY D 4 39 A 213.758 209.279 155.926 1.00 50.00 38 GLY L CA 1
ATOM 16061 C C . GLY D 4 39 A 213.283 208.761 154.577 1.00 50.00 38 GLY L C 1
ATOM 16062 O O . GLY D 4 39 A 213.970 208.938 153.571 1.00 50.00 38 GLY L O 1
ATOM 16066 N N . HIS D 4 40 ? 212.141 208.079 154.541 1.00 50.00 39 HIS L N 1
ATOM 16067 C CA . HIS D 4 40 ? 211.658 207.447 153.321 1.00 50.00 39 HIS L CA 1
ATOM 16068 C C . HIS D 4 40 ? 211.297 208.517 152.267 1.00 50.00 39 HIS L C 1
ATOM 16069 O O . HIS D 4 40 ? 210.833 209.592 152.654 1.00 50.00 39 HIS L O 1
ATOM 16083 N N . PRO D 4 41 ? 211.544 208.291 150.960 1.00 50.00 40 PRO L N 1
ATOM 16084 C CA . PRO D 4 41 ? 211.748 209.375 149.994 1.00 50.00 40 PRO L CA 1
ATOM 16085 C C . PRO D 4 41 ? 210.610 210.403 149.929 1.00 50.00 40 PRO L C 1
ATOM 16086 O O . PRO D 4 41 ? 209.532 210.136 149.404 1.00 50.00 40 PRO L O 1
ATOM 16097 N N . ASP D 4 42 ? 210.863 211.592 150.475 1.00 50.00 41 ASP L N 1
ATOM 16098 C CA . ASP D 4 42 ? 209.922 212.713 150.574 1.00 50.00 41 ASP L CA 1
ATOM 16099 C C . ASP D 4 42 ? 208.589 212.409 151.300 1.00 50.00 41 ASP L C 1
ATOM 16100 O O . ASP D 4 42 ? 207.658 213.219 151.235 1.00 50.00 41 ASP L O 1
ATOM 16109 N N . LYS D 4 43 ? 208.466 211.284 152.020 1.00 50.00 42 LYS L N 1
ATOM 16110 C CA . LYS D 4 43 ? 207.255 210.942 152.786 1.00 50.00 42 LYS L CA 1
ATOM 16111 C C . LYS D 4 43 ? 207.230 211.595 154.171 1.00 50.00 42 LYS L C 1
ATOM 16112 O O . LYS D 4 43 ? 208.273 211.846 154.772 1.00 50.00 42 LYS L O 1
ATOM 16131 N N . ALA D 4 44 ? 206.030 211.850 154.690 1.00 50.00 43 ALA L N 1
ATOM 16132 C CA . ALA D 4 44 ? 205.815 212.378 156.035 1.00 50.00 43 ALA L CA 1
ATOM 16133 C C . ALA D 4 44 ? 206.403 211.460 157.123 1.00 50.00 43 ALA L C 1
ATOM 16134 O O . ALA D 4 44 ? 206.512 210.253 156.894 1.00 50.00 43 ALA L O 1
ATOM 16141 N N . PRO D 4 45 ? 206.770 211.977 158.306 1.00 50.00 44 PRO L N 1
ATOM 16142 C CA . PRO D 4 45 ? 207.271 211.162 159.407 1.00 50.00 44 PRO L CA 1
ATOM 16143 C C . PRO D 4 45 ? 206.293 210.086 159.880 1.00 50.00 44 PRO L C 1
ATOM 16144 O O . PRO D 4 45 ? 205.097 210.129 159.604 1.00 50.00 44 PRO L O 1
ATOM 16155 N N . LYS D 4 46 ? 206.801 209.109 160.622 1.00 50.00 45 LYS L N 1
ATOM 16156 C CA . LYS D 4 46 ? 206.044 207.993 161.186 1.00 50.00 45 LYS L CA 1
ATOM 16157 C C . LYS D 4 46 ? 206.398 207.826 162.649 1.00 50.00 45 LYS L C 1
ATOM 16158 O O . LYS D 4 46 ? 207.569 207.695 162.981 1.00 50.00 45 LYS L O 1
ATOM 16177 N N . TYR D 4 47 ? 205.414 207.800 163.531 1.00 50.00 46 TYR L N 1
ATOM 16178 C CA . TYR D 4 47 ? 205.628 207.575 164.955 1.00 50.00 46 TYR L CA 1
ATOM 16179 C C . TYR D 4 47 ? 206.107 206.141 165.213 1.00 50.00 46 TYR L C 1
ATOM 16180 O O . TYR D 4 47 ? 205.416 205.190 164.865 1.00 50.00 46 TYR L O 1
ATOM 16198 N N . VAL D 4 48 ? 207.288 205.980 165.813 1.00 50.00 47 VAL L N 1
ATOM 16199 C CA . VAL D 4 48 ? 207.874 204.681 166.179 1.00 50.00 47 VAL L CA 1
ATOM 16200 C C . VAL D 4 48 ? 207.472 204.264 167.590 1.00 50.00 47 VAL L C 1
ATOM 16201 O O . VAL D 4 48 ? 207.052 203.136 167.816 1.00 50.00 47 VAL L O 1
ATOM 16214 N N . MET D 4 49 ? 207.638 205.147 168.567 1.00 50.00 48 MET L N 1
ATOM 16215 C CA . MET D 4 49 ? 207.620 204.806 169.987 1.00 50.00 48 MET L CA 1
ATOM 16216 C C . MET D 4 49 ? 207.540 206.060 170.848 1.00 50.00 48 MET L C 1
ATOM 16217 O O . MET D 4 49 ? 207.969 207.117 170.404 1.00 50.00 48 MET L O 1
ATOM 16231 N N . TYR D 4 50 ? 207.101 205.963 172.100 1.00 50.00 49 TYR L N 1
ATOM 16232 C CA . TYR D 4 50 ? 207.441 206.939 173.143 1.00 50.00 49 TYR L CA 1
ATOM 16233 C C . TYR D 4 50 ? 208.177 206.262 174.289 1.00 50.00 49 TYR L C 1
ATOM 16234 O O . TYR D 4 50 ? 207.993 205.074 174.534 1.00 50.00 49 TYR L O 1
ATOM 16252 N N . LEU D 4 51 ? 209.038 206.998 174.976 1.00 50.00 50 LEU L N 1
ATOM 16253 C CA . LEU D 4 51 ? 210.006 206.461 175.923 1.00 50.00 50 LEU L CA 1
ATOM 16254 C C . LEU D 4 51 ? 210.117 207.350 177.166 1.00 50.00 50 LEU L C 1
ATOM 16255 O O . LEU D 4 51 ? 210.377 208.547 177.065 1.00 50.00 50 LEU L O 1
ATOM 16271 N N . ASN D 4 52 ? 209.932 206.752 178.338 1.00 50.00 51 ASN L N 1
ATOM 16272 C CA . ASN D 4 52 ? 209.908 207.401 179.646 1.00 50.00 51 ASN L CA 1
ATOM 16273 C C . ASN D 4 52 ? 211.294 207.497 180.292 1.00 50.00 51 ASN L C 1
ATOM 16274 O O . ASN D 4 52 ? 212.211 206.749 179.959 1.00 50.00 51 ASN L O 1
ATOM 16285 N N . SER D 4 53 ? 211.428 208.354 181.304 1.00 50.00 52 SER L N 1
ATOM 16286 C CA . SER D 4 53 ? 212.650 208.530 182.102 1.00 50.00 52 SER L CA 1
ATOM 16287 C C . SER D 4 53 ? 213.195 207.238 182.706 1.00 50.00 52 SER L C 1
ATOM 16288 O O . SER D 4 53 ? 214.400 207.022 182.756 1.00 50.00 52 SER L O 1
ATOM 16296 N N . ASP D 4 54 A 212.301 206.357 183.144 1.00 50.00 52 ASP L N 1
ATOM 16297 C CA . ASP D 4 54 A 212.624 205.083 183.790 1.00 50.00 52 ASP L CA 1
ATOM 16298 C C . ASP D 4 54 A 212.968 203.950 182.811 1.00 50.00 52 ASP L C 1
ATOM 16299 O O . ASP D 4 54 A 213.287 202.846 183.248 1.00 50.00 52 ASP L O 1
ATOM 16308 N N . GLY D 4 55 B 212.899 204.201 181.504 1.00 50.00 52 GLY L N 1
ATOM 16309 C CA . GLY D 4 55 B 213.115 203.215 180.448 1.00 50.00 52 GLY L CA 1
ATOM 16310 C C . GLY D 4 55 B 211.846 202.569 179.892 1.00 50.00 52 GLY L C 1
ATOM 16311 O O . GLY D 4 55 B 211.943 201.829 178.924 1.00 50.00 52 GLY L O 1
ATOM 16315 N N . SER D 4 56 C 210.660 202.818 180.452 1.00 50.00 52 SER L N 1
ATOM 16316 C CA . SER D 4 56 C 209.398 202.244 179.956 1.00 50.00 52 SER L CA 1
ATOM 16317 C C . SER D 4 56 C 209.035 202.803 178.586 1.00 50.00 52 SER L C 1
ATOM 16318 O O . SER D 4 56 C 209.029 204.020 178.412 1.00 50.00 52 SER L O 1
ATOM 16326 N N . HIS D 4 57 D 208.638 201.974 177.631 1.00 50.00 52 HIS L N 1
ATOM 16327 C CA . HIS D 4 57 D 208.269 202.425 176.291 1.00 50.00 52 HIS L CA 1
ATOM 16328 C C . HIS D 4 57 D 206.997 201.764 175.780 1.00 50.00 52 HIS L C 1
ATOM 16329 O O . HIS D 4 57 D 206.604 200.697 176.242 1.00 50.00 52 HIS L O 1
ATOM 16343 N N . ASN D 4 58 ? 206.358 202.398 174.809 1.00 50.00 53 ASN L N 1
ATOM 16344 C CA . ASN D 4 58 ? 205.212 201.850 174.099 1.00 50.00 53 ASN L CA 1
ATOM 16345 C C . ASN D 4 58 ? 205.422 202.114 172.608 1.00 50.00 53 ASN L C 1
ATOM 16346 O O . ASN D 4 58 ? 205.794 203.225 172.246 1.00 50.00 53 ASN L O 1
ATOM 16357 N N . LYS D 4 59 ? 205.250 201.104 171.754 1.00 50.00 54 LYS L N 1
ATOM 16358 C CA . LYS D 4 59 ? 205.486 201.163 170.302 1.00 50.00 54 LYS L CA 1
ATOM 16359 C C . LYS D 4 59 ? 204.234 201.560 169.521 1.00 50.00 54 LYS L C 1
ATOM 16360 O O . LYS D 4 59 ? 203.117 201.293 169.951 1.00 50.00 54 LYS L O 1
ATOM 16379 N N . GLY D 4 60 ? 204.419 202.143 168.341 1.00 50.00 55 GLY L N 1
ATOM 16380 C CA . GLY D 4 60 ? 203.340 202.421 167.393 1.00 50.00 55 GLY L CA 1
ATOM 16381 C C . GLY D 4 60 ? 202.696 201.156 166.834 1.00 50.00 55 GLY L C 1
ATOM 16382 O O . GLY D 4 60 ? 203.271 200.072 166.876 1.00 50.00 55 GLY L O 1
ATOM 16386 N N . ASP D 4 61 ? 201.487 201.292 166.297 1.00 50.00 56 ASP L N 1
ATOM 16387 C CA . ASP D 4 61 ? 200.583 200.161 166.045 1.00 50.00 56 ASP L CA 1
ATOM 16388 C C . ASP D 4 61 ? 201.123 199.133 165.031 1.00 50.00 56 ASP L C 1
ATOM 16389 O O . ASP D 4 61 ? 200.845 197.937 165.130 1.00 50.00 56 ASP L O 1
ATOM 16398 N N . GLY D 4 62 ? 201.910 199.594 164.058 1.00 50.00 57 GLY L N 1
ATOM 16399 C CA . GLY D 4 62 ? 202.479 198.778 162.980 1.00 50.00 57 GLY L CA 1
ATOM 16400 C C . GLY D 4 62 ? 203.971 198.460 163.093 1.00 50.00 57 GLY L C 1
ATOM 16401 O O . GLY D 4 62 ? 204.550 198.007 162.108 1.00 50.00 57 GLY L O 1
ATOM 16405 N N . LEU D 4 63 ? 204.636 198.740 164.221 1.00 50.00 58 LEU L N 1
ATOM 16406 C CA . LEU D 4 63 ? 206.101 198.666 164.298 1.00 50.00 58 LEU L CA 1
ATOM 16407 C C . LEU D 4 63 ? 206.634 197.220 164.442 1.00 50.00 58 LEU L C 1
ATOM 16408 O O . LEU D 4 63 ? 206.127 196.481 165.286 1.00 50.00 58 LEU L O 1
ATOM 16424 N N . PRO D 4 64 ? 207.682 196.811 163.693 1.00 50.00 59 PRO L N 1
ATOM 16425 C CA . PRO D 4 64 ? 208.125 195.415 163.575 1.00 50.00 59 PRO L CA 1
ATOM 16426 C C . PRO D 4 64 ? 208.682 194.673 164.802 1.00 50.00 59 PRO L C 1
ATOM 16427 O O . PRO D 4 64 ? 209.263 193.606 164.624 1.00 50.00 59 PRO L O 1
ATOM 16438 N N . ASP D 4 65 ? 208.601 195.196 166.026 1.00 50.00 60 ASP L N 1
ATOM 16439 C CA . ASP D 4 65 ? 209.164 194.588 167.258 1.00 50.00 60 ASP L CA 1
ATOM 16440 C C . ASP D 4 65 ? 210.703 194.439 167.322 1.00 50.00 60 ASP L C 1
ATOM 16441 O O . ASP D 4 65 ? 211.254 194.123 168.374 1.00 50.00 60 ASP L O 1
ATOM 16450 N N . ARG D 4 66 ? 211.421 194.732 166.233 1.00 50.00 61 ARG L N 1
ATOM 16451 C CA . ARG D 4 66 ? 212.882 194.926 166.210 1.00 50.00 61 ARG L CA 1
ATOM 16452 C C . ARG D 4 66 ? 213.313 196.175 166.977 1.00 50.00 61 ARG L C 1
ATOM 16453 O O . ARG D 4 66 ? 214.415 196.222 167.514 1.00 50.00 61 ARG L O 1
ATOM 16474 N N . PHE D 4 67 ? 212.450 197.187 167.002 1.00 50.00 62 PHE L N 1
ATOM 16475 C CA . PHE D 4 67 ? 212.629 198.444 167.715 1.00 50.00 62 PHE L CA 1
ATOM 16476 C C . PHE D 4 67 ? 212.344 198.278 169.213 1.00 50.00 62 PHE L C 1
ATOM 16477 O O . PHE D 4 67 ? 211.292 197.768 169.588 1.00 50.00 62 PHE L O 1
ATOM 16494 N N . SER D 4 68 ? 213.234 198.746 170.083 1.00 50.00 63 SER L N 1
ATOM 16495 C CA . SER D 4 68 ? 212.993 198.859 171.529 1.00 50.00 63 SER L CA 1
ATOM 16496 C C . SER D 4 68 ? 213.766 200.035 172.120 1.00 50.00 63 SER L C 1
ATOM 16497 O O . SER D 4 68 ? 214.728 200.487 171.516 1.00 50.00 63 SER L O 1
ATOM 16505 N N . GLY D 4 69 ? 213.344 200.586 173.254 1.00 50.00 64 GLY L N 1
ATOM 16506 C CA . GLY D 4 69 ? 213.936 201.797 173.833 1.00 50.00 64 GLY L CA 1
ATOM 16507 C C . GLY D 4 69 ? 214.464 201.605 175.250 1.00 50.00 64 GLY L C 1
ATOM 16508 O O . GLY D 4 69 ? 214.066 200.683 175.955 1.00 50.00 64 GLY L O 1
ATOM 16512 N N . SER D 4 70 ? 215.377 202.468 175.684 1.00 50.00 65 SER L N 1
ATOM 16513 C CA . SER D 4 70 ? 215.947 202.460 177.037 1.00 50.00 65 SER L CA 1
ATOM 16514 C C . SER D 4 70 ? 216.471 203.842 177.422 1.00 50.00 65 SER L C 1
ATOM 16515 O O . SER D 4 70 ? 216.678 204.695 176.567 1.00 50.00 65 SER L O 1
ATOM 16523 N N . SER D 4 71 ? 216.669 204.096 178.710 1.00 50.00 66 SER L N 1
ATOM 16524 C CA . SER D 4 71 ? 216.981 205.431 179.238 1.00 50.00 66 SER L CA 1
ATOM 16525 C C . SER D 4 71 ? 218.122 205.380 180.248 1.00 50.00 66 SER L C 1
ATOM 16526 O O . SER D 4 71 ? 218.300 204.376 180.929 1.00 50.00 66 SER L O 1
ATOM 16534 N N . SER D 4 72 ? 218.894 206.457 180.381 1.00 50.00 67 SER L N 1
ATOM 16535 C CA . SER D 4 72 ? 219.957 206.569 181.388 1.00 50.00 67 SER L CA 1
ATOM 16536 C C . SER D 4 72 ? 220.177 208.024 181.777 1.00 50.00 67 SER L C 1
ATOM 16537 O O . SER D 4 72 ? 220.887 208.746 181.083 1.00 50.00 67 SER L O 1
ATOM 16545 N N . GLY D 4 73 ? 219.529 208.488 182.843 1.00 50.00 68 GLY L N 1
ATOM 16546 C CA . GLY D 4 73 ? 219.533 209.904 183.204 1.00 50.00 68 GLY L CA 1
ATOM 16547 C C . GLY D 4 73 ? 218.941 210.755 182.084 1.00 50.00 68 GLY L C 1
ATOM 16548 O O . GLY D 4 73 ? 217.809 210.529 181.657 1.00 50.00 68 GLY L O 1
ATOM 16552 N N . ALA D 4 74 ? 219.715 211.709 181.572 1.00 50.00 69 ALA L N 1
ATOM 16553 C CA . ALA D 4 74 ? 219.320 212.572 180.462 1.00 50.00 69 ALA L CA 1
ATOM 16554 C C . ALA D 4 74 ? 219.320 211.893 179.082 1.00 50.00 69 ALA L C 1
ATOM 16555 O O . ALA D 4 74 ? 218.788 212.468 178.140 1.00 50.00 69 ALA L O 1
ATOM 16562 N N . HIS D 4 75 ? 219.914 210.711 178.910 1.00 50.00 70 HIS L N 1
ATOM 16563 C CA . HIS D 4 75 ? 219.982 210.017 177.616 1.00 50.00 70 HIS L CA 1
ATOM 16564 C C . HIS D 4 75 ? 218.754 209.153 177.353 1.00 50.00 70 HIS L C 1
ATOM 16565 O O . HIS D 4 75 ? 218.205 208.539 178.270 1.00 50.00 70 HIS L O 1
ATOM 16579 N N . ARG D 4 76 ? 218.336 209.071 176.094 1.00 50.00 71 ARG L N 1
ATOM 16580 C CA . ARG D 4 76 ? 217.249 208.228 175.583 1.00 50.00 71 ARG L CA 1
ATOM 16581 C C . ARG D 4 76 ? 217.751 207.471 174.371 1.00 50.00 71 ARG L C 1
ATOM 16582 O O . ARG D 4 76 ? 218.333 208.093 173.493 1.00 50.00 71 ARG L O 1
ATOM 16603 N N . TYR D 4 77 ? 217.479 206.181 174.271 1.00 50.00 72 TYR L N 1
ATOM 16604 C CA . TYR D 4 77 ? 217.988 205.347 173.193 1.00 50.00 72 TYR L CA 1
ATOM 16605 C C . TYR D 4 77 ? 216.871 204.687 172.396 1.00 50.00 72 TYR L C 1
ATOM 16606 O O . TYR D 4 77 ? 215.882 204.248 172.971 1.00 50.00 72 TYR L O 1
ATOM 16624 N N . LEU D 4 78 ? 217.064 204.552 171.088 1.00 50.00 73 LEU L N 1
ATOM 16625 C CA . LEU D 4 78 ? 216.293 203.657 170.235 1.00 50.00 73 LEU L CA 1
ATOM 16626 C C . LEU D 4 78 ? 217.238 202.582 169.732 1.00 50.00 73 LEU L C 1
ATOM 16627 O O . LEU D 4 78 ? 218.274 202.894 169.159 1.00 50.00 73 LEU L O 1
ATOM 16643 N N . SER D 4 79 ? 216.896 201.323 169.938 1.00 50.00 74 SER L N 1
ATOM 16644 C CA . SER D 4 79 ? 217.673 200.172 169.504 1.00 50.00 74 SER L CA 1
ATOM 16645 C C . SER D 4 79 ? 216.940 199.494 168.361 1.00 50.00 74 SER L C 1
ATOM 16646 O O . SER D 4 79 ? 215.761 199.202 168.510 1.00 50.00 74 SER L O 1
ATOM 16654 N N . ILE D 4 80 ? 217.598 199.217 167.240 1.00 50.00 75 ILE L N 1
ATOM 16655 C CA . ILE D 4 80 ? 217.048 198.386 166.161 1.00 50.00 75 ILE L CA 1
ATOM 16656 C C . ILE D 4 80 ? 217.846 197.079 166.136 1.00 50.00 75 ILE L C 1
ATOM 16657 O O . ILE D 4 80 ? 219.064 197.130 166.019 1.00 50.00 75 ILE L O 1
ATOM 16673 N N . SER D 4 81 ? 217.212 195.916 166.295 1.00 50.00 76 SER L N 1
ATOM 16674 C CA . SER D 4 81 ? 217.906 194.667 166.669 1.00 50.00 76 SER L CA 1
ATOM 16675 C C . SER D 4 81 ? 218.717 193.995 165.561 1.00 50.00 76 SER L C 1
ATOM 16676 O O . SER D 4 81 ? 219.784 193.450 165.825 1.00 50.00 76 SER L O 1
ATOM 16684 N N . ASN D 4 82 ? 218.220 193.998 164.328 1.00 50.00 77 ASN L N 1
ATOM 16685 C CA . ASN D 4 82 ? 218.854 193.347 163.184 1.00 50.00 77 ASN L CA 1
ATOM 16686 C C . ASN D 4 82 ? 218.425 194.083 161.917 1.00 50.00 77 ASN L C 1
ATOM 16687 O O . ASN D 4 82 ? 217.400 193.763 161.321 1.00 50.00 77 ASN L O 1
ATOM 16698 N N . ILE D 4 83 ? 219.193 195.108 161.551 1.00 50.00 78 ILE L N 1
ATOM 16699 C CA . ILE D 4 83 ? 218.859 196.072 160.504 1.00 50.00 78 ILE L CA 1
ATOM 16700 C C . ILE D 4 83 ? 218.428 195.377 159.216 1.00 50.00 78 ILE L C 1
ATOM 16701 O O . ILE D 4 83 ? 219.189 194.611 158.631 1.00 50.00 78 ILE L O 1
ATOM 16717 N N . GLN D 4 84 ? 217.214 195.670 158.774 1.00 50.00 79 GLN L N 1
ATOM 16718 C CA . GLN D 4 84 ? 216.710 195.370 157.439 1.00 50.00 79 GLN L CA 1
ATOM 16719 C C . GLN D 4 84 ? 216.969 196.565 156.501 1.00 50.00 79 GLN L C 1
ATOM 16720 O O . GLN D 4 84 ? 217.160 197.682 156.980 1.00 50.00 79 GLN L O 1
ATOM 16734 N N . PRO D 4 85 ? 216.880 196.413 155.169 1.00 50.00 80 PRO L N 1
ATOM 16735 C CA . PRO D 4 85 ? 216.930 197.549 154.244 1.00 50.00 80 PRO L CA 1
ATOM 16736 C C . PRO D 4 85 ? 215.882 198.631 154.549 1.00 50.00 80 PRO L C 1
ATOM 16737 O O . PRO D 4 85 ? 216.148 199.819 154.431 1.00 50.00 80 PRO L O 1
ATOM 16748 N N . GLU D 4 86 ? 214.694 198.228 154.996 1.00 50.00 81 GLU L N 1
ATOM 16749 C CA . GLU D 4 86 ? 213.591 199.115 155.381 1.00 50.00 81 GLU L CA 1
ATOM 16750 C C . GLU D 4 86 ? 213.807 199.897 156.696 1.00 50.00 81 GLU L C 1
ATOM 16751 O O . GLU D 4 86 ? 212.946 200.689 157.073 1.00 50.00 81 GLU L O 1
ATOM 16763 N N . ASP D 4 87 ? 214.929 199.715 157.397 1.00 50.00 82 ASP L N 1
ATOM 16764 C CA . ASP D 4 87 ? 215.286 200.502 158.585 1.00 50.00 82 ASP L CA 1
ATOM 16765 C C . ASP D 4 87 ? 216.197 201.697 158.258 1.00 50.00 82 ASP L C 1
ATOM 16766 O O . ASP D 4 87 ? 216.465 202.515 159.134 1.00 50.00 82 ASP L O 1
ATOM 16775 N N . GLU D 4 88 ? 216.666 201.815 157.014 1.00 50.00 83 GLU L N 1
ATOM 16776 C CA . GLU D 4 88 ? 217.498 202.914 156.517 1.00 50.00 83 GLU L CA 1
ATOM 16777 C C . GLU D 4 88 ? 216.678 204.215 156.428 1.00 50.00 83 GLU L C 1
ATOM 16778 O O . GLU D 4 88 ? 215.862 204.378 155.522 1.00 50.00 83 GLU L O 1
ATOM 16790 N N . ALA D 4 89 ? 216.850 205.130 157.383 1.00 50.00 84 ALA L N 1
ATOM 16791 C CA . ALA D 4 89 ? 216.021 206.323 157.525 1.00 50.00 84 ALA L CA 1
ATOM 16792 C C . ALA D 4 89 ? 216.670 207.399 158.408 1.00 50.00 84 ALA L C 1
ATOM 16793 O O . ALA D 4 89 ? 217.592 207.116 159.166 1.00 50.00 84 ALA L O 1
ATOM 16800 N N . ASP D 4 90 ? 216.150 208.628 158.358 1.00 50.00 85 ASP L N 1
ATOM 16801 C CA . ASP D 4 90 ? 216.283 209.612 159.430 1.00 50.00 85 ASP L CA 1
ATOM 16802 C C . ASP D 4 90 ? 215.369 209.264 160.597 1.00 50.00 85 ASP L C 1
ATOM 16803 O O . ASP D 4 90 ? 214.182 209.015 160.392 1.00 50.00 85 ASP L O 1
ATOM 16812 N N . TYR D 4 91 ? 215.901 209.313 161.812 1.00 50.00 86 TYR L N 1
ATOM 16813 C CA . TYR D 4 91 ? 215.140 209.176 163.041 1.00 50.00 86 TYR L CA 1
ATOM 16814 C C . TYR D 4 91 ? 215.216 210.454 163.856 1.00 50.00 86 TYR L C 1
ATOM 16815 O O . TYR D 4 91 ? 216.305 210.906 164.207 1.00 50.00 86 TYR L O 1
ATOM 16833 N N . PHE D 4 92 ? 214.060 211.027 164.175 1.00 50.00 87 PHE L N 1
ATOM 16834 C CA . PHE D 4 92 ? 213.918 212.268 164.925 1.00 50.00 87 PHE L CA 1
ATOM 16835 C C . PHE D 4 92 ? 213.406 211.987 166.326 1.00 50.00 87 PHE L C 1
ATOM 16836 O O . PHE D 4 92 ? 212.370 211.368 166.507 1.00 50.00 87 PHE L O 1
ATOM 16853 N N . CYS D 4 93 ? 214.132 212.465 167.319 1.00 50.00 88 CYS L N 1
ATOM 16854 C CA . CYS D 4 93 ? 213.706 212.581 168.706 1.00 50.00 88 CYS L CA 1
ATOM 16855 C C . CYS D 4 93 ? 212.727 213.759 168.873 1.00 50.00 88 CYS L C 1
ATOM 16856 O O . CYS D 4 93 ? 212.825 214.724 168.123 1.00 50.00 88 CYS L O 1
ATOM 16863 N N . GLY D 4 94 ? 211.817 213.770 169.847 1.00 50.00 89 GLY L N 1
ATOM 16864 C CA . GLY D 4 94 ? 210.955 214.931 170.094 1.00 50.00 89 GLY L CA 1
ATOM 16865 C C . GLY D 4 94 ? 210.327 214.983 171.482 1.00 50.00 89 GLY L C 1
ATOM 16866 O O . GLY D 4 94 ? 209.977 213.955 172.039 1.00 50.00 89 GLY L O 1
ATOM 16870 N N . SER D 4 95 ? 210.183 216.169 172.058 1.00 50.00 90 SER L N 1
ATOM 16871 C CA . SER D 4 95 ? 209.765 216.383 173.446 1.00 50.00 90 SER L CA 1
ATOM 16872 C C . SER D 4 95 ? 208.776 217.533 173.550 1.00 50.00 90 SER L C 1
ATOM 16873 O O . SER D 4 95 ? 209.054 218.646 173.119 1.00 50.00 90 SER L O 1
ATOM 16881 N N . SER D 4 96 ? 207.613 217.275 174.133 1.00 50.00 91 SER L N 1
ATOM 16882 C CA . SER D 4 96 ? 206.653 218.304 174.522 1.00 50.00 91 SER L CA 1
ATOM 16883 C C . SER D 4 96 ? 207.091 218.976 175.824 1.00 50.00 91 SER L C 1
ATOM 16884 O O . SER D 4 96 ? 207.594 218.309 176.725 1.00 50.00 91 SER L O 1
ATOM 16892 N N . TYR D 4 97 ? 206.887 220.281 175.956 1.00 50.00 92 TYR L N 1
ATOM 16893 C CA . TYR D 4 97 ? 207.171 221.044 177.170 1.00 50.00 92 TYR L CA 1
ATOM 16894 C C . TYR D 4 97 ? 206.114 222.146 177.356 1.00 50.00 92 TYR L C 1
ATOM 16895 O O . TYR D 4 97 ? 205.236 222.295 176.511 1.00 50.00 92 TYR L O 1
ATOM 16913 N N . SER D 4 98 ? 206.145 222.887 178.471 1.00 50.00 93 SER L N 1
ATOM 16914 C CA . SER D 4 98 ? 205.038 223.733 178.959 1.00 50.00 93 SER L CA 1
ATOM 16915 C C . SER D 4 98 ? 204.380 224.667 177.942 1.00 50.00 93 SER L C 1
ATOM 16916 O O . SER D 4 98 ? 203.200 224.983 178.083 1.00 50.00 93 SER L O 1
AT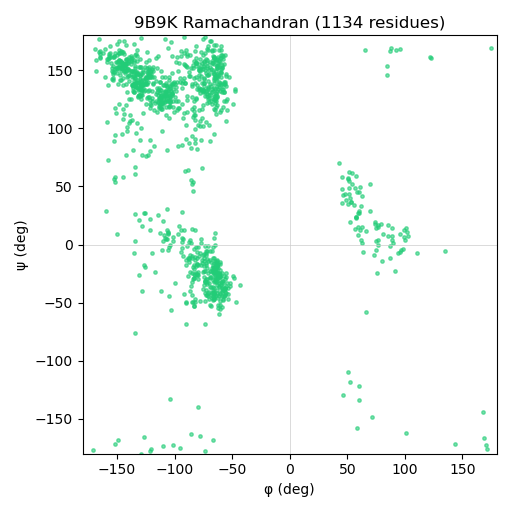OM 16924 N N . SER D 4 99 ? 205.126 225.120 176.935 1.00 50.00 94 SER L N 1
ATOM 16925 C CA . SER D 4 99 ? 204.703 226.110 175.944 1.00 50.00 94 SER L CA 1
ATOM 16926 C C . SER D 4 99 ? 204.914 225.673 174.487 1.00 50.00 94 SER L C 1
ATOM 16927 O O . SER D 4 99 ? 204.873 226.520 173.595 1.00 50.00 94 SER L O 1
ATOM 16935 N N . GLY D 4 100 ? 205.135 224.381 174.200 1.00 50.00 95 GLY L N 1
ATOM 16936 C CA . GLY D 4 100 ? 205.290 223.896 172.825 1.00 50.00 95 GLY L CA 1
ATOM 16937 C C . GLY D 4 100 ? 205.816 222.471 172.669 1.00 50.00 95 GLY L C 1
ATOM 16938 O O . GLY D 4 100 ? 205.495 221.581 173.446 1.00 50.00 95 GLY L O 1
ATOM 16942 N N . TYR D 4 101 ? 206.623 222.262 171.634 1.00 50.00 96 TYR L N 1
ATOM 16943 C CA . TYR D 4 101 ? 207.265 221.008 171.237 1.00 50.00 96 TYR L CA 1
ATOM 16944 C C . TYR D 4 101 ? 208.652 221.334 170.681 1.00 50.00 96 TYR L C 1
ATOM 16945 O O . TYR D 4 101 ? 208.872 222.435 170.184 1.00 50.00 96 TYR L O 1
ATOM 16963 N N . VAL D 4 102 ? 209.594 220.400 170.731 1.00 50.00 97 VAL L N 1
ATOM 16964 C CA . VAL D 4 102 ? 210.917 220.530 170.106 1.00 50.00 97 VAL L CA 1
ATOM 16965 C C . VAL D 4 102 ? 211.325 219.202 169.504 1.00 50.00 97 VAL L C 1
ATOM 16966 O O . VAL D 4 102 ? 211.028 218.165 170.078 1.00 50.00 97 VAL L O 1
ATOM 16979 N N . PHE D 4 103 ? 212.008 219.219 168.363 1.00 50.00 98 PHE L N 1
ATOM 16980 C CA . PHE D 4 103 ? 212.553 218.037 167.699 1.00 50.00 98 PHE L CA 1
ATOM 16981 C C . PHE D 4 103 ? 214.081 218.043 167.776 1.00 50.00 98 PHE L C 1
ATOM 16982 O O . PHE D 4 103 ? 214.717 219.093 167.692 1.00 50.00 98 PHE L O 1
ATOM 16999 N N . GLY D 4 104 ? 214.684 216.868 167.916 1.00 50.00 99 GLY L N 1
ATOM 17000 C CA . GLY D 4 104 ? 216.117 216.702 167.723 1.00 50.00 99 GLY L CA 1
ATOM 17001 C C . GLY D 4 104 ? 216.518 216.940 166.267 1.00 50.00 99 GLY L C 1
ATOM 17002 O O . GLY D 4 104 ? 215.690 216.899 165.360 1.00 50.00 99 GLY L O 1
ATOM 17006 N N . SER D 4 105 ? 217.801 217.186 166.019 1.00 50.00 100 SER L N 1
ATOM 17007 C CA . SER D 4 105 ? 218.353 217.439 164.682 1.00 50.00 100 SER L CA 1
ATOM 17008 C C . SER D 4 105 ? 218.334 216.230 163.724 1.00 50.00 100 SER L C 1
ATOM 17009 O O . SER D 4 105 ? 218.642 216.387 162.545 1.00 50.00 100 SER L O 1
ATOM 17017 N N . GLY D 4 106 ? 217.941 215.040 164.186 1.00 50.00 101 GLY L N 1
ATOM 17018 C CA . GLY D 4 106 ? 217.823 213.819 163.392 1.00 50.00 101 GLY L CA 1
ATOM 17019 C C . GLY D 4 106 ? 219.128 213.039 163.232 1.00 50.00 101 GLY L C 1
ATOM 17020 O O . GLY D 4 106 ? 220.207 213.614 163.136 1.00 50.00 101 GLY L O 1
ATOM 17024 N N . THR D 4 107 ? 219.025 211.713 163.182 1.00 50.00 102 THR L N 1
ATOM 17025 C CA . THR D 4 107 ? 220.133 210.773 162.936 1.00 50.00 102 THR L CA 1
ATOM 17026 C C . THR D 4 107 ? 219.819 209.948 161.701 1.00 50.00 102 THR L C 1
ATOM 17027 O O . THR D 4 107 ? 218.779 209.300 161.689 1.00 50.00 102 THR L O 1
ATOM 17038 N N . LYS D 4 108 ? 220.679 209.917 160.680 1.00 50.00 103 LYS L N 1
ATOM 17039 C CA . LYS D 4 108 ? 220.533 208.952 159.580 1.00 50.00 103 LYS L CA 1
ATOM 17040 C C . LYS D 4 108 ? 221.087 207.596 159.982 1.00 50.00 103 LYS L C 1
ATOM 17041 O O . LYS D 4 108 ? 222.191 207.526 160.507 1.00 50.00 103 LYS L O 1
ATOM 17060 N N . VAL D 4 109 ? 220.349 206.527 159.710 1.00 50.00 104 VAL L N 1
ATOM 17061 C CA . VAL D 4 109 ? 220.796 205.143 159.904 1.00 50.00 104 VAL L CA 1
ATOM 17062 C C . VAL D 4 109 ? 221.152 204.550 158.559 1.00 50.00 104 VAL L C 1
ATOM 17063 O O . VAL D 4 109 ? 220.335 204.572 157.647 1.00 50.00 104 VAL L O 1
ATOM 17076 N N . GLU D 4 110 ? 222.357 204.009 158.445 1.00 50.00 105 GLU L N 1
ATOM 17077 C CA . GLU D 4 110 ? 222.956 203.580 157.182 1.00 50.00 105 GLU L CA 1
ATOM 17078 C C . GLU D 4 110 ? 223.361 202.101 157.237 1.00 50.00 105 GLU L C 1
ATOM 17079 O O . GLU D 4 110 ? 223.946 201.645 158.220 1.00 50.00 105 GLU L O 1
ATOM 17091 N N . LEU D 4 111 ? 223.105 201.350 156.164 1.00 50.00 106 LEU L N 1
ATOM 17092 C CA . LEU D 4 111 ? 223.712 200.031 155.969 1.00 50.00 106 LEU L CA 1
ATOM 17093 C C . LEU D 4 111 ? 225.150 200.211 155.456 1.00 50.00 106 LEU L C 1
ATOM 17094 O O . LEU D 4 111 ? 225.434 201.184 154.756 1.00 50.00 106 LEU L O 1
ATOM 17110 N N . LYS D 4 112 ? 226.059 199.284 155.768 1.00 50.00 107 LYS L N 1
ATOM 17111 C CA . LYS D 4 112 ? 227.469 199.324 155.328 1.00 50.00 107 LYS L CA 1
ATOM 17112 C C . LYS D 4 112 ? 227.997 197.999 154.773 1.00 50.00 107 LYS L C 1
ATOM 17113 O O . LYS D 4 112 ? 227.400 196.944 155.064 1.00 50.00 107 LYS L O 1
#

Secondary structure (DSSP, 8-state):
--B--SS-EEEE--TTS-TTSSEEEES-SSSS-EEEEEETT---SSTT-SS-BEEEEEETT-TT---EE--S--S---B-HHHHTSTT---BSEE-TT--BTSEEEEETTEEEEE-TT-EE--SSS---B----EEEEETTTTEEEEE-TT-SSS-STTTTTT--TTSEEEE-TT--EEEEETTHHHHTBEEEEE-HHHHHHT--TT-SS---TT-EEPPP--GGGTT--BTSEEEEE--SSSSS-EEEEEETTTTTTT-EEEEE-SSS--EEEEEE-SSTTS-TTSEEEEE-SSSSSSPEEEEEETT-EEE-SSS-EEE--EEEEEPEETTEE-SS-SEEEE--STT--TTSEEEE--STT-SSS--EEEEETT-STTSS-EEEEE---TTSS-SS-SEEE--SSPP-SS---TTSEEEEEE-SS-SSS-EEEEEEGGGTEEEEEEBPPEEEEEEEE---EEEEEE-TT--SEEEEEEEE--EEEEEEEETT-S-EEE---EEEEEE-TTSPPPTTS--PEEPSSS-SEEE-/-EEEE---PPPPPPP--GGGPPPTTT---BS-SEEEEEE-TT--EEEEEEEE--S---EEEEEEEE-SGGGHHHHHHHTTHHHHHHHHHTTT-S-EEEEEEEE----STTTS--SHHHHH-SS-TTS-PPPP-SEEEEEEEES-HHHHHHHHTT------SSSSBS-HHHHHHHHHTTTTTT--SSEEEEEEEESS-B--TTGGGGGT--BPP-----EETTEE--TTTBPPPPHHHHHHHHHHTTEEEEEEEETTTHHHHHHHHHHSSSEEEEEE-TTSTTHHHHHHHHHHHHHT-EEEEEPPPPTT-EEEEEEE-GGG-EEEGGGGGEE----TT-EEEEEEEEE-SS--SSSEEEEEEEETT-S--EEEEEEE-/---EEEE---EE-TT--EEEEEEE-SS-GGGSEEEEEEE-TTS-EEEEEEE--GGGTT-EEE-TTTTTTEEEEEETTTTEEEEEE-S--GGG-EEEEEEEE-TTS-EEEE--PEEEEE--/---EEE-SEEEE-TTS-EEEEEEE-GGGTT--EEEEE--STTPPPEEEEEE-TTS-EEE-TT--S-EEEEEETTEEEEEESS--GGG-SEEEEEEEETTEEEE---EEEEE-

Organism: Homo sapiens (NCBI:txid9606)

InterPro domains:
  IPR000413 Integrin alpha chain [PR01185] (269-281)
  IPR000413 Integrin alpha chain [PR01185] (288-299)
  IPR000413 Integrin alpha chain [PR01185] (319-339)
  IPR000413 Integrin alpha chain [PR01185] (391-415)
  IPR000413 Integrin alpha chain [PR01185] (456-477)
  IPR000413 Integrin alpha chain [PR01185] (483-502)
  IPR000413 Integrin alpha chain [PR01185] (599-612)
  IPR000413 Integrin alpha chain [PR01185] (1009-1028)
  IPR013517 FG-GAP repeat [PF01839] (326-368)
  IPR013517 FG-GAP repeat [PF01839] (392-428)
  IPR013519 Integrin alpha beta-propellor [PS51470] (43-108)
  IPR013519 Integrin alpha beta-propellor [PS51470] (128-188)
  IPR013519 Integrin alpha beta-propellor [PS51470] (192-245)
  IPR013519 Integrin alpha beta-propellor [PS51470] (312-377)
  IPR013519 Integrin alpha beta-propellor [PS51470] (378-437)
  IPR013519 Integrin alpha beta-propellor [PS51470] (441-504)
  IPR013519 Integrin alpha beta-propellor [SM00191] (56-115)
  IPR013519 Integrin alpha beta-propellor [SM00191] (268-318)
  IPR013519 Integrin alpha beta-propellor [SM00191] (322-384)
  IPR013519 Integrin alpha beta-propellor [SM00191] (388-444)

Nearest PDB structures (foldseek):
  3vi4-assembly1_A  TM=9.734E-01  e=2.270E-94  Homo sapiens
  3vi3-assembly2_C  TM=9.824E-01  e=7.927E-92  Homo sapiens
  3vi4-assembly2_C  TM=9.830E-01  e=1.562E-90  Homo sapiens
  7nxd-assembly1_A  TM=9.773E-01  e=9.808E-92  Homo sapiens
  4wk4-assembly1_A  TM=9.948E-01  e=2.234E-85  Homo sapiens

Radius of gyration: 36.26 Å; Cα contacts (8 Å, |Δi|>4): 3176; chains: 4; bounding box: 54×100×113 Å

Foldseek 3Di:
DFWPFPDFDKDFDDPPQLWQLAKDWAQQDDDPTWIKIWRQQDQDQEPPAHSLTWIWTFAPPPPNRDIDTDCLDRYHFDWQPVQCVDPVHIDGQWRSHSQRWRNYWEDDHLKIKIWRLQIFGQDNPDGDTFRQIWIWMADDNNPDIAIDGPLQAPQDDLQASRNFSWPLEWYAWNVGKIWIWGQRGRQRLTKIKIGHPVLRVVFDDPVDSHTDSPPIAMDDDDDPLSHNQRWRNYWEWFDFPPDPTIWIKIWRQCGDVQQTKIFTAGPPHRHTDDIATHDDHNQRWRLYKYWAFQQLPVGIKIKIKRQQDWDADPVGHIFRKIKMFIWHADPVHTDNHGLDMAIGDDGQQRWRNDKEWAQQQQPPNGIKMKIWRQQDDPRGQIKIFIWHGHNSGTDRHGPDIHDDPDDDDDWHQSWQNYKYHDGARLPLPGIKMKIGGSRRRMITIIHTAWEKAWAKDDDVWIKIDIATDSDDQWFWKWKQACDDIDIDTHGRPDPIDTDDDNKIAMDGDPPPDQDPSRHHYDYDPPNPRMDDD/DDKDQDPQDAADDQDPDDPDDDDLVVHHFKGRQEMEDEAEAFDKDKDKIKGWFAFAFAEEEEEEEEQAPLQVLLLVLQLQCLPPLLVVCVVVHVHYWYFYKYAFAQPFDPKAPDPPVCQQAVDPPVARAHGHAGMFRQGAIDNNSVVSSVRSVPDGGHHIDDFAGNCQVVLLQCLAVDVVSPDDQTQAEYEYEDAGHHDEFPVCVVRVADAADPSHHQDDPRGRDCSNHHGGHHLVVSLVRCQVSLYEYEHAYAPVCCVVVVVSPVSRPLYYYDHADSSNNCVSVSVVVRCVQSSFKWFKDKDDDDPQKDKWKKWAEPPGDIDTGNCRRMYGRNDHRRMIMMMMMMGGNDDDPDQKDKMWIDTRNHPRTYIYIYGHD/DFAKAKDFADEAAAQAKTKIKIATDDDQLLQWKKFKWWDAPPGDIHTAKTWHHVVVVRDITGDPVHPPQKDKDDDSVRNMIMIIGGRHDQVPFTFMKMFTADPVGDTPDIHGGGTHGHHD/DKDKEWDAEWEDAAFAKTKTKIFIDLVCQQFKKWKWWQFPPVDGIDTAWIAGQQGDIDGDPPHPVQWGWGHDRRMIMIMRGGDDPVSFTWMKMKGDDDPGIDIYPTYGYYHD

Sequence (1142 aa):
FNLDAEAPAVLSGPPGSFFGFSVEFYRPGTDGVSVLVGAPKANTSQPGVLQGGAVYLCPWGASPTQCTPIEFDSKGSRLLESSLSSSEGEEPVEYKSLQWFGATVRAHGSSILACAPLYSWRTEKEPLSDPVGTCYLSTDNFTRILEYAPCRSDFSWAAGQGYCQGGFSAEFTKTGRVVLGGPGSYFWQGQILSATQEQIAESYYPEYLINLVQGQLQTRQASSIYDDSYLGYSVAVGEFSGDDTEDFVAGVPKGNLTYGYVTILNGSDIRSLYNFSGEQMASYFGYAVAATDVNGDGLDDLLVGAPLLMDRTPDGRPQEVGRVYVYLQHPAGIEPTPTLTLTGHDEFGRFGSSLTPLGDLDQDGYNDVAIGAPFGGETQQGVVFVFPGGPGGLGSKPSQVLQPLWAASHTPDFFGSALRGGRDLDGNGYPDLIVGSFGVDKAVVYRGRPIVSASASLTISFCLNASGKHVADSIGFTVELQTLTQTLLIQNGAREDCREMIALNFSLDPQAPVDSHGLRPALHYQSKSRIEDGSKDIKKNKNVTNRSKGTAEKLKPEDITQIQPQQLVLRLRSGEPQTFTLKFKRAEDYPIDLYYLMDLSYSMKDDLENVKSLGTDLMNEMRRITSDFRIGFGSFVEKTVMPYISTTPAKLRNPCTSEQNCTSPFSYKNVLSLTNKGEVFNELVGKQRISGNLDSPEGGFDAIMQVAVCGSLIGWRNVTRLLVFSTDAGFHFAGDGKLGGIVLPNDGQCHLENNMYTMSHYYDYPSIAHLVQKLSENNIQTIFAVTEEFQPVYKELKNLIPKSAVGTLSANSSNVIQLIIDAYNSLSSEVILENGKLSEGVTISYKSYCKNGVNGTGENGRKCSNISIGDEVQFEISITSNKCPKKDSDSFKIRPLGFTEEVEVILQYIEVHLVESGGDLVQPGSSLKLSCAASGFTFSNRWLYWVKQAPGKGLEWVGGLKTKPNLYATEYADSVKGRFTISRDDSKNSLYLQMNTLRVDDTALYYCTSLTGMRYFDYWGQGTMVTVSSLDVLTQSPSASASLGNSVKLTCTLSSQHSTYTIGWYQAGHPDKAPKYVMYLNSDGSHNKGDGLPDRFSGSSSGAHRYLSISNIQPEDEADYFCGSSYSSGYVFGSGTKVELK

GO terms:
  GO:0005925 focal adhesion (C, IDA)
  GO:0001726 ruffle (C, TAS)
  GO:0005886 plasma membrane (C, IDA)
  GO:0009986 cell surface (C, IDA)
  GO:0034674 integrin alpha5-beta1 complex (C, IDA)
  GO:0033627 cell adhesion mediated by integrin (P, IDA)
  GO:0007155 cell adhesion (P, IDA)
  GO:0005886 plasma membrane (C, EXP)
  GO:0005515 protein binding (F, IPI)
  GO:0008305 integrin complex (C, TAS)
  GO:0007155 cell adhesion (P, TAS)
  GO:0005886 plasma membrane (C, TAS)
  GO:0032587 ruffle membrane (C, IDA)
  GO:0035313 wound healing, spreading of epidermal cells (P, IEP)
  GO:0005911 cell-cell junction (C, IDA)
  GO:0001525 angiogenesis (P, TAS)
  GO:0005161 platelet-derived growth factor receptor binding (F, TAS)
  GO:0043184 vascular endothelial growth factor receptor 2 binding (F, TAS)
  GO:0071062 alphav-beta3 integrin-vitronectin complex (C, TAS)
  GO:0030949 positive regulation of vascular endothelial growth factor receptor signaling pathway (P, TAS)

Solvent-accessible surface area: 46787 Å² total; per-residue (Å²): 60,1,3,28,34,164,79,19,25,64,4,75,20,56,130,50,4,31,0,0,27,10,4,5,6,6,100,46,41,147,117,56,20,6,1,0,0,0,0,0,59,3,110,43,99,17,102,83,15,110,49,0,4,10,0,22,36,2,62,50,66,49,111,103,22,133,33,88,85,28,108,13,29,60,152,16,36,82,65,14,102,79,7,84,93,54,131,163,35,122,66,56,1,1,84,6,44,87,11,16,15,0,12,7,0,44,18,66,49,34,7,0,0,0,0,0,4,13,1,9,1,30,5,81,168,116,93,38,12,0,0,2,1,3,1,23,0,0,34,91,81,58,108,95,58,4,46,5,15,21,1,16,6,52,56,30,95,0,42,14,10,1,2,0,0,1,0,22,13,0,27,13,7,137,116,5,53,0,0,0,0,0,0,0,0,19,68,2,13,6,0,0,0,0,0,33,24,119,40,3,43,87,11,53,2,45,52,51,21,25,43,18,16,29,11,32,17,53,20,153,88,46,70,85,142,110,41,28,13,3,26,0,6,11,11,8,23,1,41,2,46,74,60,129,49,27,0,2,0,0,0,0,0,10,2,77,90,22,54,0,56,0,7,0,8,20,2,82,67,26,182,69,70,66,91,5,72,11,105,35,3,6,2,0,1,0,50,12,15,6,16,14,24,0,18,43,68,64,54,34,0,0,0,0,0,0,0,8,0,25,52,143,22,147,19,11,84,47,38,0,1,0,36,0,6,0,4,16,15,67,136,105,15,14,65,105,83,49,63,45,60,6,39,9,167,53,81,53,2,31,8,0,16,8,22,5,42,0,18,25,6,13,48,51,55,64,43,2,1,0,0,0,4,6,25,0,13,174,78,100,18,1,4,0,35,1,9,31,11,12,108,72,6,10,28,76,166,53,26,21,71,1,86,23,124,56,89,54,76,171,55,40,2,9,0,0,31,13,18,57,14,28,133,38,3,27,51,7,25,1,17,1,0,0,0,0,0,10,24,40,15,54,0,1,0,5,39,0,63,5,14,0,51,13,53,16,46,18,74,138,36,5,19,5,53,3,47,19,123,123,19,54,109,52,5,14,0,30,3,84,12,135,144,85,82,53,82,18,124,2,110,29,78,39,96,106,45,58,80,164,121,100,4,1,50,8,52,31,17,89,131,17,116,76,35,118,81,46,5,91,28,8,46,64,113,178,24,139,44,130,26,116,121,54,72,109,87,68,126,130,72,124,112,28,30,132,163,65,209,42,106,107,83,119,83,134,30,138,87,17,10,2,2,27,6,35,38,0,23,0,7,2,133,57,56,78,88,21,54,4,66,1,95,7,40,35,10,90,47,20,8,0,0,0,0,0,0,0,0,2,7,76,68,0,98,73,1,14,100,70,1,76,47,5,1,59,60,0,34,64,61,0,162,178,41,7,61,72,17,42,0,0,0,0,0,1,0,0,0,57,32,42,2,2,8,16,52,13,103,55,76,72,178,37,21,16,74,115,142,50,106,2,36,54,19,18,5,0,66,2,24,20,42,13,17,103,118,7,120,37,0,42,99,45,1,37,144,37,121,7,0,3,34,27,4,58,10,16,0,1,0,0,0,0,0,1,0,1,30,6,26,110,92,0,21,22,74,86,9,10,29,1,0,0,2,0,2,33,5,15,7,0,0,0,6,0,0,57,0,15,14,10,26,31,37,11,56,3,106,47,25,20,108,149,73,73,12,50,68,5,101,96,29,6,1,2,4,8,8,19,0,5,59,36,3,20,112,36,19,8,8,1,0,0,0,0,13,117,124,46,21,72,12,1,102,36,0,85,103,36,3,47,24,12,6,25,13,69,1,34,72,57,4,70,58,2,42,107,14,0,18,83,8,18,76,70,8,27,30,45,5,33,1,66,7,32,148,17,33,112,28,15,69,20,60,8,86,1,81,23,100,134,65,96,89,17,94,42,102,84,0,26,84,4,52,94,2,64,102,3,10,47,5,80,0,55,0,21,0,33,2,109,116,106,20,217,152,118,40,49,55,12,94,0,23,1,17,6,30,63,31,68,0,40,0,36,2,86,26,126,178,43,106,12,86,16,60,38,36,83,111,17,107,55,54,45,62,26,105,0,35,3,48,6,61,68,28,78,3,42,58,42,6,0,4,0,0,12,39,24,98,77,155,28,12,67,14,0,0,0,8,33,0,137,73,21,155,91,47,62,31,37,16,114,51,1,121,85,28,5,73,8,54,35,34,39,102,133,64,13,0,45,0,62,0,53,87,3,124,90,111,0,28,0,36,0,2,0,0,0,2,8,0,22,22,44,0,32,65,31,10,97,9,18,82,0,42,0,48,134,152,8,97,13,83,11,61,107,57,24,54,8,46,101,38,89,76,9,128,3,50,0,37,6,25,104,162,30,33,59,30,12,2,4,0,0,14,16,32,57,122,132,127,22,11,103,21,0,0,1,0,25,43,31,19,39,57,50,71,10,161,61,21,61,108,43,3,49,12,44,28,62,54,21,72,0,48,0,28,0,59,58,0,52,88,102,1,89,3,26,0,7,0,0,0,12,39,76,65,4,6,34,20,2,83,7,3,109,0,71,59,192

B-factor: mean 104.42, std 47.21, range [0.22, 343.08]